Protein AF-0000000069127863 (afdb_homodimer)

InterPro domains:
  IPR000836 Phosphoribosyltransferase domain [cd06223] (228-355)
  IPR005946 Ribose-phosphate pyrophosphokinase [PF14572] (284-394)
  IPR005946 Ribose-phosphate pyrophosphokinase [PTHR10210] (82-397)
  IPR005946 Ribose-phosphate pyrophosphokinase [TIGR01251] (86-395)
  IPR029057 Phosphoribosyltransferase-like [G3DSA:3.40.50.2020] (87-386)
  IPR029057 Phosphoribosyltransferase-like [G3DSA:3.40.50.2020] (228-371)
  IPR029057 Phosphoribosyltransferase-like [SSF53271] (150-387)
  IPR029099 Ribose-phosphate pyrophosphokinase, N-terminal domain [PF13793] (85-201)
  IPR037515 Ribose-phosphate pyrophosphokinase, bacterial-type [MF_00583_B] (85-395)

pLDDT: mean 79.58, std 30.93, range [14.28, 98.94]

Secondary structure (DSSP, 8-state):
----------------------------------------------------------------------------------TTEEEEE-SS-HHHHHHHHHHHT-PBPPEEEEE-TTS-EEEEE-S--TT-EEEEE--S-SSHHHHHHHHHHHHHHHHHTT-SEEEEEESS-TTTT--S--STT---HHHHHHHHHHHHT--EEEEES-SSGGGGGG-SSEEEEE-SHHHHHHHHHHH-TTGGGEEEEESSGGGHHHHHHHHHHHT-EEEEEEEE-PPTTSPPEEEEES--TTSEEEEEEEEESS-HHHHHHHHHHHHTT-SEEEEEEEEE---TTHHHHHHHS--SEEEEETTS--HHHHHH-TTEEEE--HHHHHHHHHHHHHT--SGGGGT----/----------------------------------------------------------------------------------TTEEEEE-SS-HHHHHHHHHHHT-PBPPEEEEE-TTS-EEEEE-S--TT-EEEEE--S-SSHHHHHHHHHHHHHHHHHTT-SEEEEEESS-TTTT--S--STT---HHHHHHHHHHHHT--EEEEES-SSGGGGGG-SSEEEEE-SHHHHHHHHHHH-TTGGGEEEEESSGGGHHHHHHHHHHHT-EEEEEEEE-PPTTSPPEEEEES--TTSEEEEEEEEESS-HHHHHHHHHHHHTT-SEEEEEEEEE---TTHHHHHHHS--SEEEEETTS--HHHHHH-TTEEEE--HHHHHHHHHHHHHT--SGGGGT----

Organism: Gadus morhua (NCBI:txid8049)

Foldseek 3Di:
DDDDDDDDDDDDDPDPDDPPPDDPDDDPDPDDDDPDDDDDDDDDDDDDDDDPDDDDPDDPVPPPPPPPPPPPDPCLVPLPPLPQEAEAEFDQAVPLSVLLCVNNVHDHFDKDWDADPVRDIDIDGPDQNAQGAYEYEFECADVRVNSLVRQLQVLLVNVVSHHPAYEYEYAHQPQLVLCDPPDPPRDSVLLVSLVSSVVSPHQEYEYELRQDPCSCVSHPHHYHYFYCLQLVLVCLVVPPVQSLQAEEEELEPSCVVVSVVNCVVSVHHYKYWYWDDDDPPDDTDIDIGDQQAAHEYEYEHAEDACCPSVLVVQVVSVVSHHPAYEYEYAYYNNPDNSLVSVQPGRHCAYEYEVSGPCVVSCVSHVRYHYRYCSQLVSVQVSCVSVVHDSVVRRNHRDD/DDDDDDDDDDDDDDDDDDDDPDDDDDDPDDDDDDDDPDDDDDDDDDDDDDDDDDDDDDDPVPPPPPPPPPPPDPCLVPLPPLPQEAEEEFDQAVPLSVLLCVNNVHDHFDKDWDADPVRDIDIDGPDQNAQGAYEYEFECADVRVNSLVRQLQVLLVNVVSHHPAYEYEYAHQPQLVLCDPPDPPRDSVLLVSLVSSVVSPHQEYEYELRQDPCSCVSHPHHYHYFYCLQLVLVCLVVPPVQSLQAEEEELEPSCVVVSVVNCVVSVHHYKYWYWDDDDPPDDTDIDIGDQQAAHEYEYEHAEDACCPSVLVVQVVSVVRHHPAYEYEYAYYNNPDNSLVSVQPGRHQAYEYEVSGPCVVSCVSHVRYHYRYCSQLVSVQVSCVSVVHDSVVRRNHRDD

Solvent-accessible surface area (backbone atoms only — not comparable to full-atom values): 45951 Å² total; per-residue (Å²): 145,85,88,90,84,88,85,92,91,90,77,90,81,82,87,83,82,72,88,76,81,78,76,86,73,84,76,81,78,74,82,78,78,82,82,63,82,80,83,70,88,75,87,79,83,86,82,83,88,75,84,72,81,74,79,76,79,75,82,71,72,74,75,75,72,75,73,73,72,69,76,61,71,74,72,71,65,71,72,68,89,68,77,57,60,43,42,36,59,41,84,55,41,49,66,50,40,49,50,20,24,56,74,63,72,48,70,70,47,56,65,49,77,48,65,46,78,67,51,46,78,43,62,38,51,68,59,90,43,60,64,18,42,33,36,37,37,42,27,48,43,67,64,27,44,56,44,50,49,47,50,39,46,50,39,30,16,41,45,74,39,44,31,65,40,36,31,42,35,21,41,32,61,58,50,41,88,33,66,53,64,85,48,82,44,36,34,44,50,26,41,52,50,38,48,43,43,47,75,29,45,41,54,33,40,37,34,37,52,62,79,44,78,69,55,65,71,46,39,94,49,56,69,46,74,40,49,60,58,38,57,51,54,51,47,43,68,74,70,34,91,61,51,79,56,27,32,28,25,9,66,36,71,87,33,46,67,63,25,48,53,52,13,58,77,66,67,37,52,61,32,38,25,35,78,41,81,49,59,92,95,44,73,71,42,80,45,75,48,65,86,47,55,78,16,38,34,36,33,38,45,55,60,39,42,50,40,60,63,57,38,53,43,40,50,53,41,48,74,58,37,24,72,44,31,36,37,41,27,47,36,52,65,49,25,83,60,12,60,66,44,55,70,73,31,73,54,71,31,39,35,21,28,53,46,36,77,50,71,72,56,38,77,75,29,83,43,50,42,75,46,80,53,37,63,56,54,30,51,44,52,53,22,58,75,72,73,41,78,59,69,63,47,61,72,38,64,81,130,140,82,91,77,94,76,85,90,74,92,80,88,72,91,70,84,86,77,89,77,80,81,79,90,84,90,74,92,70,90,73,87,88,83,88,82,80,83,79,84,90,86,91,84,89,79,82,88,84,85,84,82,80,81,78,80,80,74,81,70,72,74,73,72,72,72,71,72,71,68,76,61,70,74,70,70,64,71,72,66,89,67,77,58,61,42,39,36,58,42,84,56,42,49,68,50,41,48,49,22,24,55,74,62,73,47,69,68,46,56,65,48,78,50,64,47,77,67,50,46,77,43,62,39,51,68,58,89,42,60,65,16,42,35,35,36,39,42,28,48,43,68,63,26,44,56,43,50,50,48,50,38,47,48,40,29,16,41,46,77,36,44,31,65,40,36,31,43,35,21,41,31,62,59,51,40,88,33,64,53,64,86,49,82,44,35,33,42,48,24,40,52,52,37,49,44,42,48,73,28,45,42,55,32,37,38,34,35,52,62,78,43,77,69,58,65,72,46,40,95,50,56,68,46,74,41,50,62,58,39,57,50,54,52,46,43,68,73,72,35,90,60,51,80,56,25,31,29,26,10,66,36,71,88,33,45,66,62,26,48,52,52,14,59,77,65,68,37,52,57,33,37,25,36,78,41,80,48,59,92,94,45,72,72,43,78,45,76,47,64,87,48,55,78,17,38,34,35,34,38,46,57,60,39,42,49,39,62,66,57,39,54,43,41,50,53,42,48,75,57,37,24,72,45,31,34,35,42,26,46,35,53,65,51,22,82,58,12,58,65,46,55,70,72,31,72,53,72,32,40,35,20,28,52,47,35,78,49,70,74,56,39,75,75,27,81,43,49,42,73,45,79,53,37,64,56,53,30,50,44,51,52,24,57,74,71,71,42,79,59,68,63,48,60,74,38,64,80,130

Sequence (798 aa):
MVGGVLEPQASQSREATSTSIYRANTNLSLVPPPCEVRDTSPTFHSYLTLHCGGRGRRRATPVWTLFSFNHRRSVFCPVGAMPNIVLFSGSSHHDLSQKVADRLGLELGKVITKKFSNQETCVEIGESVRGEDVYIIQSGCGEINDNLMELLIMINACKIASSSRVTAVIPCFPYARQDKKDKSRAPISAKLVANMLSVAGADHIITMDLHASQIQGFFDIAVDNLYAEPAVLQWIRENIPEWKNCIIVSPDAGGAKRVTSIADRLNVEFALIHKERKKANEVDRMVLVGDVKDRVAILVDDMADTCGTICHAADKLIDAGATKVYAILTHGIFSGPAISRINNAPFEAVVVTNTIPQEEKMKSCEKIQVIDISMILAEAIRRTHNGESVSYLFSHVPLMVGGVLEPQASQSREATSTSIYRANTNLSLVPPPCEVRDTSPTFHSYLTLHCGGRGRRRATPVWTLFSFNHRRSVFCPVGAMPNIVLFSGSSHHDLSQKVADRLGLELGKVITKKFSNQETCVEIGESVRGEDVYIIQSGCGEINDNLMELLIMINACKIASSSRVTAVIPCFPYARQDKKDKSRAPISAKLVANMLSVAGADHIITMDLHASQIQGFFDIAVDNLYAEPAVLQWIRENIPEWKNCIIVSPDAGGAKRVTSIADRLNVEFALIHKERKKANEVDRMVLVGDVKDRVAILVDDMADTCGTICHAADKLIDAGATKVYAILTHGIFSGPAISRINNAPFEAVVVTNTIPQEEKMKSCEKIQVIDISMILAEAIRRTHNGESVSYLFSHVPL

Nearest PDB structures (foldseek):
  8dbe-assembly1_A  TM=9.872E-01  e=6.091E-60  Homo sapiens
  8dbo-assembly1_A  TM=9.874E-01  e=9.800E-60  Homo sapiens
  4m0p-assembly1_B-2  TM=9.798E-01  e=2.743E-54  Homo sapiens
  4f8e-assembly1_B  TM=9.769E-01  e=2.585E-54  Homo sapiens
  6asv-assembly1_C  TM=9.673E-01  e=8.836E-40  Escherichia coli O157:H7

Structure (mmCIF, N/CA/C/O backbone):
data_AF-0000000069127863-model_v1
#
loop_
_entity.id
_entity.type
_entity.pdbx_description
1 polymer 'ribose-phosphate diphosphokinase'
#
loop_
_atom_site.group_PDB
_atom_site.id
_atom_site.type_symbol
_atom_site.label_atom_id
_atom_site.label_alt_id
_atom_site.label_comp_id
_atom_site.label_asym_id
_atom_site.label_entity_id
_atom_site.label_seq_id
_atom_site.pdbx_PDB_ins_code
_atom_site.Cartn_x
_atom_site.Cartn_y
_atom_site.Cartn_z
_atom_site.occupancy
_atom_site.B_iso_or_equiv
_atom_site.auth_seq_id
_atom_site.auth_comp_id
_atom_site.auth_asym_id
_atom_site.auth_atom_id
_atom_site.pdbx_PDB_model_num
ATOM 1 N N . MET A 1 1 ? 57.062 -0.053 -77.5 1 16.81 1 MET A N 1
ATOM 2 C CA . MET A 1 1 ? 57.031 1.379 -77.75 1 16.81 1 MET A CA 1
ATOM 3 C C . MET A 1 1 ? 56.656 2.172 -76.5 1 16.81 1 MET A C 1
ATOM 5 O O . MET A 1 1 ? 56.094 1.616 -75.562 1 16.81 1 MET A O 1
ATOM 9 N N . VAL A 1 2 ? 56.125 3.572 -76.562 1 16.09 2 VAL A N 1
ATOM 10 C CA . VAL A 1 2 ? 56.375 4.957 -76.188 1 16.09 2 VAL A CA 1
ATOM 11 C C . VAL A 1 2 ? 55.469 5.363 -75.062 1 16.09 2 VAL A C 1
ATOM 13 O O . VAL A 1 2 ? 55.906 5.895 -74 1 16.09 2 VAL A O 1
ATOM 16 N N . GLY A 1 3 ? 54.188 5.719 -75.312 1 16.36 3 GLY A N 1
ATOM 17 C CA . GLY A 1 3 ? 53.688 7.062 -75 1 16.36 3 GLY A CA 1
ATOM 18 C C . GLY A 1 3 ? 53.25 7.266 -73.562 1 16.36 3 GLY A C 1
ATOM 19 O O . GLY A 1 3 ? 53.031 6.297 -72.875 1 16.36 3 GLY A O 1
ATOM 20 N N . GLY A 1 4 ? 52.594 8.461 -73.188 1 17.42 4 GLY A N 1
ATOM 21 C CA . GLY A 1 4 ? 52.688 9.625 -72.312 1 17.42 4 GLY A CA 1
ATOM 22 C C . GLY A 1 4 ? 51.812 9.539 -71.062 1 17.42 4 GLY A C 1
ATOM 23 O O . GLY A 1 4 ? 50.875 8.742 -71.062 1 17.42 4 GLY A O 1
ATOM 24 N N . VAL A 1 5 ? 51.969 10.289 -69.875 1 19.03 5 VAL A N 1
ATOM 25 C CA . VAL A 1 5 ? 52.062 10.648 -68.438 1 19.03 5 VAL A CA 1
ATOM 26 C C . VAL A 1 5 ? 50.781 11.383 -68 1 19.03 5 VAL A C 1
ATOM 28 O O . VAL A 1 5 ? 50.531 11.547 -66.812 1 19.03 5 VAL A O 1
ATOM 31 N N . LEU A 1 6 ? 49.812 11.695 -68.875 1 16.14 6 LEU A N 1
ATOM 32 C CA . LEU A 1 6 ? 49.344 13.062 -68.625 1 16.14 6 LEU A CA 1
ATOM 33 C C . LEU A 1 6 ? 48.625 13.156 -67.312 1 16.14 6 LEU A C 1
ATOM 35 O O . LEU A 1 6 ? 48.094 12.164 -66.812 1 16.14 6 LEU A O 1
ATOM 39 N N . GLU A 1 7 ? 48.094 14.445 -66.625 1 17.06 7 GLU A N 1
ATOM 40 C CA . GLU A 1 7 ? 48.219 15.43 -65.562 1 17.06 7 GLU A CA 1
ATOM 41 C C . GLU A 1 7 ? 46.938 15.5 -64.75 1 17.06 7 GLU A C 1
ATOM 43 O O . GLU A 1 7 ? 47 15.438 -63.5 1 17.06 7 GLU A O 1
ATOM 48 N N . PRO A 1 8 ? 45.656 16.078 -65.25 1 16.62 8 PRO A N 1
ATOM 49 C CA . PRO A 1 8 ? 45.219 17.344 -64.688 1 16.62 8 PRO A CA 1
ATOM 50 C C . PRO A 1 8 ? 44.344 17.172 -63.406 1 16.62 8 PRO A C 1
ATOM 52 O O . PRO A 1 8 ? 43.938 16.062 -63.094 1 16.62 8 PRO A O 1
ATOM 55 N N . GLN A 1 9 ? 43.156 18.141 -63.125 1 16.34 9 GLN A N 1
ATOM 56 C CA . GLN A 1 9 ? 42.812 19.281 -62.312 1 16.34 9 GLN A CA 1
ATOM 57 C C . GLN A 1 9 ? 41.656 18.938 -61.344 1 16.34 9 GLN A C 1
ATOM 59 O O . GLN A 1 9 ? 40.688 18.297 -61.75 1 16.34 9 GLN A O 1
ATOM 64 N N . ALA A 1 10 ? 41.562 19.031 -59.844 1 18.66 10 ALA A N 1
ATOM 65 C CA . ALA A 1 10 ? 41.125 18.797 -58.5 1 18.66 10 ALA A CA 1
ATOM 66 C C . ALA A 1 10 ? 39.906 19.672 -58.156 1 18.66 10 ALA A C 1
ATOM 68 O O . ALA A 1 10 ? 39.344 19.594 -57.062 1 18.66 10 ALA A O 1
ATOM 69 N N . SER A 1 11 ? 39.219 20.641 -58.969 1 15.82 11 SER A N 1
ATOM 70 C CA . SER A 1 11 ? 38.844 21.922 -58.406 1 15.82 11 SER A CA 1
ATOM 71 C C . SER A 1 11 ? 37.562 21.797 -57.594 1 15.82 11 SER A C 1
ATOM 73 O O . SER A 1 11 ? 37.281 22.609 -56.688 1 15.82 11 SER A O 1
ATOM 75 N N . GLN A 1 12 ? 36.438 21 -57.781 1 17.5 12 GLN A N 1
ATOM 76 C CA . GLN A 1 12 ? 35.125 21.625 -57.812 1 17.5 12 GLN A CA 1
ATOM 77 C C . GLN A 1 12 ? 34.594 21.938 -56.438 1 17.5 12 GLN A C 1
ATOM 79 O O . GLN A 1 12 ? 34.562 21.047 -55.562 1 17.5 12 GLN A O 1
ATOM 84 N N . SER A 1 13 ? 34.344 23.234 -55.938 1 16.28 13 SER A N 1
ATOM 85 C CA . SER A 1 13 ? 34.094 24.172 -54.875 1 16.28 13 SER A CA 1
ATOM 86 C C . SER A 1 13 ? 32.75 23.953 -54.219 1 16.28 13 SER A C 1
ATOM 88 O O . SER A 1 13 ? 31.75 23.703 -54.906 1 16.28 13 SER A O 1
ATOM 90 N N . ARG A 1 14 ? 32.469 23.547 -52.844 1 17.73 14 ARG A N 1
ATOM 91 C CA . ARG A 1 14 ? 31.672 23.266 -51.656 1 17.73 14 ARG A CA 1
ATOM 92 C C . ARG A 1 14 ? 30.906 24.516 -51.219 1 17.73 14 ARG A C 1
ATOM 94 O O . ARG A 1 14 ? 30.453 24.594 -50.062 1 17.73 14 ARG A O 1
ATOM 101 N N . GLU A 1 15 ? 30.562 25.562 -52 1 15.41 15 GLU A N 1
ATOM 102 C CA . GLU A 1 15 ? 30.219 26.859 -51.438 1 15.41 15 GLU A CA 1
ATOM 103 C C . GLU A 1 15 ? 28.984 26.75 -50.531 1 15.41 15 GLU A C 1
ATOM 105 O O . GLU A 1 15 ? 28.078 25.984 -50.812 1 15.41 15 GLU A O 1
ATOM 110 N N . ALA A 1 16 ? 29.016 27.344 -49.125 1 18.92 16 ALA A N 1
ATOM 111 C CA . ALA A 1 16 ? 28.609 27.781 -47.781 1 18.92 16 ALA A CA 1
ATOM 112 C C . ALA A 1 16 ? 27.453 28.766 -47.875 1 18.92 16 ALA A C 1
ATOM 114 O O . ALA A 1 16 ? 27.641 29.984 -47.719 1 18.92 16 ALA A O 1
ATOM 115 N N . THR A 1 17 ? 26.453 28.719 -48.75 1 15.7 17 THR A N 1
ATOM 116 C CA . THR A 1 17 ? 25.594 29.844 -49.125 1 15.7 17 THR A CA 1
ATOM 117 C C . THR A 1 17 ? 24.859 30.391 -47.906 1 15.7 17 THR A C 1
ATOM 119 O O . THR A 1 17 ? 24.562 29.641 -46.969 1 15.7 17 THR A O 1
ATOM 122 N N . SER A 1 18 ? 24.453 31.75 -47.875 1 16.64 18 SER A N 1
ATOM 123 C CA . SER A 1 18 ? 24.234 33.125 -47.406 1 16.64 18 SER A CA 1
ATOM 124 C C . SER A 1 18 ? 22.812 33.281 -46.875 1 16.64 18 SER A C 1
ATOM 126 O O . SER A 1 18 ? 22.406 34.406 -46.562 1 16.64 18 SER A O 1
ATOM 128 N N . THR A 1 19 ? 21.984 32.219 -46.625 1 17.72 19 THR A N 1
ATOM 129 C CA . THR A 1 19 ? 20.609 32.75 -46.688 1 17.72 19 THR A CA 1
ATOM 130 C C . THR A 1 19 ? 20.359 33.781 -45.625 1 17.72 19 THR A C 1
ATOM 132 O O . THR A 1 19 ? 20.688 33.562 -44.438 1 17.72 19 THR A O 1
ATOM 135 N N . SER A 1 20 ? 20.031 35.062 -45.969 1 16.58 20 SER A N 1
ATOM 136 C CA . SER A 1 20 ? 19.797 36.469 -45.594 1 16.58 20 SER A CA 1
ATOM 137 C C . SER A 1 20 ? 18.625 36.594 -44.625 1 16.58 20 SER A C 1
ATOM 139 O O . SER A 1 20 ? 17.484 36.312 -45 1 16.58 20 SER A O 1
ATOM 141 N N . ILE A 1 21 ? 18.781 36.156 -43.312 1 18.52 21 ILE A N 1
ATOM 142 C CA . ILE A 1 21 ? 17.875 36.312 -42.188 1 18.52 21 ILE A CA 1
ATOM 143 C C . ILE A 1 21 ? 17.547 37.812 -42.031 1 18.52 21 ILE A C 1
ATOM 145 O O . ILE A 1 21 ? 18.422 38.625 -41.75 1 18.52 21 ILE A O 1
ATOM 149 N N . TYR A 1 22 ? 16.625 38.312 -42.844 1 15.77 22 TYR A N 1
ATOM 150 C CA . TYR A 1 22 ? 16.156 39.688 -42.969 1 15.77 22 TYR A CA 1
ATOM 151 C C . TYR A 1 22 ? 15.805 40.281 -41.594 1 15.77 22 TYR A C 1
ATOM 153 O O . TYR A 1 22 ? 15.312 39.562 -40.719 1 15.77 22 TYR A O 1
ATOM 161 N N . ARG A 1 23 ? 16.297 41.469 -41.281 1 17.09 23 ARG A N 1
ATOM 162 C CA . ARG A 1 23 ? 16.562 42.562 -40.375 1 17.09 23 ARG A CA 1
ATOM 163 C C . ARG A 1 23 ? 15.281 43.281 -40 1 17.09 23 ARG A C 1
ATOM 165 O O . ARG A 1 23 ? 14.93 44.281 -40.625 1 17.09 23 ARG A O 1
ATOM 172 N N . ALA A 1 24 ? 14.047 42.594 -40 1 16.39 24 ALA A N 1
ATOM 173 C CA . ALA A 1 24 ? 12.945 43.562 -39.906 1 16.39 24 ALA A CA 1
ATOM 174 C C . ALA A 1 24 ? 13.117 44.5 -38.688 1 16.39 24 ALA A C 1
ATOM 176 O O . ALA A 1 24 ? 13.43 44.031 -37.594 1 16.39 24 ALA A O 1
ATOM 177 N N . ASN A 1 25 ? 13.234 45.875 -38.844 1 16.28 25 ASN A N 1
ATOM 178 C CA . ASN A 1 25 ? 13.578 47.219 -38.375 1 16.28 25 ASN A CA 1
ATOM 179 C C . ASN A 1 25 ? 12.586 47.688 -37.312 1 16.28 25 ASN A C 1
ATOM 181 O O . ASN A 1 25 ? 12.859 48.656 -36.594 1 16.28 25 ASN A O 1
ATOM 185 N N . THR A 1 26 ? 11.258 47.281 -37.344 1 17.16 26 THR A N 1
ATOM 186 C CA . THR A 1 26 ? 10.352 48.406 -37.125 1 17.16 26 THR A CA 1
ATOM 187 C C . THR A 1 26 ? 10.539 48.969 -35.719 1 17.16 26 THR A C 1
ATOM 189 O O . THR A 1 26 ? 10.852 48.25 -34.781 1 17.16 26 THR A O 1
ATOM 192 N N . ASN A 1 27 ? 10.359 50.344 -35.562 1 16.48 27 ASN A N 1
ATOM 193 C CA . ASN A 1 27 ? 10.625 51.625 -34.906 1 16.48 27 ASN A CA 1
ATOM 194 C C . ASN A 1 27 ? 9.844 51.781 -33.625 1 16.48 27 ASN A C 1
ATOM 196 O O . ASN A 1 27 ? 8.648 52.062 -33.656 1 16.48 27 ASN A O 1
ATOM 200 N N . LEU A 1 28 ? 9.703 50.75 -32.781 1 18.06 28 LEU A N 1
ATOM 201 C CA . LEU A 1 28 ? 8.836 50.938 -31.625 1 18.06 28 LEU A CA 1
ATOM 202 C C . LEU A 1 28 ? 9.234 52.188 -30.828 1 18.06 28 LEU A C 1
ATOM 204 O O . LEU A 1 28 ? 10.352 52.25 -30.312 1 18.06 28 LEU A O 1
ATOM 208 N N . SER A 1 29 ? 8.57 53.375 -31.25 1 16.28 29 SER A N 1
ATOM 209 C CA . SER A 1 29 ? 8.688 54.75 -30.766 1 16.28 29 SER A CA 1
ATOM 210 C C . SER A 1 29 ? 8.562 54.812 -29.25 1 16.28 29 SER A C 1
ATOM 212 O O . SER A 1 29 ? 7.781 54.062 -28.656 1 16.28 29 SER A O 1
ATOM 214 N N . LEU A 1 30 ? 9.516 55.438 -28.547 1 18.84 30 LEU A N 1
ATOM 215 C CA . LEU A 1 30 ? 10.07 55.75 -27.234 1 18.84 30 LEU A CA 1
ATOM 216 C C . LEU A 1 30 ? 9.203 56.781 -26.516 1 18.84 30 LEU A C 1
ATOM 218 O O . LEU A 1 30 ? 9.578 57.281 -25.453 1 18.84 30 LEU A O 1
ATOM 222 N N . VAL A 1 31 ? 7.809 56.844 -26.891 1 17.39 31 VAL A N 1
ATOM 223 C CA . VAL A 1 31 ? 7.352 58.188 -26.484 1 17.39 31 VAL A CA 1
ATOM 224 C C . VAL A 1 31 ? 7.676 58.406 -25.016 1 17.39 31 VAL A C 1
ATOM 226 O O . VAL A 1 31 ? 7.57 57.5 -24.203 1 17.39 31 VAL A O 1
ATOM 229 N N . PRO A 1 32 ? 8 59.656 -24.719 1 17.59 32 PRO A N 1
ATOM 230 C CA . PRO A 1 32 ? 8.805 60.406 -23.734 1 17.59 32 PRO A CA 1
ATOM 231 C C . PRO A 1 32 ? 8.055 60.625 -22.422 1 17.59 32 PRO A C 1
ATOM 233 O O . PRO A 1 32 ? 8.672 60.719 -21.359 1 17.59 32 PRO A O 1
ATOM 236 N N . PRO A 1 33 ? 6.645 60.438 -22.422 1 17.58 33 PRO A N 1
ATOM 237 C CA . PRO A 1 33 ? 6.082 61.719 -22.031 1 17.58 33 PRO A CA 1
ATOM 238 C C . PRO A 1 33 ? 6.449 62.094 -20.594 1 17.58 33 PRO A C 1
ATOM 240 O O . PRO A 1 33 ? 6.879 61.25 -19.812 1 17.58 33 PRO A O 1
ATOM 243 N N . PRO A 1 34 ? 5.723 63.188 -20.094 1 16.92 34 PRO A N 1
ATOM 244 C CA . PRO A 1 34 ? 5.984 64.438 -19.328 1 16.92 34 PRO A CA 1
ATOM 245 C C . PRO A 1 34 ? 5.832 64.188 -17.812 1 16.92 34 PRO A C 1
ATOM 247 O O . PRO A 1 34 ? 4.852 63.594 -17.375 1 16.92 34 PRO A O 1
ATOM 250 N N . CYS A 1 35 ? 6.863 63.812 -17.047 1 18.31 35 CYS A N 1
ATOM 251 C CA . CYS A 1 35 ? 7.004 63.594 -15.609 1 18.31 35 CYS A CA 1
ATOM 252 C C . CYS A 1 35 ? 6.504 64.812 -14.812 1 18.31 35 CYS A C 1
ATOM 254 O O . CYS A 1 35 ? 6.703 64.875 -13.602 1 18.31 35 CYS A O 1
ATOM 256 N N . GLU A 1 36 ? 5.715 65.688 -15.492 1 16.02 36 GLU A N 1
ATOM 257 C CA . GLU A 1 36 ? 5.996 67 -14.938 1 16.02 36 GLU A CA 1
ATOM 258 C C . GLU A 1 36 ? 5.535 67.125 -13.484 1 16.02 36 GLU A C 1
ATOM 260 O O . GLU A 1 36 ? 6.223 67.688 -12.641 1 16.02 36 GLU A O 1
ATOM 265 N N . VAL A 1 37 ? 4.32 66.75 -13.18 1 15.18 37 VAL A N 1
ATOM 266 C CA . VAL A 1 37 ? 3.695 67.938 -12.602 1 15.18 37 VAL A CA 1
ATOM 267 C C . VAL A 1 37 ? 4.465 68.375 -11.359 1 15.18 37 VAL A C 1
ATOM 269 O O . VAL A 1 37 ? 5.27 67.562 -10.82 1 15.18 37 VAL A O 1
ATOM 272 N N . ARG A 1 38 ? 3.537 68.5 -10.312 1 15.45 38 ARG A N 1
ATOM 273 C CA . ARG A 1 38 ? 3.062 69.625 -9.562 1 15.45 38 ARG A CA 1
ATOM 274 C C . ARG A 1 38 ? 3.85 69.812 -8.266 1 15.45 38 ARG A C 1
ATOM 276 O O . ARG A 1 38 ? 4.066 68.875 -7.535 1 15.45 38 ARG A O 1
ATOM 283 N N . ASP A 1 39 ? 4.391 70.875 -8.133 1 15.36 39 ASP A N 1
ATOM 284 C CA . ASP A 1 39 ? 5.426 71.562 -7.344 1 15.36 39 ASP A CA 1
ATOM 285 C C . ASP A 1 39 ? 5.137 71.438 -5.848 1 15.36 39 ASP A C 1
ATOM 287 O O . ASP A 1 39 ? 4.059 70.938 -5.457 1 15.36 39 ASP A O 1
ATOM 291 N N . THR A 1 40 ? 5.188 72.562 -5.223 1 16.27 40 THR A N 1
ATOM 292 C CA . THR A 1 40 ? 6.102 73.25 -4.336 1 16.27 40 THR A CA 1
ATOM 293 C C . THR A 1 40 ? 5.477 73.438 -2.957 1 16.27 40 THR A C 1
ATOM 295 O O . THR A 1 40 ? 6.105 74 -2.057 1 16.27 40 THR A O 1
ATOM 298 N N . SER A 1 41 ? 4.082 73.25 -2.766 1 17.25 41 SER A N 1
ATOM 299 C CA . SER A 1 41 ? 3.684 74.438 -1.94 1 17.25 41 SER A CA 1
ATOM 300 C C . SER A 1 41 ? 4.332 74.375 -0.562 1 17.25 41 SER A C 1
ATOM 302 O O . SER A 1 41 ? 4.367 73.312 0.066 1 17.25 41 SER A O 1
ATOM 304 N N . PRO A 1 42 ? 5.023 75.438 -0.163 1 16.92 42 PRO A N 1
ATOM 305 C CA . PRO A 1 42 ? 6.023 75.688 0.875 1 16.92 42 PRO A CA 1
ATOM 306 C C . PRO A 1 42 ? 5.457 75.562 2.287 1 16.92 42 PRO A C 1
ATOM 308 O O . PRO A 1 42 ? 6.094 74.938 3.162 1 16.92 42 PRO A O 1
ATOM 311 N N . THR A 1 43 ? 4.328 76.312 2.541 1 16.97 43 THR A N 1
ATOM 312 C CA . THR A 1 43 ? 4.523 77.375 3.566 1 16.97 43 THR A CA 1
ATOM 313 C C . THR A 1 43 ? 4.484 76.75 4.961 1 16.97 43 THR A C 1
ATOM 315 O O . THR A 1 43 ? 3.82 75.688 5.172 1 16.97 43 THR A O 1
ATOM 318 N N . PHE A 1 44 ? 5.168 77.375 6.047 1 16.84 44 PHE A N 1
ATOM 319 C CA . PHE A 1 44 ? 5.926 77.312 7.285 1 16.84 44 PHE A CA 1
ATOM 320 C C . PHE A 1 44 ? 4.992 77.25 8.492 1 16.84 44 PHE A C 1
ATOM 322 O O . PHE A 1 44 ? 5.34 76.688 9.523 1 16.84 44 PHE A O 1
ATOM 329 N N . HIS A 1 45 ? 3.707 77.75 8.43 1 16.33 45 HIS A N 1
ATOM 330 C CA . HIS A 1 45 ? 3.537 78.75 9.516 1 16.33 45 HIS A CA 1
ATOM 331 C C . HIS A 1 45 ? 3.572 78 10.875 1 16.33 45 HIS A C 1
ATOM 333 O O . HIS A 1 45 ? 3.295 76.812 10.969 1 16.33 45 HIS A O 1
ATOM 339 N N . SER A 1 46 ? 3.588 78.875 12.031 1 16.33 46 SER A N 1
ATOM 340 C CA . SER A 1 46 ? 4.191 79.125 13.336 1 16.33 46 SER A CA 1
ATOM 341 C C . SER A 1 46 ? 3.537 78.312 14.43 1 16.33 46 SER A C 1
ATOM 343 O O . SER A 1 46 ? 2.449 77.75 14.227 1 16.33 46 SER A O 1
ATOM 345 N N . TYR A 1 47 ? 3.916 78.688 15.719 1 15.95 47 TYR A N 1
ATOM 346 C CA . TYR A 1 47 ? 4.41 78.188 17 1 15.95 47 TYR A CA 1
ATOM 347 C C . TYR A 1 47 ? 3.264 77.938 17.984 1 15.95 47 TYR A C 1
ATOM 349 O O . TYR A 1 47 ? 3.402 77.188 18.953 1 15.95 47 TYR A O 1
ATOM 357 N N . LEU A 1 48 ? 2.01 78.562 17.781 1 16.22 48 LEU A N 1
ATOM 358 C CA . LEU A 1 48 ? 1.714 79.312 19.016 1 16.22 48 LEU A CA 1
ATOM 359 C C . LEU A 1 48 ? 1.516 78.312 20.172 1 16.22 48 LEU A C 1
ATOM 361 O O . LEU A 1 48 ? 1.199 77.125 19.953 1 16.22 48 LEU A O 1
ATOM 365 N N . THR A 1 49 ? 0.973 78.938 21.359 1 17.23 49 THR A N 1
ATOM 366 C CA . THR A 1 49 ? 1.156 79.125 22.797 1 17.23 49 THR A CA 1
ATOM 367 C C . THR A 1 49 ? 0.459 78.062 23.594 1 17.23 49 THR A C 1
ATOM 369 O O . THR A 1 49 ? -0.471 77.438 23.094 1 17.23 49 THR A O 1
ATOM 372 N N . LEU A 1 50 ? 0.666 78.125 24.938 1 17.41 50 LEU A N 1
ATOM 373 C CA . LEU A 1 50 ? 0.999 77.438 26.188 1 17.41 50 LEU A CA 1
ATOM 374 C C . LEU A 1 50 ? -0.261 76.938 26.875 1 17.41 50 LEU A C 1
ATOM 376 O O . LEU A 1 50 ? -0.207 75.938 27.641 1 17.41 50 LEU A O 1
ATOM 380 N N . HIS A 1 51 ? -1.524 77.5 26.609 1 18.66 51 HIS A N 1
ATOM 381 C CA . HIS A 1 51 ? -2.092 77.812 27.906 1 18.66 51 HIS A CA 1
ATOM 382 C C . HIS A 1 51 ? -2.561 76.562 28.641 1 18.66 51 HIS A C 1
ATOM 384 O O . HIS A 1 51 ? -3.244 75.75 28.047 1 18.66 51 HIS A O 1
ATOM 390 N N . CYS A 1 52 ? -1.936 76.312 29.844 1 17.81 52 CYS A N 1
ATOM 391 C CA . CYS A 1 52 ? -1.826 75.188 30.812 1 17.81 52 CYS A CA 1
ATOM 392 C C . CYS A 1 52 ? -3.162 74.938 31.5 1 17.81 52 CYS A C 1
ATOM 394 O O . CYS A 1 52 ? -3.26 74.062 32.375 1 17.81 52 CYS A O 1
ATOM 396 N N . GLY A 1 53 ? -4.227 75.812 31.234 1 18.97 53 GLY A N 1
ATOM 397 C CA . GLY A 1 53 ? -4.934 76 32.5 1 18.97 53 GLY A CA 1
ATOM 398 C C . GLY A 1 53 ? -5.461 74.688 33.094 1 18.97 53 GLY A C 1
ATOM 399 O O . GLY A 1 53 ? -5.625 73.688 32.375 1 18.97 53 GLY A O 1
ATOM 400 N N . GLY A 1 54 ? -5.43 74.625 34.438 1 18.73 54 GLY A N 1
ATOM 401 C CA . GLY A 1 54 ? -5.402 73.688 35.562 1 18.73 54 GLY A CA 1
ATOM 402 C C . GLY A 1 54 ? -6.703 72.875 35.719 1 18.73 54 GLY A C 1
ATOM 403 O O . GLY A 1 54 ? -6.766 71.938 36.438 1 18.73 54 GLY A O 1
ATOM 404 N N . ARG A 1 55 ? -7.867 73.5 35.188 1 19.45 55 ARG A N 1
ATOM 405 C CA . ARG A 1 55 ? -8.93 73.375 36.188 1 19.45 55 ARG A CA 1
ATOM 406 C C . ARG A 1 55 ? -9.352 71.938 36.344 1 19.45 55 ARG A C 1
ATOM 408 O O . ARG A 1 55 ? -9.156 71.125 35.438 1 19.45 55 ARG A O 1
ATOM 415 N N . GLY A 1 56 ? -9.695 71.5 37.531 1 19.33 56 GLY A N 1
ATOM 416 C CA . GLY A 1 56 ? -9.891 70.438 38.438 1 19.33 56 GLY A CA 1
ATOM 417 C C . GLY A 1 56 ? -11.031 69.5 38.031 1 19.33 56 GLY A C 1
ATOM 418 O O . GLY A 1 56 ? -11.43 68.625 38.812 1 19.33 56 GLY A O 1
ATOM 419 N N . ARG A 1 57 ? -11.531 69.688 36.688 1 18.95 57 ARG A N 1
ATOM 420 C CA . ARG A 1 57 ? -12.914 69.188 36.625 1 18.95 57 ARG A CA 1
ATOM 421 C C . ARG A 1 57 ? -13.023 67.75 37.188 1 18.95 57 ARG A C 1
ATOM 423 O O . ARG A 1 57 ? -12.094 67 37.031 1 18.95 57 ARG A O 1
ATOM 430 N N . ARG A 1 58 ? -14.109 67.625 37.969 1 21.61 58 ARG A N 1
ATOM 431 C CA . ARG A 1 58 ? -14.781 66.625 38.812 1 21.61 58 ARG A CA 1
ATOM 432 C C . ARG A 1 58 ? -14.992 65.375 38.031 1 21.61 58 ARG A C 1
ATOM 434 O O . ARG A 1 58 ? -15.258 65.375 36.812 1 21.61 58 ARG A O 1
ATOM 441 N N . ARG A 1 59 ? -14.5 64.312 38.594 1 21.06 59 ARG A N 1
ATOM 442 C CA . ARG A 1 59 ? -14.25 62.906 38.25 1 21.06 59 ARG A CA 1
ATOM 443 C C . ARG A 1 59 ? -15.547 62.188 37.875 1 21.06 59 ARG A C 1
ATOM 445 O O . ARG A 1 59 ? -16.391 61.938 38.75 1 21.06 59 ARG A O 1
ATOM 452 N N . ALA A 1 60 ? -16.328 62.781 36.875 1 22.53 60 ALA A N 1
ATOM 453 C CA . ALA A 1 60 ? -17.625 62.125 36.656 1 22.53 60 ALA A CA 1
ATOM 454 C C . ALA A 1 60 ? -17.438 60.625 36.406 1 22.53 60 ALA A C 1
ATOM 456 O O . ALA A 1 60 ? -16.594 60.25 35.594 1 22.53 60 ALA A O 1
ATOM 457 N N . THR A 1 61 ? -17.594 59.875 37.469 1 22.52 61 THR A N 1
ATOM 458 C CA . THR A 1 61 ? -17.438 58.406 37.438 1 22.52 61 THR A CA 1
ATOM 459 C C . THR A 1 61 ? -18.266 57.781 36.312 1 22.52 61 THR A C 1
ATOM 461 O O . THR A 1 61 ? -19.484 57.969 36.281 1 22.52 61 THR A O 1
ATOM 464 N N . PRO A 1 62 ? -17.828 57.938 35.031 1 22.47 62 PRO A N 1
ATOM 465 C CA . PRO A 1 62 ? -18.797 57.438 34.062 1 22.47 62 PRO A CA 1
ATOM 466 C C . PRO A 1 62 ? -19.25 56.031 34.344 1 22.47 62 PRO A C 1
ATOM 468 O O . PRO A 1 62 ? -18.484 55.219 34.906 1 22.47 62 PRO A O 1
ATOM 471 N N . VAL A 1 63 ? -20.469 55.844 34.844 1 25.39 63 VAL A N 1
ATOM 472 C CA . VAL A 1 63 ? -21.203 54.594 35.094 1 25.39 63 VAL A CA 1
ATOM 473 C C . VAL A 1 63 ? -21.109 53.688 33.875 1 25.39 63 VAL A C 1
ATOM 475 O O . VAL A 1 63 ? -21.531 54.062 32.781 1 25.39 63 VAL A O 1
ATOM 478 N N . TRP A 1 64 ? -19.938 53 33.719 1 20.06 64 TRP A N 1
ATOM 479 C CA . TRP A 1 64 ? -19.875 52.094 32.594 1 20.06 64 TRP A CA 1
ATOM 480 C C . TRP A 1 64 ? -21.047 51.125 32.594 1 20.06 64 TRP A C 1
ATOM 482 O O . TRP A 1 64 ? -21.328 50.469 33.625 1 20.06 64 TRP A O 1
ATOM 492 N N . THR A 1 65 ? -22.125 51.594 31.969 1 22.92 65 THR A 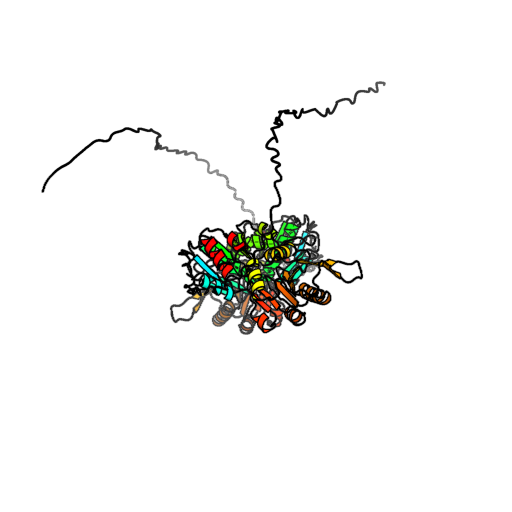N 1
ATOM 493 C CA . THR A 1 65 ? -23.234 50.719 31.688 1 22.92 65 THR A CA 1
ATOM 494 C C . THR A 1 65 ? -22.734 49.375 31.141 1 22.92 65 THR A C 1
ATOM 496 O O . THR A 1 65 ? -21.984 49.344 30.172 1 22.92 65 THR A O 1
ATOM 499 N N . LEU A 1 66 ? -22.594 48.438 32.062 1 22.47 66 LEU A N 1
ATOM 500 C CA . LEU A 1 66 ? -22.281 47.031 31.781 1 22.47 66 LEU A CA 1
ATOM 501 C C . LEU A 1 66 ? -23.125 46.531 30.609 1 22.47 66 LEU A C 1
ATOM 503 O O . LEU A 1 66 ? -24.359 46.5 30.703 1 22.47 66 LEU A O 1
ATOM 507 N N . PHE A 1 67 ? -22.75 46.906 29.391 1 24.16 67 PHE A N 1
ATOM 508 C CA . PHE A 1 67 ? -23.469 46.281 28.297 1 24.16 67 PHE A CA 1
ATOM 509 C C . PHE A 1 67 ? -23.484 44.75 28.453 1 24.16 67 PHE A C 1
ATOM 511 O O . PHE A 1 67 ? -22.438 44.125 28.625 1 24.16 67 PHE A O 1
ATOM 518 N N . SER A 1 68 ? -24.469 44.25 29.188 1 25.98 68 SER A N 1
ATOM 519 C CA . SER A 1 68 ? -24.828 42.844 29.234 1 25.98 68 SER A CA 1
ATOM 520 C C . SER A 1 68 ? -24.703 42.188 27.859 1 25.98 68 SER A C 1
ATOM 522 O O . SER A 1 68 ? -25.422 42.562 26.922 1 25.98 68 SER A O 1
ATOM 524 N N . PHE A 1 69 ? -23.469 41.938 27.531 1 25.52 69 PHE A N 1
ATOM 525 C CA . PHE A 1 69 ? -23.312 41.156 26.328 1 25.52 69 PHE A CA 1
ATOM 526 C C . PHE A 1 69 ? -24.219 39.938 26.359 1 25.52 69 PHE A C 1
ATOM 528 O O . PHE A 1 69 ? -24.078 39.062 27.234 1 25.52 69 PHE A O 1
ATOM 535 N N . ASN A 1 70 ? -25.516 40.219 26.141 1 27.25 70 ASN A N 1
ATOM 536 C CA . ASN A 1 70 ? -26.406 39.094 25.828 1 27.25 70 ASN A CA 1
ATOM 537 C C . ASN A 1 70 ? -25.688 38 25.016 1 27.25 70 ASN A C 1
ATOM 539 O O . ASN A 1 70 ? -25.125 38.312 23.953 1 27.25 70 ASN A O 1
ATOM 543 N N . HIS A 1 71 ? -25.125 37.125 25.688 1 24.53 71 HIS A N 1
ATOM 544 C CA . HIS A 1 71 ? -24.641 35.906 25.078 1 24.53 71 HIS A CA 1
ATOM 545 C C . HIS A 1 71 ? -25.594 35.406 23.984 1 24.53 71 HIS A C 1
ATOM 547 O O . HIS A 1 71 ? -26.594 34.75 24.25 1 24.53 71 HIS A O 1
ATOM 553 N N . ARG A 1 72 ? -26 36.281 23.062 1 26.44 72 ARG A N 1
ATOM 554 C CA . ARG A 1 72 ? -26.75 35.688 21.969 1 26.44 72 ARG A CA 1
ATOM 555 C C . ARG A 1 72 ? -26.172 34.312 21.578 1 26.44 72 ARG A C 1
ATOM 557 O O . ARG A 1 72 ? -24.953 34.094 21.688 1 26.44 72 ARG A O 1
ATOM 564 N N . ARG A 1 73 ? -27.062 33.438 21.516 1 30.16 73 ARG A N 1
ATOM 565 C CA . ARG A 1 73 ? -26.969 32.125 20.875 1 30.16 73 ARG A CA 1
ATOM 566 C C . ARG A 1 73 ? -26.031 32.188 19.656 1 30.16 73 ARG A C 1
ATOM 568 O O . ARG A 1 73 ? -26.234 33.031 18.766 1 30.16 73 ARG A O 1
ATOM 575 N N . SER A 1 74 ? -24.781 32.094 19.844 1 30.14 74 SER A N 1
ATOM 576 C CA . SER A 1 74 ? -23.953 31.859 18.656 1 30.14 74 SER A CA 1
ATOM 577 C C . SER A 1 74 ? -24.781 31.281 17.516 1 30.14 74 SER A C 1
ATOM 579 O O . SER A 1 74 ? -25.438 30.234 17.688 1 30.14 74 SER A O 1
ATOM 581 N N . VAL A 1 75 ? -25.484 32.062 16.797 1 32.47 75 VAL A N 1
ATOM 582 C CA . VAL A 1 75 ? -26.203 31.672 15.602 1 32.47 75 VAL A CA 1
ATOM 583 C C . VAL A 1 75 ? -25.391 30.625 14.836 1 32.47 75 VAL A C 1
ATOM 585 O O . VAL A 1 75 ? -24.297 30.906 14.359 1 32.47 75 VAL A O 1
ATOM 588 N N . PHE A 1 76 ? -25.266 29.375 15.344 1 35.78 76 PHE A N 1
ATOM 589 C CA . PHE A 1 76 ? -24.953 28.312 14.391 1 35.78 76 PHE A CA 1
ATOM 590 C C . PHE A 1 76 ? -25.531 28.625 13.016 1 35.78 76 PHE A C 1
ATOM 592 O O . PHE A 1 76 ? -26.75 28.812 12.883 1 35.78 76 PHE A O 1
ATOM 599 N N . CYS A 1 77 ? -25.031 29.594 12.312 1 36.84 77 CYS A N 1
ATOM 600 C CA . CYS A 1 77 ? -25.484 29.719 10.922 1 36.84 77 CYS A CA 1
ATOM 601 C C . CYS A 1 77 ? -25.984 28.375 10.406 1 36.84 77 CYS A C 1
ATOM 603 O O . CYS A 1 77 ? -25.281 27.359 10.492 1 36.84 77 CYS A O 1
ATOM 605 N N . PRO A 1 78 ? -27.188 28.141 10.375 1 40.47 78 PRO A N 1
ATOM 606 C CA . PRO A 1 78 ? -27.656 26.922 9.727 1 40.47 78 PRO A CA 1
ATOM 607 C C . PRO A 1 78 ? -26.797 26.5 8.539 1 40.47 78 PRO A C 1
ATOM 609 O O . PRO A 1 78 ? -26.484 27.328 7.68 1 40.47 78 PRO A O 1
ATOM 612 N N . VAL A 1 79 ? -25.641 25.75 8.719 1 50.12 79 VAL A N 1
ATOM 613 C CA . VAL A 1 79 ? -24.953 25.188 7.566 1 50.12 79 VAL A CA 1
ATOM 614 C C . VAL A 1 79 ? -25.922 25.062 6.395 1 50.12 79 VAL A C 1
ATOM 616 O O . VAL A 1 79 ? -27 24.484 6.543 1 50.12 79 VAL A O 1
ATOM 619 N N . GLY A 1 80 ? -26 26.078 5.605 1 52.34 80 GLY A N 1
ATOM 620 C CA . GLY A 1 80 ? -26.828 25.922 4.422 1 52.34 80 GLY A CA 1
ATOM 621 C C . GLY A 1 80 ? -26.969 24.484 3.984 1 52.34 80 GLY A C 1
ATOM 622 O O . GLY A 1 80 ? -26.188 23.625 4.387 1 52.34 80 GLY A O 1
ATOM 623 N N . ALA A 1 81 ? -28.125 24.062 3.312 1 65.31 81 ALA A N 1
ATOM 624 C CA . ALA A 1 81 ? -28.469 22.734 2.803 1 65.31 81 ALA A CA 1
ATOM 625 C C . ALA A 1 81 ? -27.328 22.172 1.945 1 65.31 81 ALA A C 1
ATOM 627 O O . ALA A 1 81 ? -26.781 22.875 1.092 1 65.31 81 ALA A O 1
ATOM 628 N N . MET A 1 82 ? -26.438 21.297 2.508 1 72.19 82 MET A N 1
ATOM 629 C CA . MET A 1 82 ? -25.453 20.562 1.712 1 72.19 82 MET A CA 1
ATOM 630 C C . MET A 1 82 ? -26.078 19.375 1.014 1 72.19 82 MET A C 1
ATOM 632 O O . MET A 1 82 ? -25.891 18.234 1.438 1 72.19 82 MET A O 1
ATOM 636 N N . PRO A 1 83 ? -26.828 19.719 0.026 1 84.06 83 PRO A N 1
ATOM 637 C CA . PRO A 1 83 ? -27.484 18.594 -0.655 1 84.06 83 PRO A CA 1
ATOM 638 C C . PRO A 1 83 ? -26.484 17.672 -1.339 1 84.06 83 PRO A C 1
ATOM 640 O O . PRO A 1 83 ? -25.422 18.125 -1.797 1 84.06 83 PRO A O 1
ATOM 643 N N . ASN A 1 84 ? -26.672 16.375 -1.235 1 94.31 84 ASN A N 1
ATOM 644 C CA . ASN A 1 84 ? -25.984 15.352 -2.002 1 94.31 84 ASN A CA 1
ATOM 645 C C . ASN A 1 84 ? -24.531 15.195 -1.551 1 94.31 84 ASN A C 1
ATOM 647 O O . ASN A 1 84 ? -23.625 15.055 -2.381 1 94.31 84 ASN A O 1
ATOM 651 N N . ILE A 1 85 ? -24.266 15.477 -0.251 1 97.31 85 ILE A N 1
ATOM 652 C CA . ILE A 1 85 ? -22.922 15.312 0.28 1 97.31 85 ILE A CA 1
ATOM 653 C C . ILE A 1 85 ? -22.844 14.023 1.095 1 97.31 85 ILE A C 1
ATOM 655 O O . ILE A 1 85 ? -23.766 13.68 1.83 1 97.31 85 ILE A O 1
ATOM 659 N N . VAL A 1 86 ? -21.797 13.25 0.9 1 98.38 86 VAL A N 1
ATOM 660 C CA . VAL A 1 86 ? -21.5 12.078 1.72 1 98.38 86 VAL A CA 1
ATOM 661 C C . VAL A 1 86 ? -20.062 12.164 2.254 1 98.38 86 VAL A C 1
ATOM 663 O O . VAL A 1 86 ? -19.141 12.461 1.503 1 98.38 86 VAL A O 1
ATOM 666 N N . LEU A 1 87 ? -19.969 12.016 3.535 1 98.75 87 LEU A N 1
ATOM 667 C CA . LEU A 1 87 ? -18.656 12.039 4.188 1 98.75 87 LEU A CA 1
ATOM 668 C C . LEU A 1 87 ? -18.297 10.648 4.707 1 98.75 87 LEU A C 1
ATOM 670 O O . LEU A 1 87 ? -19.016 10.07 5.516 1 98.75 87 LEU A O 1
ATOM 674 N N . PHE A 1 88 ? -17.156 10.117 4.219 1 98.75 88 PHE A N 1
ATOM 675 C CA . PHE A 1 88 ? -16.672 8.82 4.688 1 98.75 88 PHE A CA 1
ATOM 676 C C . PHE A 1 88 ? -15.414 9 5.539 1 98.75 88 PHE A C 1
ATOM 678 O O . PHE A 1 88 ? -14.672 9.969 5.367 1 98.75 88 PHE A O 1
ATOM 685 N N . SER A 1 89 ? -15.258 8.062 6.457 1 98.75 89 SER A N 1
ATOM 686 C CA . SER A 1 89 ? -14.039 7.977 7.254 1 98.75 89 SER A CA 1
ATOM 687 C C . SER A 1 89 ? -13.227 6.742 6.887 1 98.75 89 SER A C 1
ATOM 689 O O . SER A 1 89 ? -13.766 5.637 6.793 1 98.75 89 SER A O 1
ATOM 691 N N . GLY A 1 90 ? -11.945 6.984 6.539 1 98.25 90 GLY A N 1
ATOM 692 C CA . GLY A 1 90 ? -11.055 5.84 6.57 1 98.25 90 GLY A CA 1
ATOM 693 C C . GLY A 1 90 ? -10.758 5.348 7.973 1 98.25 90 GLY A C 1
ATOM 694 O O . GLY A 1 90 ? -11.383 5.789 8.938 1 98.25 90 GLY A O 1
ATOM 695 N N . SER A 1 91 ? -9.789 4.469 8.086 1 97.81 91 SER A N 1
ATOM 696 C CA . SER A 1 91 ? -9.547 3.791 9.359 1 97.81 91 SER A CA 1
ATOM 697 C C . SER A 1 91 ? -8.492 4.52 10.18 1 97.81 91 SER A C 1
ATOM 699 O O . SER A 1 91 ? -8.336 4.258 11.375 1 97.81 91 SER A O 1
ATOM 701 N N . SER A 1 92 ? -7.758 5.426 9.617 1 97.75 92 SER A N 1
ATOM 702 C CA . SER A 1 92 ? -6.566 5.969 10.258 1 97.75 92 SER A CA 1
ATOM 703 C C . SER A 1 92 ? -6.934 6.844 11.453 1 97.75 92 SER A C 1
ATOM 705 O O . SER A 1 92 ? -6.168 6.945 12.414 1 97.75 92 SER A O 1
ATOM 707 N N . HIS A 1 93 ? -8.102 7.566 11.336 1 98.12 93 HIS A N 1
ATOM 708 C CA . HIS A 1 93 ? -8.453 8.531 12.375 1 98.12 93 HIS A CA 1
ATOM 709 C C . HIS A 1 93 ? -9.961 8.781 12.398 1 98.12 93 HIS A C 1
ATOM 711 O O . HIS A 1 93 ? -10.414 9.891 12.109 1 98.12 93 HIS A O 1
ATOM 717 N N . HIS A 1 94 ? -10.695 7.859 12.945 1 97.94 94 HIS A N 1
ATOM 718 C CA . HIS A 1 94 ? -12.148 7.906 12.953 1 97.94 94 HIS A CA 1
ATOM 719 C C . HIS A 1 94 ? -12.656 9.062 13.805 1 97.94 94 HIS A C 1
ATOM 721 O O . HIS A 1 94 ? -13.656 9.695 13.469 1 97.94 94 HIS A O 1
ATOM 727 N N . ASP A 1 95 ? -12 9.344 14.906 1 98.25 95 ASP A N 1
ATOM 728 C CA . ASP A 1 95 ? -12.422 10.406 15.812 1 98.25 95 ASP A CA 1
ATOM 729 C C . ASP A 1 95 ? -12.43 11.766 15.109 1 98.25 95 ASP A C 1
ATOM 731 O O . ASP A 1 95 ? -13.359 12.547 15.273 1 98.25 95 ASP A O 1
ATOM 735 N N . LEU A 1 96 ? -11.406 12.055 14.367 1 98.69 96 LEU A N 1
ATOM 736 C CA . LEU A 1 96 ? -11.352 13.305 13.609 1 98.69 96 LEU A CA 1
ATOM 737 C C . LEU A 1 96 ? -12.5 13.375 12.609 1 98.69 96 LEU A C 1
ATOM 739 O O . LEU A 1 96 ? -13.156 14.414 12.484 1 98.69 96 LEU A O 1
ATOM 743 N N . SER A 1 97 ? -12.734 12.25 11.898 1 98.81 97 SER A N 1
ATOM 744 C CA . SER A 1 97 ? -13.82 12.203 10.922 1 98.81 97 SER A CA 1
ATOM 745 C C . SER A 1 97 ? -15.164 12.492 11.578 1 98.81 97 SER A C 1
ATOM 747 O O . SER A 1 97 ? -15.992 13.219 11.023 1 98.81 97 SER A O 1
ATOM 749 N N . GLN A 1 98 ? -15.336 11.93 12.742 1 98.75 98 GLN A N 1
ATOM 750 C CA . GLN A 1 98 ? -16.594 12.141 13.469 1 98.75 98 GLN A CA 1
ATOM 751 C C . GLN A 1 98 ? -16.75 13.602 13.883 1 98.75 98 GLN A C 1
ATOM 753 O O . GLN A 1 98 ? -17.828 14.172 13.773 1 98.75 98 GLN A O 1
ATOM 758 N N . LYS A 1 99 ? -15.719 14.227 14.375 1 98.62 99 LYS A N 1
ATOM 759 C CA . LYS A 1 99 ? -15.75 15.633 14.766 1 98.62 99 LYS A CA 1
ATOM 760 C C . LYS A 1 99 ? -16.109 16.516 13.578 1 98.62 99 LYS A C 1
ATOM 762 O O . LYS A 1 99 ? -16.906 17.453 13.711 1 98.62 99 LYS A O 1
ATOM 767 N N . VAL A 1 100 ? -15.516 16.188 12.438 1 98.69 100 VAL A N 1
ATOM 768 C CA . VAL A 1 100 ? -15.805 16.938 11.227 1 98.69 100 VAL A CA 1
ATOM 769 C C . VAL A 1 100 ? -17.266 16.766 10.836 1 98.69 100 VAL A C 1
ATOM 771 O O . VAL A 1 100 ? -17.953 17.734 10.531 1 98.69 100 VAL A O 1
ATOM 774 N N . ALA A 1 101 ? -17.734 15.516 10.859 1 98.56 101 ALA A N 1
ATOM 775 C CA . ALA A 1 101 ? -19.125 15.219 10.531 1 98.56 101 ALA A CA 1
ATOM 776 C C . ALA A 1 101 ? -20.078 15.984 11.453 1 98.56 101 ALA A C 1
ATOM 778 O O . ALA A 1 101 ? -21.047 16.594 10.992 1 98.56 101 ALA A O 1
ATOM 779 N N . ASP A 1 102 ? -19.781 16 12.734 1 98.31 102 ASP A N 1
ATOM 780 C CA . ASP A 1 102 ? -20.609 16.688 13.719 1 98.31 102 ASP A CA 1
ATOM 781 C C . ASP A 1 102 ? -20.688 18.188 13.422 1 98.31 102 ASP A C 1
ATOM 783 O O . ASP A 1 102 ? -21.766 18.781 13.508 1 98.31 102 ASP A O 1
ATOM 787 N N . ARG A 1 103 ? -19.609 18.781 13.086 1 96.94 103 ARG A N 1
ATOM 788 C CA . ARG A 1 103 ? -19.547 20.219 12.797 1 96.94 103 ARG A CA 1
ATOM 789 C C . ARG A 1 103 ? -20.344 20.562 11.547 1 96.94 103 ARG A C 1
ATOM 791 O O . ARG A 1 103 ? -20.922 21.641 11.453 1 96.94 103 ARG A O 1
ATOM 798 N N . LEU A 1 104 ? -20.406 19.547 10.648 1 97.25 104 LEU A N 1
ATOM 799 C CA . LEU A 1 104 ? -21.125 19.766 9.398 1 97.25 104 LEU A CA 1
ATOM 800 C C . LEU A 1 104 ? -22.594 19.391 9.531 1 97.25 104 LEU A C 1
ATOM 802 O O . LEU A 1 104 ? -23.375 19.594 8.609 1 97.25 104 LEU A O 1
ATOM 806 N N . GLY A 1 105 ? -22.938 18.828 10.672 1 96.62 105 GLY A N 1
ATOM 807 C CA . GLY A 1 105 ? -24.297 18.328 10.852 1 96.62 105 GLY A CA 1
ATOM 808 C C . GLY A 1 105 ? -24.609 17.109 10.008 1 96.62 105 GLY A C 1
ATOM 809 O O . GLY A 1 105 ? -25.719 16.953 9.516 1 96.62 105 GLY A O 1
ATOM 810 N N . LEU A 1 106 ? -23.578 16.297 9.773 1 97.44 106 LEU A N 1
ATOM 811 C CA . LEU A 1 106 ? -23.734 15.102 8.945 1 97.44 106 LEU A CA 1
ATOM 812 C C . LEU A 1 106 ? -23.516 13.836 9.773 1 97.44 106 LEU A C 1
ATOM 814 O O . LEU A 1 106 ? -22.953 13.898 10.867 1 97.44 106 LEU A O 1
ATOM 818 N N . GLU A 1 107 ? -24.047 12.789 9.234 1 97.5 107 GLU A N 1
ATOM 819 C CA . GLU A 1 107 ? -23.641 11.453 9.672 1 97.5 107 GLU A CA 1
ATOM 820 C C . GLU A 1 107 ? -22.578 10.867 8.742 1 97.5 107 GLU A C 1
ATOM 822 O O . GLU A 1 107 ? -22.656 11.031 7.523 1 97.5 107 GLU A O 1
ATOM 827 N N . LEU A 1 108 ? -21.656 10.219 9.352 1 98.44 108 LEU A N 1
ATOM 828 C CA . LEU A 1 108 ? -20.656 9.539 8.523 1 98.44 108 LEU A CA 1
ATOM 829 C C . LEU A 1 108 ? -21.312 8.477 7.648 1 98.44 108 LEU A C 1
ATOM 831 O O . LEU A 1 108 ? -22.203 7.75 8.109 1 98.44 108 LEU A O 1
ATOM 835 N N . GLY A 1 109 ? -20.859 8.414 6.422 1 98 109 GLY A N 1
ATOM 836 C CA . GLY A 1 109 ? -21.359 7.391 5.523 1 98 109 GLY A CA 1
ATOM 837 C C . GLY A 1 109 ? -21.031 5.98 5.984 1 98 109 GLY A C 1
ATOM 838 O O . GLY A 1 109 ? -20.094 5.777 6.75 1 98 109 GLY A O 1
ATOM 839 N N . LYS A 1 110 ? -21.828 5.09 5.469 1 96.94 110 LYS A N 1
ATOM 840 C CA . LYS A 1 110 ? -21.656 3.686 5.816 1 96.94 110 LYS A CA 1
ATOM 841 C C . LYS A 1 110 ? -20.578 3.041 4.945 1 96.94 110 LYS A C 1
ATOM 843 O O . LYS A 1 110 ? -20.703 3.006 3.721 1 96.94 110 LYS A O 1
ATOM 848 N N . VAL A 1 111 ? -19.547 2.562 5.605 1 96.12 111 VAL A N 1
ATOM 849 C CA . VAL A 1 111 ? -18.469 1.883 4.891 1 96.12 111 VAL A CA 1
ATOM 850 C C . VAL A 1 111 ? -17.875 0.78 5.77 1 96.12 111 VAL A C 1
ATOM 852 O O . VAL A 1 111 ? -17.75 0.947 6.984 1 96.12 111 VAL A O 1
ATOM 855 N N . ILE A 1 112 ? -17.672 -0.345 5.125 1 94.88 112 ILE A N 1
ATOM 856 C CA . ILE A 1 112 ? -17 -1.443 5.812 1 94.88 112 ILE A CA 1
ATOM 857 C C . ILE A 1 112 ? -15.562 -1.564 5.305 1 94.88 112 ILE A C 1
ATOM 859 O O . ILE A 1 112 ? -15.328 -1.666 4.102 1 94.88 112 ILE A O 1
ATOM 863 N N . THR A 1 113 ? -14.641 -1.406 6.23 1 95.12 113 THR A N 1
ATOM 864 C CA . THR A 1 113 ? -13.227 -1.597 5.922 1 95.12 113 THR A CA 1
ATOM 865 C C . THR A 1 113 ? -12.656 -2.771 6.711 1 95.12 113 THR A C 1
ATOM 867 O O . THR A 1 113 ? -12.812 -2.842 7.93 1 95.12 113 THR A O 1
ATOM 870 N N . LYS A 1 114 ? -12.102 -3.723 6.004 1 95.12 114 LYS A N 1
ATOM 871 C CA . LYS A 1 114 ? -11.516 -4.879 6.68 1 95.12 114 LYS A CA 1
ATOM 872 C C . LYS A 1 114 ? -10.289 -5.391 5.934 1 95.12 114 LYS A C 1
ATOM 874 O O . LYS A 1 114 ? -10.008 -4.957 4.816 1 95.12 114 LYS A O 1
ATOM 879 N N . LYS A 1 115 ? -9.547 -6.215 6.57 1 94.81 115 LYS A N 1
ATOM 880 C CA . LYS A 1 115 ? -8.438 -6.953 5.973 1 94.81 115 LYS A CA 1
ATOM 881 C C . LYS A 1 115 ? -8.766 -8.438 5.852 1 94.81 115 LYS A C 1
ATOM 883 O O . LYS A 1 115 ? -9.328 -9.031 6.773 1 94.81 115 LYS A O 1
ATOM 888 N N . PHE A 1 116 ? -8.516 -8.969 4.68 1 94.94 116 PHE A N 1
ATOM 889 C CA . PHE A 1 116 ? -8.672 -10.406 4.508 1 94.94 116 PHE A CA 1
ATOM 890 C C . PHE A 1 116 ? -7.555 -11.164 5.215 1 94.94 116 PHE A C 1
ATOM 892 O O . PHE A 1 116 ? -6.586 -10.555 5.676 1 94.94 116 PHE A O 1
ATOM 899 N N . SER A 1 117 ? -7.719 -12.469 5.309 1 93.88 117 SER A N 1
ATOM 900 C CA . SER A 1 117 ? -6.738 -13.312 5.98 1 93.88 117 SER A CA 1
ATOM 901 C C . SER A 1 117 ? -5.375 -13.227 5.297 1 93.88 117 SER A C 1
ATOM 903 O O . SER A 1 117 ? -4.34 -13.383 5.945 1 93.88 117 SER A O 1
ATOM 905 N N . ASN A 1 118 ? -5.379 -12.922 4.062 1 94.62 118 ASN A N 1
ATOM 906 C CA . ASN A 1 118 ? -4.129 -12.805 3.32 1 94.62 118 ASN A CA 1
ATOM 907 C C . ASN A 1 118 ? -3.549 -11.398 3.424 1 94.62 118 ASN A C 1
ATOM 909 O O . ASN A 1 118 ? -2.613 -11.047 2.701 1 94.62 118 ASN A O 1
ATOM 913 N N . GLN A 1 119 ? -4.176 -10.461 4.156 1 96.25 119 GLN A N 1
ATOM 914 C CA . GLN A 1 119 ? -3.707 -9.133 4.523 1 96.25 119 GLN A CA 1
ATOM 915 C C . GLN A 1 119 ? -4.102 -8.102 3.471 1 96.25 119 GLN A C 1
ATOM 917 O O . GLN A 1 119 ? -3.793 -6.914 3.609 1 96.25 119 GLN A O 1
ATOM 922 N N . GLU A 1 120 ? -4.816 -8.547 2.4 1 97.62 120 GLU A N 1
ATOM 923 C CA . GLU A 1 120 ? -5.344 -7.578 1.439 1 97.62 120 GLU A CA 1
ATOM 924 C C . GLU A 1 120 ? -6.43 -6.711 2.064 1 97.62 120 GLU A C 1
ATOM 926 O O . GLU A 1 120 ? -7.191 -7.18 2.916 1 97.62 120 GLU A O 1
ATOM 931 N N . THR A 1 121 ? -6.449 -5.512 1.647 1 97.88 121 THR A N 1
ATOM 932 C CA . THR A 1 121 ? -7.457 -4.566 2.107 1 97.88 121 THR A CA 1
ATOM 933 C C . THR A 1 121 ? -8.766 -4.758 1.346 1 97.88 121 THR A C 1
ATOM 935 O O . THR A 1 121 ? -8.758 -4.949 0.128 1 97.88 121 THR A O 1
ATOM 938 N N . CYS A 1 122 ? -9.828 -4.816 2.096 1 95.31 122 CYS A N 1
ATOM 939 C CA . CYS A 1 122 ? -11.164 -4.922 1.505 1 95.31 122 CYS A CA 1
ATOM 940 C C . CYS A 1 122 ? -12.047 -3.766 1.946 1 95.31 122 CYS A C 1
ATOM 942 O O . CYS A 1 122 ? -12.117 -3.451 3.137 1 95.31 122 CYS A O 1
ATOM 944 N N . VAL A 1 123 ? -12.703 -3.113 0.978 1 96.25 123 VAL A N 1
ATOM 945 C CA . VAL A 1 123 ? -13.594 -1.989 1.246 1 96.25 123 VAL A CA 1
ATOM 946 C C . VAL A 1 123 ? -14.953 -2.242 0.603 1 96.25 123 VAL A C 1
ATOM 948 O O . VAL A 1 123 ? -15.031 -2.713 -0.535 1 96.25 123 VAL A O 1
ATOM 951 N N . GLU A 1 124 ? -15.969 -1.98 1.336 1 93.69 124 GLU A N 1
ATOM 952 C CA . GLU A 1 124 ? -17.344 -2.043 0.825 1 93.69 124 GLU A CA 1
ATOM 953 C C . GLU A 1 124 ? -18.125 -0.782 1.181 1 93.69 124 GLU A C 1
ATOM 955 O O . GLU A 1 124 ? -18.312 -0.48 2.359 1 93.69 124 GLU A O 1
ATOM 960 N N . ILE A 1 125 ? -18.516 -0.092 0.156 1 95.31 125 ILE A N 1
ATOM 961 C CA . ILE A 1 125 ? -19.375 1.074 0.376 1 95.31 125 ILE A CA 1
ATOM 962 C C . ILE A 1 125 ? -20.797 0.624 0.677 1 95.31 125 ILE A C 1
ATOM 964 O O . ILE A 1 125 ? -21.422 -0.071 -0.13 1 95.31 125 ILE A O 1
ATOM 968 N N . GLY A 1 126 ? -21.359 1.019 1.771 1 94.31 126 GLY A N 1
ATOM 969 C CA . GLY A 1 126 ? -22.594 0.456 2.293 1 94.31 126 GLY A CA 1
ATOM 970 C C . GLY A 1 126 ? -23.812 1.255 1.908 1 94.31 126 GLY A C 1
ATOM 971 O O . GLY A 1 126 ? -24.922 0.943 2.342 1 94.31 126 GLY A O 1
ATOM 972 N N . GLU A 1 127 ? -23.625 2.35 1.131 1 94.94 127 GLU A N 1
ATOM 973 C CA . GLU A 1 127 ? -24.75 3.168 0.68 1 94.94 127 GLU A CA 1
ATOM 974 C C . GLU A 1 127 ? -24.5 3.719 -0.722 1 94.94 127 GLU A C 1
ATOM 976 O O . GLU A 1 127 ? -23.375 3.715 -1.205 1 94.94 127 GLU A O 1
ATOM 981 N N . SER A 1 128 ? -25.594 4.09 -1.349 1 94.62 128 SER A N 1
ATOM 982 C CA . SER A 1 128 ? -25.469 4.633 -2.697 1 94.62 128 SER A CA 1
ATOM 983 C C . SER A 1 128 ? -24.75 5.98 -2.686 1 94.62 128 SER A C 1
ATOM 985 O O . SER A 1 128 ? -25.016 6.82 -1.824 1 94.62 128 SER A O 1
ATOM 987 N N . VAL A 1 129 ? -23.859 6.105 -3.662 1 96.88 129 VAL A N 1
ATOM 988 C CA . VAL A 1 129 ? -23.141 7.371 -3.791 1 96.88 129 VAL A CA 1
ATOM 989 C C . VAL A 1 129 ? -23.359 7.945 -5.191 1 96.88 129 VAL A C 1
ATOM 991 O O . VAL A 1 129 ? -22.594 8.812 -5.637 1 96.88 129 VAL A O 1
ATOM 994 N N . ARG A 1 130 ? -24.281 7.41 -5.906 1 95.88 130 ARG A N 1
ATOM 995 C CA . ARG A 1 130 ? -24.562 7.875 -7.262 1 95.88 130 ARG A CA 1
ATOM 996 C C . ARG A 1 130 ? -24.922 9.359 -7.27 1 95.88 130 ARG A C 1
ATOM 998 O O . ARG A 1 130 ? -25.844 9.781 -6.586 1 95.88 130 ARG A O 1
ATOM 1005 N N . GLY A 1 131 ? -24.156 10.086 -7.988 1 97.06 131 GLY A N 1
ATOM 1006 C CA . GLY A 1 131 ? -24.422 11.508 -8.148 1 97.06 131 GLY A CA 1
ATOM 1007 C C . GLY A 1 131 ? -24.031 12.328 -6.934 1 97.06 131 GLY A C 1
ATOM 1008 O O . GLY A 1 131 ? -24.219 13.539 -6.91 1 97.06 131 GLY A O 1
ATOM 1009 N N . GLU A 1 132 ? -23.469 11.719 -5.957 1 97.88 132 GLU A N 1
ATOM 1010 C CA . GLU A 1 132 ? -23.141 12.414 -4.715 1 97.88 132 GLU A CA 1
ATOM 1011 C C . GLU A 1 132 ? -21.781 13.086 -4.793 1 97.88 132 GLU A C 1
ATOM 1013 O O . GLU A 1 132 ? -20.922 12.695 -5.594 1 97.88 132 GLU A O 1
ATOM 1018 N N . ASP A 1 133 ? -21.641 14.195 -3.984 1 98.5 133 ASP A N 1
ATOM 1019 C CA . ASP A 1 133 ? -20.359 14.805 -3.68 1 98.5 133 ASP A CA 1
ATOM 1020 C C . ASP A 1 133 ? -19.703 14.125 -2.479 1 98.5 133 ASP A C 1
ATOM 1022 O O . ASP A 1 133 ? -20.078 14.375 -1.333 1 98.5 133 ASP A O 1
ATOM 1026 N N . VAL A 1 134 ? -18.656 13.328 -2.756 1 98.75 134 VAL A N 1
ATOM 1027 C CA . VAL A 1 134 ? -18.125 12.422 -1.743 1 98.75 134 VAL A CA 1
ATOM 1028 C C . VAL A 1 134 ? -16.828 12.992 -1.177 1 98.75 134 VAL A C 1
ATOM 1030 O O . VAL A 1 134 ? -15.969 13.469 -1.927 1 98.75 134 VAL A O 1
ATOM 1033 N N . TYR A 1 135 ? -16.703 13 0.094 1 98.88 135 TYR A N 1
ATOM 1034 C CA . TYR A 1 135 ? -15.484 13.336 0.818 1 98.88 135 TYR A CA 1
ATOM 1035 C C . TYR A 1 135 ? -14.992 12.156 1.645 1 98.88 135 TYR A C 1
ATOM 1037 O O . TYR A 1 135 ? -15.781 11.516 2.348 1 98.88 135 TYR A O 1
ATOM 1045 N N . ILE A 1 136 ? -13.734 11.836 1.531 1 98.94 136 ILE A N 1
ATOM 1046 C CA . ILE A 1 136 ? -13.141 10.742 2.291 1 98.94 136 ILE A CA 1
ATOM 1047 C C . ILE A 1 136 ? -11.984 11.273 3.137 1 98.94 136 ILE A C 1
ATOM 1049 O O . ILE A 1 136 ? -11 11.789 2.602 1 98.94 136 ILE A O 1
ATOM 1053 N N . ILE A 1 137 ? -12.086 11.141 4.465 1 98.94 137 ILE A N 1
ATOM 1054 C CA . ILE A 1 137 ? -11.031 11.594 5.367 1 98.94 137 ILE A CA 1
ATOM 1055 C C . ILE A 1 137 ? -10.117 10.43 5.734 1 98.94 137 ILE A C 1
ATOM 1057 O O . ILE A 1 137 ? -10.578 9.414 6.27 1 98.94 137 ILE A O 1
ATOM 1061 N N . GLN A 1 138 ? -8.891 10.492 5.43 1 98.81 138 GLN A N 1
ATOM 1062 C CA . GLN A 1 138 ? -7.879 9.484 5.734 1 98.81 138 GLN A CA 1
ATOM 1063 C C . GLN A 1 138 ? -6.5 10.117 5.895 1 98.81 138 GLN A C 1
ATOM 1065 O O . GLN A 1 138 ? -5.938 10.641 4.934 1 98.81 138 GLN A O 1
ATOM 1070 N N . SER A 1 139 ? -5.906 10.055 7.07 1 98.5 139 SER A N 1
ATOM 1071 C CA . SER A 1 139 ? -4.586 10.625 7.328 1 98.5 139 SER A CA 1
ATOM 1072 C C . SER A 1 139 ? -3.484 9.602 7.062 1 98.5 139 SER A C 1
ATOM 1074 O O . SER A 1 139 ? -3.668 8.406 7.305 1 98.5 139 SER A O 1
ATOM 1076 N N . GLY A 1 140 ? -2.352 10.078 6.559 1 97.25 140 GLY A N 1
ATOM 1077 C CA . GLY A 1 140 ? -1.191 9.234 6.316 1 97.25 140 GLY A CA 1
ATOM 1078 C C . GLY A 1 140 ? -0.42 8.898 7.578 1 97.25 140 GLY A C 1
ATOM 1079 O O . GLY A 1 140 ? 0.716 9.344 7.754 1 97.25 140 GLY A O 1
ATOM 1080 N N . CYS A 1 141 ? -0.939 8.008 8.445 1 96.25 141 CYS A N 1
ATOM 1081 C CA . CYS A 1 141 ? -0.309 7.637 9.711 1 96.25 141 CYS A CA 1
ATOM 1082 C C . CYS A 1 141 ? -0.579 6.176 10.047 1 96.25 141 CYS A C 1
ATOM 1084 O O . CYS A 1 141 ? -1.308 5.492 9.328 1 96.25 141 CYS A O 1
ATOM 1086 N N . GLY A 1 142 ? 0.123 5.668 11.078 1 95.31 142 GLY A N 1
ATOM 1087 C CA . GLY A 1 142 ? -0.067 4.281 11.469 1 95.31 142 GLY A CA 1
ATOM 1088 C C . GLY A 1 142 ? 0.469 3.297 10.445 1 95.31 142 GLY A C 1
ATOM 1089 O O . GLY A 1 142 ? 1.609 3.42 9.992 1 95.31 142 GLY A O 1
ATOM 1090 N N . GLU A 1 143 ? -0.373 2.24 10.188 1 96 143 GLU A N 1
ATOM 1091 C CA . GLU A 1 143 ? -0.025 1.352 9.086 1 96 143 GLU A CA 1
ATOM 1092 C C . GLU A 1 143 ? -0.201 2.049 7.738 1 96 143 GLU A C 1
ATOM 1094 O O . GLU A 1 143 ? -1.178 1.803 7.031 1 96 143 GLU A O 1
ATOM 1099 N N . ILE A 1 144 ? 0.762 2.799 7.496 1 97.69 144 ILE A N 1
ATOM 1100 C CA . ILE A 1 144 ? 0.644 3.873 6.516 1 97.69 144 ILE A CA 1
ATOM 1101 C C . ILE A 1 144 ? 0.285 3.289 5.148 1 97.69 144 ILE A C 1
ATOM 1103 O O . ILE A 1 144 ? -0.555 3.838 4.434 1 97.69 144 ILE A O 1
ATOM 1107 N N . ASN A 1 145 ? 0.885 2.16 4.754 1 98.38 145 ASN A N 1
ATOM 1108 C CA . ASN A 1 145 ? 0.619 1.599 3.432 1 98.38 145 ASN A CA 1
ATOM 1109 C C . ASN A 1 145 ? -0.756 0.939 3.369 1 98.38 145 ASN A C 1
ATOM 1111 O O . ASN A 1 145 ? -1.419 0.972 2.33 1 98.38 145 ASN A O 1
ATOM 1115 N N . ASP A 1 146 ? -1.208 0.342 4.445 1 98.25 146 ASP A N 1
ATOM 1116 C CA . ASP A 1 146 ? -2.572 -0.172 4.52 1 98.25 146 ASP A CA 1
ATOM 1117 C C . ASP A 1 146 ? -3.592 0.958 4.41 1 98.25 146 ASP A C 1
ATOM 1119 O O . ASP A 1 146 ? -4.582 0.841 3.682 1 98.25 146 ASP A O 1
ATOM 1123 N N . ASN A 1 147 ? -3.307 2.025 5.148 1 98.44 147 ASN A N 1
ATOM 1124 C CA . ASN A 1 147 ? -4.227 3.158 5.129 1 98.44 147 ASN A CA 1
ATOM 1125 C C . ASN A 1 147 ? -4.258 3.834 3.764 1 98.44 147 ASN A C 1
ATOM 1127 O O . ASN A 1 147 ? -5.309 4.301 3.32 1 98.44 147 ASN A O 1
ATOM 1131 N N . LEU A 1 148 ? -3.1 3.893 3.152 1 98.81 148 LEU A N 1
ATOM 1132 C CA . LEU A 1 148 ? -3.047 4.465 1.811 1 98.81 148 LEU A CA 1
ATOM 1133 C C . LEU A 1 148 ? -3.836 3.609 0.825 1 98.81 148 LEU A C 1
ATOM 1135 O O . LEU A 1 148 ? -4.648 4.129 0.055 1 98.81 148 LEU A O 1
ATOM 1139 N N . MET A 1 149 ? -3.643 2.307 0.87 1 98.75 149 MET A N 1
ATOM 1140 C CA . MET A 1 149 ? -4.371 1.415 -0.027 1 98.75 149 MET A CA 1
ATOM 1141 C C . MET A 1 149 ? -5.871 1.487 0.237 1 98.75 149 MET A C 1
ATOM 1143 O O . MET A 1 149 ? -6.672 1.474 -0.7 1 98.75 149 MET A O 1
ATOM 1147 N N . GLU A 1 150 ? -6.234 1.568 1.481 1 98.69 150 GLU A N 1
ATOM 1148 C CA . GLU A 1 150 ? -7.637 1.706 1.849 1 98.69 150 GLU A CA 1
ATOM 1149 C C . GLU A 1 150 ? -8.25 2.957 1.228 1 98.69 150 GLU A C 1
ATOM 1151 O O . GLU A 1 150 ? -9.352 2.906 0.673 1 98.69 150 GLU A O 1
ATOM 1156 N N . LEU A 1 151 ? -7.523 4.051 1.306 1 98.88 151 LEU A N 1
ATOM 1157 C CA . LEU A 1 151 ? -7.984 5.305 0.716 1 98.88 151 LEU A CA 1
ATOM 1158 C C . LEU A 1 151 ? -8.164 5.16 -0.791 1 98.88 151 LEU A C 1
ATOM 1160 O O . LEU A 1 151 ? -9.203 5.551 -1.335 1 98.88 151 LEU A O 1
ATOM 1164 N N . LEU A 1 152 ? -7.199 4.59 -1.43 1 98.88 152 LEU A N 1
ATOM 1165 C CA . LEU A 1 152 ? -7.234 4.434 -2.881 1 98.88 152 LEU A CA 1
ATOM 1166 C C . LEU A 1 152 ? -8.406 3.561 -3.305 1 98.88 152 LEU A C 1
ATOM 1168 O O . LEU A 1 152 ? -9.109 3.879 -4.27 1 98.88 152 LEU A O 1
ATOM 1172 N N . ILE A 1 153 ? -8.609 2.484 -2.584 1 98.69 153 ILE A N 1
ATOM 1173 C CA . ILE A 1 153 ? -9.703 1.571 -2.908 1 98.69 153 ILE A CA 1
ATOM 1174 C C . ILE A 1 153 ? -11.039 2.258 -2.66 1 98.69 153 ILE A C 1
ATOM 1176 O O . ILE A 1 153 ? -11.984 2.096 -3.439 1 98.69 153 ILE A O 1
ATOM 1180 N N . MET A 1 154 ? -11.172 3.027 -1.585 1 98.62 154 MET A N 1
ATOM 1181 C CA . MET A 1 154 ? -12.398 3.77 -1.306 1 98.62 154 MET A CA 1
ATOM 1182 C C . MET A 1 154 ? -12.711 4.75 -2.432 1 98.62 154 MET A C 1
ATOM 1184 O O . MET A 1 154 ? -13.852 4.824 -2.896 1 98.62 154 MET A O 1
ATOM 1188 N N . ILE A 1 155 ? -11.703 5.484 -2.854 1 98.69 155 ILE A N 1
ATOM 1189 C CA . ILE A 1 155 ? -11.867 6.441 -3.941 1 98.69 155 ILE A CA 1
ATOM 1190 C C . ILE A 1 155 ? -12.352 5.719 -5.195 1 98.69 155 ILE A C 1
ATOM 1192 O O . ILE A 1 155 ? -13.336 6.133 -5.816 1 98.69 155 ILE A O 1
ATOM 1196 N N . ASN A 1 156 ? -11.688 4.684 -5.508 1 98.06 156 ASN A N 1
ATOM 1197 C CA . ASN A 1 156 ? -12.008 3.926 -6.715 1 98.06 156 ASN A CA 1
ATOM 1198 C C . ASN A 1 156 ? -13.422 3.361 -6.664 1 98.06 156 ASN A C 1
ATOM 1200 O O . ASN A 1 156 ? -14.148 3.393 -7.66 1 98.06 156 ASN A O 1
ATOM 1204 N N . ALA A 1 157 ? -13.781 2.818 -5.508 1 97.31 157 ALA A N 1
ATOM 1205 C CA . ALA A 1 157 ? -15.117 2.264 -5.32 1 97.31 157 ALA A CA 1
ATOM 1206 C C . ALA A 1 157 ? -16.188 3.326 -5.555 1 97.31 157 ALA A C 1
ATOM 1208 O O . ALA A 1 157 ? -17.188 3.066 -6.219 1 97.31 157 ALA A O 1
ATOM 1209 N N . CYS A 1 158 ? -15.945 4.504 -5.047 1 97.56 158 CYS A N 1
ATOM 1210 C CA . CYS A 1 158 ? -16.906 5.586 -5.207 1 97.56 158 CYS A CA 1
ATOM 1211 C C . CYS A 1 158 ? -16.984 6.031 -6.664 1 97.56 158 CYS A C 1
ATOM 1213 O O . CYS A 1 158 ? -18.078 6.328 -7.164 1 97.56 158 CYS A O 1
ATOM 1215 N N . LYS A 1 159 ? -15.883 6.07 -7.285 1 96.06 159 LYS A N 1
ATOM 1216 C CA . LYS A 1 159 ? -15.852 6.469 -8.688 1 96.06 159 LYS A CA 1
ATOM 1217 C C . LYS A 1 159 ? -16.609 5.469 -9.562 1 96.06 159 LYS A C 1
ATOM 1219 O O . LYS A 1 159 ? -17.438 5.863 -10.391 1 96.06 159 LYS A O 1
ATOM 1224 N N . ILE A 1 160 ? -16.375 4.219 -9.336 1 93.44 160 ILE A N 1
ATOM 1225 C CA . ILE A 1 160 ? -17.031 3.166 -10.109 1 93.44 160 ILE A CA 1
ATOM 1226 C C . ILE A 1 160 ? -18.516 3.154 -9.805 1 93.44 160 ILE A C 1
ATOM 1228 O O . ILE A 1 160 ? -19.328 2.816 -10.672 1 93.44 160 ILE A O 1
ATOM 1232 N N . ALA A 1 161 ? -18.891 3.627 -8.656 1 94.69 161 ALA A N 1
ATOM 1233 C CA . ALA A 1 161 ? -20.297 3.664 -8.242 1 94.69 161 ALA A CA 1
ATOM 1234 C C . ALA A 1 161 ? -20.969 4.953 -8.703 1 94.69 161 ALA A C 1
ATOM 1236 O O . ALA A 1 161 ? -22.047 5.301 -8.219 1 94.69 161 ALA A O 1
ATOM 1237 N N . SER A 1 162 ? -20.297 5.734 -9.523 1 94.75 162 SER A N 1
ATOM 1238 C CA . SER A 1 162 ? -20.844 6.863 -10.273 1 94.75 162 SER A CA 1
ATOM 1239 C C . SER A 1 162 ? -21.062 8.07 -9.367 1 94.75 162 SER A C 1
ATOM 1241 O O . SER A 1 162 ? -22.078 8.766 -9.484 1 94.75 162 SER A O 1
ATOM 1243 N N . SER A 1 163 ? -20.219 8.273 -8.398 1 97.44 163 SER A N 1
ATOM 1244 C CA . SER A 1 163 ? -20.203 9.539 -7.68 1 97.44 163 SER A CA 1
ATOM 1245 C C . SER A 1 163 ? -19.938 10.711 -8.617 1 97.44 163 SER A C 1
ATOM 1247 O O . SER A 1 163 ? -19.297 10.539 -9.664 1 97.44 163 SER A O 1
ATOM 1249 N N . SER A 1 164 ? -20.5 11.867 -8.266 1 97.75 164 SER A N 1
ATOM 1250 C CA . SER A 1 164 ? -20.266 13.055 -9.086 1 97.75 164 SER A CA 1
ATOM 1251 C C . SER A 1 164 ? -18.844 13.562 -8.922 1 97.75 164 SER A C 1
ATOM 1253 O O . SER A 1 164 ? -18.188 13.906 -9.906 1 97.75 164 SER A O 1
ATOM 1255 N N . ARG A 1 165 ? -18.438 13.641 -7.719 1 98.06 165 ARG A N 1
ATOM 1256 C CA . ARG A 1 165 ? -17.094 14.102 -7.363 1 98.06 165 ARG A CA 1
ATOM 1257 C C . ARG A 1 165 ? -16.562 13.359 -6.141 1 98.06 165 ARG A C 1
ATOM 1259 O O . ARG A 1 165 ? -17.328 13.047 -5.219 1 98.06 165 ARG A O 1
ATOM 1266 N N . VAL A 1 166 ? -15.297 13.031 -6.164 1 98.75 166 VAL A N 1
ATOM 1267 C CA . VAL A 1 166 ? -14.641 12.422 -5.008 1 98.75 166 VAL A CA 1
ATOM 1268 C C . VAL A 1 166 ? -13.484 13.305 -4.547 1 98.75 166 VAL A C 1
ATOM 1270 O O . VAL A 1 166 ? -12.555 13.57 -5.312 1 98.75 166 VAL A O 1
ATOM 1273 N N . THR A 1 167 ? -13.547 13.781 -3.311 1 98.88 167 THR A N 1
ATOM 1274 C CA . THR A 1 167 ? -12.484 14.57 -2.693 1 98.88 167 THR A CA 1
ATOM 1275 C C . THR A 1 167 ? -11.797 13.781 -1.583 1 98.88 167 THR A C 1
ATOM 1277 O O . THR A 1 167 ? -12.461 13.273 -0.672 1 98.88 167 THR A O 1
ATOM 1280 N N . ALA A 1 168 ? -10.523 13.609 -1.722 1 98.94 168 ALA A N 1
ATOM 1281 C CA . ALA A 1 168 ? -9.734 13 -0.652 1 98.94 168 ALA A CA 1
ATOM 1282 C C . ALA A 1 168 ? -9.234 14.055 0.327 1 98.94 168 ALA A C 1
ATOM 1284 O O . ALA A 1 168 ? -8.523 14.984 -0.065 1 98.94 168 ALA A O 1
ATOM 1285 N N . VAL A 1 169 ? -9.633 13.992 1.554 1 98.94 169 VAL A N 1
ATOM 1286 C CA . VAL A 1 169 ? -9.156 14.852 2.637 1 98.94 169 VAL A CA 1
ATOM 1287 C C . VAL A 1 169 ? -8.062 14.125 3.416 1 98.94 169 VAL A C 1
ATOM 1289 O O . VAL A 1 169 ? -8.344 13.203 4.184 1 98.94 169 VAL A O 1
ATOM 1292 N N . ILE A 1 170 ? -6.852 14.594 3.223 1 98.94 170 ILE A N 1
ATOM 1293 C CA . ILE A 1 170 ? -5.684 13.914 3.766 1 98.94 170 ILE A CA 1
ATOM 1294 C C . ILE A 1 170 ? -4.91 14.859 4.68 1 98.94 170 ILE A C 1
ATOM 1296 O O . ILE A 1 170 ? -3.904 15.445 4.273 1 98.94 170 ILE A O 1
ATOM 1300 N N . PRO A 1 171 ? -5.277 14.922 5.941 1 98.75 171 PRO A N 1
ATOM 1301 C CA . PRO A 1 171 ? -4.68 15.906 6.852 1 98.75 171 PRO A CA 1
ATOM 1302 C C . PRO A 1 171 ? -3.158 15.781 6.93 1 98.75 171 PRO A C 1
ATOM 1304 O O . PRO A 1 171 ? -2.451 16.797 6.863 1 98.75 171 PRO A O 1
ATOM 1307 N N . CYS A 1 172 ? -2.654 14.625 7.094 1 98.75 172 CYS A N 1
ATOM 1308 C CA . CYS A 1 172 ? -1.225 14.344 7 1 98.75 172 CYS A CA 1
ATOM 1309 C C . CYS A 1 172 ? -0.908 13.531 5.75 1 98.75 172 CYS A C 1
ATOM 1311 O O . CYS A 1 172 ? -1.234 12.344 5.684 1 98.75 172 CYS A O 1
ATOM 1313 N N . PHE A 1 173 ? -0.275 14.172 4.785 1 98.81 173 PHE A N 1
ATOM 1314 C CA . PHE A 1 173 ? -0.034 13.547 3.492 1 98.81 173 PHE A CA 1
ATOM 1315 C C . PHE A 1 173 ? 1.082 12.508 3.59 1 98.81 173 PHE A C 1
ATOM 1317 O O . PHE A 1 173 ? 2.199 12.836 3.998 1 98.81 173 PHE A O 1
ATOM 1324 N N . PRO A 1 174 ? 0.833 11.25 3.17 1 98.69 174 PRO A N 1
ATOM 1325 C CA . PRO A 1 174 ? 1.866 10.211 3.252 1 98.69 174 PRO A CA 1
ATOM 1326 C C . PRO A 1 174 ? 3.004 10.438 2.258 1 98.69 174 PRO A C 1
ATOM 1328 O O . PRO A 1 174 ? 2.768 10.883 1.134 1 98.69 174 PRO A O 1
ATOM 1331 N N . TYR A 1 175 ? 4.211 10.172 2.689 1 98.38 175 TYR A N 1
ATOM 1332 C CA . TYR A 1 175 ? 5.406 10.195 1.859 1 98.38 175 TYR A CA 1
ATOM 1333 C C . TYR A 1 175 ? 5.801 11.625 1.509 1 98.38 175 TYR A C 1
ATOM 1335 O O . TYR A 1 175 ? 6.613 11.852 0.612 1 98.38 175 TYR A O 1
ATOM 1343 N N . ALA A 1 176 ? 5.289 12.594 2.248 1 97.88 176 ALA A N 1
ATOM 1344 C CA . ALA A 1 176 ? 5.496 14.008 1.936 1 97.88 176 ALA A CA 1
ATOM 1345 C C . ALA A 1 176 ? 6.969 14.383 2.053 1 97.88 176 ALA A C 1
ATOM 1347 O O . ALA A 1 176 ? 7.441 15.289 1.363 1 97.88 176 ALA A O 1
ATOM 1348 N N . ARG A 1 177 ? 7.758 13.648 2.891 1 95.81 177 ARG A N 1
ATOM 1349 C CA . ARG A 1 177 ? 9.164 13.977 3.098 1 95.81 177 ARG A CA 1
ATOM 1350 C C . ARG A 1 177 ? 10.031 13.375 1.997 1 95.81 177 ARG A C 1
ATOM 1352 O O . ARG A 1 177 ? 11.227 13.68 1.904 1 95.81 177 ARG A O 1
ATOM 1359 N N . GLN A 1 178 ? 9.477 12.508 1.169 1 96.38 178 GLN A N 1
ATOM 1360 C CA . GLN A 1 178 ? 10.148 11.969 -0.008 1 96.38 178 GLN A CA 1
ATOM 1361 C C . GLN A 1 178 ? 9.758 12.742 -1.265 1 96.38 178 GLN A C 1
ATOM 1363 O O . GLN A 1 178 ? 9.203 12.172 -2.205 1 96.38 178 GLN A O 1
ATOM 1368 N N . ASP A 1 179 ? 10.078 14.078 -1.297 1 95 179 ASP A N 1
ATOM 1369 C CA . ASP A 1 179 ? 9.555 15 -2.303 1 95 179 ASP A CA 1
ATOM 1370 C C . ASP A 1 179 ? 10.664 15.477 -3.24 1 95 179 ASP A C 1
ATOM 1372 O O . ASP A 1 179 ? 10.406 16.25 -4.172 1 95 179 ASP A O 1
ATOM 1376 N N . LYS A 1 180 ? 11.867 15.078 -2.986 1 90.38 180 LYS A N 1
ATOM 1377 C CA . LYS A 1 180 ? 12.984 15.469 -3.844 1 90.38 180 LYS A CA 1
ATOM 1378 C C . LYS A 1 180 ? 14 14.336 -3.965 1 90.38 180 LYS A C 1
ATOM 1380 O O . LYS A 1 180 ? 13.977 13.383 -3.182 1 90.38 180 LYS A O 1
ATOM 1385 N N . LYS A 1 181 ? 14.852 14.445 -5.004 1 86.06 181 LYS A N 1
ATOM 1386 C CA . LYS A 1 181 ? 15.945 13.492 -5.191 1 86.06 181 LYS A CA 1
ATOM 1387 C C . LYS A 1 181 ? 17.156 13.867 -4.336 1 86.06 181 LYS A C 1
ATOM 1389 O O . LYS A 1 181 ? 17.969 14.688 -4.738 1 86.06 181 LYS A O 1
ATOM 1394 N N . ASP A 1 182 ? 17.219 13.391 -3.146 1 74.25 182 ASP A N 1
ATOM 1395 C CA . ASP A 1 182 ? 18.359 13.719 -2.281 1 74.25 182 ASP A CA 1
ATOM 1396 C C . ASP A 1 182 ? 19.625 13.039 -2.771 1 74.25 182 ASP A C 1
ATOM 1398 O O . ASP A 1 182 ? 20.719 13.594 -2.641 1 74.25 182 ASP A O 1
ATOM 1402 N N . LYS A 1 183 ? 19.531 11.828 -3.189 1 76.69 183 LYS A N 1
ATOM 1403 C CA . LYS A 1 183 ? 20.625 11.078 -3.779 1 76.69 183 LYS A CA 1
ATOM 1404 C C . LYS A 1 183 ? 20.312 10.68 -5.219 1 76.69 183 LYS A C 1
ATOM 1406 O O . LYS A 1 183 ? 19.156 10.703 -5.637 1 76.69 183 LYS A O 1
ATOM 1411 N N . SER A 1 184 ? 21.391 10.359 -5.863 1 77.75 184 SER A N 1
ATOM 1412 C CA . SER A 1 184 ? 21.219 9.945 -7.25 1 77.75 184 SER A CA 1
ATOM 1413 C C . SER A 1 184 ? 20.281 8.742 -7.352 1 77.75 184 SER A C 1
ATOM 1415 O O . SER A 1 184 ? 20.328 7.832 -6.523 1 77.75 184 SER A O 1
ATOM 1417 N N . ARG A 1 185 ? 19.297 8.75 -8.125 1 77.81 185 ARG A N 1
ATOM 1418 C CA . ARG A 1 185 ? 18.406 7.645 -8.469 1 77.81 185 ARG A CA 1
ATOM 1419 C C . ARG A 1 185 ? 17.344 7.445 -7.398 1 77.81 185 ARG A C 1
ATOM 1421 O O . ARG A 1 185 ? 16.734 6.375 -7.312 1 77.81 185 ARG A O 1
ATOM 1428 N N . ALA A 1 186 ? 17.219 8.461 -6.445 1 85 186 ALA A N 1
ATOM 1429 C CA . ALA A 1 186 ? 16.188 8.359 -5.422 1 85 186 ALA A CA 1
ATOM 1430 C C . ALA A 1 186 ? 14.805 8.625 -6.016 1 85 186 ALA A C 1
ATOM 1432 O O . ALA A 1 186 ? 14.641 9.5 -6.871 1 85 186 ALA A O 1
ATOM 1433 N N . PRO A 1 187 ? 13.859 7.848 -5.531 1 91.19 187 PRO A N 1
ATOM 1434 C CA . PRO A 1 187 ? 12.484 8.078 -5.977 1 91.19 187 PRO A CA 1
ATOM 1435 C C . PRO A 1 187 ? 11.875 9.336 -5.367 1 91.19 187 PRO A C 1
ATOM 1437 O O . PRO A 1 187 ? 12.391 9.867 -4.379 1 91.19 187 PRO A O 1
ATOM 1440 N N . ILE A 1 188 ? 10.93 9.883 -6.059 1 95.81 188 ILE A N 1
ATOM 1441 C CA . ILE A 1 188 ? 10.055 10.906 -5.496 1 95.81 188 ILE A CA 1
ATOM 1442 C C . ILE A 1 188 ? 8.695 10.305 -5.156 1 95.81 188 ILE A C 1
ATOM 1444 O O . ILE A 1 188 ? 7.727 10.492 -5.895 1 95.81 188 ILE A O 1
ATOM 1448 N N . SER A 1 189 ? 8.648 9.672 -4.066 1 97.81 189 SER A N 1
ATOM 1449 C CA . SER A 1 189 ? 7.488 8.875 -3.684 1 97.81 189 SER A CA 1
ATOM 1450 C C . SER A 1 189 ? 6.258 9.75 -3.48 1 97.81 189 SER A C 1
ATOM 1452 O O . SER A 1 189 ? 5.133 9.32 -3.746 1 97.81 189 SER A O 1
ATOM 1454 N N . ALA A 1 190 ? 6.453 10.984 -3.068 1 98.38 190 ALA A N 1
ATOM 1455 C CA . ALA A 1 190 ? 5.324 11.898 -2.904 1 98.38 190 ALA A CA 1
ATOM 1456 C C . ALA A 1 190 ? 4.586 12.102 -4.223 1 98.38 190 ALA A C 1
ATOM 1458 O O . ALA A 1 190 ? 3.354 12.125 -4.254 1 98.38 190 ALA A O 1
ATOM 1459 N N . LYS A 1 191 ? 5.336 12.266 -5.277 1 98.06 191 LYS A N 1
ATOM 1460 C CA . LYS A 1 191 ? 4.719 12.422 -6.59 1 98.06 191 LYS A CA 1
ATOM 1461 C C . LYS A 1 191 ? 4.016 11.141 -7.023 1 98.06 191 LYS A C 1
ATOM 1463 O O . LYS A 1 191 ? 2.922 11.18 -7.59 1 98.06 191 LYS A O 1
ATOM 1468 N N . LEU A 1 192 ? 4.66 10.031 -6.777 1 98.44 192 LEU A N 1
ATOM 1469 C CA . LEU A 1 192 ? 4.031 8.75 -7.086 1 98.44 192 LEU A CA 1
ATOM 1470 C C . LEU A 1 192 ? 2.676 8.633 -6.395 1 98.44 192 LEU A C 1
ATOM 1472 O O . LEU A 1 192 ? 1.686 8.25 -7.02 1 98.44 192 LEU A O 1
ATOM 1476 N N . VAL A 1 193 ? 2.607 8.977 -5.129 1 98.81 193 VAL A N 1
ATOM 1477 C CA . VAL A 1 193 ? 1.367 8.898 -4.363 1 98.81 193 VAL A CA 1
ATOM 1478 C C . VAL A 1 193 ? 0.332 9.852 -4.969 1 98.81 193 VAL A C 1
ATOM 1480 O O . VAL A 1 193 ? -0.836 9.484 -5.121 1 98.81 193 VAL A O 1
ATOM 1483 N N . ALA A 1 194 ? 0.782 11.055 -5.305 1 98.81 194 ALA A N 1
ATOM 1484 C CA . ALA A 1 194 ? -0.115 12 -5.957 1 98.81 194 ALA A CA 1
ATOM 1485 C C . ALA A 1 194 ? -0.716 11.406 -7.227 1 98.81 194 ALA A C 1
ATOM 1487 O O . ALA A 1 194 ? -1.924 11.508 -7.457 1 98.81 194 ALA A O 1
ATOM 1488 N N . ASN A 1 195 ? 0.103 10.758 -8.023 1 98.56 195 ASN A N 1
ATOM 1489 C CA . ASN A 1 195 ? -0.357 10.117 -9.25 1 98.56 195 ASN A CA 1
ATOM 1490 C C . ASN A 1 195 ? -1.326 8.977 -8.969 1 98.56 195 ASN A C 1
ATOM 1492 O O . ASN A 1 195 ? -2.311 8.797 -9.688 1 98.56 195 ASN A O 1
ATOM 1496 N N . MET A 1 196 ? -1.049 8.242 -7.969 1 98.75 196 MET A N 1
ATOM 1497 C CA . MET A 1 196 ? -1.908 7.121 -7.598 1 98.75 196 MET A CA 1
ATOM 1498 C C . MET A 1 196 ? -3.295 7.613 -7.191 1 98.75 196 MET A C 1
ATOM 1500 O O . MET A 1 196 ? -4.301 6.98 -7.516 1 98.75 196 MET A O 1
ATOM 1504 N N . LEU A 1 197 ? -3.33 8.719 -6.484 1 98.81 197 LEU A N 1
ATOM 1505 C CA . LEU A 1 197 ? -4.613 9.289 -6.086 1 98.81 197 LEU A CA 1
ATOM 1506 C C . LEU A 1 197 ? -5.441 9.672 -7.305 1 98.81 197 LEU A C 1
ATOM 1508 O O . LEU A 1 197 ? -6.645 9.406 -7.355 1 98.81 197 LEU A O 1
ATOM 1512 N N . SER A 1 198 ? -4.797 10.227 -8.258 1 98.44 198 SER A N 1
ATOM 1513 C CA . SER A 1 198 ? -5.473 10.625 -9.492 1 98.44 198 SER A CA 1
ATOM 1514 C C . SER A 1 198 ? -5.992 9.406 -10.25 1 98.44 198 SER A C 1
ATOM 1516 O O . SER A 1 198 ? -7.145 9.391 -10.688 1 98.44 198 SER A O 1
ATOM 1518 N N . VAL A 1 199 ? -5.242 8.383 -10.344 1 98 199 VAL A N 1
ATOM 1519 C CA . VAL A 1 199 ? -5.621 7.203 -11.125 1 98 199 VAL A CA 1
ATOM 1520 C C . VAL A 1 199 ? -6.727 6.438 -10.398 1 98 199 VAL A C 1
ATOM 1522 O O . VAL A 1 199 ? -7.582 5.82 -11.039 1 98 199 VAL A O 1
ATOM 1525 N N . ALA A 1 200 ? -6.703 6.551 -9.078 1 98.56 200 ALA A N 1
ATOM 1526 C CA . ALA A 1 200 ? -7.766 5.918 -8.305 1 98.56 200 ALA A CA 1
ATOM 1527 C C . ALA A 1 200 ? -9.109 6.586 -8.578 1 98.56 200 ALA A C 1
ATOM 1529 O O . ALA A 1 200 ? -10.164 5.988 -8.352 1 98.56 200 ALA A O 1
ATOM 1530 N N . GLY A 1 201 ? -9.062 7.906 -8.938 1 98.44 201 GLY A N 1
ATOM 1531 C CA . GLY A 1 201 ? -10.297 8.562 -9.344 1 98.44 201 GLY A CA 1
ATOM 1532 C C . GLY A 1 201 ? -10.578 9.836 -8.562 1 98.44 201 GLY A C 1
ATOM 1533 O O . GLY A 1 201 ? -11.648 10.43 -8.703 1 98.44 201 GLY A O 1
ATOM 1534 N N . ALA A 1 202 ? -9.633 10.273 -7.723 1 98.81 202 ALA A N 1
ATOM 1535 C CA . ALA A 1 202 ? -9.859 11.508 -6.977 1 98.81 202 ALA A CA 1
ATOM 1536 C C . ALA A 1 202 ? -9.977 12.703 -7.918 1 98.81 202 ALA A C 1
ATOM 1538 O O . ALA A 1 202 ? -9.227 12.812 -8.891 1 98.81 202 ALA A O 1
ATOM 1539 N N . ASP A 1 203 ? -10.891 13.586 -7.555 1 98.62 203 ASP A N 1
ATOM 1540 C CA . ASP A 1 203 ? -11.094 14.805 -8.336 1 98.62 203 ASP A CA 1
ATOM 1541 C C . ASP A 1 203 ? -10.477 16.016 -7.637 1 98.62 203 ASP A C 1
ATOM 1543 O O . ASP A 1 203 ? -10.18 17.016 -8.281 1 98.62 203 ASP A O 1
ATOM 1547 N N . HIS A 1 204 ? -10.383 15.891 -6.391 1 98.62 204 HIS A N 1
ATOM 1548 C CA . HIS A 1 204 ? -9.922 16.984 -5.547 1 98.62 204 HIS A CA 1
ATOM 1549 C C . HIS A 1 204 ? -9.18 16.469 -4.32 1 98.62 204 HIS A C 1
ATOM 1551 O O . HIS A 1 204 ? -9.5 15.391 -3.809 1 98.62 204 HIS A O 1
ATOM 1557 N N . ILE A 1 205 ? -8.133 17.234 -3.93 1 98.81 205 ILE A N 1
ATOM 1558 C CA . ILE A 1 205 ? -7.348 16.859 -2.762 1 98.81 205 ILE A CA 1
ATOM 1559 C C . ILE A 1 205 ? -7.34 18 -1.75 1 98.81 205 ILE A C 1
ATOM 1561 O O . ILE A 1 205 ? -7.168 19.172 -2.121 1 98.81 205 ILE A O 1
ATOM 1565 N N . ILE A 1 206 ? -7.555 17.688 -0.483 1 98.62 206 ILE A N 1
ATOM 1566 C CA . ILE A 1 206 ? -7.391 18.641 0.619 1 98.62 206 ILE A CA 1
ATOM 1567 C C . ILE A 1 206 ? -6.336 18.109 1.592 1 98.62 206 ILE A C 1
ATOM 1569 O O . ILE A 1 206 ? -6.422 16.969 2.055 1 98.62 206 ILE A O 1
ATOM 1573 N N . THR A 1 207 ? -5.359 18.875 1.844 1 98.56 207 THR A N 1
ATOM 1574 C CA . THR A 1 207 ? -4.293 18.531 2.777 1 98.56 207 THR A CA 1
ATOM 1575 C C . THR A 1 207 ? -4.094 19.641 3.805 1 98.56 207 THR A C 1
ATOM 1577 O O . THR A 1 207 ? -4.777 20.656 3.758 1 98.56 207 THR A O 1
ATOM 1580 N N . MET A 1 208 ? -3.203 19.375 4.785 1 98.19 208 MET A N 1
ATOM 1581 C CA . MET A 1 208 ? -2.82 20.406 5.758 1 98.19 208 MET A CA 1
ATOM 1582 C C . MET A 1 208 ? -1.305 20.438 5.93 1 98.19 208 MET A C 1
ATOM 1584 O O . MET A 1 208 ? -0.681 19.422 6.223 1 98.19 208 MET A O 1
ATOM 1588 N N . ASP A 1 209 ? -0.756 21.609 5.734 1 97.12 209 ASP A N 1
ATOM 1589 C CA . ASP A 1 209 ? 0.659 21.891 5.957 1 97.12 209 ASP A CA 1
ATOM 1590 C C . ASP A 1 209 ? 1.54 20.828 5.309 1 97.12 209 ASP A C 1
ATOM 1592 O O . ASP A 1 209 ? 2.299 20.141 5.996 1 97.12 209 ASP A O 1
ATOM 1596 N N . LEU A 1 210 ? 1.462 20.766 3.965 1 97.75 210 LEU A N 1
ATOM 1597 C CA . LEU A 1 210 ? 2.387 19.891 3.238 1 97.75 210 LEU A CA 1
ATOM 1598 C C . LEU A 1 210 ? 3.83 20.188 3.633 1 97.75 210 LEU A C 1
ATOM 1600 O O . LEU A 1 210 ? 4.199 21.344 3.834 1 97.75 210 LEU A O 1
ATOM 1604 N N . HIS A 1 211 ? 4.668 19.188 3.717 1 96.62 211 HIS A N 1
ATOM 1605 C CA . HIS A 1 211 ? 6.07 19.328 4.098 1 96.62 211 HIS A CA 1
ATOM 1606 C C . HIS A 1 211 ? 6.781 20.359 3.23 1 96.62 211 HIS A C 1
ATOM 1608 O O . HIS A 1 211 ? 7.621 21.109 3.723 1 96.62 211 HIS A O 1
ATOM 1614 N N . ALA A 1 212 ? 6.473 20.375 2.002 1 95.06 212 ALA A N 1
ATOM 1615 C CA . ALA A 1 212 ? 6.957 21.359 1.038 1 95.06 212 ALA A CA 1
ATOM 1616 C C . ALA A 1 212 ? 5.82 21.859 0.147 1 95.06 212 ALA A C 1
ATOM 1618 O O . ALA A 1 212 ? 5.023 21.062 -0.358 1 95.06 212 ALA A O 1
ATOM 1619 N N . SER A 1 213 ? 5.84 23.141 -0.054 1 92.44 213 SER A N 1
ATOM 1620 C CA . SER A 1 213 ? 4.77 23.734 -0.854 1 92.44 213 SER A CA 1
ATOM 1621 C C . SER A 1 213 ? 4.82 23.234 -2.293 1 92.44 213 SER A C 1
ATOM 1623 O O . SER A 1 213 ? 3.787 23.156 -2.967 1 92.44 213 SER A O 1
ATOM 1625 N N . GLN A 1 214 ? 5.98 22.859 -2.77 1 94.31 214 GLN A N 1
ATOM 1626 C CA . GLN A 1 214 ? 6.191 22.391 -4.133 1 94.31 214 GLN A CA 1
ATOM 1627 C C . GLN A 1 214 ? 5.395 21.125 -4.41 1 94.31 214 GLN A C 1
ATOM 1629 O O . GLN A 1 214 ? 5.078 20.812 -5.562 1 94.31 214 GLN A O 1
ATOM 1634 N N . ILE A 1 215 ? 5.027 20.391 -3.393 1 97.25 215 ILE A N 1
ATOM 1635 C CA . ILE A 1 215 ? 4.293 19.141 -3.533 1 97.25 215 ILE A CA 1
ATOM 1636 C C . ILE A 1 215 ? 2.947 19.406 -4.207 1 97.25 215 ILE A C 1
ATOM 1638 O O . ILE A 1 215 ? 2.416 18.547 -4.906 1 97.25 215 ILE A O 1
ATOM 1642 N N . GLN A 1 216 ? 2.404 20.578 -4.023 1 96.88 216 GLN A N 1
ATOM 1643 C CA . GLN A 1 216 ? 1.149 20.953 -4.664 1 96.88 216 GLN A CA 1
ATOM 1644 C C . GLN A 1 216 ? 1.241 20.797 -6.18 1 96.88 216 GLN A C 1
ATOM 1646 O O . GLN A 1 216 ? 0.248 20.484 -6.84 1 96.88 216 GLN A O 1
ATOM 1651 N N . GLY A 1 217 ? 2.387 20.953 -6.734 1 97.25 217 GLY A N 1
ATOM 1652 C CA . GLY A 1 217 ? 2.605 20.828 -8.164 1 97.25 217 GLY A CA 1
ATOM 1653 C C . GLY A 1 217 ? 2.67 19.391 -8.633 1 97.25 217 GLY A C 1
ATOM 1654 O O . GLY A 1 217 ? 2.672 19.125 -9.844 1 97.25 217 GLY A O 1
ATOM 1655 N N . PHE A 1 218 ? 2.77 18.453 -7.695 1 97.69 218 PHE A N 1
ATOM 1656 C CA . PHE A 1 218 ? 2.842 17.047 -8.047 1 97.69 218 PHE A CA 1
ATOM 1657 C C . PHE A 1 218 ? 1.489 16.531 -8.523 1 97.69 218 PHE A C 1
ATOM 1659 O O . PHE A 1 218 ? 1.41 15.5 -9.195 1 97.69 218 PHE A O 1
ATOM 1666 N N . PHE A 1 219 ? 0.395 17.234 -8.102 1 98.06 219 PHE A N 1
ATOM 1667 C CA . PHE A 1 219 ? -0.957 16.766 -8.391 1 98.06 219 PHE A CA 1
ATOM 1668 C C . PHE A 1 219 ? -1.411 17.25 -9.766 1 98.06 219 PHE A C 1
ATOM 1670 O O . PHE A 1 219 ? -1.209 18.422 -10.117 1 98.06 219 PHE A O 1
ATOM 1677 N N . ASP A 1 220 ? -2.029 16.406 -10.547 1 96.19 220 ASP A N 1
ATOM 1678 C CA . ASP A 1 220 ? -2.635 16.781 -11.82 1 96.19 220 ASP A CA 1
ATOM 1679 C C . ASP A 1 220 ? -4.102 17.172 -11.641 1 96.19 220 ASP A C 1
ATOM 1681 O O . ASP A 1 220 ? -4.812 17.391 -12.617 1 96.19 220 ASP A O 1
ATOM 1685 N N . ILE A 1 221 ? -4.527 17.188 -10.438 1 97.38 221 ILE A N 1
ATOM 1686 C CA . ILE A 1 221 ? -5.883 17.594 -10.055 1 97.38 221 ILE A CA 1
ATOM 1687 C C . ILE A 1 221 ? -5.82 18.703 -9.016 1 97.38 221 ILE A C 1
ATOM 1689 O O . ILE A 1 221 ? -4.75 19.016 -8.484 1 97.38 221 ILE A O 1
ATOM 1693 N N . ALA A 1 222 ? -6.98 19.344 -8.727 1 96.81 222 ALA A N 1
ATOM 1694 C CA . ALA A 1 222 ? -7.016 20.469 -7.801 1 96.81 222 ALA A CA 1
ATOM 1695 C C . ALA A 1 222 ? -6.609 20.031 -6.395 1 96.81 222 ALA A C 1
ATOM 1697 O O . ALA A 1 222 ? -6.992 18.953 -5.934 1 96.81 222 ALA A O 1
ATOM 1698 N N . VAL A 1 223 ? -5.828 20.875 -5.793 1 97.75 223 VAL A N 1
ATOM 1699 C CA . VAL A 1 223 ? -5.379 20.609 -4.43 1 97.75 223 VAL A CA 1
ATOM 1700 C C . VAL A 1 223 ? -5.512 21.875 -3.584 1 97.75 223 VAL A C 1
ATOM 1702 O O . VAL A 1 223 ? -5.164 22.969 -4.031 1 97.75 223 VAL A O 1
ATOM 1705 N N . ASP A 1 224 ? -6.07 21.797 -2.418 1 97.25 224 ASP A N 1
ATOM 1706 C CA . ASP A 1 224 ? -6.094 22.828 -1.393 1 97.25 224 ASP A CA 1
ATOM 1707 C C . ASP A 1 224 ? -5.242 22.438 -0.189 1 97.25 224 ASP A C 1
ATOM 1709 O O . ASP A 1 224 ? -5.613 21.547 0.576 1 97.25 224 ASP A O 1
ATOM 1713 N N . ASN A 1 225 ? -4.152 23.078 -0.068 1 97.38 225 ASN A N 1
ATOM 1714 C CA . ASN A 1 225 ? -3.32 22.875 1.113 1 97.38 225 ASN A CA 1
ATOM 1715 C C . ASN A 1 225 ? -3.682 23.844 2.229 1 97.38 225 ASN A C 1
ATOM 1717 O O . ASN A 1 225 ? -3.285 25.016 2.189 1 97.38 225 ASN A O 1
ATOM 1721 N N . LEU A 1 226 ? -4.344 23.359 3.227 1 96.94 226 LEU A N 1
ATOM 1722 C CA . LEU A 1 226 ? -4.746 24.188 4.359 1 96.94 226 LEU A CA 1
ATOM 1723 C C . LEU A 1 226 ? -3.576 24.406 5.312 1 96.94 226 LEU A C 1
ATOM 1725 O O . LEU A 1 226 ? -2.574 23.688 5.25 1 96.94 226 LEU A O 1
ATOM 1729 N N . TYR A 1 227 ? -3.752 25.453 6.137 1 95.69 227 TYR A N 1
ATOM 1730 C CA . TYR A 1 227 ? -2.717 25.781 7.113 1 95.69 227 TYR A CA 1
ATOM 1731 C C . TYR A 1 227 ? -3.273 25.75 8.531 1 95.69 227 TYR A C 1
ATOM 1733 O O . TYR A 1 227 ? -4.379 26.234 8.781 1 95.69 227 TYR A O 1
ATOM 1741 N N . ALA A 1 228 ? -2.461 25.203 9.383 1 96.44 228 ALA A N 1
ATOM 1742 C CA . ALA A 1 228 ? -2.844 25.172 10.789 1 96.44 228 ALA A CA 1
ATOM 1743 C C . ALA A 1 228 ? -2.473 26.469 11.492 1 96.44 228 ALA A C 1
ATOM 1745 O O . ALA A 1 228 ? -2.848 26.688 12.648 1 96.44 228 ALA A O 1
ATOM 1746 N N . GLU A 1 229 ? -1.811 27.344 10.852 1 95.62 229 GLU A N 1
ATOM 1747 C CA . GLU A 1 229 ? -1.202 28.547 11.406 1 95.62 229 GLU A CA 1
ATOM 1748 C C . GLU A 1 229 ? -2.223 29.375 12.188 1 95.62 229 GLU A C 1
ATOM 1750 O O . GLU A 1 229 ? -1.959 29.797 13.32 1 95.62 229 GLU A O 1
ATOM 1755 N N . PRO A 1 230 ? -3.428 29.609 11.656 1 94.69 230 PRO A N 1
ATOM 1756 C CA . PRO A 1 230 ? -4.395 30.406 12.422 1 94.69 230 PRO A CA 1
ATOM 1757 C C . PRO A 1 230 ? -4.738 29.766 13.766 1 94.69 230 PRO A C 1
ATOM 1759 O O . PRO A 1 230 ? -4.875 30.469 14.773 1 94.69 230 PRO A O 1
ATOM 1762 N N . ALA A 1 231 ? -4.855 28.469 13.734 1 95.94 231 ALA A N 1
ATOM 1763 C CA . ALA A 1 231 ? -5.148 27.75 14.977 1 95.94 231 ALA A CA 1
ATOM 1764 C C . ALA A 1 231 ? -3.953 27.812 15.93 1 95.94 231 ALA A C 1
ATOM 1766 O O . ALA A 1 231 ? -4.125 27.891 17.141 1 95.94 231 ALA A O 1
ATOM 1767 N N . VAL A 1 232 ? -2.775 27.75 15.398 1 97.25 232 VAL A N 1
ATOM 1768 C CA . VAL A 1 232 ? -1.548 27.828 16.172 1 97.25 232 VAL A CA 1
ATOM 1769 C C . VAL A 1 232 ? -1.443 29.203 16.844 1 97.25 232 VAL A C 1
ATOM 1771 O O . VAL A 1 232 ? -1.138 29.297 18.031 1 97.25 232 VAL A O 1
ATOM 1774 N N . LEU A 1 233 ? -1.703 30.281 16.109 1 96.94 233 LEU A N 1
ATOM 1775 C CA . LEU A 1 233 ? -1.675 31.641 16.625 1 96.94 233 LEU A CA 1
ATOM 1776 C C . LEU A 1 233 ? -2.66 31.797 17.766 1 96.94 233 LEU A C 1
ATOM 1778 O O . LEU A 1 233 ? -2.32 32.375 18.812 1 96.94 233 LEU A O 1
ATOM 1782 N N . GLN A 1 234 ? -3.84 31.266 17.531 1 96.19 234 GLN A N 1
ATOM 1783 C CA . GLN A 1 234 ? -4.859 31.328 18.562 1 96.19 234 GLN A CA 1
ATOM 1784 C C . GLN A 1 234 ? -4.41 30.594 19.828 1 96.19 234 GLN A C 1
ATOM 1786 O O . GLN A 1 234 ? -4.578 31.094 20.938 1 96.19 234 GLN A O 1
ATOM 1791 N N . TRP A 1 235 ? -3.836 29.422 19.672 1 97.62 235 TRP A N 1
ATOM 1792 C CA . TRP A 1 235 ? -3.371 28.641 20.812 1 97.62 235 TRP A CA 1
ATOM 1793 C C . TRP A 1 235 ? -2.297 29.391 21.594 1 97.62 235 TRP A C 1
ATOM 1795 O O . TRP A 1 235 ? -2.316 29.406 22.828 1 97.62 235 TRP A O 1
ATOM 1805 N N . ILE A 1 236 ? -1.341 29.984 20.906 1 98.25 236 ILE A N 1
ATOM 1806 C CA . ILE A 1 236 ? -0.249 30.734 21.531 1 98.25 236 ILE A CA 1
ATOM 1807 C C . ILE A 1 236 ? -0.816 31.859 22.391 1 98.25 236 ILE A C 1
ATOM 1809 O O . ILE A 1 236 ? -0.464 31.984 23.562 1 98.25 236 ILE A O 1
ATOM 1813 N N . ARG A 1 237 ? -1.741 32.656 21.891 1 97.62 237 ARG A N 1
ATOM 1814 C CA . ARG A 1 237 ? -2.33 33.781 22.578 1 97.62 237 ARG A CA 1
ATOM 1815 C C . ARG A 1 237 ? -3.109 33.344 23.812 1 97.62 237 ARG A C 1
ATOM 1817 O O . ARG A 1 237 ? -3.113 34.031 24.844 1 97.62 237 ARG A O 1
ATOM 1824 N N . GLU A 1 238 ? -3.678 32.156 23.688 1 97.62 238 GLU A N 1
ATOM 1825 C CA . GLU A 1 238 ? -4.578 31.688 24.734 1 97.62 238 GLU A CA 1
ATOM 1826 C C . GLU A 1 238 ? -3.82 30.938 25.828 1 97.62 238 GLU A C 1
ATOM 1828 O O . GLU A 1 238 ? -4.242 30.906 26.984 1 97.62 238 GLU A O 1
ATOM 1833 N N . ASN A 1 239 ? -2.693 30.328 25.453 1 98 239 ASN A N 1
ATOM 1834 C CA . ASN A 1 239 ? -2.123 29.344 26.375 1 98 239 ASN A CA 1
ATOM 1835 C C . ASN A 1 239 ? -0.753 29.797 26.891 1 98 239 ASN A C 1
ATOM 1837 O O . ASN A 1 239 ? -0.231 29.234 27.844 1 98 239 ASN A O 1
ATOM 1841 N N . ILE A 1 240 ? -0.145 30.781 26.25 1 97.88 240 ILE A N 1
ATOM 1842 C CA . ILE A 1 240 ? 1.146 31.297 26.688 1 97.88 240 ILE A CA 1
ATOM 1843 C C . ILE A 1 240 ? 0.984 32.75 27.188 1 97.88 240 ILE A C 1
ATOM 1845 O O . ILE A 1 240 ? 0.986 33.688 26.375 1 97.88 240 ILE A O 1
ATOM 1849 N N . PRO A 1 241 ? 0.916 32.938 28.469 1 96.38 241 PRO A N 1
ATOM 1850 C CA . PRO A 1 241 ? 0.675 34.281 29.031 1 96.38 241 PRO A CA 1
ATOM 1851 C C . PRO A 1 241 ? 1.726 35.281 28.594 1 96.38 241 PRO A C 1
ATOM 1853 O O . PRO A 1 241 ? 1.403 36.469 28.375 1 96.38 241 PRO A O 1
ATOM 1856 N N . GLU A 1 242 ? 2.932 34.844 28.422 1 95.19 242 GLU A N 1
ATOM 1857 C CA . GLU A 1 242 ? 4.035 35.75 28.109 1 95.19 242 GLU A CA 1
ATOM 1858 C C . GLU A 1 242 ? 4.289 35.781 26.594 1 95.19 242 GLU A C 1
ATOM 1860 O O . GLU A 1 242 ? 5.414 36.062 26.156 1 95.19 242 GLU A O 1
ATOM 1865 N N . TRP A 1 243 ? 3.25 35.562 25.781 1 96.44 243 TRP A N 1
ATOM 1866 C CA . TRP A 1 243 ? 3.484 35.375 24.359 1 96.44 243 TRP A CA 1
ATOM 1867 C C . TRP A 1 243 ? 3.992 36.656 23.719 1 96.44 243 TRP A C 1
ATOM 1869 O O . TRP A 1 243 ? 4.688 36.625 22.703 1 96.44 243 TRP A O 1
ATOM 1879 N N . LYS A 1 244 ? 3.732 37.812 24.328 1 96.19 244 LYS A N 1
ATOM 1880 C CA . LYS A 1 244 ? 4.145 39.094 23.766 1 96.19 244 LYS A CA 1
ATOM 1881 C C . LYS A 1 244 ? 5.66 39.25 23.812 1 96.19 244 LYS A C 1
ATOM 1883 O O . LYS A 1 244 ? 6.234 40.062 23.078 1 96.19 244 LYS A O 1
ATOM 1888 N N . ASN A 1 245 ? 6.281 38.562 24.734 1 95.12 245 ASN A N 1
ATOM 1889 C CA . ASN A 1 245 ? 7.734 38.594 24.859 1 95.12 245 ASN A CA 1
ATOM 1890 C C . ASN A 1 245 ? 8.383 37.312 24.375 1 95.12 245 ASN A C 1
ATOM 1892 O O . ASN A 1 245 ? 9.5 36.969 24.766 1 95.12 245 ASN A O 1
ATOM 1896 N N . CYS A 1 246 ? 7.684 36.594 23.547 1 98.06 246 CYS A N 1
ATOM 1897 C CA . CYS A 1 246 ? 8.227 35.344 23.078 1 98.06 246 CYS A CA 1
ATOM 1898 C C . CYS A 1 246 ? 9.062 35.531 21.828 1 98.06 246 CYS A C 1
ATOM 1900 O O . CYS A 1 246 ? 9.102 36.625 21.266 1 98.06 246 CYS A O 1
ATOM 1902 N N . ILE A 1 247 ? 9.836 34.531 21.469 1 98.44 247 ILE A N 1
ATOM 1903 C CA . ILE A 1 247 ? 10.578 34.438 20.219 1 98.44 247 ILE A CA 1
ATOM 1904 C C . ILE A 1 247 ? 10.25 33.156 19.5 1 98.44 247 ILE A C 1
ATOM 1906 O O . ILE A 1 247 ? 10.172 32.094 20.125 1 98.44 247 ILE A O 1
ATOM 1910 N N . ILE A 1 248 ? 9.906 33.281 18.219 1 98.62 248 ILE A N 1
ATOM 1911 C CA . ILE A 1 248 ? 9.586 32.094 17.422 1 98.62 248 ILE A CA 1
ATOM 1912 C C . ILE A 1 248 ? 10.859 31.531 16.797 1 98.62 248 ILE A C 1
ATOM 1914 O O . ILE A 1 248 ? 11.648 32.281 16.203 1 98.62 248 ILE A O 1
ATOM 1918 N N . VAL A 1 249 ? 11.086 30.219 16.969 1 98.44 249 VAL A N 1
ATOM 1919 C CA . VAL A 1 249 ? 12.367 29.625 16.594 1 98.44 249 VAL A CA 1
ATOM 1920 C C . VAL A 1 249 ? 12.141 28.5 15.586 1 98.44 249 VAL A C 1
ATOM 1922 O O . VAL A 1 249 ? 11.25 27.672 15.758 1 98.44 249 VAL A O 1
ATOM 1925 N N . SER A 1 250 ? 12.867 28.484 14.5 1 97.5 250 SER A N 1
ATOM 1926 C CA . SER A 1 250 ? 12.898 27.359 13.57 1 97.5 250 SER A CA 1
ATOM 1927 C C . SER A 1 250 ? 14.008 26.375 13.945 1 97.5 250 SER A C 1
ATOM 1929 O O . SER A 1 250 ? 15.148 26.766 14.156 1 97.5 250 SER A O 1
ATOM 1931 N N . PRO A 1 251 ? 13.641 25.094 14.039 1 94.75 251 PRO A N 1
ATOM 1932 C CA . PRO A 1 251 ? 14.672 24.125 14.406 1 94.75 251 PRO A CA 1
ATOM 1933 C C . PRO A 1 251 ? 15.664 23.859 13.281 1 94.75 251 PRO A C 1
ATOM 1935 O O . PRO A 1 251 ? 16.719 23.25 13.516 1 94.75 251 PRO A O 1
ATOM 1938 N N . ASP A 1 252 ? 15.297 24.203 12.062 1 87.62 252 ASP A N 1
ATOM 1939 C CA . ASP A 1 252 ? 16.203 24.047 10.938 1 87.62 252 ASP A CA 1
ATOM 1940 C C . ASP A 1 252 ? 16.016 25.156 9.914 1 87.62 252 ASP A C 1
ATOM 1942 O O . ASP A 1 252 ? 15.109 25.984 10.055 1 87.62 252 ASP A O 1
ATOM 1946 N N . ALA A 1 253 ? 16.922 25.219 8.984 1 84.5 253 ALA A N 1
ATOM 1947 C CA . ALA A 1 253 ? 16.906 26.312 8.008 1 84.5 253 ALA A CA 1
ATOM 1948 C C . ALA A 1 253 ? 15.695 26.219 7.09 1 84.5 253 ALA A C 1
ATOM 1950 O O . ALA A 1 253 ? 15.188 27.234 6.609 1 84.5 253 ALA A O 1
ATOM 1951 N N . GLY A 1 254 ? 15.133 25.094 6.867 1 85.19 254 GLY A N 1
ATOM 1952 C CA . GLY A 1 254 ? 14.039 24.875 5.934 1 85.19 254 GLY A CA 1
ATOM 1953 C C . GLY A 1 254 ? 12.719 25.422 6.43 1 85.19 254 GLY A C 1
ATOM 1954 O O . GLY A 1 254 ? 11.812 25.703 5.633 1 85.19 254 GLY A O 1
ATOM 1955 N N . GLY A 1 255 ? 12.578 25.672 7.707 1 90 255 GLY A N 1
ATOM 1956 C CA . GLY A 1 255 ? 11.32 26.109 8.289 1 90 255 GLY A CA 1
ATOM 1957 C C . GLY A 1 255 ? 11.25 27.609 8.492 1 90 255 GLY A C 1
ATOM 1958 O O . GLY A 1 255 ? 10.32 28.125 9.117 1 90 255 GLY A O 1
ATOM 1959 N N . ALA A 1 256 ? 12.18 28.375 7.969 1 90 256 ALA A N 1
ATOM 1960 C CA . ALA A 1 256 ? 12.297 29.812 8.203 1 90 256 ALA A CA 1
ATOM 1961 C C . ALA A 1 256 ? 11.023 30.547 7.77 1 90 256 ALA A C 1
ATOM 1963 O O . ALA A 1 256 ? 10.562 31.453 8.461 1 90 256 ALA A O 1
ATOM 1964 N N . LYS A 1 257 ? 10.453 30.156 6.645 1 91.19 257 LYS A N 1
ATOM 1965 C CA . LYS A 1 257 ? 9.266 30.828 6.133 1 91.19 257 LYS A CA 1
ATOM 1966 C C . LYS A 1 257 ? 8.086 30.688 7.094 1 91.19 257 LYS A C 1
ATOM 1968 O O . LYS A 1 257 ? 7.359 31.641 7.348 1 91.19 257 LYS A O 1
ATOM 1973 N N . ARG A 1 258 ? 7.926 29.516 7.613 1 93.19 258 ARG A N 1
ATOM 1974 C CA . ARG A 1 258 ? 6.852 29.234 8.562 1 93.19 258 ARG A CA 1
ATOM 1975 C C . ARG A 1 258 ? 7.012 30.062 9.828 1 93.19 258 ARG A C 1
ATOM 1977 O O . ARG A 1 258 ? 6.047 30.656 10.312 1 93.19 258 ARG A O 1
ATOM 1984 N N . VAL A 1 259 ? 8.195 30.141 10.328 1 95.94 259 VAL A N 1
ATOM 1985 C CA . VAL A 1 259 ? 8.508 30.828 11.578 1 95.94 259 VAL A CA 1
ATOM 1986 C C . VAL A 1 259 ? 8.328 32.344 11.391 1 95.94 259 VAL A C 1
ATOM 1988 O O . VAL A 1 259 ? 7.785 33 12.266 1 95.94 259 VAL A O 1
ATOM 1991 N N . THR A 1 260 ? 8.781 32.844 10.25 1 95.81 260 THR A N 1
ATOM 1992 C CA . THR A 1 260 ? 8.656 34.281 10 1 95.81 260 THR A CA 1
ATOM 1993 C C . THR A 1 260 ? 7.188 34.688 9.883 1 95.81 260 THR A C 1
ATOM 1995 O O . THR A 1 260 ? 6.793 35.75 10.352 1 95.81 260 THR A O 1
ATOM 1998 N N . SER A 1 261 ? 6.41 33.844 9.289 1 95.44 261 SER A N 1
ATOM 1999 C CA . SER A 1 261 ? 4.984 34.125 9.148 1 95.44 261 SER A CA 1
ATOM 2000 C C . SER A 1 261 ? 4.309 34.25 10.516 1 95.44 261 SER A C 1
ATOM 2002 O O . SER A 1 261 ? 3.572 35.219 10.766 1 95.44 261 SER A O 1
ATOM 2004 N N . ILE A 1 262 ? 4.582 33.375 11.383 1 96.69 262 ILE A N 1
ATOM 2005 C CA . ILE A 1 262 ? 3.99 33.375 12.711 1 96.69 262 ILE A CA 1
ATOM 2006 C C . ILE A 1 262 ? 4.5 34.562 13.516 1 96.69 262 ILE A C 1
ATOM 2008 O O . ILE A 1 262 ? 3.721 35.25 14.188 1 96.69 262 ILE A O 1
ATOM 2012 N N . ALA A 1 263 ? 5.805 34.781 13.445 1 97.69 263 ALA A N 1
ATOM 2013 C CA . ALA A 1 263 ? 6.414 35.906 14.164 1 97.69 263 ALA A CA 1
ATOM 2014 C C . ALA A 1 263 ? 5.789 37.219 13.734 1 97.69 263 ALA A C 1
ATOM 2016 O O . ALA A 1 263 ? 5.488 38.062 14.578 1 97.69 263 ALA A O 1
ATOM 2017 N N . ASP A 1 264 ? 5.586 37.375 12.453 1 97 264 ASP A N 1
ATOM 2018 C CA . ASP A 1 264 ? 5 38.594 11.906 1 97 264 ASP A CA 1
ATOM 2019 C C . ASP A 1 264 ? 3.582 38.812 12.438 1 97 264 ASP A C 1
ATOM 2021 O O . ASP A 1 264 ? 3.211 39.938 12.812 1 97 264 ASP A O 1
ATOM 2025 N N . ARG A 1 265 ? 2.818 37.812 12.492 1 95.62 265 ARG A N 1
ATOM 2026 C CA . ARG A 1 265 ? 1.426 37.906 12.914 1 95.62 265 ARG A CA 1
ATOM 2027 C C . ARG A 1 265 ? 1.329 38.188 14.414 1 95.62 265 ARG A C 1
ATOM 2029 O O . ARG A 1 265 ? 0.367 38.812 14.875 1 95.62 265 ARG A O 1
ATOM 2036 N N . LEU A 1 266 ? 2.311 37.75 15.141 1 97 266 LEU A N 1
ATOM 2037 C CA . LEU A 1 266 ? 2.354 38 16.578 1 97 266 LEU A CA 1
ATOM 2038 C C . LEU A 1 266 ? 3.113 39.281 16.891 1 97 266 LEU A C 1
ATOM 2040 O O . LEU A 1 266 ? 3.096 39.75 18.031 1 97 266 LEU A O 1
ATOM 2044 N N . ASN A 1 267 ? 3.766 39.812 15.914 1 97.44 267 ASN A N 1
ATOM 2045 C CA . ASN A 1 267 ? 4.621 40.969 16.078 1 97.44 267 ASN A CA 1
ATOM 2046 C C . ASN A 1 267 ? 5.734 40.719 17.094 1 97.44 267 ASN A C 1
ATOM 2048 O O . ASN A 1 267 ? 5.902 41.5 18.031 1 97.44 267 ASN A O 1
ATOM 2052 N N . VAL A 1 268 ? 6.391 39.625 16.875 1 97.88 268 VAL A N 1
ATOM 2053 C CA . VAL A 1 268 ? 7.523 39.25 17.719 1 97.88 268 VAL A CA 1
ATOM 2054 C C . VAL A 1 268 ? 8.719 38.875 16.844 1 97.88 268 VAL A C 1
ATOM 2056 O O . VAL A 1 268 ? 8.594 38.781 15.625 1 97.88 268 VAL A O 1
ATOM 2059 N N . GLU A 1 269 ? 9.922 38.75 17.453 1 97.5 269 GLU A N 1
ATOM 2060 C CA . GLU A 1 269 ? 11.133 38.375 16.719 1 97.5 269 GLU A CA 1
ATOM 2061 C C . GLU A 1 269 ? 11.203 36.875 16.469 1 97.5 269 GLU A C 1
ATOM 2063 O O . GLU A 1 269 ? 10.438 36.125 17.062 1 97.5 269 GLU A O 1
ATOM 2068 N N . PHE A 1 270 ? 12.047 36.562 15.539 1 97.12 270 PHE A N 1
ATOM 2069 C CA . PHE A 1 270 ? 12.242 35.125 15.273 1 97.12 270 PHE A CA 1
ATOM 2070 C C . PHE A 1 270 ? 13.727 34.781 15.336 1 97.12 270 PHE A C 1
ATOM 2072 O O . PHE A 1 270 ? 14.586 35.656 15.273 1 97.12 270 PHE A O 1
ATOM 2079 N N . ALA A 1 271 ? 14.031 33.531 15.602 1 97.19 271 ALA A N 1
ATOM 2080 C CA . ALA A 1 271 ? 15.375 32.969 15.633 1 97.19 271 ALA A CA 1
ATOM 2081 C C . ALA A 1 271 ? 15.438 31.656 14.836 1 97.19 271 ALA A C 1
ATOM 2083 O O . ALA A 1 271 ? 14.406 31.125 14.445 1 97.19 271 ALA A O 1
ATOM 2084 N N . LEU A 1 272 ? 16.672 31.266 14.484 1 96 272 LEU A N 1
ATOM 2085 C CA . LEU A 1 272 ? 16.875 30.062 13.68 1 96 272 LEU A CA 1
ATOM 2086 C C . LEU A 1 272 ? 18.031 29.234 14.227 1 96 272 LEU A C 1
ATOM 2088 O O . LEU A 1 272 ? 19.062 29.797 14.625 1 96 272 LEU A O 1
ATOM 2092 N N . ILE A 1 273 ? 17.766 27.953 14.25 1 94.31 273 ILE A N 1
ATOM 2093 C CA . ILE A 1 273 ? 18.859 27.031 14.547 1 94.31 273 ILE A CA 1
ATOM 2094 C C . ILE A 1 273 ? 19.312 26.328 13.273 1 94.31 273 ILE A C 1
ATOM 2096 O O . ILE A 1 273 ? 18.484 25.875 12.477 1 94.31 273 ILE A O 1
ATOM 2100 N N . HIS A 1 274 ? 20.469 26.406 12.938 1 88.06 274 HIS A N 1
ATOM 2101 C CA . HIS A 1 274 ? 20.938 25.688 11.758 1 88.06 274 HIS A CA 1
ATOM 2102 C C . HIS A 1 274 ? 22.094 24.766 12.102 1 88.06 274 HIS A C 1
ATOM 2104 O O . HIS A 1 274 ? 22.891 25.062 12.992 1 88.06 274 HIS A O 1
ATOM 2110 N N . LYS A 1 275 ? 22 23.516 11.438 1 77.31 275 LYS A N 1
ATOM 2111 C CA . LYS A 1 275 ? 23.016 22.5 11.656 1 77.31 275 LYS A CA 1
ATOM 2112 C C . LYS A 1 275 ? 24.234 22.734 10.766 1 77.31 275 LYS A C 1
ATOM 2114 O O . LYS A 1 275 ? 24.094 22.875 9.547 1 77.31 275 LYS A O 1
ATOM 2119 N N . GLU A 1 276 ? 25.297 23.016 11.445 1 74.06 276 GLU A N 1
ATOM 2120 C CA . GLU A 1 276 ? 26.547 23.156 10.688 1 74.06 276 GLU A CA 1
ATOM 2121 C C . GLU A 1 276 ? 27.281 21.812 10.609 1 74.06 276 GLU A C 1
ATOM 2123 O O . GLU A 1 276 ? 27.5 21.156 11.633 1 74.06 276 GLU A O 1
ATOM 2128 N N . ARG A 1 277 ? 27.375 21.328 9.305 1 61.53 277 ARG A N 1
ATOM 2129 C CA . ARG A 1 277 ? 28.109 20.078 9.117 1 61.53 277 ARG A CA 1
ATOM 2130 C C . ARG A 1 277 ? 29.609 20.297 9.273 1 61.53 277 ARG A C 1
ATOM 2132 O O . ARG A 1 277 ? 30.172 21.188 8.633 1 61.53 277 ARG A O 1
ATOM 2139 N N . LYS A 1 278 ? 30.125 19.938 10.32 1 57 278 LYS A N 1
ATOM 2140 C CA . LYS A 1 278 ? 31.578 20.094 10.398 1 57 278 LYS A CA 1
ATOM 2141 C C . LYS A 1 278 ? 32.281 19.016 9.562 1 57 278 LYS A C 1
ATOM 2143 O O . LYS A 1 278 ? 31.672 17.984 9.242 1 57 278 LYS A O 1
ATOM 2148 N N . LYS A 1 279 ? 33.531 19.406 9.328 1 55.84 279 LYS A N 1
ATOM 2149 C CA . LYS A 1 279 ? 34.469 18.531 8.656 1 55.84 279 LYS A CA 1
ATOM 2150 C C . LYS A 1 279 ? 34.531 17.156 9.336 1 55.84 279 LYS A C 1
ATOM 2152 O O . LYS A 1 279 ? 34.031 17 10.461 1 55.84 279 LYS A O 1
ATOM 2157 N N . ALA A 1 280 ? 35.25 16.391 8.656 1 49.62 280 ALA A N 1
ATOM 2158 C CA . ALA A 1 280 ? 35.625 15.055 9.117 1 49.62 280 ALA A CA 1
ATOM 2159 C C . ALA A 1 280 ? 36.188 15.109 10.539 1 49.62 280 ALA A C 1
ATOM 2161 O O . ALA A 1 280 ? 37.031 15.945 10.852 1 49.62 280 ALA A O 1
ATOM 2162 N N . ASN A 1 281 ? 35.594 14.391 11.5 1 52.78 281 ASN A N 1
ATOM 2163 C CA . ASN A 1 281 ? 36.031 14.141 12.875 1 52.78 281 ASN A CA 1
ATOM 2164 C C . ASN A 1 281 ? 35.344 15.109 13.852 1 52.78 281 ASN A C 1
ATOM 2166 O O . ASN A 1 281 ? 35.719 15.141 15.031 1 52.78 281 ASN A O 1
ATOM 2170 N N . GLU A 1 282 ? 34.625 15.93 13.203 1 50.81 282 GLU A N 1
ATOM 2171 C CA . GLU A 1 282 ? 33.969 16.781 14.188 1 50.81 282 GLU A CA 1
ATOM 2172 C C . GLU A 1 282 ? 32.469 16.562 14.203 1 50.81 282 GLU A C 1
ATOM 2174 O O . GLU A 1 282 ? 31.891 16.125 13.203 1 50.81 282 GLU A O 1
ATOM 2179 N N . VAL A 1 283 ? 31.922 16.75 15.484 1 55.19 283 VAL A N 1
ATOM 2180 C CA . VAL A 1 283 ? 30.5 16.562 15.742 1 55.19 283 VAL A CA 1
ATOM 2181 C C . VAL A 1 283 ? 29.703 17.719 15.141 1 55.19 283 VAL A C 1
ATOM 2183 O O . VAL A 1 283 ? 30.141 18.875 15.195 1 55.19 283 VAL A O 1
ATOM 2186 N N . ASP A 1 284 ? 28.703 17.328 14.461 1 64.62 284 ASP A N 1
ATOM 2187 C CA . ASP A 1 284 ? 27.766 18.312 13.938 1 64.62 284 ASP A CA 1
ATOM 2188 C C . ASP A 1 284 ? 27.359 19.328 15.016 1 64.62 284 ASP A C 1
ATOM 2190 O O . ASP A 1 284 ? 27.141 18.953 16.172 1 64.62 284 ASP A O 1
ATOM 2194 N N . ARG A 1 285 ? 27.703 20.672 14.68 1 72.5 285 ARG A N 1
ATOM 2195 C CA . ARG A 1 285 ? 27.375 21.719 15.641 1 72.5 285 ARG A CA 1
ATOM 2196 C C . ARG A 1 285 ? 26.094 22.438 15.25 1 72.5 285 ARG A C 1
ATOM 2198 O O . ARG A 1 285 ? 25.875 22.75 14.078 1 72.5 285 ARG A O 1
ATOM 2205 N N . MET A 1 286 ? 25.094 22.625 16.297 1 81.81 286 MET A N 1
ATOM 2206 C CA . MET A 1 286 ? 23.891 23.453 16.125 1 81.81 286 MET A CA 1
ATOM 2207 C C . MET A 1 286 ? 24.172 24.891 16.547 1 81.81 286 MET A C 1
ATOM 2209 O O . MET A 1 286 ? 24.703 25.141 17.625 1 81.81 286 MET A O 1
ATOM 2213 N N . VAL A 1 287 ? 24 25.812 15.562 1 87.56 287 VAL A N 1
ATOM 2214 C CA . VAL A 1 287 ? 24.25 27.234 15.82 1 87.56 287 VAL A CA 1
ATOM 2215 C C . VAL A 1 287 ? 22.922 27.984 15.906 1 87.56 287 VAL A C 1
ATOM 2217 O O . VAL A 1 287 ? 22.062 27.828 15.031 1 87.56 287 VAL A O 1
ATOM 2220 N N . LEU A 1 288 ? 22.75 28.719 16.953 1 94 288 LEU A N 1
ATOM 2221 C CA . LEU A 1 288 ? 21.562 29.531 17.172 1 94 288 LEU A CA 1
ATOM 2222 C C . LEU A 1 288 ? 21.781 30.953 16.641 1 94 288 LEU A C 1
ATOM 2224 O O . LEU A 1 288 ? 22.766 31.609 16.984 1 94 288 LEU A O 1
ATOM 2228 N N . VAL A 1 289 ? 20.953 31.375 15.734 1 92.75 289 VAL A N 1
ATOM 2229 C CA . VAL A 1 289 ? 20.953 32.75 15.219 1 92.75 289 VAL A CA 1
ATOM 2230 C C . VAL A 1 289 ? 19.75 33.5 15.773 1 92.75 289 VAL A C 1
ATOM 2232 O O . VAL A 1 289 ? 18.609 33.219 15.414 1 92.75 289 VAL A O 1
ATOM 2235 N N . GLY A 1 290 ? 19.953 34.531 16.594 1 94.06 290 GLY A N 1
ATOM 2236 C CA . GLY A 1 290 ? 18.938 35.25 17.297 1 94.06 290 GLY A CA 1
ATOM 2237 C C . GLY A 1 290 ? 19.125 35.25 18.797 1 94.06 290 GLY A C 1
ATOM 2238 O O . GLY A 1 290 ? 19.859 34.438 19.344 1 94.06 290 GLY A O 1
ATOM 2239 N N . ASP A 1 291 ? 18.562 36.188 19.516 1 95.69 291 ASP A N 1
ATOM 2240 C CA . ASP A 1 291 ? 18.688 36.344 20.969 1 95.69 291 ASP A CA 1
ATOM 2241 C C . ASP A 1 291 ? 17.438 35.812 21.672 1 95.69 291 ASP A C 1
ATOM 2243 O O . ASP A 1 291 ? 16.391 36.438 21.641 1 95.69 291 ASP A O 1
ATOM 2247 N N . VAL A 1 292 ? 17.609 34.75 22.375 1 97.94 292 VAL A N 1
ATOM 2248 C CA . VAL A 1 292 ? 16.469 34.094 23.031 1 97.94 292 VAL A CA 1
ATOM 2249 C C . VAL A 1 292 ? 16.547 34.312 24.547 1 97.94 292 VAL A C 1
ATOM 2251 O O . VAL A 1 292 ? 15.719 33.812 25.297 1 97.94 292 VAL A O 1
ATOM 2254 N N . LYS A 1 293 ? 17.547 35.094 25 1 97.81 293 LYS A N 1
ATOM 2255 C CA . LYS A 1 293 ? 17.797 35.25 26.422 1 97.81 293 LYS A CA 1
ATOM 2256 C C . LYS A 1 293 ? 16.609 35.906 27.109 1 97.81 293 LYS A C 1
ATOM 2258 O O . LYS A 1 293 ? 16.094 36.938 26.641 1 97.81 293 LYS A O 1
ATOM 2263 N N . ASP A 1 294 ? 16.234 35.344 28.156 1 97.62 294 ASP A N 1
ATOM 2264 C CA . ASP A 1 294 ? 15.188 35.844 29.047 1 97.62 294 ASP A CA 1
ATOM 2265 C C . ASP A 1 294 ? 13.844 35.938 28.312 1 97.62 294 ASP A C 1
ATOM 2267 O O . ASP A 1 294 ? 13.039 36.844 28.609 1 97.62 294 ASP A O 1
ATOM 2271 N N . ARG A 1 295 ? 13.602 35.125 27.344 1 98 295 ARG A N 1
ATOM 2272 C CA . ARG A 1 295 ? 12.367 35.094 26.562 1 98 295 ARG A CA 1
ATOM 2273 C C . ARG A 1 295 ? 11.781 33.688 26.531 1 98 295 ARG A C 1
ATOM 2275 O O . ARG A 1 295 ? 12.492 32.688 26.781 1 98 295 ARG A O 1
ATOM 2282 N N . VAL A 1 296 ? 10.477 33.656 26.297 1 98.44 296 VAL A N 1
ATOM 2283 C CA . VAL A 1 296 ? 9.852 32.375 25.984 1 98.44 296 VAL A CA 1
ATOM 2284 C C . VAL A 1 296 ? 10.156 31.969 24.547 1 98.44 296 VAL A C 1
ATOM 2286 O O . VAL A 1 296 ? 9.891 32.75 23.609 1 98.44 296 VAL A O 1
ATOM 2289 N N . ALA A 1 297 ? 10.805 30.797 24.344 1 98.69 297 ALA A N 1
ATOM 2290 C CA . ALA A 1 297 ? 11.133 30.312 23.016 1 98.69 297 ALA A CA 1
ATOM 2291 C C . ALA A 1 297 ? 10.094 29.312 22.516 1 98.69 297 ALA A C 1
ATOM 2293 O O . ALA A 1 297 ? 9.766 28.359 23.234 1 98.69 297 ALA A O 1
ATOM 2294 N N . ILE A 1 298 ? 9.555 29.531 21.344 1 98.75 298 ILE A N 1
ATOM 2295 C CA . ILE A 1 298 ? 8.57 28.641 20.766 1 9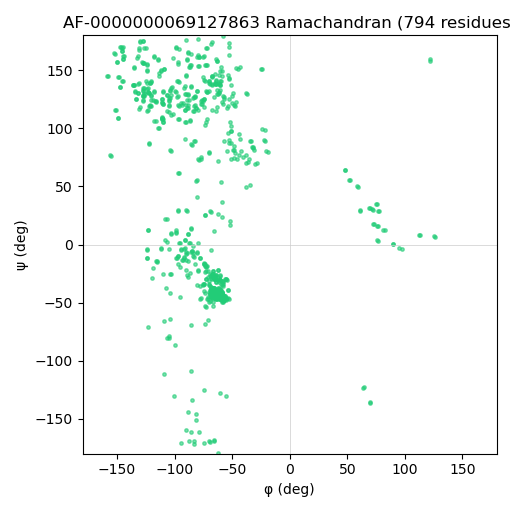8.75 298 ILE A CA 1
ATOM 2296 C C . ILE A 1 298 ? 9.117 28.047 19.469 1 98.75 298 ILE A C 1
ATOM 2298 O O . ILE A 1 298 ? 9.211 28.734 18.453 1 98.75 298 ILE A O 1
ATOM 2302 N N . LEU A 1 299 ? 9.5 26.766 19.516 1 98.44 299 LEU A N 1
ATOM 2303 C CA . LEU A 1 299 ? 9.914 26.031 18.328 1 98.44 299 LEU A CA 1
ATOM 2304 C C . LEU A 1 299 ? 8.711 25.719 17.438 1 98.44 299 LEU A C 1
ATOM 2306 O O . LEU A 1 299 ? 7.684 25.25 17.922 1 98.44 299 LEU A O 1
ATOM 2310 N N . VAL A 1 300 ? 8.828 26 16.141 1 98.12 300 VAL A N 1
ATOM 2311 C CA . VAL A 1 300 ? 7.734 25.734 15.211 1 98.12 300 VAL A CA 1
ATOM 2312 C C . VAL A 1 300 ? 8.25 24.906 14.031 1 98.12 300 VAL A C 1
ATOM 2314 O O . VAL A 1 300 ? 9.312 25.203 13.477 1 98.12 300 VAL A O 1
ATOM 2317 N N . ASP A 1 301 ? 7.559 23.859 13.672 1 96.81 301 ASP A N 1
ATOM 2318 C CA . ASP A 1 301 ? 7.875 23.016 12.523 1 96.81 301 ASP A CA 1
ATOM 2319 C C . ASP A 1 301 ? 6.617 22.359 11.969 1 96.81 301 ASP A C 1
ATOM 2321 O O . ASP A 1 301 ? 5.539 22.453 12.555 1 96.81 301 ASP A O 1
ATOM 2325 N N . ASP A 1 302 ? 6.691 21.844 10.781 1 96.81 302 ASP A N 1
ATOM 2326 C CA . ASP A 1 302 ? 5.531 21.172 10.203 1 96.81 302 ASP A CA 1
ATOM 2327 C C . ASP A 1 302 ? 5.309 19.797 10.859 1 96.81 302 ASP A C 1
ATOM 2329 O O . ASP A 1 302 ? 4.172 19.406 11.125 1 96.81 302 ASP A O 1
ATOM 2333 N N . MET A 1 303 ? 6.418 19.062 11.094 1 97.69 303 MET A N 1
ATOM 2334 C CA . MET A 1 303 ? 6.203 17.75 11.672 1 97.69 303 MET A CA 1
ATOM 2335 C C . MET A 1 303 ? 7.383 17.328 12.547 1 97.69 303 MET A C 1
ATOM 2337 O O . MET A 1 303 ? 8.469 17.906 12.438 1 97.69 303 MET A O 1
ATOM 2341 N N . ALA A 1 304 ? 7.203 16.453 13.469 1 97.88 304 ALA A N 1
ATOM 2342 C CA . ALA A 1 304 ? 8.227 15.773 14.25 1 97.88 304 ALA A CA 1
ATOM 2343 C C . ALA A 1 304 ? 7.984 14.273 14.281 1 97.88 304 ALA A C 1
ATOM 2345 O O . ALA A 1 304 ? 6.859 13.82 14.523 1 97.88 304 ALA A O 1
ATOM 2346 N N . ASP A 1 305 ? 9.008 13.578 13.992 1 97.38 305 ASP A N 1
ATOM 2347 C CA . ASP A 1 305 ? 8.922 12.125 13.914 1 97.38 305 ASP A CA 1
ATOM 2348 C C . ASP A 1 305 ? 9.555 11.469 15.141 1 97.38 305 ASP A C 1
ATOM 2350 O O . ASP A 1 305 ? 8.898 11.312 16.172 1 97.38 305 ASP A O 1
ATOM 2354 N N . THR A 1 306 ? 10.836 11.328 15.219 1 97.38 306 THR A N 1
ATOM 2355 C CA . THR A 1 306 ? 11.523 10.742 16.359 1 97.38 306 THR A CA 1
ATOM 2356 C C . THR A 1 306 ? 11.859 11.812 17.406 1 97.38 306 THR A C 1
ATOM 2358 O O . THR A 1 306 ? 12.266 11.484 18.516 1 97.38 306 THR A O 1
ATOM 2361 N N . CYS A 1 307 ? 11.773 13.031 17.062 1 97.56 307 CYS A N 1
ATOM 2362 C CA . CYS A 1 307 ? 11.852 14.219 17.906 1 97.56 307 CYS A CA 1
ATOM 2363 C C . CYS A 1 307 ? 13.297 14.516 18.297 1 97.56 307 CYS A C 1
ATOM 2365 O O . CYS A 1 307 ? 13.547 15.336 19.172 1 97.56 307 CYS A O 1
ATOM 2367 N N . GLY A 1 308 ? 14.25 13.922 17.609 1 95.31 308 GLY A N 1
ATOM 2368 C CA . GLY A 1 308 ? 15.648 14.211 17.891 1 95.31 308 GLY A CA 1
ATOM 2369 C C . GLY A 1 308 ? 16.016 15.664 17.656 1 95.31 308 GLY A C 1
ATOM 2370 O O . GLY A 1 308 ? 16.641 16.297 18.516 1 95.31 308 GLY A O 1
ATOM 2371 N N . THR A 1 309 ? 15.578 16.219 16.594 1 93.81 309 THR A N 1
ATOM 2372 C CA . THR A 1 309 ? 15.922 17.578 16.188 1 93.81 309 THR A CA 1
ATOM 2373 C C . THR A 1 309 ? 15.32 18.594 17.156 1 93.81 309 THR A C 1
ATOM 2375 O O . THR A 1 309 ? 16.031 19.484 17.641 1 93.81 309 THR A O 1
ATOM 2378 N N . ILE A 1 310 ? 14.094 18.453 17.516 1 96.75 310 ILE A N 1
ATOM 2379 C CA . ILE A 1 310 ? 13.453 19.469 18.328 1 96.75 310 ILE A CA 1
ATOM 2380 C C . ILE A 1 310 ? 13.945 19.375 19.766 1 96.75 310 ILE A C 1
ATOM 2382 O O . ILE A 1 310 ? 14.055 20.375 20.469 1 96.75 310 ILE A O 1
ATOM 2386 N N . CYS A 1 311 ? 14.219 18.188 20.234 1 97.56 311 CYS A N 1
ATOM 2387 C CA . CYS A 1 311 ? 14.727 18.031 21.594 1 97.56 311 CYS A CA 1
ATOM 2388 C C . CYS A 1 311 ? 16.125 18.641 21.734 1 97.56 311 CYS A C 1
ATOM 2390 O O . CYS A 1 311 ? 16.422 19.328 22.719 1 97.56 311 CYS A O 1
ATOM 2392 N N . HIS A 1 312 ? 16.953 18.406 20.734 1 95.12 312 HIS A N 1
ATOM 2393 C CA . HIS A 1 312 ? 18.266 19.031 20.719 1 95.12 312 HIS A CA 1
ATOM 2394 C C . HIS A 1 312 ? 18.156 20.547 20.672 1 95.12 312 HIS A C 1
ATOM 2396 O O . HIS A 1 312 ? 18.922 21.266 21.328 1 95.12 312 HIS A O 1
ATOM 2402 N N . ALA A 1 313 ? 17.266 20.953 19.891 1 96.56 313 ALA A N 1
ATOM 2403 C CA . ALA A 1 313 ? 17.016 22.391 19.781 1 96.56 313 ALA A CA 1
ATOM 2404 C C . ALA A 1 313 ? 16.562 22.969 21.125 1 96.56 313 ALA A C 1
ATOM 2406 O O . ALA A 1 313 ? 17 24.062 21.516 1 96.56 313 ALA A O 1
ATOM 2407 N N . ALA A 1 314 ? 15.703 22.266 21.828 1 97.88 314 ALA A N 1
ATOM 2408 C CA . ALA A 1 314 ? 15.219 22.703 23.141 1 97.88 314 ALA A CA 1
ATOM 2409 C C . ALA A 1 314 ? 16.359 22.875 24.125 1 97.88 314 ALA A C 1
ATOM 2411 O O . ALA A 1 314 ? 16.422 23.875 24.844 1 97.88 314 ALA A O 1
ATOM 2412 N N . ASP A 1 315 ? 17.266 21.953 24.125 1 97.06 315 ASP A N 1
ATOM 2413 C CA . ASP A 1 315 ? 18.438 22.031 24.984 1 97.06 315 ASP A CA 1
ATOM 2414 C C . ASP A 1 315 ? 19.266 23.266 24.672 1 97.06 315 ASP A C 1
ATOM 2416 O O . ASP A 1 315 ? 19.703 23.984 25.594 1 97.06 315 ASP A O 1
ATOM 2420 N N . LYS A 1 316 ? 19.453 23.5 23.406 1 96.06 316 LYS A N 1
ATOM 2421 C CA . LYS A 1 316 ? 20.25 24.641 22.969 1 96.06 316 LYS A CA 1
ATOM 2422 C C . LYS A 1 316 ? 19.609 25.953 23.406 1 96.06 316 LYS A C 1
ATOM 2424 O O . LYS A 1 316 ? 20.297 26.906 23.766 1 96.06 316 LYS A O 1
ATOM 2429 N N . LEU A 1 317 ? 18.312 26 23.344 1 98.06 317 LEU A N 1
ATOM 2430 C CA . LEU A 1 317 ? 17.578 27.203 23.703 1 98.06 317 LEU A CA 1
ATOM 2431 C C . LEU A 1 317 ? 17.688 27.484 25.203 1 98.06 317 LEU A C 1
ATOM 2433 O O . LEU A 1 317 ? 17.891 28.625 25.625 1 98.06 317 LEU A O 1
ATOM 2437 N N . ILE A 1 318 ? 17.578 26.453 26.016 1 98.19 318 ILE A N 1
ATOM 2438 C CA . ILE A 1 318 ? 17.734 26.594 27.453 1 98.19 318 ILE A CA 1
ATOM 2439 C C . ILE A 1 318 ? 19.156 27.047 27.781 1 98.19 318 ILE A C 1
ATOM 2441 O O . ILE A 1 318 ? 19.344 27.969 28.594 1 98.19 318 ILE A O 1
ATOM 2445 N N . ASP A 1 319 ? 20.109 26.484 27.141 1 97.19 319 ASP A N 1
ATOM 2446 C CA . ASP A 1 319 ? 21.516 26.844 27.328 1 97.19 319 ASP A CA 1
ATOM 2447 C C . ASP A 1 319 ? 21.75 28.312 26.953 1 97.19 319 ASP A C 1
ATOM 2449 O O . ASP A 1 319 ? 22.609 28.969 27.547 1 97.19 319 ASP A O 1
ATOM 2453 N N . ALA A 1 320 ? 21.016 28.766 26.016 1 97.44 320 ALA A N 1
ATOM 2454 C CA . ALA A 1 320 ? 21.172 30.141 25.516 1 97.44 320 ALA A CA 1
ATOM 2455 C C . ALA A 1 320 ? 20.406 31.125 26.375 1 97.44 320 ALA A C 1
ATOM 2457 O O . ALA A 1 320 ? 20.469 32.344 26.141 1 97.44 320 ALA A O 1
ATOM 2458 N N . GLY A 1 321 ? 19.594 30.641 27.328 1 98.06 321 GLY A N 1
ATOM 2459 C CA . GLY A 1 321 ? 19 31.547 28.312 1 98.06 321 GLY A CA 1
ATOM 2460 C C . GLY A 1 321 ? 17.5 31.703 28.172 1 98.06 321 GLY A C 1
ATOM 2461 O O . GLY A 1 321 ? 16.891 32.531 28.828 1 98.06 321 GLY A O 1
ATOM 2462 N N . ALA A 1 322 ? 16.859 30.922 27.328 1 98.31 322 ALA A N 1
ATOM 2463 C CA . ALA A 1 322 ? 15.406 30.969 27.25 1 98.31 322 ALA A CA 1
ATOM 2464 C C . ALA A 1 322 ? 14.766 30.609 28.578 1 98.31 322 ALA A C 1
ATOM 2466 O O . ALA A 1 322 ? 15.242 29.719 29.297 1 98.31 322 ALA A O 1
ATOM 2467 N N . THR A 1 323 ? 13.727 31.266 28.953 1 98.12 323 THR A N 1
ATOM 2468 C CA . THR A 1 323 ? 13.07 31.031 30.234 1 98.12 323 THR A CA 1
ATOM 2469 C C . THR A 1 323 ? 12.219 29.766 30.172 1 98.12 323 THR A C 1
ATOM 2471 O O . THR A 1 323 ? 12.172 29 31.125 1 98.12 323 THR A O 1
ATOM 2474 N N . LYS A 1 324 ? 11.445 29.625 29.109 1 98.31 324 LYS A N 1
ATOM 2475 C CA . LYS A 1 324 ? 10.617 28.469 28.797 1 98.31 324 LYS A CA 1
ATOM 2476 C C . LYS A 1 324 ? 10.75 28.062 27.328 1 98.31 324 LYS A C 1
ATOM 2478 O O . LYS A 1 324 ? 11.055 28.906 26.484 1 98.31 324 LYS A O 1
ATOM 2483 N N . VAL A 1 325 ? 10.531 26.781 27.062 1 98.69 325 VAL A N 1
ATOM 2484 C CA . VAL A 1 325 ? 10.594 26.297 25.688 1 98.69 325 VAL A CA 1
ATOM 2485 C C . VAL A 1 325 ? 9.32 25.531 25.344 1 98.69 325 VAL A C 1
ATOM 2487 O O . VAL A 1 325 ? 8.914 24.641 26.094 1 98.69 325 VAL A O 1
ATOM 2490 N N . TYR A 1 326 ? 8.617 25.953 24.297 1 98.81 326 TYR A N 1
ATOM 2491 C CA . TYR A 1 326 ? 7.5 25.234 23.703 1 98.81 326 TYR A CA 1
ATOM 2492 C C . TYR A 1 326 ? 7.855 24.719 22.312 1 98.81 326 TYR A C 1
ATOM 2494 O O . TYR A 1 326 ? 8.719 25.281 21.641 1 98.81 326 TYR A O 1
ATOM 2502 N N . ALA A 1 327 ? 7.281 23.641 21.938 1 98.81 327 ALA A N 1
ATOM 2503 C CA . ALA A 1 327 ? 7.309 23.188 20.547 1 98.81 327 ALA A CA 1
ATOM 2504 C C . ALA A 1 327 ? 5.895 23.062 19.984 1 98.81 327 ALA A C 1
ATOM 2506 O O . ALA A 1 327 ? 5.008 22.5 20.641 1 98.81 327 ALA A O 1
ATOM 2507 N N . ILE A 1 328 ? 5.66 23.656 18.844 1 98.69 328 ILE A N 1
ATOM 2508 C CA . ILE A 1 328 ? 4.363 23.578 18.172 1 98.69 328 ILE A CA 1
ATOM 2509 C C . ILE A 1 328 ? 4.551 23.031 16.766 1 98.69 328 ILE A C 1
ATOM 2511 O O . ILE A 1 328 ? 5.211 23.656 15.938 1 98.69 328 ILE A O 1
ATOM 2515 N N . LEU A 1 329 ? 4.02 21.906 16.531 1 98.19 329 LEU A N 1
ATOM 2516 C CA . LEU A 1 329 ? 4.105 21.203 15.25 1 98.19 329 LEU A CA 1
ATOM 2517 C C . LEU A 1 329 ? 2.717 20.891 14.703 1 98.19 329 LEU A C 1
ATOM 2519 O O . LEU A 1 329 ? 1.78 20.672 15.469 1 98.19 329 LEU A O 1
ATOM 2523 N N . THR A 1 330 ? 2.582 20.859 13.367 1 98.38 330 THR A N 1
ATOM 2524 C CA . THR A 1 330 ? 1.303 20.453 12.789 1 98.38 330 THR A CA 1
ATOM 2525 C C . THR A 1 330 ? 1.085 18.953 12.953 1 98.38 330 THR A C 1
ATOM 2527 O O . THR A 1 330 ? 0.064 18.531 13.492 1 98.38 330 THR A O 1
ATOM 2530 N N . HIS A 1 331 ? 2.045 18.172 12.5 1 98.75 331 HIS A N 1
ATOM 2531 C CA . HIS A 1 331 ? 1.897 16.719 12.492 1 98.75 331 HIS A CA 1
ATOM 2532 C C . HIS A 1 331 ? 2.811 16.062 13.523 1 98.75 331 HIS A C 1
ATOM 2534 O O . HIS A 1 331 ? 4.027 16.016 13.336 1 98.75 331 HIS A O 1
ATOM 2540 N N . GLY A 1 332 ? 2.252 15.609 14.609 1 98.69 332 GLY A N 1
ATOM 2541 C CA . GLY A 1 332 ? 3.006 14.844 15.594 1 98.69 332 GLY A CA 1
ATOM 2542 C C . GLY A 1 332 ? 3.076 13.359 15.266 1 98.69 332 GLY A C 1
ATOM 2543 O O . GLY A 1 332 ? 2.254 12.578 15.734 1 98.69 332 GLY A O 1
ATOM 2544 N N . ILE A 1 333 ? 4 12.945 14.484 1 98.38 333 ILE A N 1
ATOM 2545 C CA . ILE A 1 333 ? 4.164 11.539 14.117 1 98.38 333 ILE A CA 1
ATOM 2546 C C . ILE A 1 333 ? 4.641 10.742 15.328 1 98.38 333 ILE A C 1
ATOM 2548 O O . ILE A 1 333 ? 4.059 9.703 15.664 1 98.38 333 ILE A O 1
ATOM 2552 N N . PHE A 1 334 ? 5.695 11.242 16.031 1 98.19 334 PHE A N 1
ATOM 2553 C CA . PHE A 1 334 ? 6.219 10.75 17.297 1 98.19 334 PHE A CA 1
ATOM 2554 C C . PHE A 1 334 ? 6.488 9.25 17.234 1 98.19 334 PHE A C 1
ATOM 2556 O O . PHE A 1 334 ? 6.027 8.492 18.078 1 98.19 334 PHE A O 1
ATOM 2563 N N . SER A 1 335 ? 7.27 8.773 16.312 1 97 335 SER A N 1
ATOM 2564 C CA . SER A 1 335 ? 7.617 7.367 16.172 1 97 335 SER A CA 1
ATOM 2565 C C . SER A 1 335 ? 8.859 7.02 16.984 1 97 335 SER A C 1
ATOM 2567 O O . SER A 1 335 ? 9.57 7.91 17.438 1 97 335 SER A O 1
ATOM 2569 N N . GLY A 1 336 ? 9.047 5.746 17.297 1 95.56 336 GLY A N 1
ATOM 2570 C CA . GLY A 1 336 ? 10.266 5.285 17.938 1 95.56 336 GLY A CA 1
ATOM 2571 C C . GLY A 1 336 ? 10.461 5.871 19.328 1 95.56 336 GLY A C 1
ATOM 2572 O O . GLY A 1 336 ? 9.57 5.781 20.172 1 95.56 336 GLY A O 1
ATOM 2573 N N . PRO A 1 337 ? 11.656 6.574 19.531 1 97.12 337 PRO A N 1
ATOM 2574 C CA . PRO A 1 337 ? 11.992 7.074 20.859 1 97.12 337 PRO A CA 1
ATOM 2575 C C . PRO A 1 337 ? 11.391 8.445 21.156 1 97.12 337 PRO A C 1
ATOM 2577 O O . PRO A 1 337 ? 11.781 9.109 22.125 1 97.12 337 PRO A O 1
ATOM 2580 N N . ALA A 1 338 ? 10.477 8.844 20.344 1 98.19 338 ALA A N 1
ATOM 2581 C CA . ALA A 1 338 ? 9.977 10.211 20.406 1 98.19 338 ALA A CA 1
ATOM 2582 C C . ALA A 1 338 ? 9.422 10.531 21.781 1 98.19 338 ALA A C 1
ATOM 2584 O O . ALA A 1 338 ? 9.766 11.562 22.375 1 98.19 338 ALA A O 1
ATOM 2585 N N . ILE A 1 339 ? 8.609 9.695 22.359 1 98.38 339 ILE A N 1
ATOM 2586 C CA . ILE A 1 339 ? 7.93 9.953 23.625 1 98.38 339 ILE A CA 1
ATOM 2587 C C . ILE A 1 339 ? 8.953 10.055 24.75 1 98.38 339 ILE A C 1
ATOM 2589 O O . ILE A 1 339 ? 8.883 10.969 25.578 1 98.38 339 ILE A O 1
ATOM 2593 N N . SER A 1 340 ? 9.883 9.102 24.766 1 98.38 340 SER A N 1
ATOM 2594 C CA . SER A 1 340 ? 10.953 9.141 25.766 1 98.38 340 SER A CA 1
ATOM 2595 C C . SER A 1 340 ? 11.781 10.422 25.625 1 98.38 340 SER A C 1
ATOM 2597 O O . SER A 1 340 ? 12.141 11.031 26.641 1 98.38 340 SER A O 1
ATOM 2599 N N . ARG A 1 341 ? 12.047 10.852 24.406 1 98.5 341 ARG A N 1
ATOM 2600 C CA . ARG A 1 341 ? 12.82 12.062 24.172 1 98.5 341 ARG A CA 1
ATOM 2601 C C . ARG A 1 341 ? 12.078 13.297 24.656 1 98.5 341 ARG A C 1
ATOM 2603 O O . ARG A 1 341 ? 12.656 14.156 25.328 1 98.5 341 ARG A O 1
ATOM 2610 N N . ILE A 1 342 ? 10.812 13.336 24.359 1 98.69 342 ILE A N 1
ATOM 2611 C CA . ILE A 1 342 ? 10.008 14.484 24.766 1 98.69 342 ILE A CA 1
ATOM 2612 C C . ILE A 1 342 ? 9.93 14.562 26.297 1 98.69 342 ILE A C 1
ATOM 2614 O O . ILE A 1 342 ? 10.086 15.633 26.875 1 98.69 342 ILE A O 1
ATOM 2618 N N . ASN A 1 343 ? 9.75 13.422 26.906 1 98.44 343 ASN A N 1
ATOM 2619 C CA . ASN A 1 343 ? 9.656 13.367 28.359 1 98.44 343 ASN A CA 1
ATOM 2620 C C . ASN A 1 343 ? 10.938 13.883 29.016 1 98.44 343 ASN A C 1
ATOM 2622 O O . ASN A 1 343 ? 10.883 14.508 30.078 1 98.44 343 ASN A O 1
ATOM 2626 N N . ASN A 1 344 ? 12.031 13.727 28.422 1 98.25 344 ASN A N 1
ATOM 2627 C CA . ASN A 1 344 ? 13.32 14.047 29.031 1 98.25 344 ASN A CA 1
ATOM 2628 C C . ASN A 1 344 ? 13.828 15.414 28.594 1 98.25 344 ASN A C 1
ATOM 2630 O O . ASN A 1 344 ? 14.82 15.914 29.125 1 98.25 344 ASN A O 1
ATOM 2634 N N . ALA A 1 345 ? 13.219 16 27.594 1 98.38 345 ALA A N 1
ATOM 2635 C CA . ALA A 1 345 ? 13.625 17.312 27.094 1 98.38 345 ALA A CA 1
ATOM 2636 C C . ALA A 1 345 ? 12.961 18.438 27.891 1 98.38 345 ALA A C 1
ATOM 2638 O O . ALA A 1 345 ? 11.922 18.219 28.516 1 98.38 345 ALA A O 1
ATOM 2639 N N . PRO A 1 346 ? 13.562 19.562 27.922 1 98.44 346 PRO A N 1
ATOM 2640 C CA . PRO A 1 346 ? 13.047 20.672 28.734 1 98.44 346 PRO A CA 1
ATOM 2641 C C . PRO A 1 346 ? 11.906 21.422 28.047 1 98.44 346 PRO A C 1
ATOM 2643 O O . PRO A 1 346 ? 11.938 22.656 27.969 1 98.44 346 PRO A O 1
ATOM 2646 N N . PHE A 1 347 ? 10.891 20.75 27.672 1 98.69 347 PHE A N 1
ATOM 2647 C CA . PHE A 1 347 ? 9.703 21.375 27.094 1 98.69 347 PHE A CA 1
ATOM 2648 C C . PHE A 1 347 ? 8.68 21.688 28.172 1 98.69 347 PHE A C 1
ATOM 2650 O O . PHE A 1 347 ? 8.461 20.891 29.078 1 98.69 347 PHE A O 1
ATOM 2657 N N . GLU A 1 348 ? 8.148 22.875 28.094 1 98.38 348 GLU A N 1
ATOM 2658 C CA . GLU A 1 348 ? 6.922 23.141 28.844 1 98.38 348 GLU A CA 1
ATOM 2659 C C . GLU A 1 348 ? 5.742 22.375 28.266 1 98.38 348 GLU A C 1
ATOM 2661 O O . GLU A 1 348 ? 4.922 21.828 29 1 98.38 348 GLU A O 1
ATOM 2666 N N . ALA A 1 349 ? 5.641 22.359 26.953 1 98.62 349 ALA A N 1
ATOM 2667 C CA . ALA A 1 349 ? 4.613 21.641 26.219 1 98.62 349 ALA A CA 1
ATOM 2668 C C . ALA A 1 349 ? 5.047 21.375 24.781 1 98.62 349 ALA A C 1
ATOM 2670 O O . ALA A 1 349 ? 5.789 22.172 24.188 1 98.62 349 ALA A O 1
ATOM 2671 N N . VAL A 1 350 ? 4.652 20.266 24.297 1 98.88 350 VAL A N 1
ATOM 2672 C CA . VAL A 1 350 ? 4.746 19.938 22.875 1 98.88 350 VAL A CA 1
ATOM 2673 C C . VAL A 1 350 ? 3.35 19.891 22.266 1 98.88 350 VAL A C 1
ATOM 2675 O O . VAL A 1 350 ? 2.578 18.953 22.531 1 98.88 350 VAL A O 1
ATOM 2678 N N . VAL A 1 351 ? 3.098 20.891 21.453 1 98.88 351 VAL A N 1
ATOM 2679 C CA . VAL A 1 351 ? 1.747 21.094 20.938 1 98.88 351 VAL A CA 1
ATOM 2680 C C . VAL A 1 351 ? 1.672 20.625 19.484 1 98.88 351 VAL A C 1
ATOM 2682 O O . VAL A 1 351 ? 2.504 21.016 18.656 1 98.88 351 VAL A O 1
ATOM 2685 N N . VAL A 1 352 ? 0.717 19.719 19.156 1 98.88 352 VAL A N 1
ATOM 2686 C CA . VAL A 1 352 ? 0.49 19.25 17.797 1 98.88 352 VAL A CA 1
ATOM 2687 C C . VAL A 1 352 ? -0.994 19.359 17.453 1 98.88 352 VAL A C 1
ATOM 2689 O O . VAL A 1 352 ? -1.803 19.766 18.297 1 98.88 352 VAL A O 1
ATOM 2692 N N . THR A 1 353 ? -1.358 19.062 16.203 1 98.75 353 THR A N 1
ATOM 2693 C CA . THR A 1 353 ? -2.766 19 15.82 1 98.75 353 THR A CA 1
ATOM 2694 C C . THR A 1 353 ? -3.268 17.562 15.805 1 98.75 353 THR A C 1
ATOM 2696 O O . THR A 1 353 ? -2.486 16.625 15.977 1 98.75 353 THR A O 1
ATOM 2699 N N . ASN A 1 354 ? -4.551 17.438 15.672 1 98.69 354 ASN A N 1
ATOM 2700 C CA . ASN A 1 354 ? -5.105 16.094 15.562 1 98.69 354 ASN A CA 1
ATOM 2701 C C . ASN A 1 354 ? -5.18 15.633 14.117 1 98.69 354 ASN A C 1
ATOM 2703 O O . ASN A 1 354 ? -6.078 14.875 13.742 1 98.69 354 ASN A O 1
ATOM 2707 N N . THR A 1 355 ? -4.27 16.125 13.266 1 98.75 355 THR A N 1
ATOM 2708 C CA . THR A 1 355 ? -4.117 15.531 11.938 1 98.75 355 THR A CA 1
ATOM 2709 C C . THR A 1 355 ? -3.771 14.047 12.055 1 98.75 355 THR A C 1
ATOM 2711 O O . THR A 1 355 ? -4.043 13.273 11.133 1 98.75 355 THR A O 1
ATOM 2714 N N . ILE A 1 356 ? -3.1 13.734 13.078 1 98.5 356 ILE A N 1
ATOM 2715 C CA . ILE A 1 356 ? -2.754 12.375 13.477 1 98.5 356 ILE A CA 1
ATOM 2716 C C . ILE A 1 356 ? -3.312 12.086 14.867 1 98.5 356 ILE A C 1
ATOM 2718 O O . ILE A 1 356 ? -3.266 12.945 15.758 1 98.5 356 ILE A O 1
ATOM 2722 N N . PRO A 1 357 ? -3.832 10.844 15.078 1 98.25 357 PRO A N 1
ATOM 2723 C CA . PRO A 1 357 ? -4.316 10.531 16.422 1 98.25 357 PRO A CA 1
ATOM 2724 C C . PRO A 1 357 ? -3.215 10.625 17.484 1 98.25 357 PRO A C 1
ATOM 2726 O O . PRO A 1 357 ? -2.104 10.141 17.266 1 98.25 357 PRO A O 1
ATOM 2729 N N . GLN A 1 358 ? -3.562 11.227 18.656 1 98.19 358 GLN A N 1
ATOM 2730 C CA . GLN A 1 358 ? -2.543 11.477 19.672 1 98.19 358 GLN A CA 1
ATOM 2731 C C . GLN A 1 358 ? -2.928 10.836 21 1 98.19 358 GLN A C 1
ATOM 2733 O O . GLN A 1 358 ? -2.139 10.836 21.953 1 98.19 358 GLN A O 1
ATOM 2738 N N . GLU A 1 359 ? -4.09 10.25 21.141 1 96.38 359 GLU A N 1
ATOM 2739 C CA . GLU A 1 359 ? -4.672 9.828 22.406 1 96.38 359 GLU A CA 1
ATOM 2740 C C . GLU A 1 359 ? -3.725 8.906 23.172 1 96.38 359 GLU A C 1
ATOM 2742 O O . GLU A 1 359 ? -3.473 9.109 24.359 1 96.38 359 GLU A O 1
ATOM 2747 N N . GLU A 1 360 ? -3.176 7.922 22.516 1 96.06 360 GLU A N 1
ATOM 2748 C CA . GLU A 1 360 ? -2.277 6.977 23.172 1 96.06 360 GLU A CA 1
ATOM 2749 C C . GLU A 1 360 ? -0.973 7.648 23.594 1 96.06 360 GLU A C 1
ATOM 2751 O O . GLU A 1 360 ? -0.423 7.352 24.641 1 96.06 360 GLU A O 1
ATOM 2756 N N . LYS A 1 361 ? -0.506 8.531 22.766 1 97.06 361 LYS A N 1
ATOM 2757 C CA . LYS A 1 361 ? 0.734 9.242 23.047 1 97.06 361 LYS A CA 1
ATOM 2758 C C . LYS A 1 361 ? 0.566 10.188 24.234 1 97.06 361 LYS A C 1
ATOM 2760 O O . LYS A 1 361 ? 1.471 10.32 25.062 1 97.06 361 LYS A O 1
ATOM 2765 N N . MET A 1 362 ? -0.554 10.805 24.312 1 97.69 362 MET A N 1
ATOM 2766 C CA . MET A 1 362 ? -0.847 11.742 25.391 1 97.69 362 MET A CA 1
ATOM 2767 C C . MET A 1 362 ? -0.904 11.031 26.734 1 97.69 362 MET A C 1
ATOM 2769 O O . MET A 1 362 ? -0.62 11.633 27.766 1 97.69 362 MET A O 1
ATOM 2773 N N . LYS A 1 363 ? -1.281 9.734 26.781 1 97.44 363 LYS A N 1
ATOM 2774 C CA . LYS A 1 363 ? -1.304 8.953 28.016 1 97.44 363 LYS A CA 1
ATOM 2775 C C . LYS A 1 363 ? 0.108 8.711 28.531 1 97.44 363 LYS A C 1
ATOM 2777 O O . LYS A 1 363 ? 0.317 8.625 29.75 1 97.44 363 LYS A O 1
ATOM 2782 N N . SER A 1 364 ? 1.012 8.68 27.578 1 97.5 364 SER A N 1
ATOM 2783 C CA . SER A 1 364 ? 2.385 8.344 27.938 1 97.5 364 SER A CA 1
ATOM 2784 C C . SER A 1 364 ? 3.232 9.602 28.125 1 97.5 364 SER A C 1
ATOM 2786 O O . SER A 1 364 ? 4.383 9.523 28.547 1 97.5 364 SER A O 1
ATOM 2788 N N . CYS A 1 365 ? 2.725 10.758 27.766 1 98.12 365 CYS A N 1
ATOM 2789 C CA . CYS A 1 365 ? 3.477 12 27.828 1 98.12 365 CYS A CA 1
ATOM 2790 C C . CYS A 1 365 ? 2.553 13.188 28.094 1 98.12 365 CYS A C 1
ATOM 2792 O O . CYS A 1 365 ? 1.896 13.688 27.188 1 98.12 365 CYS A O 1
ATOM 2794 N N . GLU A 1 366 ? 2.631 13.742 29.281 1 97.38 366 GLU A N 1
ATOM 2795 C CA . GLU A 1 366 ? 1.735 14.812 29.703 1 97.38 366 GLU A CA 1
ATOM 2796 C C . GLU A 1 366 ? 2.092 16.125 29.031 1 97.38 366 GLU A C 1
ATOM 2798 O O . GLU A 1 366 ? 1.279 17.062 29 1 97.38 366 GLU A O 1
ATOM 2803 N N . LYS A 1 367 ? 3.238 16.219 28.469 1 98.5 367 LYS A N 1
ATOM 2804 C CA . LYS A 1 367 ? 3.695 17.438 27.828 1 98.5 367 LYS A CA 1
ATOM 2805 C C . LYS A 1 367 ? 2.996 17.656 26.484 1 98.5 367 LYS A C 1
ATOM 2807 O O . LYS A 1 367 ? 3.027 18.75 25.938 1 98.5 367 LYS A O 1
ATOM 2812 N N . ILE A 1 368 ? 2.377 16.578 25.938 1 98.81 368 ILE A N 1
ATOM 2813 C CA . ILE A 1 368 ? 1.764 16.672 24.609 1 98.81 368 ILE A CA 1
ATOM 2814 C C . ILE A 1 368 ? 0.375 17.297 24.734 1 98.81 368 ILE A C 1
ATOM 2816 O O . ILE A 1 368 ? -0.437 16.859 25.547 1 98.81 368 ILE A O 1
ATOM 2820 N N . GLN A 1 369 ? 0.152 18.297 23.969 1 98.62 369 GLN A N 1
ATOM 2821 C CA . GLN A 1 369 ? -1.15 18.938 23.828 1 98.62 369 GLN A CA 1
ATOM 2822 C C . GLN A 1 369 ? -1.601 18.969 22.375 1 98.62 369 GLN A C 1
ATOM 2824 O O . GLN A 1 369 ? -0.773 18.922 21.469 1 98.62 369 GLN A O 1
ATOM 2829 N N . VAL A 1 370 ? -2.98 19.047 22.203 1 98.69 370 VAL A N 1
ATOM 2830 C CA . VAL A 1 370 ? -3.48 18.859 20.844 1 98.69 370 VAL A CA 1
ATOM 2831 C C . VAL A 1 370 ? -4.391 20.031 20.469 1 98.69 370 VAL A C 1
ATOM 2833 O O . VAL A 1 370 ? -5.27 20.422 21.25 1 98.69 370 VAL A O 1
ATOM 2836 N N . ILE A 1 371 ? -4.113 20.641 19.344 1 98.31 371 ILE A N 1
ATOM 2837 C CA . ILE A 1 371 ? -5.004 21.609 18.703 1 98.31 371 ILE A CA 1
ATOM 2838 C C . ILE A 1 371 ? -5.988 20.875 17.797 1 98.31 371 ILE A C 1
ATOM 2840 O O . ILE A 1 371 ? -5.578 20.078 16.938 1 98.31 371 ILE A O 1
ATOM 2844 N N . ASP A 1 372 ? -7.262 21.047 17.969 1 97.94 372 ASP A N 1
ATOM 2845 C CA . ASP A 1 372 ? -8.297 20.422 17.156 1 97.94 372 ASP A CA 1
ATOM 2846 C C . ASP A 1 372 ? -8.508 21.188 15.852 1 97.94 372 ASP A C 1
ATOM 2848 O O . ASP A 1 372 ? -8.93 22.344 15.859 1 97.94 372 ASP A O 1
ATOM 2852 N N . ILE A 1 373 ? -8.258 20.547 14.75 1 97.56 373 ILE A N 1
ATOM 2853 C CA . ILE A 1 373 ? -8.344 21.219 13.461 1 97.56 373 ILE A CA 1
ATOM 2854 C C . ILE A 1 373 ? -9.648 20.828 12.758 1 97.56 373 ILE A C 1
ATOM 2856 O O . ILE A 1 373 ? -9.844 21.125 11.586 1 97.56 373 ILE A O 1
ATOM 2860 N N . SER A 1 374 ? -10.594 20.125 13.422 1 97.94 374 SER A N 1
ATOM 2861 C CA . SER A 1 374 ? -11.82 19.641 12.805 1 97.94 374 SER A CA 1
ATOM 2862 C C . SER A 1 374 ? -12.656 20.797 12.242 1 97.94 374 SER A C 1
ATOM 2864 O O . SER A 1 374 ? -13.312 20.641 11.211 1 97.94 374 SER A O 1
ATOM 2866 N N . MET A 1 375 ? -12.602 21.922 12.93 1 95.88 375 MET A N 1
ATOM 2867 C CA . MET A 1 375 ? -13.367 23.078 12.477 1 95.88 375 MET A CA 1
ATOM 2868 C C . MET A 1 375 ? -12.844 23.594 11.141 1 95.88 375 MET A C 1
ATOM 2870 O O . MET A 1 375 ? -13.625 23.953 10.258 1 95.88 375 MET A O 1
ATOM 2874 N N . ILE A 1 376 ? -11.539 23.625 10.984 1 96.69 376 ILE A N 1
ATOM 2875 C CA . ILE A 1 376 ? -10.922 24.078 9.742 1 96.69 376 ILE A CA 1
ATOM 2876 C C . ILE A 1 376 ? -11.289 23.141 8.609 1 96.69 376 ILE A C 1
ATOM 2878 O O . ILE A 1 376 ? -11.688 23.578 7.523 1 96.69 376 ILE A O 1
ATOM 2882 N N . LEU A 1 377 ? -11.219 21.812 8.82 1 98 377 LEU A N 1
ATOM 2883 C CA . LEU A 1 377 ? -11.547 20.828 7.805 1 98 377 LEU A CA 1
ATOM 2884 C C . LEU A 1 377 ? -13.023 20.906 7.434 1 98 377 LEU A C 1
ATOM 2886 O O . LEU A 1 377 ? -13.375 20.828 6.25 1 98 377 LEU A O 1
ATOM 2890 N N . ALA A 1 378 ? -13.891 21.016 8.43 1 97.88 378 ALA A N 1
ATOM 2891 C CA . ALA A 1 378 ? -15.328 21.094 8.188 1 97.88 378 ALA A CA 1
ATOM 2892 C C . ALA A 1 378 ? -15.664 22.297 7.301 1 97.88 378 ALA A C 1
ATOM 2894 O O . ALA A 1 378 ? -16.422 22.172 6.336 1 97.88 378 ALA A O 1
ATOM 2895 N N . GLU A 1 379 ? -15.086 23.422 7.645 1 96.56 379 GLU A N 1
ATOM 2896 C CA . GLU A 1 379 ? -15.336 24.625 6.863 1 96.56 379 GLU A CA 1
ATOM 2897 C C . GLU A 1 379 ? -14.805 24.484 5.441 1 96.56 379 GLU A C 1
ATOM 2899 O O . GLU A 1 379 ? -15.43 24.953 4.488 1 96.56 379 GLU A O 1
ATOM 2904 N N . ALA A 1 380 ? -13.633 23.891 5.312 1 97.5 380 ALA A N 1
ATOM 2905 C CA . ALA A 1 380 ? -13.07 23.656 3.982 1 97.5 380 ALA A CA 1
ATOM 2906 C C . ALA A 1 380 ? -14 22.781 3.137 1 97.5 380 ALA A C 1
ATOM 2908 O O . ALA A 1 380 ? -14.227 23.062 1.959 1 97.5 380 ALA A O 1
ATOM 2909 N N . ILE A 1 381 ? -14.516 21.719 3.695 1 98.12 381 ILE A N 1
ATOM 2910 C CA . ILE A 1 381 ? -15.422 20.812 3.004 1 98.12 381 ILE A CA 1
ATOM 2911 C C . ILE A 1 381 ? -16.703 21.547 2.613 1 98.12 381 ILE A C 1
ATOM 2913 O O . ILE A 1 381 ? -17.156 21.453 1.472 1 98.12 381 ILE A O 1
ATOM 2917 N N . ARG A 1 382 ? -17.281 22.297 3.52 1 96.88 382 ARG A N 1
ATOM 2918 C CA . ARG A 1 382 ? -18.5 23.062 3.258 1 96.88 382 ARG A CA 1
ATOM 2919 C C . ARG A 1 382 ? -18.297 24.031 2.1 1 96.88 382 ARG A C 1
ATOM 2921 O O . ARG A 1 382 ? -19.125 24.109 1.191 1 96.88 382 ARG A O 1
ATOM 2928 N N . ARG A 1 383 ? -17.203 24.766 2.148 1 96 383 ARG A N 1
ATOM 2929 C CA . ARG A 1 383 ? -16.922 25.766 1.123 1 96 383 ARG A CA 1
ATOM 2930 C C . ARG A 1 383 ? -16.688 25.109 -0.231 1 96 383 ARG A C 1
ATOM 2932 O O . ARG A 1 383 ? -17.172 25.594 -1.257 1 96 383 ARG A O 1
ATOM 2939 N N . THR A 1 384 ? -15.922 24.016 -0.223 1 96.31 384 THR A N 1
ATOM 2940 C CA . THR A 1 384 ? -15.656 23.281 -1.46 1 96.31 384 THR A CA 1
ATOM 2941 C C . THR A 1 384 ? -16.953 22.75 -2.061 1 96.31 384 THR A C 1
ATOM 2943 O O . THR A 1 384 ? -17.188 22.875 -3.266 1 96.31 384 THR A O 1
ATOM 2946 N N . HIS A 1 385 ? -17.766 22.188 -1.254 1 96.88 385 HIS A N 1
ATOM 2947 C CA . HIS A 1 385 ? -19.031 21.625 -1.703 1 96.88 385 HIS A CA 1
ATOM 2948 C C . HIS A 1 385 ? -19.922 22.703 -2.314 1 96.88 385 HIS A C 1
ATOM 2950 O O . HIS A 1 385 ? -20.594 22.469 -3.318 1 96.88 385 HIS A O 1
ATOM 2956 N N . ASN A 1 386 ? -19.906 23.922 -1.732 1 94.62 386 ASN A N 1
ATOM 2957 C CA . ASN A 1 386 ? -20.797 25 -2.145 1 94.62 386 ASN A CA 1
ATOM 2958 C C . ASN A 1 386 ? -20.156 25.875 -3.227 1 94.62 386 ASN A C 1
ATOM 2960 O O . ASN A 1 386 ? -20.75 26.859 -3.66 1 94.62 386 ASN A O 1
ATOM 2964 N N . GLY A 1 387 ? -18.953 25.594 -3.555 1 92.62 387 GLY A N 1
ATOM 2965 C CA . GLY A 1 387 ? -18.266 26.375 -4.562 1 92.62 387 GLY A CA 1
ATOM 2966 C C . GLY A 1 387 ? -17.781 27.719 -4.043 1 92.62 387 GLY A C 1
ATOM 2967 O O . GLY A 1 387 ? -17.719 28.703 -4.789 1 92.62 387 GLY A O 1
ATOM 2968 N N . GLU A 1 388 ? -17.5 27.75 -2.75 1 91.62 388 GLU A N 1
ATOM 2969 C CA . GLU A 1 388 ? -16.984 28.953 -2.107 1 91.62 388 GLU A CA 1
ATOM 2970 C C . GLU A 1 388 ? -15.461 28.906 -1.982 1 91.62 388 GLU A C 1
ATOM 2972 O O . GLU A 1 388 ? -14.867 27.812 -1.976 1 91.62 388 GLU A O 1
ATOM 2977 N N . SER A 1 389 ? -14.867 30.016 -1.874 1 90 389 SER A N 1
ATOM 2978 C CA . SER A 1 389 ? -13.414 30.078 -1.775 1 90 389 SER A CA 1
ATOM 2979 C C . SER A 1 389 ? -12.922 29.547 -0.436 1 90 389 SER A C 1
ATOM 2981 O O . SER A 1 389 ? -13.5 29.859 0.611 1 90 389 SER A O 1
ATOM 2983 N N . VAL A 1 390 ? -11.812 28.797 -0.561 1 89.06 390 VAL A N 1
ATOM 2984 C CA . VAL A 1 390 ? -11.203 28.234 0.634 1 89.06 390 VAL A CA 1
ATOM 2985 C C . VAL A 1 390 ? -10.094 29.156 1.136 1 89.06 390 VAL A C 1
ATOM 2987 O O . VAL A 1 390 ? -9.625 29.016 2.268 1 89.06 390 VAL A O 1
ATOM 2990 N N . SER A 1 391 ? -9.766 30.188 0.463 1 83.94 391 SER A N 1
ATOM 2991 C CA . SER A 1 391 ? -8.633 31.062 0.772 1 83.94 391 SER A CA 1
ATOM 2992 C C . SER A 1 391 ? -8.828 31.766 2.107 1 83.94 391 SER A C 1
ATOM 2994 O O . SER A 1 391 ? -7.855 32.125 2.783 1 83.94 391 SER A O 1
ATOM 2996 N N . TYR A 1 392 ? -10.078 32 2.445 1 79.31 392 TYR A N 1
ATOM 2997 C CA . TYR A 1 392 ? -10.414 32.625 3.719 1 79.31 392 TYR A CA 1
ATOM 2998 C C . TYR A 1 392 ? -9.797 31.844 4.883 1 79.31 392 TYR A C 1
ATOM 3000 O O . TYR A 1 392 ? -9.344 32.438 5.859 1 79.31 392 TYR A O 1
ATOM 3008 N N . LEU A 1 393 ? -9.633 30.594 4.75 1 80.94 393 LEU A N 1
ATOM 3009 C CA . LEU A 1 393 ? -9.195 29.703 5.824 1 80.94 393 LEU A CA 1
ATOM 3010 C C . LEU A 1 393 ? -7.68 29.766 5.988 1 80.94 393 LEU A C 1
ATOM 3012 O O . LEU A 1 393 ? -7.141 29.281 6.984 1 80.94 393 LEU A O 1
ATOM 3016 N N . PHE A 1 394 ? -7.051 30.422 5.156 1 80.31 394 PHE A N 1
ATOM 3017 C CA . PHE A 1 394 ? -5.594 30.484 5.227 1 80.31 394 PHE A CA 1
ATOM 3018 C C . PHE A 1 394 ? -5.148 31.484 6.281 1 80.31 394 PHE A C 1
ATOM 3020 O O . PHE A 1 394 ? -4.023 31.406 6.785 1 80.31 394 PHE A O 1
ATOM 3027 N N . SER A 1 395 ? -6.09 32.375 6.535 1 75.94 395 SER A N 1
ATOM 3028 C CA . SER A 1 395 ? -5.676 33.469 7.434 1 75.94 395 SER A CA 1
ATOM 3029 C C . SER A 1 395 ? -6.605 33.562 8.641 1 75.94 395 SER A C 1
ATOM 3031 O O . SER A 1 395 ? -6.293 34.25 9.609 1 75.94 395 SER A O 1
ATOM 3033 N N . HIS A 1 396 ? -7.715 32.844 8.539 1 76.25 396 HIS A N 1
ATOM 3034 C CA . HIS A 1 396 ? -8.695 32.969 9.602 1 76.25 396 HIS A CA 1
ATOM 3035 C C . HIS A 1 396 ? -9.172 31.609 10.102 1 76.25 396 HIS A C 1
ATOM 3037 O O . HIS A 1 396 ? -9.281 30.672 9.32 1 76.25 396 HIS A O 1
ATOM 3043 N N . VAL A 1 397 ? -9.297 31.531 11.398 1 72.31 397 VAL A N 1
ATOM 3044 C CA . VAL A 1 397 ? -9.984 30.375 11.961 1 72.31 397 VAL A CA 1
ATOM 3045 C C . VAL A 1 397 ? -11.492 30.594 11.945 1 72.31 397 VAL A C 1
ATOM 3047 O O . VAL A 1 397 ? -11.969 31.641 12.375 1 72.31 397 VAL A O 1
ATOM 3050 N N . PRO A 1 398 ? -12.133 29.609 11.344 1 62.66 398 PRO A N 1
ATOM 3051 C CA . PRO A 1 398 ? -13.578 29.797 11.398 1 62.66 398 PRO A CA 1
ATOM 3052 C C . PRO A 1 398 ? -14.117 29.797 12.828 1 62.66 398 PRO A C 1
ATOM 3054 O O . PRO A 1 398 ? -13.555 29.141 13.703 1 62.66 398 PRO A O 1
ATOM 3057 N N . LEU A 1 399 ? -14.984 30.922 13.195 1 53.56 399 LEU A N 1
ATOM 3058 C CA . LEU A 1 399 ? -15.609 31.016 14.516 1 53.56 399 LEU A CA 1
ATOM 3059 C C . LEU A 1 399 ? -16.719 29.984 14.672 1 53.56 399 LEU A C 1
ATOM 3061 O O . LEU A 1 399 ? -17.391 29.625 13.695 1 53.56 399 LEU A O 1
ATOM 3065 N N . MET B 1 1 ? -75.188 30.938 -20.625 1 17.14 1 MET B N 1
ATOM 3066 C CA . MET B 1 1 ? -75.312 30.547 -22.031 1 17.14 1 MET B CA 1
ATOM 3067 C C . MET B 1 1 ? -74.062 30.984 -22.797 1 17.14 1 MET B C 1
ATOM 3069 O O . MET B 1 1 ? -73.438 30.188 -23.516 1 17.14 1 MET B O 1
ATOM 3073 N N . VAL B 1 2 ? -73.688 32.125 -23.359 1 15.9 2 VAL B N 1
ATOM 3074 C CA . VAL B 1 2 ? -73.688 32.562 -24.75 1 15.9 2 VAL B CA 1
ATOM 3075 C C . VAL B 1 2 ? -72.25 32.656 -25.266 1 15.9 2 VAL B C 1
ATOM 3077 O O . VAL B 1 2 ? -71.938 32.062 -26.312 1 15.9 2 VAL B O 1
ATOM 3080 N N . GLY B 1 3 ? -71.562 33.719 -25.594 1 16.7 3 GLY B N 1
ATOM 3081 C CA . GLY B 1 3 ? -71.125 34.125 -26.922 1 16.7 3 GLY B CA 1
ATOM 3082 C C . GLY B 1 3 ? -69.75 33.719 -27.25 1 16.7 3 GLY B C 1
ATOM 3083 O O . GLY B 1 3 ? -68.938 33.375 -26.344 1 16.7 3 GLY B O 1
ATOM 3084 N N . GLY B 1 4 ? -69.062 33.75 -28.625 1 17.23 4 GLY B N 1
ATOM 3085 C CA . GLY B 1 4 ? -68.5 33.281 -29.859 1 17.23 4 GLY B CA 1
ATOM 3086 C C . GLY B 1 4 ? -67 33.594 -30 1 17.23 4 GLY B C 1
ATOM 3087 O O . GLY B 1 4 ? -66.375 33.188 -30.969 1 17.23 4 GLY B O 1
ATOM 3088 N N . VAL B 1 5 ? -66.312 34.469 -29.375 1 17.05 5 VAL B N 1
ATOM 3089 C CA . VAL B 1 5 ? -65.5 35.312 -30.172 1 17.05 5 VAL B CA 1
ATOM 3090 C C . VAL B 1 5 ? -64.25 34.531 -30.656 1 17.05 5 VAL B C 1
ATOM 3092 O O . VAL B 1 5 ? -63.562 33.906 -29.859 1 17.05 5 VAL B O 1
ATOM 3095 N N . LEU B 1 6 ? -63.781 34.312 -32.031 1 15.98 6 LEU B N 1
ATOM 3096 C CA . LEU B 1 6 ? -63.312 33.781 -33.312 1 15.98 6 LEU B CA 1
ATOM 3097 C C . LEU B 1 6 ? -61.812 34.125 -33.5 1 15.98 6 LEU B C 1
ATOM 3099 O O . LEU B 1 6 ? -61.094 33.312 -34.062 1 15.98 6 LEU B O 1
ATOM 3103 N N . GLU B 1 7 ? -61.156 35.156 -33.188 1 16.33 7 GLU B N 1
ATOM 3104 C CA . GLU B 1 7 ? -60.531 35.781 -34.375 1 16.33 7 GLU B CA 1
ATOM 3105 C C . GLU B 1 7 ? -59.281 35.031 -34.781 1 16.33 7 GLU B C 1
ATOM 3107 O O . GLU B 1 7 ? -58.688 34.312 -33.969 1 16.33 7 GLU B O 1
ATOM 3112 N N . PRO B 1 8 ? -58.344 35.656 -35.594 1 16.28 8 PRO B N 1
ATOM 3113 C CA . PRO B 1 8 ? -57.781 35.531 -36.938 1 16.28 8 PRO B CA 1
ATOM 3114 C C . PRO B 1 8 ? -56.438 34.844 -36.938 1 16.28 8 PRO B C 1
ATOM 3116 O O . PRO B 1 8 ? -55.844 34.594 -35.875 1 16.28 8 PRO B O 1
ATOM 3119 N N . GLN B 1 9 ? -55.312 35.469 -37.656 1 14.54 9 GLN B N 1
ATOM 3120 C CA . GLN B 1 9 ? -54.75 35.312 -39 1 14.54 9 GLN B CA 1
ATOM 3121 C C . GLN B 1 9 ? -53.281 34.844 -38.906 1 14.54 9 GLN B C 1
ATOM 3123 O O . GLN B 1 9 ? -52.719 34.469 -39.938 1 14.54 9 GLN B O 1
ATOM 3128 N N . ALA B 1 10 ? -52.469 35.094 -37.938 1 16.86 10 ALA B N 1
ATOM 3129 C CA . ALA B 1 10 ? -51.188 35.594 -38.406 1 16.86 10 ALA B CA 1
ATOM 3130 C C . ALA B 1 10 ? -50.469 34.594 -39.281 1 16.86 10 ALA B C 1
ATOM 3132 O O . ALA B 1 10 ? -50.531 33.375 -39.031 1 16.86 10 ALA B O 1
ATOM 3133 N N . SER B 1 11 ? -49.656 34.906 -40.375 1 15.05 11 SER B N 1
ATOM 3134 C CA . SER B 1 11 ? -49.188 34.719 -41.719 1 15.05 11 SER B CA 1
ATOM 3135 C C . SER B 1 11 ? -48.094 33.656 -41.781 1 15.05 11 SER B C 1
ATOM 3137 O O . SER B 1 11 ? -48.219 32.688 -42.562 1 15.05 11 SER B O 1
ATOM 3139 N N . GLN B 1 12 ? -46.844 34.125 -42.031 1 15.17 12 GLN B N 1
ATOM 3140 C CA . GLN B 1 12 ? -46.062 33.969 -43.25 1 15.17 12 GLN B CA 1
ATOM 3141 C C . GLN B 1 12 ? -45.281 32.656 -43.281 1 15.17 12 GLN B C 1
ATOM 3143 O O . GLN B 1 12 ? -45.094 32.031 -42.219 1 15.17 12 GLN B O 1
ATOM 3148 N N . SER B 1 13 ? -44.156 32.562 -44.219 1 14.64 13 SER B N 1
ATOM 3149 C CA . SER B 1 13 ? -43.719 31.891 -45.406 1 14.64 13 SER B CA 1
ATOM 3150 C C . SER B 1 13 ? -42.594 30.906 -45.125 1 14.64 13 SER B C 1
ATOM 3152 O O . SER B 1 13 ? -42.312 30 -45.906 1 14.64 13 SER B O 1
ATOM 3154 N N . ARG B 1 14 ? -41.812 31.078 -44.094 1 16.73 14 ARG B N 1
ATOM 3155 C CA . ARG B 1 14 ? -40.438 30.766 -44.438 1 16.73 14 ARG B CA 1
ATOM 3156 C C . ARG B 1 14 ? -40.312 29.359 -45.031 1 16.73 14 ARG B C 1
ATOM 3158 O O . ARG B 1 14 ? -40.75 28.391 -44.406 1 16.73 14 ARG B O 1
ATOM 3165 N N . GLU B 1 15 ? -39.875 29.156 -46.281 1 14.51 15 GLU B N 1
ATOM 3166 C CA . GLU B 1 15 ? -39.75 28.219 -47.406 1 14.51 15 GLU B CA 1
ATOM 3167 C C . GLU B 1 15 ? -38.781 27.109 -47.094 1 14.51 15 GLU B C 1
ATOM 3169 O O . GLU B 1 15 ? -38.875 26 -47.625 1 14.51 15 GLU B O 1
ATOM 3174 N N . ALA B 1 16 ? -37.656 27.422 -46.406 1 16.62 16 ALA B N 1
ATOM 3175 C CA . ALA B 1 16 ? -36.469 26.922 -47.094 1 16.62 16 ALA B CA 1
ATOM 3176 C C . ALA B 1 16 ? -36.594 25.422 -47.406 1 16.62 16 ALA B C 1
ATOM 3178 O O . ALA B 1 16 ? -37.25 24.703 -46.656 1 16.62 16 ALA B O 1
ATOM 3179 N N . THR B 1 17 ? -35.781 24.906 -48.312 1 14.88 17 THR B N 1
ATOM 3180 C CA . THR B 1 17 ? -35.625 24 -49.469 1 14.88 17 THR B CA 1
ATOM 3181 C C . THR B 1 17 ? -35.469 22.547 -48.969 1 14.88 17 THR B C 1
ATOM 3183 O O . THR B 1 17 ? -35.188 22.312 -47.781 1 14.88 17 THR B O 1
ATOM 3186 N N . SER B 1 18 ? -34.625 21.766 -49.75 1 14.88 18 SER B N 1
ATOM 3187 C CA . SER B 1 18 ? -34.781 20.688 -50.719 1 14.88 18 SER B CA 1
ATOM 3188 C C . SER B 1 18 ? -34.406 19.328 -50.094 1 14.88 18 SER B C 1
ATOM 3190 O O . SER B 1 18 ? -35.156 18.359 -50.25 1 14.88 18 SER B O 1
ATOM 3192 N N . THR B 1 19 ? -33.062 19.172 -49.688 1 16.91 19 THR B N 1
ATOM 3193 C CA . THR B 1 19 ? -32.438 18.125 -50.469 1 16.91 19 THR B CA 1
ATOM 3194 C C . THR B 1 19 ? -32.906 16.734 -50 1 16.91 19 THR B C 1
ATOM 3196 O O . THR B 1 19 ? -33.125 16.516 -48.812 1 16.91 19 THR B O 1
ATOM 3199 N N . SER B 1 20 ? -33.062 15.758 -51 1 14.7 20 SER B N 1
ATOM 3200 C CA . SER B 1 20 ? -33.656 14.508 -51.469 1 14.7 20 SER B CA 1
ATOM 3201 C C . SER B 1 20 ? -33.031 13.312 -50.75 1 14.7 20 SER B C 1
ATOM 3203 O O . SER B 1 20 ? -31.828 13.266 -50.531 1 14.7 20 SER B O 1
ATOM 3205 N N . ILE B 1 21 ? -33.719 12.664 -49.875 1 17.69 21 ILE B N 1
ATOM 3206 C CA . ILE B 1 21 ? -33.719 11.383 -49.156 1 17.69 21 ILE B CA 1
ATOM 3207 C C . ILE B 1 21 ? -33.594 10.242 -50.156 1 17.69 21 ILE B C 1
ATOM 3209 O O . ILE B 1 21 ? -33.875 9.086 -49.812 1 17.69 21 ILE B O 1
ATOM 3213 N N . TYR B 1 22 ? -33.062 10.57 -51.469 1 14.28 22 TYR B N 1
ATOM 3214 C CA . TYR B 1 22 ? -33.406 9.492 -52.406 1 14.28 22 TYR B CA 1
ATOM 3215 C C . TYR B 1 22 ? -33.156 8.133 -51.781 1 14.28 22 TYR B C 1
ATOM 3217 O O . TYR B 1 22 ? -32.344 7.996 -50.844 1 14.28 22 TYR B O 1
ATOM 3225 N N . ARG B 1 23 ? -34 7.004 -52.25 1 15.79 23 ARG B N 1
ATOM 3226 C CA . ARG B 1 23 ? -34.656 5.703 -52.344 1 15.79 23 ARG B CA 1
ATOM 3227 C C . ARG B 1 23 ? -33.656 4.613 -52.719 1 15.79 23 ARG B C 1
ATOM 3229 O O . ARG B 1 23 ? -33.812 3.453 -52.344 1 15.79 23 ARG B O 1
ATOM 3236 N N . ALA B 1 24 ? -32.688 4.875 -53.812 1 14.94 24 ALA B N 1
ATOM 3237 C CA . ALA B 1 24 ? -32.719 3.846 -54.844 1 14.94 24 ALA B CA 1
ATOM 3238 C C . ALA B 1 24 ? -32.438 2.469 -54.281 1 14.94 24 ALA B C 1
ATOM 3240 O O . ALA B 1 24 ? -31.844 2.363 -53.188 1 14.94 24 ALA B O 1
ATOM 3241 N N . ASN B 1 25 ? -32.469 1.385 -55.281 1 15.02 25 ASN B N 1
ATOM 3242 C CA . ASN B 1 25 ? -32.844 0.131 -55.938 1 15.02 25 ASN B CA 1
ATOM 3243 C C . ASN B 1 25 ? -31.828 -0.962 -55.688 1 15.02 25 ASN B C 1
ATOM 3245 O O . ASN B 1 25 ? -32.156 -2.061 -55.25 1 15.02 25 ASN B O 1
ATOM 3249 N N . THR B 1 26 ? -30.688 -1.003 -56.625 1 15.13 26 THR B N 1
ATOM 3250 C CA . THR B 1 26 ? -30.484 -2.043 -57.625 1 15.13 26 THR B CA 1
ATOM 3251 C C . THR B 1 26 ? -29.891 -3.295 -57 1 15.13 26 THR B C 1
ATOM 3253 O O . THR B 1 26 ? -29.281 -3.225 -55.938 1 15.13 26 THR B O 1
ATOM 3256 N N . ASN B 1 27 ? -29.719 -4.477 -57.969 1 15.24 27 ASN B N 1
ATOM 3257 C CA . ASN B 1 27 ? -29.797 -5.836 -58.469 1 15.24 27 ASN B CA 1
ATOM 3258 C C . ASN B 1 27 ? -28.5 -6.605 -58.25 1 15.24 27 ASN B C 1
ATOM 3260 O O . ASN B 1 27 ? -28.422 -7.797 -58.531 1 15.24 27 ASN B O 1
ATOM 3264 N N . LEU B 1 28 ? -27.312 -5.988 -57.969 1 15.96 28 LEU B N 1
ATOM 3265 C CA . LEU B 1 28 ? -26.25 -6.598 -58.781 1 15.96 28 LEU B CA 1
ATOM 3266 C C . LEU B 1 28 ? -26.062 -8.062 -58.406 1 15.96 28 LEU B C 1
ATOM 3268 O O . LEU B 1 28 ? -25.797 -8.383 -57.25 1 15.96 28 LEU B O 1
ATOM 3272 N N . SER B 1 29 ? -26.406 -9.008 -59.5 1 15.36 29 SER B N 1
ATOM 3273 C CA . SER B 1 29 ? -26.516 -10.398 -59.938 1 15.36 29 SER B CA 1
ATOM 3274 C C . SER B 1 29 ? -25.188 -11.133 -59.812 1 15.36 29 SER B C 1
ATOM 3276 O O . SER B 1 29 ? -25.156 -12.367 -59.781 1 15.36 29 SER B O 1
ATOM 3278 N N . LEU B 1 30 ? -23.938 -10.477 -60.062 1 16.11 30 LEU B N 1
ATOM 3279 C CA . LEU B 1 30 ? -23.141 -11.172 -61.031 1 16.11 30 LEU B CA 1
ATOM 3280 C C . LEU B 1 30 ? -22.797 -12.586 -60.594 1 16.11 30 LEU B C 1
ATOM 3282 O O . LEU B 1 30 ? -22.375 -12.797 -59.438 1 16.11 30 LEU B O 1
ATOM 3286 N N . VAL B 1 31 ? -23 -13.602 -61.594 1 15.81 31 VAL B N 1
ATOM 3287 C CA . VAL B 1 31 ? -23.188 -15.008 -61.938 1 15.81 31 VAL B CA 1
ATOM 3288 C C . VAL B 1 31 ? -21.875 -15.766 -61.719 1 15.81 31 VAL B C 1
ATOM 3290 O O . VAL B 1 31 ? -21.859 -16.828 -61.094 1 15.81 31 VAL B O 1
ATOM 3293 N N . PRO B 1 32 ? -20.641 -15.484 -62.531 1 15.72 32 PRO B N 1
ATOM 3294 C CA . PRO B 1 32 ? -20.609 -16.547 -63.531 1 15.72 32 PRO B CA 1
ATOM 3295 C C . PRO B 1 32 ? -20.172 -17.891 -62.938 1 15.72 32 PRO B C 1
ATOM 3297 O O . PRO B 1 32 ? -19.75 -17.953 -61.781 1 15.72 32 PRO B O 1
ATOM 3300 N N . PRO B 1 33 ? -19 -18.484 -63.656 1 16.92 33 PRO B N 1
ATOM 3301 C CA . PRO B 1 33 ? -18.953 -19.672 -64.5 1 16.92 33 PRO B CA 1
ATOM 3302 C C . PRO B 1 33 ? -18.531 -20.922 -63.75 1 16.92 33 PRO B C 1
ATOM 3304 O O . PRO B 1 33 ? -18 -20.828 -62.656 1 16.92 33 PRO B O 1
ATOM 3307 N N . PRO B 1 34 ? -18.281 -22.062 -64.625 1 16.03 34 PRO B N 1
ATOM 3308 C CA . PRO B 1 34 ? -18.547 -23.5 -64.625 1 16.03 34 PRO B CA 1
ATOM 3309 C C . PRO B 1 34 ? -17.5 -24.328 -63.906 1 16.03 34 PRO B C 1
ATOM 3311 O O . PRO B 1 34 ? -17.859 -25.188 -63.094 1 16.03 34 PRO B O 1
ATOM 3314 N N . CYS B 1 35 ? -16.188 -24.438 -64.5 1 15.56 35 CYS B N 1
ATOM 3315 C CA . CYS B 1 35 ? -15.953 -25.656 -65.25 1 15.56 35 CYS B CA 1
ATOM 3316 C C . CYS B 1 35 ? -15.5 -26.797 -64.312 1 15.56 35 CYS B C 1
ATOM 3318 O O . CYS B 1 35 ? -15.18 -26.578 -63.156 1 15.56 35 CYS B O 1
ATOM 3320 N N . GLU B 1 36 ? -14.344 -27.547 -64.812 1 15.8 36 GLU B N 1
ATOM 3321 C CA . GLU B 1 36 ? -14.062 -28.875 -65.375 1 15.8 36 GLU B CA 1
ATOM 3322 C C . GLU B 1 36 ? -13.398 -29.766 -64.312 1 15.8 36 GLU B C 1
ATOM 3324 O O . GLU B 1 36 ? -12.578 -29.297 -63.5 1 15.8 36 GLU B O 1
ATOM 3329 N N . VAL B 1 37 ? -13.906 -31.016 -64.062 1 16.66 37 VAL B N 1
ATOM 3330 C CA . VAL B 1 37 ? -13.898 -32.281 -63.312 1 16.66 37 VAL B CA 1
ATOM 3331 C C . VAL B 1 37 ? -12.57 -33 -63.531 1 16.66 37 VAL B C 1
ATOM 3333 O O . VAL B 1 37 ? -12.383 -34.125 -63.031 1 16.66 37 VAL B O 1
ATOM 3336 N N . ARG B 1 38 ? -11.414 -32.281 -63.844 1 15.47 38 ARG B N 1
ATOM 3337 C CA . ARG B 1 38 ? -10.555 -33.156 -64.625 1 15.47 38 ARG B CA 1
ATOM 3338 C C . ARG B 1 38 ? -10.43 -34.531 -64 1 15.47 38 ARG B C 1
ATOM 3340 O O . ARG B 1 38 ? -10.414 -34.656 -62.781 1 15.47 38 ARG B O 1
ATOM 3347 N N . ASP B 1 39 ? -10.188 -35.594 -64.875 1 14.72 39 ASP B N 1
ATOM 3348 C CA . ASP B 1 39 ? -10.367 -37 -65.125 1 14.72 39 ASP B CA 1
ATOM 3349 C C . ASP B 1 39 ? -9.469 -37.875 -64.25 1 14.72 39 ASP B C 1
ATOM 3351 O O . ASP B 1 39 ? -9.938 -38.812 -63.625 1 14.72 39 ASP B O 1
ATOM 3355 N N . THR B 1 40 ? -8.031 -37.875 -64.438 1 15.71 40 THR B N 1
ATOM 3356 C CA . THR B 1 40 ? -7.539 -39 -65.188 1 15.71 40 THR B CA 1
ATOM 3357 C C . THR B 1 40 ? -7.375 -40.25 -64.375 1 15.71 40 THR B C 1
ATOM 3359 O O . THR B 1 40 ? -7.324 -40.156 -63.125 1 15.71 40 THR B O 1
ATOM 3362 N N . SER B 1 41 ? -6.344 -41.156 -64.812 1 15.83 41 SER B N 1
ATOM 3363 C CA . SER B 1 41 ? -6.328 -42.562 -65.188 1 15.83 41 SER B CA 1
ATOM 3364 C C . SER B 1 41 ? -6.07 -43.469 -64 1 15.83 41 SER B C 1
ATOM 3366 O O . SER B 1 41 ? -5.605 -43.031 -62.969 1 15.83 41 SER B O 1
ATOM 3368 N N . PRO B 1 42 ? -5.574 -44.812 -64.312 1 16.59 42 PRO B N 1
ATOM 3369 C CA . PRO B 1 42 ? -6.016 -46.219 -64.312 1 16.59 42 PRO B CA 1
ATOM 3370 C C . PRO B 1 42 ? -5.312 -47 -63.188 1 16.59 42 PRO B C 1
ATOM 3372 O O . PRO B 1 42 ? -5.961 -47.75 -62.438 1 16.59 42 PRO B O 1
ATOM 3375 N N . THR B 1 43 ? -3.82 -47.188 -63.281 1 16.22 43 THR B N 1
ATOM 3376 C CA . THR B 1 43 ? -3.289 -48.5 -63.594 1 16.22 43 THR B CA 1
ATOM 3377 C C . THR B 1 43 ? -3.152 -49.344 -62.312 1 16.22 43 THR B C 1
ATOM 3379 O O . THR B 1 43 ? -2.998 -48.812 -61.219 1 16.22 43 THR B O 1
ATOM 3382 N N . PHE B 1 44 ? -2.986 -50.812 -62.5 1 16.31 44 PHE B N 1
ATOM 3383 C CA . PHE B 1 44 ? -3.381 -52.156 -62.094 1 16.31 44 PHE B CA 1
ATOM 3384 C C . PHE B 1 44 ? -2.41 -52.719 -61.062 1 16.31 44 PHE B C 1
ATOM 3386 O O . PHE B 1 44 ? -2.828 -53.375 -60.094 1 16.31 44 PHE B O 1
ATOM 3393 N N . HIS B 1 45 ? -0.942 -52.625 -61.188 1 16.28 45 HIS B N 1
ATOM 3394 C CA . HIS B 1 45 ? -0.289 -53.906 -61.375 1 16.28 45 HIS B CA 1
ATOM 3395 C C . HIS B 1 45 ? -0.152 -54.625 -60.031 1 16.28 45 HIS B C 1
ATOM 3397 O O . HIS B 1 45 ? -0.044 -54 -58.969 1 16.28 45 HIS B O 1
ATOM 3403 N N . SER B 1 46 ? -0.083 -56.094 -60 1 16.45 46 SER B N 1
ATOM 3404 C CA . SER B 1 46 ? -0.424 -57.344 -59.344 1 16.45 46 SER B CA 1
ATOM 3405 C C . SER B 1 46 ? 0.647 -57.75 -58.344 1 16.45 46 SER B C 1
ATOM 3407 O O . SER B 1 46 ? 0.428 -58.625 -57.531 1 16.45 46 SER B O 1
ATOM 3409 N N . TYR B 1 47 ? 1.896 -57.062 -58.25 1 15.71 47 TYR B N 1
ATOM 3410 C CA . TYR B 1 47 ? 2.949 -58.062 -58.25 1 15.71 47 TYR B CA 1
ATOM 3411 C C . TYR B 1 47 ? 2.846 -59 -57.031 1 15.71 47 TYR B C 1
ATOM 3413 O O . TYR B 1 47 ? 2.268 -58.594 -56.031 1 15.71 47 TYR B O 1
ATOM 3421 N N . LEU B 1 48 ? 3.877 -59.969 -57 1 16.55 48 LEU B N 1
ATOM 3422 C CA . LEU B 1 48 ? 4.082 -61.406 -56.812 1 16.55 48 LEU B CA 1
ATOM 3423 C C . LEU B 1 48 ? 4.25 -61.75 -55.344 1 16.55 48 LEU B C 1
ATOM 3425 O O . LEU B 1 48 ? 4.598 -60.906 -54.531 1 16.55 48 LEU B O 1
ATOM 3429 N N . THR B 1 49 ? 4.691 -63.062 -55.062 1 17 49 THR B N 1
ATOM 3430 C CA . THR B 1 49 ? 4.344 -64.312 -54.406 1 17 49 THR B CA 1
ATOM 3431 C C . THR B 1 49 ? 5.129 -64.438 -53.094 1 17 49 THR B C 1
ATOM 3433 O O . THR B 1 49 ? 4.586 -64.875 -52.094 1 17 49 THR B O 1
ATOM 3436 N N . LEU B 1 50 ? 6.5 -64.062 -53.031 1 17.28 50 LEU B N 1
ATOM 3437 C CA . LEU B 1 50 ? 7.332 -65.188 -52.75 1 17.28 50 LEU B CA 1
ATOM 3438 C C . LEU B 1 50 ? 7.234 -65.625 -51.312 1 17.28 50 LEU B C 1
ATOM 3440 O O . LEU B 1 50 ? 6.863 -64.812 -50.438 1 17.28 50 LEU B O 1
ATOM 3444 N N . HIS B 1 51 ? 8.195 -66.625 -50.906 1 18.84 51 HIS B N 1
ATOM 3445 C CA . HIS B 1 51 ? 8.375 -67.938 -50.25 1 18.84 51 HIS B CA 1
ATOM 3446 C C . HIS B 1 51 ? 8.742 -67.75 -48.781 1 18.84 51 HIS B C 1
ATOM 3448 O O . HIS B 1 51 ? 9.422 -66.812 -48.406 1 18.84 51 HIS B O 1
ATOM 3454 N N . CYS B 1 52 ? 8.156 -68.625 -47.844 1 19.06 52 CYS B N 1
ATOM 3455 C CA . CYS B 1 52 ? 7.797 -68.75 -46.438 1 19.06 52 CYS B CA 1
ATOM 3456 C C . CYS B 1 52 ? 9.016 -69.125 -45.594 1 19.06 52 CYS B C 1
ATOM 3458 O O . CYS B 1 52 ? 8.898 -69.312 -44.375 1 19.06 52 CYS B O 1
ATOM 3460 N N . GLY B 1 53 ? 10.211 -69.25 -46.281 1 18.95 53 GLY B N 1
ATOM 3461 C CA . GLY B 1 53 ? 10.938 -70.375 -45.688 1 18.95 53 GLY B CA 1
ATOM 3462 C C . GLY B 1 53 ? 11.328 -70.125 -44.25 1 18.95 53 GLY B C 1
ATOM 3463 O O . GLY B 1 53 ? 11.336 -69 -43.781 1 18.95 53 GLY B O 1
ATOM 3464 N N . GLY B 1 54 ? 11.617 -71.312 -43.469 1 19.59 54 GLY B N 1
ATOM 3465 C CA . GLY B 1 54 ? 11.516 -71.812 -42.125 1 19.59 54 GLY B CA 1
ATOM 3466 C C . GLY B 1 54 ? 12.586 -71.312 -41.188 1 19.59 54 GLY B C 1
ATOM 3467 O O . GLY B 1 54 ? 12.383 -71.25 -39.969 1 19.59 54 GLY B O 1
ATOM 3468 N N . ARG B 1 55 ? 13.836 -71.125 -41.719 1 19.56 55 ARG B N 1
ATOM 3469 C CA . ARG B 1 55 ? 14.945 -71.688 -41 1 19.56 55 ARG B CA 1
ATOM 3470 C C . ARG B 1 55 ? 15.234 -70.938 -39.719 1 19.56 55 ARG B C 1
ATOM 3472 O O . ARG B 1 55 ? 14.898 -69.75 -39.594 1 19.56 55 ARG B O 1
ATOM 3479 N N . GLY B 1 56 ? 15.836 -71.625 -38.75 1 20.03 56 GLY B N 1
ATOM 3480 C CA . GLY B 1 56 ? 16.047 -71.75 -37.312 1 20.03 56 GLY B CA 1
ATOM 3481 C C . GLY B 1 56 ? 16.969 -70.688 -36.75 1 20.03 56 GLY B C 1
ATOM 3482 O O . GLY B 1 56 ? 17.406 -70.812 -35.594 1 20.03 56 GLY B O 1
ATOM 3483 N N . ARG B 1 57 ? 17.094 -69.438 -37.438 1 18.38 57 ARG B N 1
ATOM 3484 C CA . ARG B 1 57 ? 18.359 -68.75 -37.156 1 18.38 57 ARG B CA 1
ATOM 3485 C C . ARG B 1 57 ? 18.531 -68.5 -35.656 1 18.38 57 ARG B C 1
ATOM 3487 O O . ARG B 1 57 ? 17.578 -68.188 -34.969 1 18.38 57 ARG B O 1
ATOM 3494 N N . ARG B 1 58 ? 19.688 -69 -35.219 1 18.53 58 ARG B N 1
ATOM 3495 C CA . ARG B 1 58 ? 20.453 -69 -33.969 1 18.53 58 ARG B CA 1
ATOM 3496 C C . ARG B 1 58 ? 20.453 -67.625 -33.344 1 18.53 58 ARG B C 1
ATOM 3498 O O . ARG B 1 58 ? 20.281 -66.625 -34.031 1 18.53 58 ARG B O 1
ATOM 3505 N N . ARG B 1 59 ? 20.594 -67.625 -31.969 1 20.92 59 ARG B N 1
ATOM 3506 C CA . ARG B 1 59 ? 20.266 -66.75 -30.828 1 20.92 59 ARG B CA 1
ATOM 3507 C C . ARG B 1 59 ? 21.109 -65.5 -30.828 1 20.92 59 ARG B C 1
ATOM 3509 O O . ARG B 1 59 ? 22.266 -65.5 -30.391 1 20.92 59 ARG B O 1
ATOM 3516 N N . ALA B 1 60 ? 21.578 -65 -32.031 1 20.55 60 ALA B N 1
ATOM 3517 C CA . ALA B 1 60 ? 22.719 -64.125 -31.859 1 20.55 60 ALA B CA 1
ATOM 3518 C C . ALA B 1 60 ? 22.359 -62.969 -30.922 1 20.55 60 ALA B C 1
ATOM 3520 O O . ALA B 1 60 ? 21.359 -62.25 -31.141 1 20.55 60 ALA B O 1
ATOM 3521 N N . THR B 1 61 ? 22.578 -63.219 -29.609 1 22.22 61 THR B N 1
ATOM 3522 C CA . THR B 1 61 ? 22.219 -62.281 -28.562 1 22.22 61 THR B CA 1
ATOM 3523 C C . THR B 1 61 ? 22.75 -60.875 -28.906 1 22.22 61 THR B C 1
ATOM 3525 O O . THR B 1 61 ? 23.953 -60.719 -29.156 1 22.22 61 THR B O 1
ATOM 3528 N N . PRO B 1 62 ? 22.031 -60.125 -29.75 1 22.12 62 PRO B N 1
ATOM 3529 C CA . PRO B 1 62 ? 22.703 -58.875 -30.125 1 22.12 62 PRO B CA 1
ATOM 3530 C C . PRO B 1 62 ? 23.188 -58.094 -28.906 1 22.12 62 PRO B C 1
ATOM 3532 O O . PRO B 1 62 ? 22.562 -58.125 -27.844 1 22.12 62 PRO B O 1
ATOM 3535 N N . VAL B 1 63 ? 24.5 -58.156 -28.609 1 25.14 63 VAL B N 1
ATOM 3536 C CA . VAL B 1 63 ? 25.25 -57.406 -27.625 1 25.14 63 VAL B CA 1
ATOM 3537 C C . VAL B 1 63 ? 24.797 -55.938 -27.672 1 25.14 63 VAL B C 1
ATOM 3539 O O . VAL B 1 63 ? 24.891 -55.281 -28.719 1 25.14 63 VAL B O 1
ATOM 3542 N N . TRP B 1 64 ? 23.656 -55.719 -27 1 19.92 64 TRP B N 1
ATOM 3543 C CA . TRP B 1 64 ? 23.219 -54.312 -26.922 1 19.92 64 TRP B CA 1
ATOM 3544 C C . TRP B 1 64 ? 24.359 -53.406 -26.484 1 19.92 64 TRP B C 1
ATOM 3546 O O . TRP B 1 64 ? 25 -53.656 -25.469 1 19.92 64 TRP B O 1
ATOM 3556 N N . THR B 1 65 ? 25.172 -53.094 -27.547 1 22.19 65 THR B N 1
ATOM 3557 C CA . THR B 1 65 ? 26.172 -52.094 -27.281 1 22.19 65 THR B CA 1
ATOM 3558 C C . THR B 1 65 ? 25.562 -50.938 -26.469 1 22.19 65 THR B C 1
ATOM 3560 O O . THR B 1 65 ? 24.562 -50.344 -26.859 1 22.19 65 THR B O 1
ATOM 3563 N N . LEU B 1 66 ? 25.672 -51.125 -25.156 1 22.81 66 LEU B N 1
ATOM 3564 C CA . LEU B 1 66 ? 25.344 -50.062 -24.203 1 22.81 66 LEU B CA 1
ATOM 3565 C C . LEU B 1 66 ? 25.844 -48.719 -24.688 1 22.81 66 LEU B C 1
ATOM 3567 O O . LEU B 1 66 ? 27.047 -48.531 -24.875 1 22.81 66 LEU B O 1
ATOM 3571 N N . PHE B 1 67 ? 25.109 -48.188 -25.672 1 24.61 67 PHE B N 1
ATOM 3572 C CA . PHE B 1 67 ? 25.516 -46.812 -26.031 1 24.61 67 PHE B CA 1
ATOM 3573 C C . PHE B 1 67 ? 25.672 -45.938 -24.781 1 24.61 67 PHE B C 1
ATOM 3575 O O . PHE B 1 67 ? 24.75 -45.875 -23.953 1 24.61 67 PHE B O 1
ATOM 3582 N N . SER B 1 68 ? 26.875 -46.031 -24.188 1 26.53 68 SER B N 1
ATOM 3583 C CA . SER B 1 68 ? 27.312 -45.094 -23.188 1 26.53 68 SER B CA 1
ATOM 3584 C C . SER B 1 68 ? 26.797 -43.688 -23.484 1 26.53 68 SER B C 1
ATOM 3586 O O . SER B 1 68 ? 27.156 -43.094 -24.5 1 26.53 68 SER B O 1
ATOM 3588 N N . PHE B 1 69 ? 25.5 -43.594 -23.234 1 25.72 69 PHE B N 1
ATOM 3589 C CA . PHE B 1 69 ? 25.016 -42.219 -23.312 1 25.72 69 PHE B CA 1
ATOM 3590 C C . PHE B 1 69 ? 25.953 -41.281 -22.562 1 25.72 69 PHE B C 1
ATOM 3592 O O . PHE B 1 69 ? 26.125 -41.375 -21.359 1 25.72 69 PHE B O 1
ATOM 3599 N N . ASN B 1 70 ? 27.109 -41.062 -23.219 1 27.09 70 ASN B N 1
ATOM 3600 C CA . ASN B 1 70 ? 27.922 -39.969 -22.75 1 27.09 70 ASN B CA 1
ATOM 3601 C C . ASN B 1 70 ? 27.062 -38.812 -22.25 1 27.09 70 ASN B C 1
ATOM 3603 O O . ASN B 1 70 ? 26.188 -38.312 -22.953 1 27.09 70 ASN B O 1
ATOM 3607 N N . HIS B 1 71 ? 26.766 -38.906 -21.047 1 24.45 71 HIS B N 1
ATOM 3608 C CA . HIS B 1 71 ? 26.219 -37.75 -20.344 1 24.45 71 HIS B CA 1
ATOM 3609 C C . HIS B 1 71 ? 26.828 -36.438 -20.859 1 24.45 71 HIS B C 1
ATOM 3611 O O . HIS B 1 71 ? 27.922 -36.062 -20.469 1 24.45 71 HIS B O 1
ATOM 3617 N N . ARG B 1 72 ? 26.812 -36.25 -22.156 1 26.08 72 ARG B N 1
ATOM 3618 C CA . ARG B 1 72 ? 27.25 -34.906 -22.547 1 26.08 72 ARG B CA 1
ATOM 3619 C C . ARG B 1 72 ? 26.75 -33.875 -21.547 1 26.08 72 ARG B C 1
ATOM 3621 O O . ARG B 1 72 ? 25.672 -34.031 -20.969 1 26.08 72 ARG B O 1
ATOM 3628 N N . ARG B 1 73 ? 27.672 -33.125 -21.156 1 29.58 73 ARG B N 1
ATOM 3629 C CA . ARG B 1 73 ? 27.516 -31.828 -20.484 1 29.58 73 ARG B CA 1
ATOM 3630 C C . ARG B 1 73 ? 26.25 -31.109 -20.953 1 29.58 73 ARG B C 1
ATOM 3632 O O . ARG B 1 73 ? 26.047 -30.922 -22.156 1 29.58 73 ARG B O 1
ATOM 3639 N N . SER B 1 74 ? 25.125 -31.453 -20.422 1 30.08 74 SER B N 1
ATOM 3640 C CA . SER B 1 74 ? 24.031 -30.531 -20.656 1 30.08 74 SER B CA 1
ATOM 3641 C C . SER B 1 74 ? 24.531 -29.156 -21.078 1 30.08 74 SER B C 1
ATOM 3643 O O . SER B 1 74 ? 25.312 -28.531 -20.375 1 30.08 74 SER B O 1
ATOM 3645 N N . VAL B 1 75 ? 24.875 -29.016 -22.297 1 32.44 75 VAL B N 1
ATOM 3646 C CA . VAL B 1 75 ? 25.266 -27.734 -22.875 1 32.44 75 VAL B CA 1
ATOM 3647 C C . VAL B 1 75 ? 24.391 -26.625 -22.297 1 32.44 75 VAL B C 1
ATOM 3649 O O . VAL B 1 75 ? 23.172 -26.609 -22.5 1 32.44 75 VAL B O 1
ATOM 3652 N N . PHE B 1 76 ? 24.547 -26.25 -20.984 1 35.75 76 PHE B N 1
ATOM 3653 C CA . PHE B 1 76 ? 24.094 -24.906 -20.656 1 35.75 76 PHE B CA 1
ATOM 3654 C C . PHE B 1 76 ? 24.203 -23.984 -21.859 1 35.75 76 PHE B C 1
ATOM 3656 O O . PHE B 1 76 ? 25.281 -23.828 -22.422 1 35.75 76 PHE B O 1
ATOM 3663 N N . CYS B 1 77 ? 23.391 -24.156 -22.859 1 36.94 77 CYS B N 1
ATOM 3664 C CA . CYS B 1 77 ? 23.406 -23.109 -23.875 1 36.94 77 CYS B CA 1
ATOM 3665 C C . CYS B 1 77 ? 23.953 -21.812 -23.312 1 36.94 77 CYS B C 1
ATOM 3667 O O . CYS B 1 77 ? 23.469 -21.328 -22.281 1 36.94 77 CYS B O 1
ATOM 3669 N N . PRO B 1 78 ? 25.094 -21.469 -23.469 1 40.09 78 PRO B N 1
ATOM 3670 C CA . PRO B 1 78 ? 25.547 -20.141 -23.047 1 40.09 78 PRO B CA 1
ATOM 3671 C C . PRO B 1 78 ? 24.453 -19.094 -23.156 1 40.09 78 PRO B C 1
ATOM 3673 O O . PRO B 1 78 ? 23.781 -18.984 -24.188 1 40.09 78 PRO B O 1
ATOM 3676 N N . VAL B 1 79 ? 23.516 -18.922 -22.141 1 50.47 79 VAL B N 1
ATOM 3677 C CA . VAL B 1 79 ? 22.609 -17.781 -22.156 1 50.47 79 VAL B CA 1
ATOM 3678 C C . VAL B 1 79 ? 23.203 -16.672 -23.031 1 50.47 79 VAL B C 1
ATOM 3680 O O . VAL B 1 79 ? 24.359 -16.281 -22.828 1 50.47 79 VAL B O 1
ATOM 3683 N N . GLY B 1 80 ? 22.891 -16.719 -24.297 1 52.69 80 GLY B N 1
ATOM 3684 C CA . GLY B 1 80 ? 23.344 -15.594 -25.094 1 52.69 80 GLY B CA 1
ATOM 3685 C C . GLY B 1 80 ? 23.578 -14.336 -24.281 1 52.69 80 GLY B C 1
ATOM 3686 O O . GLY B 1 80 ? 23.078 -14.211 -23.172 1 52.69 80 GLY B O 1
ATOM 3687 N N . ALA B 1 81 ? 24.516 -13.398 -24.688 1 65.69 81 ALA B N 1
ATOM 3688 C CA . ALA B 1 81 ? 24.875 -12.133 -24.062 1 65.69 81 ALA B CA 1
ATOM 3689 C C . ALA B 1 81 ? 23.641 -11.281 -23.781 1 65.69 81 ALA B C 1
ATOM 3691 O O . ALA B 1 81 ? 22.766 -11.141 -24.656 1 65.69 81 ALA B O 1
ATOM 3692 N N . MET B 1 82 ? 23.094 -11.305 -22.516 1 72.5 82 MET B N 1
ATOM 3693 C CA . MET B 1 82 ? 22.031 -10.391 -22.125 1 72.5 82 MET B CA 1
ATOM 3694 C C . MET B 1 82 ? 22.594 -9.016 -21.781 1 72.5 82 MET B C 1
ATOM 3696 O O . MET B 1 82 ? 22.703 -8.664 -20.609 1 72.5 82 MET B O 1
ATOM 3700 N N . PRO B 1 83 ? 22.969 -8.359 -22.828 1 84.19 83 PRO B N 1
ATOM 3701 C CA . PRO B 1 83 ? 23.531 -7.043 -22.531 1 84.19 83 PRO B CA 1
ATOM 3702 C C . PRO B 1 83 ? 22.531 -6.078 -21.922 1 84.19 83 PRO B C 1
ATOM 3704 O O . PRO B 1 83 ? 21.328 -6.148 -22.234 1 84.19 83 PRO B O 1
ATOM 3707 N N . ASN B 1 84 ? 22.938 -5.32 -20.938 1 94.31 84 ASN B N 1
ATOM 3708 C CA . ASN B 1 84 ? 22.203 -4.188 -20.375 1 94.31 84 ASN B CA 1
ATOM 3709 C C . ASN B 1 84 ? 20.984 -4.645 -19.578 1 94.31 84 ASN B C 1
ATOM 3711 O O . ASN B 1 84 ? 19.922 -4.047 -19.688 1 94.31 84 ASN B O 1
ATOM 3715 N N . ILE B 1 85 ? 21.078 -5.852 -18.969 1 97.31 85 ILE B N 1
ATOM 3716 C CA . ILE B 1 85 ? 19.984 -6.348 -18.156 1 97.31 85 ILE B CA 1
ATOM 3717 C C . ILE B 1 85 ? 20.312 -6.18 -16.672 1 97.31 85 ILE B C 1
ATOM 3719 O O . ILE B 1 85 ? 21.453 -6.406 -16.266 1 97.31 85 ILE B O 1
ATOM 3723 N N . VAL B 1 86 ? 19.375 -5.695 -15.891 1 98.38 86 VAL B N 1
ATOM 3724 C CA . VAL B 1 86 ? 19.5 -5.633 -14.438 1 98.38 86 VAL B CA 1
ATOM 3725 C C . VAL B 1 86 ? 18.281 -6.297 -13.789 1 98.38 86 VAL B C 1
ATOM 3727 O O . VAL B 1 86 ? 17.141 -6.039 -14.18 1 98.38 86 VAL B O 1
ATOM 3730 N N . LEU B 1 87 ? 18.578 -7.203 -12.906 1 98.75 87 LEU B N 1
ATOM 3731 C CA . LEU B 1 87 ? 17.531 -7.898 -12.172 1 98.75 87 LEU B CA 1
ATOM 3732 C C . LEU B 1 87 ? 17.516 -7.477 -10.703 1 98.75 87 LEU B C 1
ATOM 3734 O O . LEU B 1 87 ? 18.531 -7.633 -10.008 1 98.75 87 LEU B O 1
ATOM 3738 N N . PHE B 1 88 ? 16.375 -6.93 -10.25 1 98.75 88 PHE B N 1
ATOM 3739 C CA . PHE B 1 88 ? 16.219 -6.547 -8.852 1 98.75 88 PHE B CA 1
ATOM 3740 C C . PHE B 1 88 ? 15.258 -7.488 -8.141 1 98.75 88 PHE B C 1
ATOM 3742 O O . PHE B 1 88 ? 14.375 -8.07 -8.773 1 98.75 88 PHE B O 1
ATOM 3749 N N . SER B 1 89 ? 15.508 -7.625 -6.848 1 98.75 89 SER B N 1
ATOM 3750 C CA . SER B 1 89 ? 14.602 -8.359 -5.973 1 98.75 89 SER B CA 1
ATOM 3751 C C . SER B 1 89 ? 13.898 -7.418 -4.996 1 98.75 89 SER B C 1
ATOM 3753 O O . SER B 1 89 ? 14.539 -6.582 -4.359 1 98.75 89 SER B O 1
ATOM 3755 N N . GLY B 1 90 ? 12.555 -7.492 -5.012 1 98.25 90 GLY B N 1
ATOM 3756 C CA . GLY B 1 90 ? 11.867 -6.926 -3.857 1 98.25 90 GLY B CA 1
ATOM 3757 C C . GLY B 1 90 ? 12.07 -7.734 -2.59 1 98.25 90 GLY B C 1
ATOM 3758 O O . GLY B 1 90 ? 12.883 -8.664 -2.561 1 98.25 90 GLY B O 1
ATOM 3759 N N . SER B 1 91 ? 11.32 -7.398 -1.572 1 97.81 91 SER B N 1
ATOM 3760 C CA . SER B 1 91 ? 11.547 -7.984 -0.255 1 97.81 91 SER B CA 1
ATOM 3761 C C . SER B 1 91 ? 10.68 -9.219 -0.038 1 97.81 91 SER B C 1
ATOM 3763 O O . SER B 1 91 ? 10.914 -9.992 0.892 1 97.81 91 SER B O 1
ATOM 3765 N N . SER B 1 92 ? 9.695 -9.461 -0.847 1 97.75 92 SER B N 1
ATOM 3766 C CA . SER B 1 92 ? 8.68 -10.461 -0.553 1 97.75 92 SER B CA 1
ATOM 3767 C C . SER B 1 92 ? 9.25 -11.875 -0.648 1 97.75 92 SER B C 1
ATOM 3769 O O . SER B 1 92 ? 8.781 -12.781 0.044 1 97.75 92 SER B O 1
ATOM 3771 N N . HIS B 1 93 ? 10.211 -12.07 -1.61 1 98.12 93 HIS B N 1
ATOM 3772 C CA . HIS B 1 93 ? 10.711 -13.414 -1.861 1 98.12 93 HIS B CA 1
ATOM 3773 C C . HIS B 1 93 ? 12.109 -13.383 -2.471 1 98.12 93 HIS B C 1
ATOM 3775 O O . HIS B 1 93 ? 12.297 -13.781 -3.623 1 98.12 93 HIS B O 1
ATOM 3781 N N . HIS B 1 94 ? 13.086 -13.125 -1.664 1 97.94 94 HIS B N 1
ATOM 3782 C CA . HIS B 1 94 ? 14.469 -12.961 -2.113 1 97.94 94 HIS B CA 1
ATOM 3783 C C . HIS B 1 94 ? 15.031 -14.266 -2.662 1 97.94 94 HIS B C 1
ATOM 3785 O O . HIS B 1 94 ? 15.789 -14.258 -3.633 1 97.94 94 HIS B O 1
ATOM 3791 N N . ASP B 1 95 ? 14.68 -15.383 -2.062 1 98.25 95 ASP B N 1
ATOM 3792 C CA . ASP B 1 95 ? 15.188 -16.688 -2.482 1 98.25 95 ASP B CA 1
ATOM 3793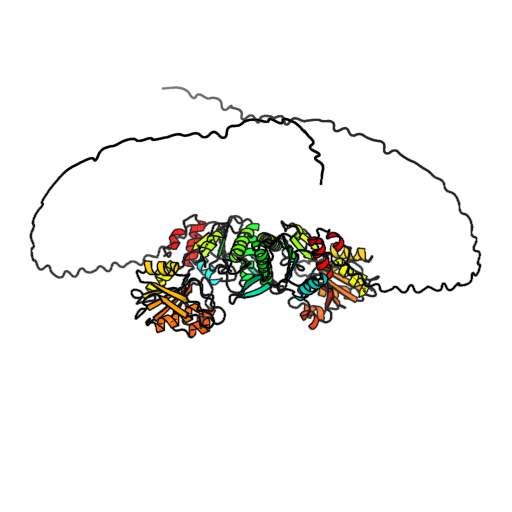 C C . ASP B 1 95 ? 14.797 -16.984 -3.928 1 98.25 95 ASP B C 1
ATOM 3795 O O . ASP B 1 95 ? 15.617 -17.469 -4.707 1 98.25 95 ASP B O 1
ATOM 3799 N N . LEU B 1 96 ? 13.578 -16.75 -4.281 1 98.75 96 LEU B N 1
ATOM 3800 C CA . LEU B 1 96 ? 13.133 -16.938 -5.656 1 98.75 96 LEU B CA 1
ATOM 3801 C C . LEU B 1 96 ? 13.922 -16.062 -6.617 1 98.75 96 LEU B C 1
ATOM 3803 O O . LEU B 1 96 ? 14.367 -16.531 -7.672 1 98.75 96 LEU B O 1
ATOM 3807 N N . SER B 1 97 ? 14.102 -14.781 -6.227 1 98.81 97 SER B N 1
ATOM 3808 C CA . SER B 1 97 ? 14.852 -13.852 -7.062 1 98.81 97 SER B CA 1
ATOM 3809 C C . SER B 1 97 ? 16.281 -14.352 -7.297 1 98.81 97 SER B C 1
ATOM 3811 O O . SER B 1 97 ? 16.797 -14.258 -8.414 1 98.81 97 SER B O 1
ATOM 3813 N N . GLN B 1 98 ? 16.859 -14.867 -6.246 1 98.75 98 GLN B N 1
ATOM 3814 C CA . GLN B 1 98 ? 18.219 -15.383 -6.359 1 98.75 98 GLN B CA 1
ATOM 3815 C C . GLN B 1 98 ? 18.281 -16.594 -7.285 1 98.75 98 GLN B C 1
ATOM 3817 O O . GLN B 1 98 ? 19.188 -16.719 -8.102 1 98.75 98 GLN B O 1
ATOM 3822 N N . LYS B 1 99 ? 17.359 -17.5 -7.188 1 98.62 99 LYS B N 1
ATOM 3823 C CA . LYS B 1 99 ? 17.297 -18.672 -8.055 1 98.62 99 LYS B CA 1
ATOM 3824 C C . LYS B 1 99 ? 17.172 -18.266 -9.523 1 98.62 99 LYS B C 1
ATOM 3826 O O . LYS B 1 99 ? 17.828 -18.844 -10.391 1 98.62 99 LYS B O 1
ATOM 3831 N N . VAL B 1 100 ? 16.328 -17.266 -9.742 1 98.69 100 VAL B N 1
ATOM 3832 C CA . VAL B 1 100 ? 16.141 -16.766 -11.102 1 98.69 100 VAL B CA 1
ATOM 3833 C C . VAL B 1 100 ? 17.453 -16.156 -11.609 1 98.69 100 VAL B C 1
ATOM 3835 O O . VAL B 1 100 ? 17.875 -16.438 -12.727 1 98.69 100 VAL B O 1
ATOM 3838 N N . ALA B 1 101 ? 18.078 -15.328 -10.766 1 98.56 101 ALA B N 1
ATOM 3839 C CA . ALA B 1 101 ? 19.344 -14.703 -11.125 1 98.56 101 ALA B CA 1
ATOM 3840 C C . ALA B 1 101 ? 20.391 -15.75 -11.461 1 98.56 101 ALA B C 1
ATOM 3842 O O . ALA B 1 101 ? 21.094 -15.633 -12.469 1 98.56 101 ALA B O 1
ATOM 3843 N N . ASP B 1 102 ?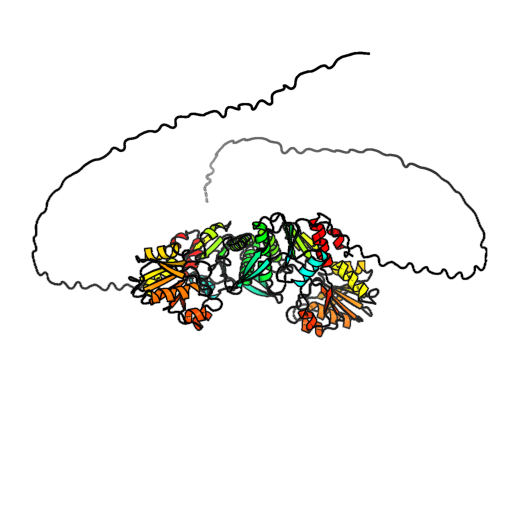 20.484 -16.781 -10.664 1 98.31 102 ASP B N 1
ATOM 3844 C CA . ASP B 1 102 ? 21.453 -17.859 -10.859 1 98.31 102 ASP B CA 1
ATOM 3845 C C . ASP B 1 102 ? 21.234 -18.547 -12.203 1 98.31 102 ASP B C 1
ATOM 3847 O O . ASP B 1 102 ? 22.188 -18.844 -12.93 1 98.31 102 ASP B O 1
ATOM 3851 N N . ARG B 1 103 ? 20.031 -18.828 -12.547 1 97 103 ARG B N 1
ATOM 3852 C CA . ARG B 1 103 ? 19.688 -19.5 -13.789 1 97 103 ARG B CA 1
ATOM 3853 C C . ARG B 1 103 ? 20.031 -18.641 -15 1 97 103 ARG B C 1
ATOM 3855 O O . ARG B 1 103 ? 20.406 -19.172 -16.047 1 97 103 ARG B O 1
ATOM 3862 N N . LEU B 1 104 ? 19.969 -17.328 -14.758 1 97.25 104 LEU B N 1
ATOM 3863 C CA . LEU B 1 104 ? 20.25 -16.391 -15.844 1 97.25 104 LEU B CA 1
ATOM 3864 C C . LEU B 1 104 ? 21.75 -16.062 -15.898 1 97.25 104 LEU B C 1
ATOM 3866 O O . LEU B 1 104 ? 22.203 -15.367 -16.812 1 97.25 104 LEU B O 1
ATOM 3870 N N . GLY B 1 105 ? 22.484 -16.531 -14.922 1 96.62 105 GLY B N 1
ATOM 3871 C CA . GLY B 1 105 ? 23.891 -16.172 -14.828 1 96.62 105 GLY B CA 1
ATOM 3872 C C . GLY B 1 105 ? 24.109 -14.719 -14.461 1 96.62 105 GLY B C 1
ATOM 3873 O O . GLY B 1 105 ? 25.062 -14.094 -14.953 1 96.62 105 GLY B O 1
ATOM 3874 N N . LEU B 1 106 ? 23.188 -14.18 -13.68 1 97.38 106 LEU B N 1
ATOM 3875 C CA . LEU B 1 106 ? 23.266 -12.773 -13.281 1 97.38 106 LEU B CA 1
ATOM 3876 C C . LEU B 1 106 ? 23.484 -12.648 -11.773 1 97.38 106 LEU B C 1
ATOM 3878 O O . LEU B 1 106 ? 23.25 -13.609 -11.031 1 97.38 106 LEU B O 1
ATOM 3882 N N . GLU B 1 107 ? 23.969 -11.492 -11.43 1 97.5 107 GLU B N 1
ATOM 3883 C CA . GLU B 1 107 ? 23.906 -11.055 -10.039 1 97.5 107 GLU B CA 1
ATOM 3884 C C . GLU B 1 107 ? 22.719 -10.125 -9.812 1 97.5 107 GLU B C 1
ATOM 3886 O O . GLU B 1 107 ? 22.422 -9.273 -10.656 1 97.5 107 GLU B O 1
ATOM 3891 N N . LEU B 1 108 ? 22.109 -10.312 -8.695 1 98.44 108 LEU B N 1
ATOM 3892 C CA . LEU B 1 108 ? 21.031 -9.391 -8.359 1 98.44 108 LEU B CA 1
ATOM 3893 C C . LEU B 1 108 ? 21.547 -7.965 -8.234 1 98.44 108 LEU B C 1
ATOM 3895 O O . LEU B 1 108 ? 22.625 -7.738 -7.668 1 98.44 108 LEU B O 1
ATOM 3899 N N . GLY B 1 109 ? 20.766 -7.047 -8.766 1 98 109 GLY B N 1
ATOM 3900 C CA . GLY B 1 109 ? 21.125 -5.645 -8.633 1 98 109 GLY B CA 1
ATOM 3901 C C . GLY B 1 109 ? 21.141 -5.16 -7.199 1 98 109 GLY B C 1
ATOM 3902 O O . GLY B 1 109 ? 20.5 -5.754 -6.328 1 98 109 GLY B O 1
ATOM 3903 N N . LYS B 1 110 ? 21.891 -4.094 -7.039 1 96.94 110 LYS B N 1
ATOM 3904 C CA . LYS B 1 110 ? 22.016 -3.506 -5.707 1 96.94 110 LYS B CA 1
ATOM 3905 C C . LYS B 1 110 ? 20.828 -2.588 -5.402 1 96.94 110 LYS B C 1
ATOM 3907 O O . LYS B 1 110 ? 20.594 -1.607 -6.109 1 96.94 110 LYS B O 1
ATOM 3912 N N . VAL B 1 111 ? 20.109 -2.941 -4.355 1 96.19 111 VAL B N 1
ATOM 3913 C CA . VAL B 1 111 ? 18.969 -2.121 -3.93 1 96.19 111 VAL B CA 1
ATOM 3914 C C . VAL B 1 111 ? 18.828 -2.189 -2.41 1 96.19 111 VAL B C 1
ATOM 3916 O O . VAL B 1 111 ? 19.031 -3.244 -1.808 1 96.19 111 VAL B O 1
ATOM 3919 N N . ILE B 1 112 ? 18.609 -1.012 -1.861 1 94.94 112 ILE B N 1
ATOM 3920 C CA . ILE B 1 112 ? 18.328 -0.946 -0.431 1 94.94 112 ILE B CA 1
ATOM 3921 C C . ILE B 1 112 ? 16.828 -0.685 -0.212 1 94.94 112 ILE B C 1
ATOM 3923 O O . ILE B 1 112 ? 16.281 0.272 -0.756 1 94.94 112 ILE B O 1
ATOM 3927 N N . THR B 1 113 ? 16.203 -1.629 0.465 1 95.19 113 THR B N 1
ATOM 3928 C CA . THR B 1 113 ? 14.805 -1.474 0.844 1 95.19 113 THR B CA 1
ATOM 3929 C C . THR B 1 113 ? 14.656 -1.421 2.361 1 95.19 113 THR B C 1
ATOM 3931 O O . THR B 1 113 ? 15.164 -2.289 3.07 1 95.19 113 THR B O 1
ATOM 3934 N N . LYS B 1 114 ? 14.07 -0.354 2.852 1 95.19 114 LYS B N 1
ATOM 3935 C CA . LYS B 1 114 ? 13.875 -0.228 4.293 1 95.19 114 LYS B CA 1
ATOM 3936 C C . LYS B 1 114 ? 12.57 0.494 4.613 1 95.19 114 LYS B C 1
ATOM 3938 O O . LYS B 1 114 ? 11.914 1.031 3.717 1 95.19 114 LYS B O 1
ATOM 3943 N N . LYS B 1 115 ? 12.172 0.417 5.828 1 94.81 115 LYS B N 1
ATOM 3944 C CA . LYS B 1 115 ? 11.047 1.181 6.371 1 94.81 115 LYS B CA 1
ATOM 3945 C C . LYS B 1 115 ? 11.531 2.246 7.352 1 94.81 115 LYS B C 1
ATOM 3947 O O . LYS B 1 115 ? 12.422 1.987 8.164 1 94.81 115 LYS B O 1
ATOM 3952 N N . PHE B 1 116 ? 11.039 3.445 7.164 1 95 116 PHE B N 1
ATOM 3953 C CA . PHE B 1 116 ? 11.336 4.496 8.125 1 95 116 PHE B CA 1
ATOM 3954 C C . PHE B 1 116 ? 10.578 4.266 9.43 1 95 116 PHE B C 1
ATOM 3956 O O . PHE B 1 116 ? 9.711 3.395 9.508 1 95 116 PHE B O 1
ATOM 3963 N N . SER B 1 117 ? 10.945 5.023 10.445 1 94 117 SER B N 1
ATOM 3964 C CA . SER B 1 117 ? 10.328 4.891 11.758 1 94 117 SER B CA 1
ATOM 3965 C C . SER B 1 117 ? 8.828 5.168 11.695 1 94 117 SER B C 1
ATOM 3967 O O . SER B 1 117 ? 8.055 4.617 12.477 1 94 117 SER B O 1
ATOM 3969 N N . ASN B 1 118 ? 8.438 5.941 10.766 1 94.75 118 ASN B N 1
ATOM 3970 C CA . ASN B 1 118 ? 7.02 6.254 10.609 1 94.75 118 ASN B CA 1
ATOM 3971 C C . ASN B 1 118 ? 6.309 5.215 9.75 1 94.75 118 ASN B C 1
ATOM 3973 O O . ASN B 1 118 ? 5.16 5.418 9.344 1 94.75 118 ASN B O 1
ATOM 3977 N N . GLN B 1 119 ? 6.977 4.164 9.273 1 96.44 119 GLN B N 1
ATOM 3978 C CA . GLN B 1 119 ? 6.453 2.982 8.594 1 96.44 119 GLN B CA 1
ATOM 3979 C C . GLN B 1 119 ? 6.383 3.199 7.082 1 96.44 119 GLN B C 1
ATOM 3981 O O . GLN B 1 119 ? 5.977 2.305 6.34 1 96.44 119 GLN B O 1
ATOM 3986 N N . GLU B 1 120 ? 6.809 4.398 6.605 1 97.62 120 GLU B N 1
ATOM 3987 C CA . GLU B 1 120 ? 6.891 4.609 5.164 1 97.62 120 GLU B CA 1
ATOM 3988 C C . GLU B 1 120 ? 7.98 3.742 4.539 1 97.62 120 GLU B C 1
ATOM 3990 O O . GLU B 1 120 ? 9.016 3.494 5.16 1 97.62 120 GLU B O 1
ATOM 3995 N N . THR B 1 121 ? 7.703 3.311 3.371 1 97.94 121 THR B N 1
ATOM 3996 C CA . THR B 1 121 ? 8.656 2.51 2.613 1 97.94 121 THR B CA 1
ATOM 3997 C C . THR B 1 121 ? 9.703 3.4 1.951 1 97.94 121 THR B C 1
ATOM 3999 O O . THR B 1 121 ? 9.375 4.457 1.409 1 97.94 121 THR B O 1
ATOM 4002 N N . CYS B 1 122 ? 10.938 3.012 2.111 1 95.44 122 CYS B N 1
ATOM 4003 C CA . CYS B 1 122 ? 12.039 3.721 1.475 1 95.44 122 CYS B CA 1
ATOM 4004 C C . CYS B 1 122 ? 12.852 2.785 0.582 1 95.44 122 CYS B C 1
ATOM 4006 O O . CYS B 1 122 ? 13.219 1.688 1.001 1 95.44 122 CYS B O 1
ATOM 4008 N N . VAL B 1 123 ? 13.094 3.211 -0.673 1 96.31 123 VAL B N 1
ATOM 4009 C CA . VAL B 1 123 ? 13.852 2.428 -1.641 1 96.31 123 VAL B CA 1
ATOM 4010 C C . VAL B 1 123 ? 14.992 3.271 -2.207 1 96.31 123 VAL B C 1
ATOM 4012 O O . VAL B 1 123 ? 14.805 4.449 -2.523 1 96.31 123 VAL B O 1
ATOM 4015 N N . GLU B 1 124 ? 16.141 2.691 -2.279 1 93.75 124 GLU B N 1
ATOM 4016 C CA . GLU B 1 124 ? 17.297 3.314 -2.918 1 93.75 124 GLU B CA 1
ATOM 4017 C C . GLU B 1 124 ? 17.953 2.363 -3.908 1 93.75 124 GLU B C 1
ATOM 4019 O O . GLU B 1 124 ? 18.438 1.297 -3.525 1 93.75 124 GLU B O 1
ATOM 4024 N N . ILE B 1 125 ? 17.953 2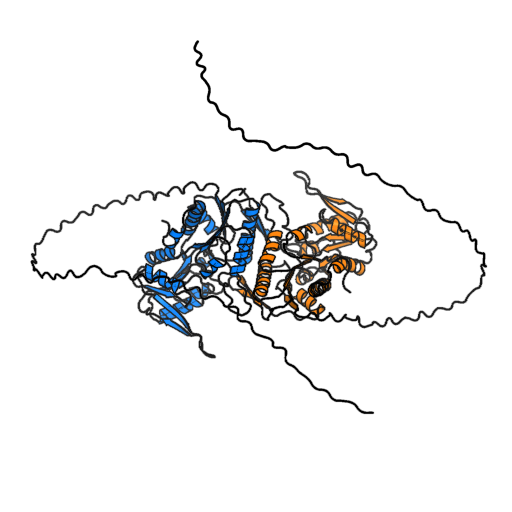.766 -5.137 1 95.38 125 ILE B N 1
ATOM 4025 C CA . ILE B 1 125 ? 18.641 1.985 -6.152 1 95.38 125 ILE B CA 1
ATOM 4026 C C . ILE B 1 125 ? 20.156 2.232 -6.043 1 95.38 125 ILE B C 1
ATOM 4028 O O . ILE B 1 125 ? 20.609 3.371 -6.152 1 95.38 125 ILE B O 1
ATOM 4032 N N . GLY B 1 126 ? 20.938 1.217 -5.879 1 94.38 126 GLY B N 1
ATOM 4033 C CA . GLY B 1 126 ? 22.328 1.339 -5.504 1 94.38 126 GLY B CA 1
ATOM 4034 C C . GLY B 1 126 ? 23.266 1.309 -6.691 1 94.38 126 GLY B C 1
ATOM 4035 O O . GLY B 1 126 ? 24.5 1.331 -6.523 1 94.38 126 GLY B O 1
ATOM 4036 N N . GLU B 1 127 ? 22.719 1.196 -7.922 1 94.94 127 GLU B N 1
ATOM 4037 C CA . GLU B 1 127 ? 23.531 1.188 -9.133 1 94.94 127 GLU B CA 1
ATOM 4038 C C . GLU B 1 127 ? 22.812 1.888 -10.281 1 94.94 127 GLU B C 1
ATOM 4040 O O . GLU B 1 127 ? 21.609 2.1 -10.234 1 94.94 127 GLU B O 1
ATOM 4045 N N . SER B 1 128 ? 23.625 2.295 -11.242 1 94.62 128 SER B N 1
ATOM 4046 C CA . SER B 1 128 ? 23.031 2.975 -12.398 1 94.62 128 SER B CA 1
ATOM 4047 C C . SER B 1 128 ? 22.172 2.023 -13.219 1 94.62 128 SER B C 1
ATOM 4049 O O . SER B 1 128 ? 22.562 0.877 -13.453 1 94.62 128 SER B O 1
ATOM 4051 N N . VAL B 1 129 ? 21.031 2.562 -13.625 1 96.94 129 VAL B N 1
ATOM 4052 C CA . VAL B 1 129 ? 20.141 1.77 -14.461 1 96.94 129 VAL B CA 1
ATOM 4053 C C . VAL B 1 129 ? 19.859 2.514 -15.766 1 96.94 129 VAL B C 1
ATOM 4055 O O . VAL B 1 129 ? 18.891 2.205 -16.469 1 96.94 129 VAL B O 1
ATOM 4058 N N . ARG B 1 130 ? 20.609 3.533 -16.031 1 95.94 130 ARG B N 1
ATOM 4059 C CA . ARG B 1 130 ? 20.406 4.324 -17.234 1 95.94 130 ARG B CA 1
ATOM 4060 C C . ARG B 1 130 ? 20.531 3.453 -18.484 1 95.94 130 ARG B C 1
ATOM 4062 O O . ARG B 1 130 ? 21.562 2.791 -18.688 1 95.94 130 ARG B O 1
ATOM 4069 N N . GLY B 1 131 ? 19.516 3.443 -19.25 1 97.12 131 GLY B N 1
ATOM 4070 C CA . GLY B 1 131 ? 19.516 2.711 -20.5 1 97.12 131 GLY B CA 1
ATOM 4071 C C . GLY B 1 131 ? 19.375 1.213 -20.328 1 97.12 131 GLY B C 1
ATOM 4072 O O . GLY B 1 131 ? 19.391 0.459 -21.297 1 97.12 131 GLY B O 1
ATOM 4073 N N . GLU B 1 132 ? 19.203 0.758 -19.141 1 97.88 132 GLU B N 1
ATOM 4074 C CA . GLU B 1 132 ? 19.172 -0.676 -18.859 1 97.88 132 GLU B CA 1
ATOM 4075 C C . GLU B 1 132 ? 17.75 -1.228 -19.031 1 97.88 132 GLU B C 1
ATOM 4077 O O . GLU B 1 132 ? 16.781 -0.482 -18.938 1 97.88 132 GLU B O 1
ATOM 4082 N N . ASP B 1 133 ? 17.703 -2.559 -19.375 1 98.5 133 ASP B N 1
ATOM 4083 C CA . ASP B 1 133 ? 16.484 -3.355 -19.297 1 98.5 133 ASP B CA 1
ATOM 4084 C C . ASP B 1 133 ? 16.312 -3.945 -17.891 1 98.5 133 ASP B C 1
ATOM 4086 O O . ASP B 1 133 ? 16.969 -4.926 -17.547 1 98.5 133 ASP B O 1
ATOM 4090 N N . VAL B 1 134 ? 15.352 -3.383 -17.141 1 98.75 134 VAL B N 1
ATOM 4091 C CA . VAL B 1 134 ? 15.266 -3.666 -15.719 1 98.75 134 VAL B CA 1
ATOM 4092 C C . VAL B 1 134 ? 14.117 -4.637 -15.445 1 98.75 134 VAL B C 1
ATOM 4094 O O . VAL B 1 134 ? 13.023 -4.48 -16 1 98.75 134 VAL B O 1
ATOM 4097 N N . TYR B 1 135 ? 14.367 -5.637 -14.695 1 98.88 135 TYR B N 1
ATOM 4098 C CA . TYR B 1 135 ? 13.367 -6.57 -14.188 1 98.88 135 TYR B CA 1
ATOM 4099 C C . TYR B 1 135 ? 13.312 -6.531 -12.664 1 98.88 135 TYR B C 1
ATOM 4101 O O . TYR B 1 135 ? 14.352 -6.566 -12 1 98.88 135 TYR B O 1
ATOM 4109 N N . ILE B 1 136 ? 12.125 -6.434 -12.125 1 98.94 136 ILE B N 1
ATOM 4110 C CA . ILE B 1 136 ? 11.938 -6.418 -10.68 1 98.94 136 ILE B CA 1
ATOM 4111 C C . ILE B 1 136 ? 11.008 -7.559 -10.273 1 98.94 136 ILE B C 1
ATOM 4113 O O . ILE B 1 136 ? 9.852 -7.605 -10.688 1 98.94 136 ILE B O 1
ATOM 4117 N N . ILE B 1 137 ? 11.508 -8.469 -9.438 1 98.94 137 ILE B N 1
ATOM 4118 C CA . ILE B 1 137 ? 10.703 -9.594 -8.969 1 98.94 137 ILE B CA 1
ATOM 4119 C C . ILE B 1 137 ? 10.109 -9.273 -7.605 1 98.94 137 ILE B C 1
ATOM 4121 O O . ILE B 1 137 ? 10.836 -8.992 -6.648 1 98.94 137 ILE B O 1
ATOM 4125 N N . GLN B 1 138 ? 8.844 -9.258 -7.477 1 98.81 138 GLN B N 1
ATOM 4126 C CA . GLN B 1 138 ? 8.117 -9.008 -6.234 1 98.81 138 GLN B CA 1
ATOM 4127 C C . GLN B 1 138 ? 6.766 -9.711 -6.234 1 98.81 138 GLN B C 1
ATOM 4129 O O . GLN B 1 138 ? 5.883 -9.375 -7.023 1 98.81 138 GLN B O 1
ATOM 4134 N N . SER B 1 139 ? 6.555 -10.664 -5.344 1 98.5 139 SER B N 1
ATOM 4135 C CA . SER B 1 139 ? 5.297 -11.391 -5.25 1 98.5 139 SER B CA 1
ATOM 4136 C C . SER B 1 139 ? 4.328 -10.703 -4.301 1 98.5 139 SER B C 1
ATOM 4138 O O . SER B 1 139 ? 4.742 -10.117 -3.301 1 98.5 139 SER B O 1
ATOM 4140 N N . GLY B 1 140 ? 3.035 -10.781 -4.625 1 97.25 140 GLY B N 1
ATOM 4141 C CA . GLY B 1 140 ? 1.988 -10.234 -3.779 1 97.25 140 GLY B CA 1
ATOM 4142 C C . GLY B 1 140 ? 1.672 -11.102 -2.578 1 97.25 140 GLY B C 1
ATOM 4143 O O . GLY B 1 140 ? 0.59 -11.688 -2.498 1 97.25 140 GLY B O 1
ATOM 4144 N N . CYS B 1 141 ? 2.537 -11.117 -1.534 1 96.25 141 CYS B N 1
ATOM 4145 C CA . CYS B 1 141 ? 2.357 -11.945 -0.346 1 96.25 141 CYS B CA 1
ATOM 4146 C C . CYS B 1 141 ? 2.92 -11.258 0.89 1 96.25 141 CYS B C 1
ATOM 4148 O O . CYS B 1 141 ? 3.51 -10.18 0.79 1 96.25 141 CYS B O 1
ATOM 4150 N N . GLY B 1 142 ? 2.629 -11.828 2.068 1 95.38 142 GLY B N 1
ATOM 4151 C CA . GLY B 1 142 ? 3.119 -11.234 3.301 1 95.38 142 GLY B CA 1
ATOM 4152 C C . GLY B 1 142 ? 2.457 -9.914 3.629 1 95.38 142 GLY B C 1
ATOM 4153 O O . GLY B 1 142 ? 1.229 -9.805 3.605 1 95.38 142 GLY B O 1
ATOM 4154 N N . GLU B 1 143 ? 3.322 -8.938 4.051 1 96 143 GLU B N 1
ATOM 4155 C CA . GLU B 1 143 ? 2.795 -7.582 4.203 1 96 143 GLU B CA 1
ATOM 4156 C C . GLU B 1 143 ? 2.473 -6.961 2.846 1 96 143 GLU B C 1
ATOM 4158 O O . GLU B 1 143 ? 3.227 -6.125 2.344 1 96 143 GLU B O 1
ATOM 4163 N N . ILE B 1 144 ? 1.388 -7.379 2.416 1 97.62 144 ILE B N 1
ATOM 4164 C CA . ILE B 1 144 ? 1.062 -7.281 0.997 1 97.62 144 ILE B CA 1
ATOM 4165 C C . ILE B 1 144 ? 1.094 -5.82 0.56 1 97.62 144 ILE B C 1
ATOM 4167 O O . ILE B 1 144 ? 1.609 -5.496 -0.513 1 97.62 144 ILE B O 1
ATOM 4171 N N . ASN B 1 145 ? 0.568 -4.895 1.372 1 98.38 145 ASN B N 1
ATOM 4172 C CA . ASN B 1 145 ? 0.521 -3.494 0.968 1 98.38 145 ASN B CA 1
ATOM 4173 C C . ASN B 1 145 ? 1.898 -2.842 1.043 1 98.38 145 ASN B C 1
ATOM 4175 O O . ASN B 1 145 ? 2.223 -1.971 0.234 1 98.38 145 ASN B O 1
ATOM 4179 N N . ASP B 1 146 ? 2.719 -3.229 1.981 1 98.25 146 ASP B N 1
ATOM 4180 C CA . ASP B 1 146 ? 4.105 -2.771 2.027 1 98.25 146 ASP B CA 1
ATOM 4181 C C . ASP B 1 146 ? 4.883 -3.252 0.803 1 98.25 146 ASP B C 1
ATOM 4183 O O . ASP B 1 146 ? 5.625 -2.482 0.193 1 98.25 146 ASP B O 1
ATOM 4187 N N . ASN B 1 147 ? 4.664 -4.523 0.484 1 98.5 147 ASN B N 1
ATOM 4188 C CA . ASN B 1 147 ? 5.371 -5.09 -0.659 1 98.5 147 ASN B CA 1
ATOM 4189 C C . ASN B 1 147 ? 4.914 -4.461 -1.972 1 98.5 147 ASN B C 1
ATOM 4191 O O . ASN B 1 147 ? 5.715 -4.262 -2.885 1 98.5 147 ASN B O 1
ATOM 4195 N N . LEU B 1 148 ? 3.639 -4.188 -2.025 1 98.81 148 LEU B N 1
ATOM 4196 C CA . LEU B 1 148 ? 3.123 -3.521 -3.219 1 98.81 148 LEU B CA 1
ATOM 4197 C C . LEU B 1 148 ? 3.705 -2.119 -3.354 1 98.81 148 LEU B C 1
ATOM 4199 O O . LEU B 1 148 ? 4.18 -1.739 -4.426 1 98.81 148 LEU B O 1
ATOM 4203 N N . MET B 1 149 ? 3.725 -1.374 -2.273 1 98.75 149 MET B N 1
ATOM 4204 C CA . MET B 1 149 ? 4.281 -0.025 -2.311 1 98.75 149 MET B CA 1
ATOM 4205 C C . MET B 1 149 ? 5.77 -0.061 -2.65 1 98.75 149 MET B C 1
ATOM 4207 O O . MET B 1 149 ? 6.258 0.782 -3.404 1 98.75 149 MET B O 1
ATOM 4211 N N . GLU B 1 150 ? 6.457 -1.016 -2.105 1 98.69 150 GLU B N 1
ATOM 4212 C CA . GLU B 1 150 ? 7.879 -1.185 -2.406 1 98.69 150 GLU B CA 1
ATOM 4213 C C . GLU B 1 150 ? 8.102 -1.403 -3.9 1 98.69 150 GLU B C 1
ATOM 4215 O O . GLU B 1 150 ? 8.992 -0.792 -4.496 1 98.69 150 GLU B O 1
ATOM 4220 N N . LEU B 1 151 ? 7.277 -2.25 -4.484 1 98.88 151 LEU B N 1
ATOM 4221 C CA . LEU B 1 151 ? 7.363 -2.516 -5.918 1 98.88 151 LEU B CA 1
ATOM 4222 C C . LEU B 1 151 ? 7.125 -1.242 -6.723 1 98.88 151 LEU B C 1
ATOM 4224 O O . LEU B 1 151 ? 7.891 -0.924 -7.633 1 98.88 151 LEU B O 1
ATOM 4228 N N . LEU B 1 152 ? 6.109 -0.53 -6.363 1 98.88 152 LEU B N 1
ATOM 4229 C CA . LEU B 1 152 ? 5.75 0.686 -7.082 1 98.88 152 LEU B CA 1
ATOM 4230 C C . LEU B 1 152 ? 6.863 1.723 -6.992 1 98.88 152 LEU B C 1
ATOM 4232 O O . LEU B 1 152 ? 7.203 2.361 -7.988 1 98.88 152 LEU B O 1
ATOM 4236 N N . ILE B 1 153 ? 7.41 1.872 -5.82 1 98.69 153 ILE B N 1
ATOM 4237 C CA . ILE B 1 153 ? 8.477 2.844 -5.617 1 98.69 153 ILE B CA 1
ATOM 4238 C C . ILE B 1 153 ? 9.727 2.412 -6.391 1 98.69 153 ILE B C 1
ATOM 4240 O O . ILE B 1 153 ? 10.414 3.244 -6.98 1 98.69 153 ILE B O 1
ATOM 4244 N N . MET B 1 154 ? 10.047 1.125 -6.402 1 98.62 154 MET B N 1
ATOM 4245 C CA . MET B 1 154 ? 11.18 0.617 -7.164 1 98.62 154 MET B CA 1
ATOM 4246 C C . MET B 1 154 ? 11.016 0.915 -8.648 1 98.62 154 MET B C 1
ATOM 4248 O O . MET B 1 154 ? 11.953 1.382 -9.305 1 98.62 154 MET B O 1
ATOM 4252 N N . ILE B 1 155 ? 9.836 0.637 -9.172 1 98.69 155 ILE B N 1
ATOM 4253 C CA . ILE B 1 155 ? 9.547 0.898 -10.578 1 98.69 155 ILE B CA 1
ATOM 4254 C C . ILE B 1 155 ? 9.75 2.381 -10.875 1 98.69 155 ILE B C 1
ATOM 4256 O O . ILE B 1 155 ? 10.445 2.738 -11.836 1 98.69 155 ILE B O 1
ATOM 4260 N N . ASN B 1 156 ? 9.18 3.172 -10.07 1 98.06 156 ASN B N 1
ATOM 4261 C CA . ASN B 1 156 ? 9.242 4.617 -10.266 1 98.06 156 ASN B CA 1
ATOM 4262 C C . ASN B 1 156 ? 10.68 5.129 -10.211 1 98.06 156 ASN B C 1
ATOM 4264 O O . ASN B 1 156 ? 11.07 5.977 -11.016 1 98.06 156 ASN B O 1
ATOM 4268 N N . ALA B 1 157 ? 11.422 4.629 -9.234 1 97.31 157 ALA B N 1
ATOM 4269 C CA . ALA B 1 157 ? 12.82 5.016 -9.086 1 97.31 157 ALA B CA 1
ATOM 4270 C C . ALA B 1 157 ? 13.617 4.684 -10.344 1 97.31 157 ALA B C 1
ATOM 4272 O O . ALA B 1 157 ? 14.414 5.496 -10.812 1 97.31 157 ALA B O 1
ATOM 4273 N N . CYS B 1 158 ? 13.359 3.525 -10.891 1 97.56 158 CYS B N 1
ATOM 4274 C CA . CYS B 1 158 ? 14.078 3.105 -12.094 1 97.56 158 CYS B CA 1
ATOM 4275 C C . CYS B 1 158 ? 13.68 3.959 -13.289 1 97.56 158 CYS B C 1
ATOM 4277 O O . CYS B 1 158 ? 14.523 4.309 -14.117 1 97.56 158 CYS B O 1
ATOM 4279 N N . LYS B 1 159 ? 12.445 4.258 -13.359 1 96.06 159 LYS B N 1
ATOM 4280 C CA . LYS B 1 159 ? 11.969 5.086 -14.461 1 96.06 159 LYS B CA 1
ATOM 4281 C C . LYS B 1 159 ? 12.57 6.484 -14.406 1 96.06 159 LYS B C 1
ATOM 4283 O O . LYS B 1 159 ? 13.055 6.996 -15.414 1 96.06 159 LYS B O 1
ATOM 4288 N N . ILE B 1 160 ? 12.586 7.055 -13.242 1 93.44 160 ILE B N 1
ATOM 4289 C CA . ILE B 1 160 ? 13.133 8.398 -13.062 1 93.44 160 ILE B CA 1
ATOM 4290 C C . ILE B 1 160 ? 14.641 8.375 -13.312 1 93.44 160 ILE B C 1
ATOM 4292 O O . ILE B 1 160 ? 15.211 9.367 -13.781 1 93.44 160 ILE B O 1
ATOM 4296 N N . ALA B 1 161 ? 15.25 7.25 -13.125 1 94.75 161 ALA B N 1
ATOM 4297 C CA . ALA B 1 161 ? 16.688 7.102 -13.32 1 94.75 161 ALA B CA 1
ATOM 4298 C C . ALA B 1 161 ? 17.016 6.746 -14.766 1 94.75 161 ALA B C 1
ATOM 4300 O O . ALA B 1 161 ? 18.125 6.309 -15.07 1 94.75 161 ALA B O 1
ATOM 4301 N N . SER B 1 162 ? 16.031 6.805 -15.664 1 94.75 162 SER B N 1
ATOM 4302 C CA . SER B 1 162 ? 16.172 6.746 -17.109 1 94.75 162 SER B CA 1
ATOM 4303 C C . SER B 1 162 ? 16.469 5.324 -17.578 1 94.75 162 SER B C 1
ATOM 4305 O O . SER B 1 162 ? 17.297 5.121 -18.484 1 94.75 162 SER B O 1
ATOM 4307 N N . SER B 1 163 ? 15.906 4.344 -16.922 1 97.5 163 SER B N 1
ATOM 4308 C CA . SER B 1 163 ? 15.938 2.996 -17.484 1 97.5 163 SER B CA 1
ATOM 4309 C C . SER B 1 163 ? 15.234 2.947 -18.844 1 97.5 163 SER B C 1
ATOM 4311 O O . SER B 1 163 ? 14.359 3.768 -19.125 1 97.5 163 SER B O 1
ATOM 4313 N N . SER B 1 164 ? 15.711 2.037 -19.703 1 97.81 164 SER B N 1
ATOM 4314 C CA . SER B 1 164 ? 15.094 1.89 -21.016 1 97.81 164 SER B CA 1
ATOM 4315 C C . SER B 1 164 ? 13.711 1.246 -20.906 1 97.81 164 SER B C 1
ATOM 4317 O O . SER B 1 164 ? 12.758 1.696 -21.547 1 97.81 164 SER B O 1
ATOM 4319 N N . ARG B 1 165 ? 13.664 0.215 -20.156 1 98.06 165 ARG B N 1
ATOM 4320 C CA . ARG B 1 165 ? 12.438 -0.536 -19.922 1 98.06 165 ARG B CA 1
ATOM 4321 C C . ARG B 1 165 ? 12.398 -1.087 -18.5 1 98.06 165 ARG B C 1
ATOM 4323 O O . ARG B 1 165 ? 13.422 -1.5 -17.953 1 98.06 165 ARG B O 1
ATOM 4330 N N . VAL B 1 166 ? 11.219 -1.043 -17.891 1 98.75 166 VAL B N 1
ATOM 4331 C CA . VAL B 1 166 ? 11.023 -1.64 -16.578 1 98.75 166 VAL B CA 1
ATOM 4332 C C . VAL B 1 166 ? 9.93 -2.705 -16.656 1 98.75 166 VAL B C 1
ATOM 4334 O O . VAL B 1 166 ? 8.797 -2.414 -17.031 1 98.75 166 VAL B O 1
ATOM 4337 N N . THR B 1 167 ? 10.281 -3.947 -16.328 1 98.88 167 THR B N 1
ATOM 4338 C CA . THR B 1 167 ? 9.344 -5.062 -16.281 1 98.88 167 THR B CA 1
ATOM 4339 C C . THR B 1 167 ? 9.125 -5.52 -14.836 1 98.88 167 THR B C 1
ATOM 4341 O O . THR B 1 167 ? 10.086 -5.809 -14.117 1 98.88 167 THR B O 1
ATOM 4344 N N . ALA B 1 168 ? 7.898 -5.492 -14.422 1 98.94 168 ALA B N 1
ATOM 4345 C CA . ALA B 1 168 ? 7.551 -6.039 -13.117 1 98.94 168 ALA B CA 1
ATOM 4346 C C . ALA B 1 168 ? 7.199 -7.523 -13.219 1 98.94 168 ALA B C 1
ATOM 4348 O O . ALA B 1 168 ? 6.277 -7.898 -13.945 1 98.94 168 ALA B O 1
ATOM 4349 N N . VAL B 1 169 ? 7.953 -8.359 -12.586 1 98.94 169 VAL B N 1
ATOM 4350 C CA . VAL B 1 169 ? 7.691 -9.797 -12.484 1 98.94 169 VAL B CA 1
ATOM 4351 C C . VAL B 1 169 ? 6.98 -10.094 -11.164 1 98.94 169 VAL B C 1
ATOM 4353 O O . VAL B 1 169 ? 7.598 -10.07 -10.102 1 98.94 169 VAL B O 1
ATOM 4356 N N . ILE B 1 170 ? 5.707 -10.414 -11.297 1 98.94 170 ILE B N 1
ATOM 4357 C CA . ILE B 1 170 ? 4.852 -10.57 -10.125 1 98.94 170 ILE B CA 1
ATOM 4358 C C . ILE B 1 170 ? 4.246 -11.969 -10.102 1 98.94 170 ILE B C 1
ATOM 4360 O O . ILE B 1 170 ? 3.094 -12.164 -10.492 1 98.94 170 ILE B O 1
ATOM 4364 N N . PRO B 1 171 ? 4.945 -12.922 -9.531 1 98.75 171 PRO B N 1
ATOM 4365 C CA . PRO B 1 171 ? 4.5 -14.32 -9.586 1 98.75 171 PRO B CA 1
ATOM 4366 C C . PRO B 1 171 ? 3.102 -14.516 -9.008 1 98.75 171 PRO B C 1
ATOM 4368 O O . PRO B 1 171 ? 2.273 -15.203 -9.617 1 98.75 171 PRO B O 1
ATOM 4371 N N . CYS B 1 172 ? 2.832 -13.977 -7.891 1 98.75 172 CYS B N 1
ATOM 4372 C CA . CYS B 1 172 ? 1.491 -13.93 -7.32 1 98.75 172 CYS B CA 1
ATOM 4373 C C . CYS B 1 172 ? 0.947 -12.508 -7.316 1 98.75 172 CYS B C 1
ATOM 4375 O O . CYS B 1 172 ? 1.404 -11.672 -6.539 1 98.75 172 CYS B O 1
ATOM 4377 N N . PHE B 1 173 ? -0.017 -12.266 -8.18 1 98.81 173 PHE B N 1
ATOM 4378 C CA . PHE B 1 173 ? -0.528 -10.914 -8.375 1 98.81 173 PHE B CA 1
ATOM 4379 C C . PHE B 1 173 ? -1.411 -10.5 -7.207 1 98.81 173 PHE B C 1
ATOM 4381 O O . PHE B 1 173 ? -2.4 -11.164 -6.898 1 98.81 173 PHE B O 1
ATOM 4388 N N . PRO B 1 174 ? -1.112 -9.352 -6.535 1 98.69 174 PRO B N 1
ATOM 4389 C CA . PRO B 1 174 ? -1.92 -8.914 -5.395 1 98.69 174 PRO B CA 1
ATOM 4390 C C . PRO B 1 174 ? -3.314 -8.445 -5.805 1 98.69 174 PRO B C 1
ATOM 4392 O O . PRO B 1 174 ? -3.477 -7.824 -6.859 1 98.69 174 PRO B O 1
ATOM 4395 N N . TYR B 1 175 ? -4.301 -8.781 -5.008 1 98.38 175 TYR B N 1
ATOM 4396 C CA . TYR B 1 175 ? -5.676 -8.32 -5.156 1 98.38 175 TYR B CA 1
ATOM 4397 C C . TYR B 1 175 ? -6.352 -9 -6.344 1 98.38 175 TYR B C 1
ATOM 4399 O O . TYR B 1 175 ? -7.414 -8.562 -6.793 1 98.38 175 TYR B O 1
ATOM 4407 N N . ALA B 1 176 ? -5.789 -10.094 -6.816 1 97.88 176 ALA B N 1
ATOM 4408 C CA . ALA B 1 176 ? -6.277 -10.766 -8.016 1 97.88 176 ALA B CA 1
ATOM 4409 C C . ALA B 1 176 ? -7.695 -11.297 -7.812 1 97.88 176 ALA B C 1
ATOM 4411 O O . ALA B 1 176 ? -8.469 -11.406 -8.766 1 97.88 176 ALA B O 1
ATOM 4412 N N . ARG B 1 177 ? -8.094 -11.594 -6.539 1 95.88 177 ARG B N 1
ATOM 4413 C CA . ARG B 1 177 ? -9.414 -12.156 -6.266 1 95.88 177 ARG B CA 1
ATOM 4414 C C . ARG B 1 177 ? -10.469 -11.062 -6.188 1 95.88 177 ARG B C 1
ATOM 4416 O O . ARG B 1 177 ? -11.664 -11.352 -6.137 1 95.88 177 ARG B O 1
ATOM 4423 N N . GLN B 1 178 ? -10.055 -9.805 -6.148 1 96.38 178 GLN B N 1
ATOM 4424 C CA . GLN B 1 178 ? -10.961 -8.664 -6.219 1 96.38 178 GLN B CA 1
ATOM 4425 C C . GLN B 1 178 ? -11.062 -8.133 -7.648 1 96.38 178 GLN B C 1
ATOM 4427 O O . GLN B 1 178 ? -10.734 -6.973 -7.906 1 96.38 178 GLN B O 1
ATOM 4432 N N . ASP B 1 179 ? -11.562 -8.984 -8.609 1 95.12 179 ASP B N 1
ATOM 4433 C CA . ASP B 1 179 ? -11.484 -8.711 -10.039 1 95.12 179 ASP B CA 1
ATOM 4434 C C . ASP B 1 179 ? -12.867 -8.445 -10.617 1 95.12 179 ASP B C 1
ATOM 4436 O O . ASP B 1 179 ? -13.008 -8.18 -11.82 1 95.12 179 ASP B O 1
ATOM 4440 N N . LYS B 1 180 ? -13.883 -8.555 -9.812 1 90.38 180 LYS B N 1
ATOM 4441 C CA . LYS B 1 180 ? -15.242 -8.297 -10.281 1 90.38 180 LYS B CA 1
ATOM 4442 C C . LYS B 1 180 ? -16.078 -7.645 -9.188 1 90.38 180 LYS B C 1
ATOM 4444 O O . LYS B 1 180 ? -15.703 -7.648 -8.016 1 90.38 180 LYS B O 1
ATOM 4449 N N . LYS B 1 181 ? -17.203 -7.027 -9.625 1 86.19 181 LYS B N 1
ATOM 4450 C CA . LYS B 1 181 ? -18.156 -6.441 -8.68 1 86.19 181 LYS B CA 1
ATOM 4451 C C . LYS B 1 181 ? -19.109 -7.504 -8.125 1 86.19 181 LYS B C 1
ATOM 4453 O O . LYS B 1 181 ? -20.125 -7.824 -8.758 1 86.19 181 LYS B O 1
ATOM 4458 N N . ASP B 1 182 ? -18.766 -8.133 -7.066 1 74.19 182 ASP B N 1
ATOM 4459 C CA . ASP B 1 182 ? -19.625 -9.156 -6.488 1 74.19 182 ASP B CA 1
ATOM 4460 C C . ASP B 1 182 ? -20.891 -8.531 -5.887 1 74.19 182 ASP B C 1
ATOM 4462 O O . ASP B 1 182 ? -21.969 -9.125 -5.938 1 74.19 182 ASP B O 1
ATOM 4466 N N . LYS B 1 183 ? -20.75 -7.457 -5.211 1 76.69 183 LYS B N 1
ATOM 4467 C CA . LYS B 1 183 ? -21.859 -6.688 -4.66 1 76.69 183 LYS B CA 1
ATOM 4468 C C . LYS B 1 183 ? -21.906 -5.289 -5.262 1 76.69 183 LYS B C 1
ATOM 4470 O O . LYS B 1 183 ? -20.922 -4.82 -5.844 1 76.69 183 LYS B O 1
ATOM 4475 N N . SER B 1 184 ? -23.078 -4.75 -5.09 1 77.5 184 SER B N 1
ATOM 4476 C CA . SER B 1 184 ? -23.25 -3.398 -5.609 1 77.5 184 SER B CA 1
ATOM 4477 C C . SER B 1 184 ? -22.219 -2.441 -5.016 1 77.5 184 SER B C 1
ATOM 4479 O O . SER B 1 184 ? -21.891 -2.525 -3.828 1 77.5 184 SER B O 1
ATOM 4481 N N . ARG B 1 185 ? -21.5 -1.724 -5.742 1 77.94 185 ARG B N 1
ATOM 4482 C CA . ARG B 1 185 ? -20.609 -0.643 -5.34 1 77.94 185 ARG B CA 1
ATOM 4483 C C . ARG B 1 185 ? -19.266 -1.189 -4.879 1 77.94 185 ARG B C 1
ATOM 4485 O O . ARG B 1 185 ? -18.531 -0.511 -4.16 1 77.94 185 ARG B O 1
ATOM 4492 N N . ALA B 1 186 ? -19.016 -2.537 -5.168 1 85.25 186 ALA B N 1
ATOM 4493 C CA . ALA B 1 186 ? -17.719 -3.113 -4.801 1 85.25 186 ALA B CA 1
ATOM 4494 C C . ALA B 1 186 ? -16.625 -2.629 -5.738 1 85.25 186 ALA B C 1
ATOM 4496 O O . ALA B 1 186 ? -16.844 -2.49 -6.945 1 85.25 186 ALA B O 1
ATOM 4497 N N . PRO B 1 187 ? -15.477 -2.379 -5.148 1 91.31 187 PRO B N 1
ATOM 4498 C CA . PRO B 1 187 ? -14.328 -1.987 -5.973 1 91.31 187 PRO B CA 1
ATOM 4499 C C . PRO B 1 187 ? -13.75 -3.154 -6.773 1 91.31 187 PRO B C 1
ATOM 4501 O O . PRO B 1 187 ? -14.031 -4.316 -6.469 1 91.31 187 PRO B O 1
ATOM 4504 N N . ILE B 1 188 ? -13.133 -2.83 -7.848 1 95.81 188 ILE B N 1
ATOM 4505 C CA . ILE B 1 188 ? -12.289 -3.779 -8.562 1 95.81 188 ILE B CA 1
ATOM 4506 C C . ILE B 1 188 ? -10.82 -3.469 -8.297 1 95.81 188 ILE B C 1
ATOM 4508 O O . ILE B 1 188 ? -10.133 -2.883 -9.148 1 95.81 188 ILE B O 1
ATOM 4512 N N . SER B 1 189 ? -10.375 -3.91 -7.211 1 97.81 189 SER B N 1
ATOM 4513 C CA . SER B 1 189 ? -9.047 -3.541 -6.711 1 97.81 189 SER B CA 1
ATOM 4514 C C . SER B 1 189 ? -7.949 -4.07 -7.625 1 97.81 189 SER B C 1
ATOM 4516 O O . SER B 1 189 ? -6.902 -3.439 -7.773 1 97.81 189 SER B O 1
ATOM 4518 N N . ALA B 1 190 ? -8.195 -5.184 -8.281 1 98.38 190 ALA B N 1
ATOM 4519 C CA . ALA B 1 190 ? -7.211 -5.727 -9.211 1 98.38 190 ALA B CA 1
ATOM 4520 C C . ALA B 1 190 ? -6.918 -4.734 -10.336 1 98.38 190 ALA B C 1
ATOM 4522 O O . ALA B 1 190 ? -5.762 -4.555 -10.727 1 98.38 190 ALA B O 1
ATOM 4523 N N . LYS B 1 191 ? -7.953 -4.133 -10.844 1 98.12 191 LYS B N 1
ATOM 4524 C CA . LYS B 1 191 ? -7.766 -3.135 -11.898 1 98.12 191 LYS B CA 1
ATOM 4525 C C . LYS B 1 191 ? -7.047 -1.901 -11.359 1 98.12 191 LYS B C 1
ATOM 4527 O O . LYS B 1 191 ? -6.18 -1.341 -12.039 1 98.12 191 LYS B O 1
ATOM 4532 N N . LEU B 1 192 ? -7.426 -1.49 -10.188 1 98.5 192 LEU B N 1
ATOM 4533 C CA . LEU B 1 192 ? -6.734 -0.368 -9.562 1 98.5 192 LEU B CA 1
ATOM 4534 C C . LEU B 1 192 ? -5.238 -0.635 -9.461 1 98.5 192 LEU B C 1
ATOM 4536 O O . LEU B 1 192 ? -4.426 0.223 -9.82 1 98.5 192 LEU B O 1
ATOM 4540 N N . VAL B 1 193 ? -4.863 -1.812 -9.023 1 98.81 193 VAL B N 1
ATOM 4541 C CA . VAL B 1 193 ? -3.459 -2.178 -8.883 1 98.81 193 VAL B CA 1
ATOM 4542 C C . VAL B 1 193 ? -2.785 -2.166 -10.258 1 98.81 193 VAL B C 1
ATOM 4544 O O . VAL B 1 193 ? -1.673 -1.654 -10.398 1 98.81 193 VAL B O 1
ATOM 4547 N N . ALA B 1 194 ? -3.475 -2.713 -11.242 1 98.81 194 ALA B N 1
ATOM 4548 C CA . ALA B 1 194 ? -2.947 -2.682 -12.602 1 98.81 194 ALA B CA 1
ATOM 4549 C C . ALA B 1 194 ? -2.658 -1.251 -13.047 1 98.81 194 ALA B C 1
ATOM 4551 O O . ALA B 1 194 ? -1.596 -0.97 -13.602 1 98.81 194 ALA B O 1
ATOM 4552 N N . ASN B 1 195 ? -3.562 -0.353 -12.773 1 98.5 195 ASN B N 1
ATOM 4553 C CA . ASN B 1 195 ? -3.395 1.053 -13.125 1 98.5 195 ASN B CA 1
ATOM 4554 C C . ASN B 1 195 ? -2.23 1.685 -12.359 1 98.5 195 ASN B C 1
ATOM 4556 O O . ASN B 1 195 ? -1.479 2.484 -12.922 1 98.5 195 ASN B O 1
ATOM 4560 N N . MET B 1 196 ? -2.105 1.341 -11.148 1 98.75 196 MET B N 1
ATOM 4561 C CA . MET B 1 196 ? -1.026 1.881 -10.32 1 98.75 196 MET B CA 1
ATOM 4562 C C . MET B 1 196 ? 0.335 1.456 -10.867 1 98.75 196 MET B C 1
ATOM 4564 O O . MET B 1 196 ? 1.284 2.242 -10.852 1 98.75 196 MET B O 1
ATOM 4568 N N . LEU B 1 197 ? 0.413 0.232 -11.328 1 98.81 197 LEU B N 1
ATOM 4569 C CA . LEU B 1 197 ? 1.661 -0.255 -11.898 1 98.81 197 LEU B CA 1
ATOM 4570 C C . LEU B 1 197 ? 2.041 0.555 -13.141 1 98.81 197 LEU B C 1
ATOM 4572 O O . LEU B 1 197 ? 3.205 0.926 -13.305 1 98.81 197 LEU B O 1
ATOM 4576 N N . SER B 1 198 ? 1.088 0.855 -13.922 1 98.44 198 SER B N 1
ATOM 4577 C CA . SER B 1 198 ? 1.317 1.649 -15.125 1 98.44 198 SER B CA 1
ATOM 4578 C C . SER B 1 198 ? 1.764 3.064 -14.773 1 98.44 198 SER B C 1
ATOM 4580 O O . SER B 1 198 ? 2.73 3.576 -15.344 1 98.44 198 SER B O 1
ATOM 4582 N N . VAL B 1 199 ? 1.17 3.674 -13.82 1 98 199 VAL B N 1
ATOM 4583 C CA . VAL B 1 199 ? 1.468 5.059 -13.469 1 98 199 VAL B CA 1
ATOM 4584 C C . VAL B 1 199 ? 2.834 5.133 -12.789 1 98 199 VAL B C 1
ATOM 4586 O O . VAL B 1 199 ? 3.547 6.129 -12.93 1 98 199 VAL B O 1
ATOM 4589 N N . ALA B 1 200 ? 3.168 4.039 -12.109 1 98.56 200 ALA B N 1
ATOM 4590 C CA . ALA B 1 200 ? 4.488 3.99 -11.492 1 98.56 200 ALA B CA 1
ATOM 4591 C C . ALA B 1 200 ? 5.594 3.967 -12.539 1 98.56 200 ALA B C 1
ATOM 4593 O O . ALA B 1 200 ? 6.738 4.312 -12.258 1 98.56 200 ALA B O 1
ATOM 4594 N N . GLY B 1 201 ? 5.25 3.426 -13.75 1 98.44 201 GLY B N 1
ATOM 4595 C CA . GLY B 1 201 ? 6.211 3.496 -14.836 1 98.44 201 GLY B CA 1
ATOM 4596 C C . GLY B 1 201 ? 6.527 2.143 -15.445 1 98.44 201 GLY B C 1
ATOM 4597 O O . GLY B 1 201 ? 7.414 2.027 -16.297 1 98.44 201 GLY B O 1
ATOM 4598 N N . ALA B 1 202 ? 5.805 1.083 -15.039 1 98.81 202 ALA B N 1
ATOM 4599 C CA . ALA B 1 202 ? 6.055 -0.232 -15.625 1 98.81 202 ALA B CA 1
ATOM 4600 C C . ALA B 1 202 ? 5.727 -0.241 -17.109 1 98.81 202 ALA B C 1
ATOM 4602 O O . ALA B 1 202 ? 4.719 0.333 -17.547 1 98.81 202 ALA B O 1
ATOM 4603 N N . ASP B 1 203 ? 6.582 -0.935 -17.859 1 98.62 203 ASP B N 1
ATOM 4604 C CA . ASP B 1 203 ? 6.371 -1.066 -19.297 1 98.62 203 ASP B CA 1
ATOM 4605 C C . ASP B 1 203 ? 5.816 -2.445 -19.641 1 98.62 203 ASP B C 1
ATOM 4607 O O . ASP B 1 203 ? 5.207 -2.623 -20.703 1 98.62 203 ASP B O 1
ATOM 4611 N N . HIS B 1 204 ? 6.105 -3.338 -18.797 1 98.62 204 HIS B N 1
ATOM 4612 C CA . HIS B 1 204 ? 5.754 -4.734 -19.031 1 98.62 204 HIS B CA 1
ATOM 4613 C C . HIS B 1 204 ? 5.48 -5.457 -17.719 1 98.62 204 HIS B C 1
ATOM 4615 O O . HIS B 1 204 ? 6.078 -5.129 -16.688 1 98.62 204 HIS B O 1
ATOM 4621 N N . ILE B 1 205 ? 4.484 -6.398 -17.781 1 98.81 205 ILE B N 1
ATOM 4622 C CA . ILE B 1 205 ? 4.129 -7.168 -16.594 1 98.81 205 ILE B CA 1
ATOM 4623 C C . ILE B 1 205 ? 4.25 -8.664 -16.891 1 98.81 205 ILE B C 1
ATOM 4625 O O . ILE B 1 205 ? 3.814 -9.125 -17.953 1 98.81 205 ILE B O 1
ATOM 4629 N N . ILE B 1 206 ? 4.875 -9.398 -15.992 1 98.62 206 ILE B N 1
ATOM 4630 C CA . ILE B 1 206 ? 4.898 -10.859 -16.031 1 98.62 206 ILE B CA 1
ATOM 4631 C C . ILE B 1 206 ? 4.25 -11.422 -14.773 1 98.62 206 ILE B C 1
ATOM 4633 O O . ILE B 1 206 ? 4.621 -11.055 -13.656 1 98.62 206 ILE B O 1
ATOM 4637 N N . THR B 1 207 ? 3.285 -12.227 -14.938 1 98.56 207 THR B N 1
ATOM 4638 C CA . THR B 1 207 ? 2.592 -12.875 -13.828 1 98.56 207 THR B CA 1
ATOM 4639 C C . THR B 1 207 ? 2.543 -14.383 -14.031 1 98.56 207 THR B C 1
ATOM 4641 O O . THR B 1 207 ? 3.031 -14.898 -15.047 1 98.56 207 THR B O 1
ATOM 4644 N N . MET B 1 208 ? 2.021 -15.102 -13.023 1 98.19 208 MET B N 1
ATOM 4645 C CA . MET B 1 208 ? 1.793 -16.531 -13.141 1 98.19 208 MET B CA 1
ATOM 4646 C C . MET B 1 208 ? 0.406 -16.906 -12.633 1 98.19 208 MET B C 1
ATOM 4648 O O . MET B 1 208 ? 0.047 -16.578 -11.5 1 98.19 208 MET B O 1
ATOM 4652 N N . ASP B 1 209 ? -0.341 -17.562 -13.477 1 97.12 209 ASP B N 1
ATOM 4653 C CA . ASP B 1 209 ? -1.655 -18.109 -13.156 1 97.12 209 ASP B CA 1
ATOM 4654 C C . ASP B 1 209 ? -2.527 -17.062 -12.453 1 97.12 209 ASP B C 1
ATOM 4656 O O . ASP B 1 209 ? -2.955 -17.266 -11.32 1 97.12 209 ASP B O 1
ATOM 4660 N N . LEU B 1 210 ? -2.834 -15.992 -13.195 1 97.69 210 LEU B N 1
ATOM 4661 C CA . LEU B 1 210 ? -3.797 -15.023 -12.688 1 97.69 210 LEU B CA 1
ATOM 4662 C C . LEU B 1 210 ? -5.094 -15.711 -12.273 1 97.69 210 LEU B C 1
ATOM 4664 O O . LEU B 1 210 ? -5.547 -16.641 -12.945 1 97.69 210 LEU B O 1
ATOM 4668 N N . HIS B 1 211 ? -5.727 -15.273 -11.211 1 96.62 211 HIS B N 1
ATOM 4669 C CA . HIS B 1 211 ? -6.961 -15.844 -10.695 1 96.62 211 HIS B CA 1
ATOM 4670 C C . HIS B 1 211 ? -8.031 -15.922 -11.773 1 96.62 211 HIS B C 1
ATOM 4672 O O . HIS B 1 211 ? -8.797 -16.891 -11.828 1 96.62 211 HIS B O 1
ATOM 4678 N N . ALA B 1 212 ? -8.094 -14.938 -12.578 1 95 212 ALA B N 1
ATOM 4679 C CA . ALA B 1 212 ? -8.969 -14.883 -13.75 1 95 212 ALA B CA 1
ATOM 4680 C C . ALA B 1 212 ? -8.227 -14.352 -14.969 1 95 212 ALA B C 1
ATOM 4682 O O . ALA B 1 212 ? -7.504 -13.359 -14.883 1 95 212 ALA B O 1
ATOM 4683 N N . SER B 1 213 ? -8.477 -15.008 -16.062 1 92.38 213 SER B N 1
ATOM 4684 C CA . SER B 1 213 ? -7.773 -14.617 -17.281 1 92.38 213 SER B CA 1
ATOM 4685 C C . SER B 1 213 ? -8.156 -13.203 -17.719 1 92.38 213 SER B C 1
ATOM 4687 O O . SER B 1 213 ? -7.367 -12.5 -18.344 1 92.38 213 SER B O 1
ATOM 4689 N N . GLN B 1 214 ? -9.344 -12.766 -17.359 1 94.31 214 GLN B N 1
ATOM 4690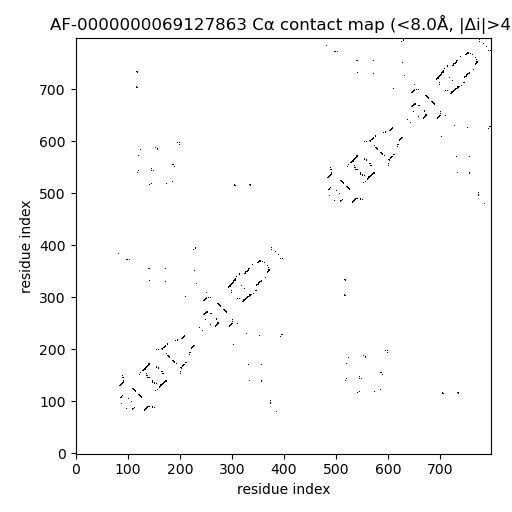 C CA . GLN B 1 214 ? -9.867 -11.453 -17.719 1 94.31 214 GLN B CA 1
ATOM 4691 C C . GLN B 1 214 ? -9.008 -10.336 -17.141 1 94.31 214 GLN B C 1
ATOM 4693 O O . GLN B 1 214 ? -9.008 -9.219 -17.656 1 94.31 214 GLN B O 1
ATOM 4698 N N . ILE B 1 215 ? -8.266 -10.617 -16.109 1 97.31 215 ILE B N 1
ATOM 4699 C CA . ILE B 1 215 ? -7.43 -9.625 -15.438 1 97.31 215 ILE B CA 1
ATOM 4700 C C . ILE B 1 215 ? -6.387 -9.086 -16.422 1 97.31 215 ILE B C 1
ATOM 4702 O O . ILE B 1 215 ? -5.961 -7.934 -16.312 1 97.31 215 ILE B O 1
ATOM 4706 N N . GLN B 1 216 ? -5.992 -9.875 -17.359 1 96.94 216 GLN B N 1
ATOM 4707 C CA . GLN B 1 216 ? -5.043 -9.445 -18.375 1 96.94 216 GLN B CA 1
ATOM 4708 C C . GLN B 1 216 ? -5.543 -8.195 -19.094 1 96.94 216 GLN B C 1
ATOM 4710 O O . GLN B 1 216 ? -4.746 -7.352 -19.516 1 96.94 216 GLN B O 1
ATOM 4715 N N . GLY B 1 217 ? -6.809 -8.031 -19.203 1 97.31 217 GLY B N 1
ATOM 4716 C CA . GLY B 1 217 ? -7.41 -6.887 -19.859 1 97.31 217 GLY B CA 1
ATOM 4717 C C . GLY B 1 217 ? -7.398 -5.633 -19 1 97.31 217 GLY B C 1
ATOM 4718 O O . GLY B 1 217 ? -7.715 -4.543 -19.484 1 97.31 217 GLY B O 1
ATOM 4719 N N . PHE B 1 218 ? -7.078 -5.781 -17.719 1 97.69 218 PHE B N 1
ATOM 4720 C CA . PHE B 1 218 ? -7.047 -4.637 -16.812 1 97.69 218 PHE B CA 1
ATOM 4721 C C . PHE B 1 218 ? -5.828 -3.764 -17.094 1 97.69 218 PHE B C 1
ATOM 4723 O O . PHE B 1 218 ? -5.801 -2.592 -16.703 1 97.69 218 PHE B O 1
ATOM 4730 N N . PHE B 1 219 ? -4.785 -4.375 -17.703 1 98 219 PHE B N 1
ATOM 4731 C CA . PHE B 1 219 ? -3.52 -3.678 -17.906 1 98 219 PHE B CA 1
ATOM 4732 C C . PHE B 1 219 ? -3.549 -2.863 -19.188 1 98 219 PHE B C 1
ATOM 4734 O O . PHE B 1 219 ? -4.012 -3.344 -20.219 1 98 219 PHE B O 1
ATOM 4741 N N . ASP B 1 220 ? -3.066 -1.646 -19.156 1 96.19 220 ASP B N 1
ATOM 4742 C CA . ASP B 1 220 ? -2.912 -0.813 -20.344 1 96.19 220 ASP B CA 1
ATOM 4743 C C . ASP B 1 220 ? -1.53 -1 -20.969 1 96.19 220 ASP B C 1
ATOM 4745 O O . ASP B 1 220 ? -1.169 -0.293 -21.922 1 96.19 220 ASP B O 1
ATOM 4749 N N . ILE B 1 221 ? -0.783 -1.878 -20.438 1 97.44 221 ILE B N 1
ATOM 4750 C CA . ILE B 1 221 ? 0.547 -2.229 -20.922 1 97.44 221 ILE B CA 1
ATOM 4751 C C . ILE B 1 221 ? 0.629 -3.734 -21.156 1 97.44 221 ILE B C 1
ATOM 4753 O O . ILE B 1 221 ? -0.274 -4.48 -20.766 1 97.44 221 ILE B O 1
ATOM 4757 N N . ALA B 1 222 ? 1.715 -4.188 -21.812 1 96.81 222 ALA B N 1
ATOM 4758 C CA . ALA B 1 222 ? 1.854 -5.602 -22.156 1 96.81 222 ALA B CA 1
ATOM 4759 C C . ALA B 1 222 ? 1.935 -6.465 -20.891 1 96.81 222 ALA B C 1
ATOM 4761 O O . ALA B 1 222 ? 2.586 -6.09 -19.922 1 96.81 222 ALA B O 1
ATOM 4762 N N . VAL B 1 223 ? 1.243 -7.578 -20.969 1 97.81 223 VAL B N 1
ATOM 4763 C CA . VAL B 1 223 ? 1.249 -8.516 -19.859 1 97.81 223 VAL B CA 1
ATOM 4764 C C . VAL B 1 223 ? 1.439 -9.938 -20.375 1 97.81 223 VAL B C 1
ATOM 4766 O O . VAL B 1 223 ? 0.825 -10.328 -21.375 1 97.81 223 VAL B O 1
ATOM 4769 N N . ASP B 1 224 ? 2.322 -10.688 -19.812 1 97.25 224 ASP B N 1
ATOM 4770 C CA . ASP B 1 224 ? 2.492 -12.125 -20.031 1 97.25 224 ASP B CA 1
ATOM 4771 C C . ASP B 1 224 ? 2.088 -12.914 -18.797 1 97.25 224 ASP B C 1
ATOM 4773 O O . ASP B 1 224 ? 2.789 -12.898 -17.781 1 97.25 224 ASP B O 1
ATOM 4777 N N . ASN B 1 225 ? 0.997 -13.562 -18.906 1 97.38 225 ASN B N 1
ATOM 4778 C CA . ASN B 1 225 ? 0.579 -14.453 -17.828 1 97.38 225 ASN B CA 1
ATOM 4779 C C . ASN B 1 225 ? 1.104 -15.875 -18.047 1 97.38 225 ASN B C 1
ATOM 4781 O O . ASN B 1 225 ? 0.551 -16.625 -18.844 1 97.38 225 ASN B O 1
ATOM 4785 N N . LEU B 1 226 ? 2.096 -16.234 -17.281 1 96.94 226 LEU B N 1
ATOM 4786 C CA . LEU B 1 226 ? 2.688 -17.562 -17.391 1 96.94 226 LEU B CA 1
ATOM 4787 C C . LEU B 1 226 ? 1.823 -18.609 -16.672 1 96.94 226 LEU B C 1
ATOM 4789 O O . LEU B 1 226 ? 0.963 -18.25 -15.867 1 96.94 226 LEU B O 1
ATOM 4793 N N . TYR B 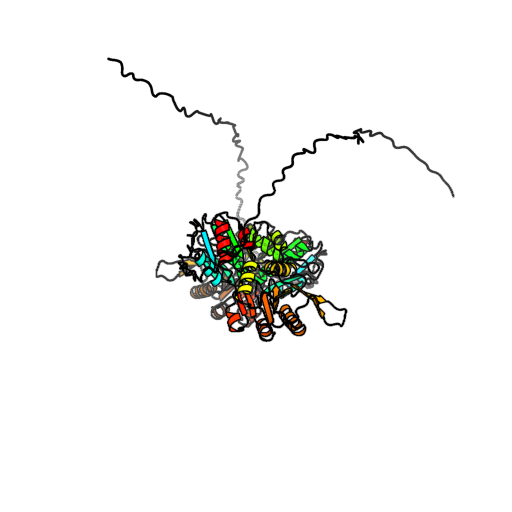1 227 ? 2.072 -19.875 -17.062 1 95.62 227 TYR B N 1
ATOM 4794 C CA . TYR B 1 227 ? 1.326 -20.969 -16.453 1 95.62 227 TYR B CA 1
ATOM 4795 C C . TYR B 1 227 ? 2.266 -21.953 -15.781 1 95.62 227 TYR B C 1
ATOM 4797 O O . TYR B 1 227 ? 3.314 -22.297 -16.328 1 95.62 227 TYR B O 1
ATOM 4805 N N . ALA B 1 228 ? 1.818 -22.375 -14.648 1 96.38 228 ALA B N 1
ATOM 4806 C CA . ALA B 1 228 ? 2.59 -23.375 -13.93 1 96.38 228 ALA B CA 1
ATOM 4807 C C . ALA B 1 228 ? 2.254 -24.781 -14.422 1 96.38 228 ALA B C 1
ATOM 4809 O O . ALA B 1 228 ? 2.908 -25.766 -14.031 1 96.38 228 ALA B O 1
ATOM 4810 N N . GLU B 1 229 ? 1.317 -24.938 -15.266 1 95.56 229 GLU B N 1
ATOM 4811 C CA . GLU B 1 229 ? 0.73 -26.203 -15.695 1 95.56 229 GLU B CA 1
ATOM 4812 C C . GLU B 1 229 ? 1.804 -27.172 -16.172 1 95.56 229 GLU B C 1
ATOM 4814 O O . GLU B 1 229 ? 1.819 -28.328 -15.773 1 95.56 229 GLU B O 1
ATOM 4819 N N . PRO B 1 230 ? 2.758 -26.734 -17.016 1 94.62 230 PRO B N 1
ATOM 4820 C CA . PRO B 1 230 ? 3.783 -27.688 -17.469 1 94.62 230 PRO B CA 1
ATOM 4821 C C . PRO B 1 230 ? 4.586 -28.266 -16.312 1 94.62 230 PRO B C 1
ATOM 4823 O O . PRO B 1 230 ? 4.902 -29.469 -16.312 1 94.62 230 PRO B O 1
ATOM 4826 N N . ALA B 1 231 ? 4.871 -27.422 -15.359 1 95.94 231 ALA B N 1
ATOM 4827 C CA . ALA B 1 231 ? 5.605 -27.891 -14.188 1 95.94 231 ALA B CA 1
ATOM 4828 C C . ALA B 1 231 ? 4.742 -28.812 -13.344 1 95.94 231 ALA B C 1
ATOM 4830 O O . ALA B 1 231 ? 5.242 -29.781 -12.758 1 95.94 231 ALA B O 1
ATOM 4831 N N . VAL B 1 232 ? 3.48 -28.531 -13.266 1 97.19 232 VAL B N 1
ATOM 4832 C CA . VAL B 1 232 ? 2.531 -29.359 -12.523 1 97.19 232 VAL B CA 1
ATOM 4833 C C . VAL B 1 232 ? 2.432 -30.75 -13.164 1 97.19 232 VAL B C 1
ATOM 4835 O O . VAL B 1 232 ? 2.475 -31.766 -12.469 1 97.19 232 VAL B O 1
ATOM 4838 N N . LEU B 1 233 ? 2.309 -30.812 -14.477 1 97 233 LEU B N 1
ATOM 4839 C CA . LEU B 1 233 ? 2.236 -32.062 -15.227 1 97 233 LEU B CA 1
ATOM 4840 C C . LEU B 1 233 ? 3.479 -32.906 -14.977 1 97 233 LEU B C 1
ATOM 4842 O O . LEU B 1 233 ? 3.375 -34.125 -14.727 1 97 233 LEU B O 1
ATOM 4846 N N . GLN B 1 234 ? 4.609 -32.219 -15.047 1 96.19 234 GLN B N 1
ATOM 4847 C CA . GLN B 1 234 ? 5.867 -32.906 -14.797 1 96.19 234 GLN B CA 1
ATOM 4848 C C . GLN B 1 234 ? 5.91 -33.469 -13.383 1 96.19 234 GLN B C 1
ATOM 4850 O O . GLN B 1 234 ? 6.316 -34.625 -13.172 1 96.19 234 GLN B O 1
ATOM 4855 N N . TRP B 1 235 ? 5.488 -32.719 -12.414 1 97.62 235 TRP B N 1
ATOM 4856 C CA . TRP B 1 235 ? 5.488 -33.156 -11.023 1 97.62 235 TRP B CA 1
ATOM 4857 C C . TRP B 1 235 ? 4.59 -34.375 -10.844 1 97.62 235 TRP B C 1
ATOM 4859 O O . TRP B 1 235 ? 4.957 -35.344 -10.164 1 97.62 235 TRP B O 1
ATOM 4869 N N . ILE B 1 236 ? 3.395 -34.344 -11.414 1 98.25 236 ILE B N 1
ATOM 4870 C CA . ILE B 1 236 ? 2.436 -35.438 -11.312 1 98.25 236 ILE B CA 1
ATOM 4871 C C . ILE B 1 236 ? 3.061 -36.75 -11.859 1 98.25 236 ILE B C 1
ATOM 4873 O O . ILE B 1 236 ? 3.051 -37.781 -11.188 1 98.25 236 ILE B O 1
ATOM 4877 N N . ARG B 1 237 ? 3.682 -36.719 -13.023 1 97.69 237 ARG B N 1
ATOM 4878 C CA . ARG B 1 237 ? 4.277 -37.875 -13.672 1 97.69 237 ARG B CA 1
ATOM 4879 C C . ARG B 1 237 ? 5.434 -38.438 -12.844 1 97.69 237 ARG B C 1
ATOM 4881 O O . ARG B 1 237 ? 5.633 -39.656 -12.789 1 97.69 237 ARG B O 1
ATOM 4888 N N . GLU B 1 238 ? 6.102 -37.5 -12.164 1 97.62 238 GLU B N 1
ATOM 4889 C CA . GLU B 1 238 ? 7.32 -37.906 -11.477 1 97.62 238 GLU B CA 1
ATOM 4890 C C . GLU B 1 238 ? 7.023 -38.375 -10.055 1 97.62 238 GLU B C 1
ATOM 4892 O O . GLU B 1 238 ? 7.766 -39.188 -9.492 1 97.62 238 GLU B O 1
ATOM 4897 N N . ASN B 1 239 ? 5.93 -37.875 -9.469 1 98 239 ASN B N 1
ATOM 4898 C CA . ASN B 1 239 ? 5.793 -38.062 -8.031 1 98 239 ASN B CA 1
ATOM 4899 C C . ASN B 1 239 ? 4.578 -38.938 -7.691 1 98 239 ASN B C 1
ATOM 4901 O O . ASN B 1 239 ? 4.441 -39.406 -6.559 1 98 239 ASN B O 1
ATOM 4905 N N . ILE B 1 240 ? 3.684 -39.156 -8.633 1 97.88 240 ILE B N 1
ATOM 4906 C CA . ILE B 1 240 ? 2.516 -40 -8.406 1 97.88 240 ILE B CA 1
ATOM 4907 C C . ILE B 1 240 ? 2.605 -41.25 -9.281 1 97.88 240 ILE B C 1
ATOM 4909 O O . ILE B 1 240 ? 2.238 -41.219 -10.453 1 97.88 240 ILE B O 1
ATOM 4913 N N . PRO B 1 241 ? 3.02 -42.344 -8.719 1 96.31 241 PRO B N 1
ATOM 4914 C CA . PRO B 1 241 ? 3.221 -43.562 -9.5 1 96.31 241 PRO B CA 1
ATOM 4915 C C . PRO B 1 241 ? 1.956 -44.031 -10.227 1 96.31 241 PRO B C 1
ATOM 4917 O O . PRO B 1 241 ? 2.033 -44.531 -11.344 1 96.31 241 PRO B O 1
ATOM 4920 N N . GLU B 1 242 ? 0.827 -43.781 -9.633 1 95 242 GLU B N 1
ATOM 4921 C CA . GLU B 1 242 ? -0.439 -44.25 -10.195 1 95 242 GLU B CA 1
ATOM 4922 C C . GLU B 1 242 ? -1.121 -43.156 -11.008 1 95 242 GLU B C 1
ATOM 4924 O O . GLU B 1 242 ? -2.348 -43.156 -11.133 1 95 242 GLU B O 1
ATOM 4929 N N . TRP B 1 243 ? -0.346 -42.25 -11.586 1 96.38 243 TRP B N 1
ATOM 4930 C CA . TRP B 1 243 ? -0.955 -41.062 -12.195 1 96.38 243 TRP B CA 1
ATOM 4931 C C . TRP B 1 243 ? -1.802 -41.438 -13.398 1 96.38 243 TRP B C 1
ATOM 4933 O O . TRP B 1 243 ? -2.754 -40.75 -13.75 1 96.38 243 TRP B O 1
ATOM 4943 N N . LYS B 1 244 ? -1.539 -42.594 -14.016 1 96.19 244 LYS B N 1
ATOM 4944 C CA . LYS B 1 244 ? -2.273 -43 -15.211 1 96.19 244 LYS B CA 1
ATOM 4945 C C . LYS B 1 244 ? -3.717 -43.375 -14.867 1 96.19 244 LYS B C 1
ATOM 4947 O O . LYS B 1 244 ? -4.586 -43.375 -15.742 1 96.19 244 LYS B O 1
ATOM 4952 N N . ASN B 1 245 ? -3.951 -43.719 -13.633 1 95 245 ASN B N 1
ATOM 4953 C CA . ASN B 1 245 ? -5.297 -44.062 -13.18 1 95 245 ASN B CA 1
ATOM 4954 C C . ASN B 1 245 ? -5.867 -42.969 -12.273 1 95 245 ASN B C 1
ATOM 4956 O O . ASN B 1 245 ? -6.773 -43.219 -11.477 1 95 245 ASN B O 1
ATOM 4960 N N . CYS B 1 246 ? -5.332 -41.812 -12.398 1 98.06 246 CYS B N 1
ATOM 4961 C CA . CYS B 1 246 ? -5.805 -40.719 -11.531 1 98.06 246 CYS B CA 1
ATOM 4962 C C . CYS B 1 246 ? -6.988 -40 -12.164 1 98.06 246 CYS B C 1
ATOM 4964 O O . CYS B 1 246 ? -7.344 -40.25 -13.312 1 98.06 246 CYS B O 1
ATOM 4966 N N . ILE B 1 247 ? -7.676 -39.219 -11.359 1 98.44 247 ILE B N 1
ATOM 4967 C CA . ILE B 1 247 ? -8.734 -38.312 -11.805 1 98.44 247 ILE B CA 1
ATOM 4968 C C . ILE B 1 247 ? -8.445 -36.906 -11.305 1 98.44 247 ILE B C 1
ATOM 4970 O O . ILE B 1 247 ? -8.047 -36.719 -10.156 1 98.44 247 ILE B O 1
ATOM 4974 N N . ILE B 1 248 ? -8.508 -35.938 -12.234 1 98.62 248 ILE B N 1
ATOM 4975 C CA . ILE B 1 248 ? -8.266 -34.531 -11.883 1 98.62 248 ILE B CA 1
ATOM 4976 C C . ILE B 1 248 ? -9.578 -33.875 -11.438 1 98.62 248 ILE B C 1
ATOM 4978 O O . ILE B 1 248 ? -10.602 -34 -12.117 1 98.62 248 ILE B O 1
ATOM 4982 N N . VAL B 1 249 ? -9.539 -33.219 -10.258 1 98.44 249 VAL B N 1
ATOM 4983 C CA . VAL B 1 249 ? -10.781 -32.75 -9.648 1 98.44 249 VAL B CA 1
ATOM 4984 C C . VAL B 1 249 ? -10.703 -31.25 -9.422 1 98.44 249 VAL B C 1
ATOM 4986 O O . VAL B 1 249 ? -9.688 -30.734 -8.945 1 98.44 249 VAL B O 1
ATOM 4989 N N . SER B 1 250 ? -11.695 -30.5 -9.82 1 97.5 250 SER B N 1
ATOM 4990 C CA . SER B 1 250 ? -11.836 -29.094 -9.477 1 97.5 250 SER B CA 1
ATOM 4991 C C . SER B 1 250 ? -12.633 -28.922 -8.195 1 97.5 250 SER B C 1
ATOM 4993 O O . SER B 1 250 ? -13.719 -29.484 -8.039 1 97.5 250 SER B O 1
ATOM 4995 N N . PRO B 1 251 ? -12.094 -28.141 -7.254 1 94.69 251 PRO B N 1
ATOM 4996 C CA . PRO B 1 251 ? -12.82 -27.953 -5.996 1 94.69 251 PRO B CA 1
ATOM 4997 C C . PRO B 1 251 ? -14.047 -27.062 -6.148 1 94.69 251 PRO B C 1
ATOM 4999 O O . PRO B 1 251 ? -14.891 -27.016 -5.25 1 94.69 251 PRO B O 1
ATOM 5002 N N . ASP B 1 252 ? -14.086 -26.281 -7.207 1 87.62 252 ASP B N 1
ATOM 5003 C CA . ASP B 1 252 ? -15.258 -25.453 -7.469 1 87.62 252 ASP B CA 1
ATOM 5004 C C . ASP B 1 252 ? -15.523 -25.328 -8.969 1 87.62 252 ASP B C 1
ATOM 5006 O O . ASP B 1 252 ? -14.742 -25.828 -9.781 1 87.62 252 ASP B O 1
ATOM 5010 N N . ALA B 1 253 ? -16.656 -24.781 -9.297 1 84.56 253 ALA B N 1
ATOM 5011 C CA . ALA B 1 253 ? -17.078 -24.719 -10.688 1 84.56 253 ALA B CA 1
ATOM 5012 C C . ALA B 1 253 ? -16.172 -23.781 -11.492 1 84.56 253 ALA B C 1
ATOM 5014 O O . ALA B 1 253 ? -15.977 -23.969 -12.695 1 84.56 253 ALA B O 1
ATOM 5015 N N . GLY B 1 254 ? -15.562 -22.828 -10.922 1 85.31 254 GLY B N 1
ATOM 5016 C CA . GLY B 1 254 ? -14.758 -21.828 -11.602 1 85.31 254 GLY B CA 1
ATOM 5017 C C . GLY B 1 254 ? -13.438 -22.359 -12.125 1 85.31 254 GLY B C 1
ATOM 5018 O O . GLY B 1 254 ? -12.852 -21.797 -13.039 1 85.31 254 GLY B O 1
ATOM 5019 N N . GLY B 1 255 ? -12.984 -23.484 -11.625 1 90 255 GLY B N 1
ATOM 5020 C CA . GLY B 1 255 ? -11.688 -24.031 -11.992 1 90 255 GLY B CA 1
ATOM 5021 C C . GLY B 1 255 ? -11.773 -25.109 -13.047 1 90 255 GLY B C 1
ATOM 5022 O O . GLY B 1 255 ? -10.781 -25.781 -13.344 1 90 255 GLY B O 1
ATOM 5023 N N . ALA B 1 256 ? -12.898 -25.297 -13.664 1 90 256 ALA B N 1
ATOM 5024 C CA . ALA B 1 256 ? -13.148 -26.406 -14.594 1 90 256 ALA B CA 1
ATOM 5025 C C . ALA B 1 256 ? -12.18 -26.344 -15.773 1 90 256 ALA B C 1
ATOM 5027 O O . ALA B 1 256 ? -11.664 -27.375 -16.203 1 90 256 ALA B O 1
ATOM 5028 N N . LYS B 1 257 ? -11.898 -25.172 -16.281 1 91.12 257 LYS B N 1
ATOM 5029 C CA . LYS B 1 257 ? -11.016 -25.031 -17.438 1 91.12 257 LYS B CA 1
ATOM 5030 C C . LYS B 1 257 ? -9.602 -25.516 -17.109 1 91.12 257 LYS B C 1
ATOM 5032 O O . LYS B 1 257 ? -8.977 -26.219 -17.906 1 91.12 257 LYS B O 1
ATOM 5037 N N . ARG B 1 258 ? -9.141 -25.156 -15.977 1 93.19 258 ARG B N 1
ATOM 5038 C CA . ARG B 1 258 ? -7.812 -25.562 -15.531 1 93.19 258 ARG B CA 1
ATOM 5039 C C . ARG B 1 258 ? -7.719 -27.078 -15.398 1 93.19 258 ARG B C 1
ATOM 5041 O O . ARG B 1 258 ? -6.754 -27.688 -15.859 1 93.19 258 ARG B O 1
ATOM 5048 N N . VAL B 1 259 ? -8.711 -27.688 -14.828 1 95.94 259 VAL B N 1
ATOM 5049 C CA . VAL B 1 259 ? -8.75 -29.109 -14.555 1 95.94 259 VAL B CA 1
ATOM 5050 C C . VAL B 1 259 ? -8.844 -29.891 -15.867 1 95.94 259 VAL B C 1
ATOM 5052 O O . VAL B 1 259 ? -8.172 -30.906 -16.047 1 95.94 259 VAL B O 1
ATOM 5055 N N . THR B 1 260 ? -9.672 -29.391 -16.781 1 95.88 260 THR B N 1
ATOM 5056 C CA . THR B 1 260 ? -9.828 -30.078 -18.062 1 95.88 260 THR B CA 1
ATOM 5057 C C . THR B 1 260 ? -8.531 -30.031 -18.859 1 95.88 260 THR B C 1
ATOM 5059 O O . THR B 1 260 ? -8.172 -31 -19.531 1 95.88 260 THR B O 1
ATOM 5062 N N . SER B 1 261 ? -7.848 -28.938 -18.781 1 95.38 261 SER B N 1
ATOM 5063 C CA . SER B 1 261 ? -6.574 -28.812 -19.484 1 95.38 261 SER B CA 1
ATOM 5064 C C . SER B 1 261 ? -5.562 -29.844 -19 1 95.38 261 SER B C 1
ATOM 5066 O O . SER B 1 261 ? -4.926 -30.531 -19.797 1 95.38 261 SER B O 1
ATOM 5068 N N . ILE B 1 262 ? -5.449 -30 -17.75 1 96.62 262 ILE B N 1
ATOM 5069 C CA . ILE B 1 262 ? -4.504 -30.938 -17.156 1 96.62 262 ILE B CA 1
ATOM 5070 C C . ILE B 1 262 ? -4.922 -32.375 -17.469 1 96.62 262 ILE B C 1
ATOM 5072 O O . ILE B 1 262 ? -4.09 -33.188 -17.828 1 96.62 262 ILE B O 1
ATOM 5076 N N . ALA B 1 263 ? -6.207 -32.625 -17.297 1 97.69 263 ALA B N 1
ATOM 5077 C CA . ALA B 1 263 ? -6.734 -33.969 -17.578 1 97.69 263 ALA B CA 1
ATOM 5078 C C . ALA B 1 263 ? -6.453 -34.375 -19.016 1 97.69 263 ALA B C 1
ATOM 5080 O O . ALA B 1 263 ? -6.047 -35.5 -19.281 1 97.69 263 ALA B O 1
ATOM 5081 N N . ASP B 1 264 ? -6.656 -33.469 -19.922 1 97 264 ASP B N 1
ATOM 5082 C CA . ASP B 1 264 ? -6.43 -33.719 -21.344 1 97 264 ASP B CA 1
ATOM 5083 C C . ASP B 1 264 ? -4.965 -34.062 -21.609 1 97 264 ASP B C 1
ATOM 5085 O O . ASP B 1 264 ? -4.664 -35 -22.359 1 97 264 ASP B O 1
ATOM 5089 N N . ARG B 1 265 ? -4.082 -33.344 -21.031 1 95.69 265 ARG B N 1
ATOM 5090 C CA . ARG B 1 265 ? -2.652 -33.562 -21.266 1 95.69 265 ARG B CA 1
ATOM 5091 C C . ARG B 1 265 ? -2.17 -34.875 -20.656 1 95.69 265 ARG B C 1
ATOM 5093 O O . ARG B 1 265 ? -1.209 -35.469 -21.141 1 95.69 265 ARG B O 1
ATOM 5100 N N . LEU B 1 266 ? -2.83 -35.312 -19.625 1 97.06 266 LEU B N 1
ATOM 5101 C CA . LEU B 1 266 ? -2.492 -36.562 -18.984 1 97.06 266 LEU B CA 1
ATOM 5102 C C . LEU B 1 266 ? -3.303 -37.719 -19.578 1 97.06 266 LEU B C 1
ATOM 5104 O O . LEU B 1 266 ? -3.033 -38.875 -19.297 1 97.06 266 LEU B O 1
ATOM 5108 N N . ASN B 1 267 ? -4.273 -37.375 -20.344 1 97.44 267 ASN B N 1
ATOM 5109 C CA . ASN B 1 267 ? -5.203 -38.344 -20.906 1 97.44 267 ASN B CA 1
ATOM 5110 C C . ASN B 1 267 ? -5.934 -39.125 -19.812 1 97.44 267 ASN B C 1
ATOM 5112 O O . ASN B 1 267 ? -5.934 -40.375 -19.828 1 97.44 267 ASN B O 1
ATOM 5116 N N . VAL B 1 268 ? -6.457 -38.375 -18.891 1 97.88 268 VAL B N 1
ATOM 5117 C CA . VAL B 1 268 ? -7.238 -38.969 -17.812 1 97.88 268 VAL B CA 1
ATOM 5118 C C . VAL B 1 268 ? -8.562 -38.219 -17.672 1 97.88 268 VAL B C 1
ATOM 5120 O O . VAL B 1 268 ? -8.781 -37.188 -18.328 1 97.88 268 VAL B O 1
ATOM 5123 N N . GLU B 1 269 ? -9.516 -38.75 -16.875 1 97.44 269 GLU B N 1
ATOM 5124 C CA . GLU B 1 269 ? -10.82 -38.156 -16.656 1 97.44 269 GLU B CA 1
ATOM 5125 C C . GLU B 1 269 ? -10.75 -37.031 -15.625 1 97.44 269 GLU B C 1
ATOM 5127 O O . GLU B 1 269 ? -9.75 -36.906 -14.922 1 97.44 269 GLU B O 1
ATOM 5132 N N . PHE B 1 270 ? -11.766 -36.219 -15.664 1 97.06 270 PHE B N 1
ATOM 5133 C CA . PHE B 1 270 ? -11.828 -35.156 -14.664 1 97.06 270 PHE B CA 1
ATOM 5134 C C . PHE B 1 270 ? -13.164 -35.188 -13.93 1 97.06 270 PHE B C 1
ATOM 5136 O O . PHE B 1 270 ? -14.125 -35.812 -14.391 1 97.06 270 PHE B O 1
ATOM 5143 N N . ALA B 1 271 ? -13.203 -34.656 -12.734 1 97.19 271 ALA B N 1
ATOM 5144 C CA . ALA B 1 271 ? -14.383 -34.531 -11.891 1 97.19 271 ALA B CA 1
ATOM 5145 C C . ALA B 1 271 ? -14.484 -33.125 -11.32 1 97.19 271 ALA B C 1
ATOM 5147 O O . ALA B 1 271 ? -13.539 -32.312 -11.422 1 97.19 271 ALA B O 1
ATOM 5148 N N . LEU B 1 272 ? -15.695 -32.75 -10.867 1 95.94 272 LEU B N 1
ATOM 5149 C CA . LEU B 1 272 ? -15.953 -31.422 -10.344 1 95.94 272 LEU B CA 1
ATOM 5150 C C . LEU B 1 272 ? -16.781 -31.5 -9.062 1 95.94 272 LEU B C 1
ATOM 5152 O O . LEU B 1 272 ? -17.719 -32.281 -8.961 1 95.94 272 LEU B O 1
ATOM 5156 N N . ILE B 1 273 ? -16.344 -30.672 -8.133 1 94.25 273 ILE B N 1
ATOM 5157 C CA . ILE B 1 273 ? -17.156 -30.484 -6.938 1 94.25 273 ILE B CA 1
ATOM 5158 C C . ILE B 1 273 ? -17.859 -29.125 -6.996 1 94.25 273 ILE B C 1
ATOM 5160 O O . ILE B 1 273 ? -17.234 -28.109 -7.34 1 94.25 273 ILE B O 1
ATOM 5164 N N . HIS B 1 274 ? -19.047 -29.062 -6.902 1 87.94 274 HIS B N 1
ATOM 5165 C CA . HIS B 1 274 ? -19.719 -27.766 -6.883 1 87.94 274 HIS B CA 1
ATOM 5166 C C . HIS B 1 274 ? -20.594 -27.625 -5.645 1 87.94 274 HIS B C 1
ATOM 5168 O O . HIS B 1 274 ? -21.141 -28.609 -5.141 1 87.94 274 HIS B O 1
ATOM 5174 N N . LYS B 1 275 ? -20.531 -26.328 -5.102 1 77.12 275 LYS B N 1
ATOM 5175 C CA . LYS B 1 275 ? -21.297 -26.016 -3.902 1 77.12 275 LYS B CA 1
ATOM 5176 C C . LYS B 1 275 ? -22.734 -25.641 -4.25 1 77.12 275 LYS B C 1
ATOM 5178 O O . LYS B 1 275 ? -22.969 -24.781 -5.098 1 77.12 275 LYS B O 1
ATOM 5183 N N . GLU B 1 276 ? -23.594 -26.5 -3.787 1 74 276 GLU B N 1
ATOM 5184 C CA . GLU B 1 276 ? -25.016 -26.172 -3.963 1 74 276 GLU B CA 1
ATOM 5185 C C . GLU B 1 276 ? -25.547 -25.391 -2.771 1 74 276 GLU B C 1
ATOM 5187 O O . GLU B 1 276 ? -25.375 -25.797 -1.622 1 74 276 GLU B O 1
ATOM 5192 N N . ARG B 1 277 ? -25.938 -24.125 -3.121 1 61.28 277 ARG B N 1
ATOM 5193 C CA . ARG B 1 277 ? -26.516 -23.297 -2.061 1 61.28 277 ARG B CA 1
ATOM 5194 C C . ARG B 1 277 ? -27.922 -23.781 -1.712 1 61.28 277 ARG B C 1
ATOM 5196 O O . ARG B 1 277 ? -28.781 -23.938 -2.596 1 61.28 277 ARG B O 1
ATOM 5203 N N . LYS B 1 278 ? -28.078 -24.391 -0.675 1 57.22 278 LYS B N 1
ATOM 5204 C CA . LYS B 1 278 ? -29.453 -24.75 -0.33 1 57.22 278 LYS B CA 1
ATOM 5205 C C . LYS B 1 278 ? -30.234 -23.531 0.167 1 57.22 278 LYS B C 1
ATOM 5207 O O . LYS B 1 278 ? -29.641 -22.531 0.579 1 57.22 278 LYS B O 1
ATOM 5212 N N . LYS B 1 279 ? -31.531 -23.781 0.112 1 56.56 279 LYS B N 1
ATOM 5213 C CA . LYS B 1 279 ? -32.5 -22.859 0.673 1 56.56 279 LYS B CA 1
ATOM 5214 C C . LYS B 1 279 ? -32.188 -22.516 2.125 1 56.56 279 LYS B C 1
ATOM 5216 O O . LYS B 1 279 ? -31.359 -23.188 2.75 1 56.56 279 LYS B O 1
ATOM 5221 N N . ALA B 1 280 ? -32.938 -21.547 2.514 1 50.44 280 ALA B N 1
ATOM 5222 C CA . ALA B 1 280 ? -32.969 -21.109 3.906 1 50.44 280 ALA B CA 1
ATOM 5223 C C . ALA B 1 280 ? -33.094 -22.312 4.855 1 50.44 280 ALA B C 1
ATOM 5225 O O . ALA B 1 280 ? -33.906 -23.203 4.652 1 50.44 280 ALA B O 1
ATOM 5226 N N . ASN B 1 281 ? -32.156 -22.469 5.781 1 52.53 281 ASN B N 1
ATOM 5227 C CA . ASN B 1 281 ? -32.125 -23.422 6.891 1 52.53 281 ASN B CA 1
ATOM 5228 C C . ASN B 1 281 ? -31.344 -24.672 6.527 1 52.53 281 ASN B C 1
ATOM 5230 O O . ASN B 1 281 ? -31.328 -25.641 7.293 1 52.53 281 ASN B O 1
ATOM 5234 N N . GLU B 1 282 ? -30.953 -24.609 5.309 1 52.09 282 GLU B N 1
ATOM 5235 C CA . GLU B 1 282 ? -30.203 -25.828 5.039 1 52.09 282 GLU B CA 1
ATOM 5236 C C . GLU B 1 282 ? -28.734 -25.516 4.777 1 52.09 282 GLU B C 1
ATOM 5238 O O . GLU B 1 282 ? -28.391 -24.406 4.371 1 52.09 282 GLU B O 1
ATOM 5243 N N . VAL B 1 283 ? -27.875 -26.516 5.266 1 56.66 283 VAL B N 1
ATOM 5244 C CA . VAL B 1 283 ? -26.422 -26.422 5.16 1 56.66 283 VAL B CA 1
ATOM 5245 C C . VAL B 1 283 ? -26 -26.594 3.701 1 56.66 283 VAL B C 1
ATOM 5247 O O . VAL B 1 283 ? -26.562 -27.406 2.971 1 56.66 283 VAL B O 1
ATOM 5250 N N . ASP B 1 284 ? -25.156 -25.703 3.266 1 62.19 284 ASP B N 1
ATOM 5251 C CA . ASP B 1 284 ? -24.562 -25.797 1.941 1 62.19 284 ASP B CA 1
ATOM 5252 C C . ASP B 1 284 ? -24.016 -27.203 1.684 1 62.19 284 ASP B C 1
ATOM 5254 O O . ASP B 1 284 ? -23.438 -27.828 2.58 1 62.19 284 ASP B O 1
ATOM 5258 N N . ARG B 1 285 ? -24.641 -27.844 0.557 1 72 285 ARG B N 1
ATOM 5259 C CA . ARG B 1 285 ? -24.188 -29.203 0.219 1 72 285 ARG B CA 1
ATOM 5260 C C . ARG B 1 285 ? -23.188 -29.172 -0.927 1 72 285 ARG B C 1
ATOM 5262 O O . ARG B 1 285 ? -23.375 -28.438 -1.905 1 72 285 ARG B O 1
ATOM 5269 N N . MET B 1 286 ? -21.938 -29.938 -0.757 1 81 286 MET B N 1
ATOM 5270 C CA . MET B 1 286 ? -20.969 -30.156 -1.83 1 81 286 MET B CA 1
ATOM 5271 C C . MET B 1 286 ? -21.328 -31.406 -2.619 1 81 286 MET B C 1
ATOM 5273 O O . MET B 1 286 ? -21.562 -32.469 -2.037 1 81 286 MET B O 1
ATOM 5277 N N . VAL B 1 287 ? -21.578 -31.219 -3.957 1 87.19 287 VAL B N 1
ATOM 5278 C CA . VAL B 1 287 ? -21.938 -32.344 -4.82 1 87.19 287 VAL B CA 1
ATOM 5279 C C . VAL B 1 287 ? -20.75 -32.688 -5.73 1 87.19 287 VAL B C 1
ATOM 5281 O O . VAL B 1 287 ? -20.172 -31.812 -6.363 1 87.19 287 VAL B O 1
ATOM 5284 N N . LEU B 1 288 ? -20.391 -33.938 -5.746 1 93.94 288 LEU B N 1
ATOM 5285 C CA . LEU B 1 288 ? -19.312 -34.438 -6.59 1 93.94 288 LEU B CA 1
ATOM 5286 C C . LEU B 1 288 ? -19.859 -34.969 -7.918 1 93.94 288 LEU B C 1
ATOM 5288 O O . LEU B 1 288 ? -20.797 -35.781 -7.941 1 93.94 288 LEU B O 1
ATOM 5292 N N . VAL B 1 289 ? -19.422 -34.406 -9 1 92.69 289 VAL B N 1
ATOM 5293 C CA . VAL B 1 289 ? -19.766 -34.844 -10.344 1 92.69 289 VAL B CA 1
ATOM 5294 C C . VAL B 1 289 ? -18.562 -35.594 -10.961 1 92.69 289 VAL B C 1
ATOM 5296 O O . VAL B 1 289 ? -17.547 -34.969 -11.281 1 92.69 289 VAL B O 1
ATOM 5299 N N . GLY B 1 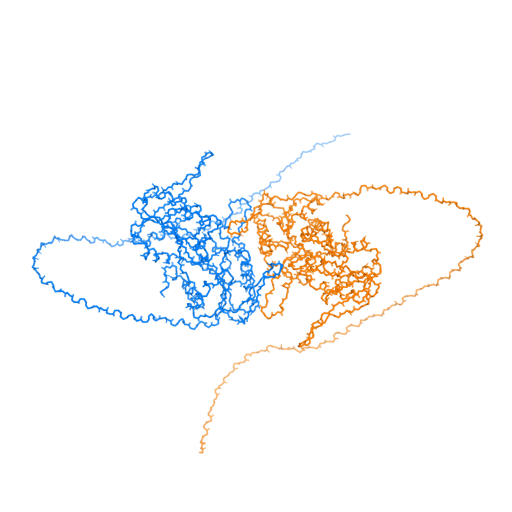290 ? -18.672 -36.875 -11.227 1 94.06 290 GLY B N 1
ATOM 5300 C CA . GLY B 1 290 ? -17.594 -37.75 -11.688 1 94.06 290 GLY B CA 1
ATOM 5301 C C . GLY B 1 290 ? -17.344 -38.938 -10.781 1 94.06 290 GLY B C 1
ATOM 5302 O O . GLY B 1 290 ? -17.797 -38.938 -9.625 1 94.06 290 GLY B O 1
ATOM 5303 N N . ASP B 1 291 ? -16.734 -39.969 -11.25 1 95.69 291 ASP B N 1
ATOM 5304 C CA . ASP B 1 291 ? -16.469 -41.188 -10.492 1 95.69 291 ASP B CA 1
ATOM 5305 C C . ASP B 1 291 ? -15.008 -41.25 -10.047 1 95.69 291 ASP B C 1
ATOM 5307 O O . ASP B 1 291 ? -14.109 -41.469 -10.859 1 95.69 291 ASP B O 1
ATOM 5311 N N . VAL B 1 292 ? -14.805 -41.125 -8.773 1 97.94 292 VAL B N 1
ATOM 5312 C CA . VAL B 1 292 ? -13.453 -41.094 -8.227 1 97.94 292 VAL B CA 1
ATOM 5313 C C . VAL B 1 292 ? -13.133 -42.406 -7.52 1 97.94 292 VAL B C 1
ATOM 5315 O O . VAL B 1 292 ? -12.055 -42.531 -6.938 1 97.94 292 VAL B O 1
ATOM 5318 N N . LYS B 1 293 ? -14.055 -43.344 -7.551 1 97.81 293 LYS B N 1
ATOM 5319 C CA . LYS B 1 293 ? -13.906 -44.594 -6.801 1 97.81 293 LYS B CA 1
ATOM 5320 C C . LYS B 1 293 ? -12.68 -45.375 -7.262 1 97.81 293 LYS B C 1
ATOM 5322 O O . LYS B 1 293 ? -12.477 -45.562 -8.461 1 97.81 293 LYS B O 1
ATOM 5327 N N . ASP B 1 294 ? -11.93 -45.781 -6.328 1 97.62 294 ASP B N 1
ATOM 5328 C CA . ASP B 1 294 ? -10.75 -46.625 -6.512 1 97.62 294 ASP B CA 1
ATOM 5329 C C . ASP B 1 294 ? -9.711 -45.938 -7.387 1 97.62 294 ASP B C 1
ATOM 5331 O O . ASP B 1 294 ? -8.984 -46.594 -8.133 1 97.62 294 ASP B O 1
ATOM 5335 N N . ARG B 1 295 ? -9.641 -44.625 -7.371 1 97.94 295 ARG B N 1
ATOM 5336 C CA . ARG B 1 295 ? -8.68 -43.844 -8.141 1 97.94 295 ARG B CA 1
ATOM 5337 C C . ARG B 1 295 ? -7.941 -42.844 -7.246 1 97.94 295 ARG B C 1
ATOM 5339 O O . ARG B 1 295 ? -8.406 -42.531 -6.148 1 97.94 295 ARG B O 1
ATOM 5346 N N . VAL B 1 296 ? -6.77 -42.469 -7.734 1 98.44 296 VAL B N 1
ATOM 5347 C CA . VAL B 1 296 ? -6.082 -41.344 -7.113 1 98.44 296 VAL B CA 1
ATOM 5348 C C . VAL B 1 296 ? -6.73 -40.031 -7.551 1 98.44 296 VAL B C 1
ATOM 5350 O O . VAL B 1 296 ? -6.867 -39.75 -8.75 1 98.44 296 VAL B O 1
ATOM 5353 N N . ALA B 1 297 ? -7.238 -39.219 -6.566 1 98.69 297 ALA B N 1
ATOM 5354 C CA . ALA B 1 297 ? -7.867 -37.938 -6.871 1 98.69 297 ALA B CA 1
ATOM 5355 C C . ALA B 1 297 ? -6.883 -36.781 -6.672 1 98.69 297 ALA B C 1
ATOM 5357 O O . ALA B 1 297 ? -6.234 -36.688 -5.629 1 98.69 297 ALA B O 1
ATOM 5358 N N . ILE B 1 298 ? -6.738 -35.969 -7.676 1 98.75 298 ILE B N 1
ATOM 5359 C CA . ILE B 1 298 ? -5.844 -34.812 -7.605 1 98.75 298 ILE B CA 1
ATOM 5360 C C . ILE B 1 298 ? -6.648 -33.531 -7.734 1 98.75 298 ILE B C 1
ATOM 5362 O O . ILE B 1 298 ? -7.129 -33.188 -8.82 1 98.75 298 ILE B O 1
ATOM 5366 N N . LEU B 1 299 ? -6.824 -32.812 -6.605 1 98.44 299 LEU B N 1
ATOM 5367 C CA . LEU B 1 299 ? -7.453 -31.5 -6.605 1 98.44 299 LEU B CA 1
ATOM 5368 C C . LEU B 1 299 ? -6.531 -30.453 -7.219 1 98.44 299 LEU B C 1
ATOM 5370 O O . LEU B 1 299 ? -5.348 -30.391 -6.879 1 98.44 299 LEU B O 1
ATOM 5374 N N . VAL B 1 300 ? -7.055 -29.656 -8.148 1 98.12 300 VAL B N 1
ATOM 5375 C CA . VAL B 1 300 ? -6.242 -28.625 -8.781 1 98.12 300 VAL B CA 1
ATOM 5376 C C . VAL B 1 300 ? -6.953 -27.266 -8.672 1 98.12 300 VAL B C 1
ATOM 5378 O O . VAL B 1 300 ? -8.164 -27.172 -8.906 1 98.12 300 VAL B O 1
ATOM 5381 N N . ASP B 1 301 ? -6.258 -26.234 -8.281 1 96.81 301 ASP B N 1
ATOM 5382 C CA . ASP B 1 301 ? -6.77 -24.875 -8.195 1 96.81 301 ASP B CA 1
ATOM 5383 C C . ASP B 1 301 ? -5.645 -23.844 -8.367 1 96.81 301 ASP B C 1
ATOM 5385 O O . ASP B 1 301 ? -4.469 -24.219 -8.422 1 96.81 301 ASP B O 1
ATOM 5389 N N . ASP B 1 302 ? -5.973 -22.625 -8.617 1 96.81 302 ASP B N 1
ATOM 5390 C CA . ASP B 1 302 ? -4.945 -21.609 -8.758 1 96.81 302 ASP B CA 1
ATOM 5391 C C . ASP B 1 302 ? -4.355 -21.219 -7.406 1 96.81 302 ASP B C 1
ATOM 5393 O O . ASP B 1 302 ? -3.145 -21.031 -7.281 1 96.81 302 ASP B O 1
ATOM 5397 N N . MET B 1 303 ? -5.234 -21.109 -6.383 1 97.69 303 MET B N 1
ATOM 5398 C CA . MET B 1 303 ? -4.676 -20.703 -5.094 1 97.69 303 MET B CA 1
ATOM 5399 C C . MET B 1 303 ? -5.484 -21.281 -3.941 1 97.69 303 MET B C 1
ATOM 5401 O O . MET B 1 303 ? -6.625 -21.703 -4.129 1 97.69 303 MET B O 1
ATOM 5405 N N . ALA B 1 304 ? -4.926 -21.406 -2.797 1 97.88 304 ALA B N 1
ATOM 5406 C CA . ALA B 1 304 ? -5.574 -21.734 -1.526 1 97.88 304 ALA B CA 1
ATOM 5407 C C . ALA B 1 304 ? -5.121 -20.781 -0.424 1 97.88 304 ALA B C 1
ATOM 5409 O O . ALA B 1 304 ? -3.926 -20.531 -0.259 1 97.88 304 ALA B O 1
ATOM 5410 N N . ASP B 1 305 ? -6.082 -20.281 0.228 1 97.38 305 ASP B N 1
ATOM 5411 C CA . ASP B 1 305 ? -5.816 -19.297 1.272 1 97.38 305 ASP B CA 1
ATOM 5412 C C . ASP B 1 305 ? -5.965 -19.906 2.66 1 97.38 305 ASP B C 1
ATOM 5414 O O . ASP B 1 305 ? -5.023 -20.5 3.186 1 97.38 305 ASP B O 1
ATOM 5418 N N . THR B 1 306 ? -7.145 -20.078 3.184 1 97.38 306 THR B N 1
ATOM 5419 C CA . THR B 1 306 ? -7.375 -20.672 4.488 1 97.38 306 THR B CA 1
ATOM 5420 C C . THR B 1 306 ? -7.543 -22.188 4.363 1 97.38 306 THR B C 1
ATOM 5422 O O . THR B 1 306 ? -7.566 -22.906 5.367 1 97.38 306 THR B O 1
ATOM 5425 N N . CYS B 1 307 ? -7.727 -22.672 3.199 1 97.5 307 CYS B N 1
ATOM 5426 C CA . CYS B 1 307 ? -7.73 -24.078 2.795 1 97.5 307 CYS B CA 1
ATOM 5427 C C . CYS B 1 307 ? -9.023 -24.766 3.207 1 97.5 307 CYS B C 1
ATOM 5429 O O . CYS B 1 307 ? -9.125 -25.984 3.152 1 97.5 307 CYS B O 1
ATOM 5431 N N . GLY B 1 308 ? -10.055 -24 3.541 1 95.25 308 GLY B N 1
ATOM 5432 C CA . GLY B 1 308 ? -11.336 -24.578 3.883 1 95.25 308 GLY B CA 1
ATOM 5433 C C . GLY B 1 308 ? -11.953 -25.375 2.744 1 95.25 308 GLY B C 1
ATOM 5434 O O . GLY B 1 308 ? -12.383 -26.516 2.934 1 95.25 308 GLY B O 1
ATOM 5435 N N . THR B 1 309 ? -11.93 -24.844 1.575 1 93.81 309 THR B N 1
ATOM 5436 C CA . THR B 1 309 ? -12.562 -25.422 0.4 1 93.81 309 THR B CA 1
ATOM 5437 C C . THR B 1 309 ? -11.859 -26.719 -0.002 1 93.81 309 THR B C 1
ATOM 5439 O O . THR B 1 309 ? -12.508 -27.75 -0.193 1 93.81 309 THR B O 1
ATOM 5442 N N . ILE B 1 310 ? -10.57 -26.734 -0.044 1 96.69 310 ILE B N 1
ATOM 5443 C CA . ILE B 1 310 ? -9.867 -27.906 -0.551 1 96.69 310 ILE B CA 1
ATOM 5444 C C . ILE B 1 310 ? -9.906 -29.016 0.495 1 96.69 310 ILE B C 1
ATOM 5446 O O . ILE B 1 310 ? -9.945 -30.203 0.151 1 96.69 310 ILE B O 1
ATOM 5450 N N . CYS B 1 311 ? -9.859 -28.672 1.753 1 97.5 311 CYS B N 1
ATOM 5451 C CA . CYS B 1 311 ? -9.93 -29.688 2.793 1 97.5 311 CYS B CA 1
ATOM 5452 C C . CYS B 1 311 ? -11.297 -30.375 2.807 1 97.5 311 CYS B C 1
ATOM 5454 O O . CYS B 1 311 ? -11.391 -31.594 2.928 1 97.5 311 CYS B O 1
ATOM 5456 N N . HIS B 1 312 ? -12.344 -29.562 2.662 1 95 312 HIS B N 1
ATOM 5457 C CA . HIS B 1 312 ? -13.68 -30.141 2.557 1 95 312 HIS B CA 1
ATOM 5458 C C . HIS B 1 312 ? -13.805 -31.031 1.324 1 95 312 HIS B C 1
ATOM 5460 O O . HIS B 1 312 ? -14.438 -32.094 1.377 1 95 312 HIS B O 1
ATOM 5466 N N . ALA B 1 313 ? -13.242 -30.562 0.304 1 96.44 313 ALA B N 1
ATOM 5467 C CA . ALA B 1 313 ? -13.242 -31.344 -0.928 1 96.44 313 ALA B CA 1
ATOM 5468 C C . ALA B 1 313 ? -12.516 -32.688 -0.733 1 96.44 313 ALA B C 1
ATOM 5470 O O . ALA B 1 313 ? -12.961 -33.719 -1.219 1 96.44 313 ALA B O 1
ATOM 5471 N N . ALA B 1 314 ? -11.383 -32.656 -0.04 1 97.81 314 ALA B N 1
ATOM 5472 C CA . ALA B 1 314 ? -10.617 -33.875 0.222 1 97.81 314 ALA B CA 1
ATOM 5473 C C . ALA B 1 314 ? -11.445 -34.906 0.985 1 97.81 314 ALA B C 1
ATOM 5475 O O . ALA B 1 314 ? -11.438 -36.094 0.651 1 97.81 314 ALA B O 1
ATOM 5476 N N . ASP B 1 315 ? -12.172 -34.438 1.962 1 96.94 315 ASP B N 1
ATOM 5477 C CA . ASP B 1 315 ? -13.039 -35.312 2.734 1 96.94 315 ASP B CA 1
ATOM 5478 C C . ASP B 1 315 ? -14.094 -35.969 1.843 1 96.94 315 ASP B C 1
ATOM 5480 O O . ASP B 1 315 ? -14.352 -37.156 1.942 1 96.94 315 ASP B O 1
ATOM 5484 N N . LYS B 1 316 ? -14.68 -35.156 0.998 1 95.94 316 LYS B N 1
ATOM 5485 C CA . LYS B 1 316 ? -15.719 -35.656 0.097 1 95.94 316 LYS B CA 1
ATOM 5486 C C . LYS B 1 316 ? -15.164 -36.719 -0.853 1 95.94 316 LYS B C 1
ATOM 5488 O O . LYS B 1 316 ? -15.859 -37.688 -1.18 1 95.94 316 LYS B O 1
ATOM 5493 N N . LEU B 1 317 ? -13.969 -36.531 -1.294 1 98 317 LEU B N 1
ATOM 5494 C CA . LEU B 1 317 ? -13.344 -37.438 -2.225 1 98 317 LEU B CA 1
ATOM 5495 C C . LEU B 1 317 ? -13.055 -38.781 -1.549 1 98 317 LEU B C 1
ATOM 5497 O O . LEU B 1 317 ? -13.289 -39.844 -2.137 1 98 317 LEU B O 1
ATOM 5501 N N . ILE B 1 318 ? -12.57 -38.75 -0.33 1 98.19 318 ILE B N 1
ATOM 5502 C CA . ILE B 1 318 ? -12.32 -39.969 0.43 1 98.19 318 ILE B CA 1
ATOM 5503 C C . ILE B 1 318 ? -13.641 -40.688 0.672 1 98.19 318 ILE B C 1
ATOM 5505 O O . ILE B 1 318 ? -13.727 -41.906 0.492 1 98.19 318 ILE B O 1
ATOM 5509 N N . ASP B 1 319 ? -14.656 -39.969 1.021 1 97.12 319 ASP B N 1
ATOM 5510 C CA . ASP B 1 319 ? -15.977 -40.562 1.257 1 97.12 319 ASP B CA 1
ATOM 5511 C C . ASP B 1 319 ? -16.516 -41.219 -0.006 1 97.12 319 ASP B C 1
ATOM 5513 O O . ASP B 1 319 ? -17.25 -42.219 0.072 1 97.12 319 ASP B O 1
ATOM 5517 N N . ALA B 1 320 ? -16.141 -40.688 -1.114 1 97.44 320 ALA B N 1
ATOM 5518 C CA . ALA B 1 320 ? -16.641 -41.188 -2.396 1 97.44 320 ALA B CA 1
ATOM 5519 C C . ALA B 1 320 ? -15.797 -42.344 -2.896 1 97.44 320 ALA B C 1
ATOM 5521 O O . ALA B 1 320 ? -16.094 -42.938 -3.938 1 97.44 320 ALA B O 1
ATOM 5522 N N . GLY B 1 321 ? -14.68 -42.656 -2.221 1 98.12 321 GLY B N 1
ATOM 5523 C CA . GLY B 1 321 ? -13.977 -43.906 -2.523 1 98.12 321 GLY B CA 1
ATOM 5524 C C . GLY B 1 321 ? -12.617 -43.656 -3.15 1 98.12 321 GLY B C 1
ATOM 5525 O O . GLY B 1 321 ? -11.969 -44.625 -3.6 1 98.12 321 GLY B O 1
ATOM 5526 N N . ALA B 1 322 ? -12.141 -42.469 -3.215 1 98.31 322 ALA B N 1
ATOM 5527 C CA . ALA B 1 322 ? -10.789 -42.219 -3.715 1 98.31 322 ALA B CA 1
ATOM 5528 C C . ALA B 1 322 ? -9.75 -42.938 -2.861 1 98.31 322 ALA B C 1
ATOM 5530 O O . ALA B 1 322 ? -9.867 -42.969 -1.634 1 98.31 322 ALA B O 1
ATOM 5531 N N . THR B 1 323 ? -8.758 -43.469 -3.471 1 98.12 323 THR B N 1
ATOM 5532 C CA . THR B 1 323 ? -7.734 -44.219 -2.748 1 98.12 323 THR B CA 1
ATOM 5533 C C . THR B 1 323 ? -6.762 -43.25 -2.061 1 98.12 323 THR B C 1
ATOM 5535 O O . THR B 1 323 ? -6.328 -43.5 -0.933 1 98.12 323 THR B O 1
ATOM 5538 N N . LYS B 1 324 ? -6.312 -42.25 -2.779 1 98.31 324 LYS B N 1
ATOM 5539 C CA . LYS B 1 324 ? -5.449 -41.188 -2.307 1 98.31 324 LYS B CA 1
ATOM 5540 C C . LYS B 1 324 ? -5.941 -39.812 -2.799 1 98.31 324 LYS B C 1
ATOM 5542 O O . LYS B 1 324 ? -6.594 -39.719 -3.84 1 98.31 324 LYS B O 1
ATOM 5547 N N . VAL B 1 325 ? -5.637 -38.781 -2.018 1 98.69 325 VAL B N 1
ATOM 5548 C CA . VAL B 1 325 ? -6.023 -37.406 -2.42 1 98.69 325 VAL B CA 1
ATOM 5549 C C . VAL B 1 325 ? -4.805 -36.5 -2.383 1 98.69 325 VAL B C 1
ATOM 5551 O O . VAL B 1 325 ? -4.078 -36.469 -1.387 1 98.69 325 VAL B O 1
ATOM 5554 N N . TYR B 1 326 ? -4.5 -35.844 -3.508 1 98.81 326 TYR B N 1
ATOM 5555 C CA . TYR B 1 326 ? -3.508 -34.781 -3.617 1 98.81 326 TYR B CA 1
ATOM 5556 C C . TYR B 1 326 ? -4.176 -33.469 -3.908 1 98.81 326 TYR B C 1
ATOM 5558 O O . TYR B 1 326 ? -5.262 -33.406 -4.488 1 98.81 326 TYR B O 1
ATOM 5566 N N . ALA B 1 327 ? -3.588 -32.406 -3.459 1 98.81 327 ALA B N 1
ATOM 5567 C CA . ALA B 1 327 ? -3.951 -31.062 -3.898 1 98.81 327 ALA B CA 1
ATOM 5568 C C . ALA B 1 327 ? -2.758 -30.344 -4.531 1 98.81 327 ALA B C 1
ATOM 5570 O O . ALA B 1 327 ? -1.653 -30.375 -3.982 1 98.81 327 ALA B O 1
ATOM 5571 N N . ILE B 1 328 ? -2.945 -29.828 -5.711 1 98.69 328 ILE B N 1
ATOM 5572 C CA . ILE B 1 328 ? -1.897 -29.078 -6.395 1 98.69 328 ILE B CA 1
ATOM 5573 C C . ILE B 1 328 ? -2.404 -27.672 -6.73 1 98.69 328 ILE B C 1
ATOM 5575 O O . ILE B 1 328 ? -3.365 -27.516 -7.488 1 98.69 328 ILE B O 1
ATOM 5579 N N . LEU B 1 329 ? -1.807 -26.703 -6.16 1 98.12 329 LEU B N 1
ATOM 5580 C CA . LEU B 1 329 ? -2.158 -25.297 -6.332 1 98.12 329 LEU B CA 1
ATOM 5581 C C . LEU B 1 329 ? -0.956 -24.5 -6.805 1 98.12 329 LEU B C 1
ATOM 5583 O O . LEU B 1 329 ? 0.185 -24.812 -6.465 1 98.12 329 LEU B O 1
ATOM 5587 N N . THR B 1 330 ? -1.206 -23.422 -7.578 1 98.38 330 THR B N 1
ATOM 5588 C CA . THR B 1 330 ? -0.104 -22.562 -7.969 1 98.38 330 THR B CA 1
ATOM 5589 C C . THR B 1 330 ? 0.362 -21.719 -6.785 1 98.38 330 THR B C 1
ATOM 5591 O O . THR B 1 330 ? 1.546 -21.719 -6.441 1 98.38 330 THR B O 1
ATOM 5594 N N . HIS B 1 331 ? -0.564 -21.016 -6.16 1 98.75 331 HIS B N 1
ATOM 5595 C CA . HIS B 1 331 ? -0.221 -20.078 -5.094 1 98.75 331 HIS B CA 1
ATOM 5596 C C . HIS B 1 331 ? -0.697 -20.594 -3.738 1 98.75 331 HIS B C 1
ATOM 5598 O O . HIS B 1 331 ? -1.897 -20.594 -3.455 1 98.75 331 HIS B O 1
ATOM 5604 N N . GLY B 1 332 ? 0.212 -21.062 -2.922 1 98.69 332 GLY B N 1
ATOM 5605 C CA . GLY B 1 332 ? -0.114 -21.438 -1.555 1 98.69 332 GLY B CA 1
ATOM 5606 C C . GLY B 1 332 ? -0.066 -20.266 -0.587 1 98.69 332 GLY B C 1
ATOM 5607 O O . GLY B 1 332 ? 0.963 -20.016 0.046 1 98.69 332 GLY B O 1
ATOM 5608 N N . ILE B 1 333 ? -1.105 -19.547 -0.452 1 98.38 333 ILE B N 1
ATOM 5609 C CA . ILE B 1 333 ? -1.168 -18.406 0.46 1 98.38 333 ILE B CA 1
ATOM 5610 C C . ILE B 1 333 ? -1.155 -18.906 1.904 1 98.38 333 ILE B C 1
ATOM 5612 O O . ILE B 1 333 ? -0.362 -18.438 2.723 1 98.38 333 ILE B O 1
ATOM 5616 N N . PHE B 1 334 ? -2.027 -19.906 2.236 1 98.19 334 PHE B N 1
ATOM 5617 C CA . PHE B 1 334 ? -2.084 -20.656 3.492 1 98.19 334 PHE B CA 1
ATOM 5618 C C . PHE B 1 334 ? -2.148 -19.703 4.68 1 98.19 334 PHE B C 1
ATOM 5620 O O . PHE B 1 334 ? -1.355 -19.812 5.617 1 98.19 334 PHE B O 1
ATOM 5627 N N . SER B 1 335 ? -3.08 -18.812 4.738 1 97 335 SER B N 1
ATOM 5628 C CA . SER B 1 335 ? -3.252 -17.875 5.84 1 97 335 SER B CA 1
ATOM 5629 C C . SER B 1 335 ? -4.141 -18.453 6.934 1 97 335 SER B C 1
ATOM 5631 O O . SER B 1 335 ? -4.812 -19.453 6.719 1 97 335 SER B O 1
ATOM 5633 N N . GLY B 1 336 ? -4.055 -17.922 8.141 1 95.62 336 GLY B N 1
ATOM 5634 C CA . GLY B 1 336 ? -4.957 -18.297 9.211 1 95.62 336 GLY B CA 1
ATOM 5635 C C . GLY B 1 336 ? -4.828 -19.75 9.609 1 95.62 336 GLY B C 1
ATOM 5636 O O . GLY B 1 336 ? -3.73 -20.234 9.914 1 95.62 336 GLY B O 1
ATOM 5637 N N . PRO B 1 337 ? -6 -20.516 9.539 1 97.12 337 PRO B N 1
ATOM 5638 C CA . PRO B 1 337 ? -6.008 -21.906 10.016 1 97.12 337 PRO B CA 1
ATOM 5639 C C . PRO B 1 337 ? -5.551 -22.891 8.953 1 97.12 337 PRO B C 1
ATOM 5641 O O . PRO B 1 337 ? -5.73 -24.109 9.109 1 97.12 337 PRO B O 1
ATOM 5644 N N . ALA B 1 338 ? -4.965 -22.406 7.926 1 98.19 338 ALA B N 1
ATOM 5645 C CA . ALA B 1 338 ? -4.664 -23.234 6.762 1 98.19 338 ALA B CA 1
ATOM 5646 C C . ALA B 1 338 ? -3.789 -24.422 7.145 1 98.19 338 ALA B C 1
ATOM 5648 O O . ALA B 1 338 ? -4.094 -25.562 6.793 1 98.19 338 ALA B O 1
ATOM 5649 N N . ILE B 1 339 ? -2.742 -24.219 7.879 1 98.38 339 ILE B N 1
ATOM 5650 C CA . ILE B 1 339 ? -1.771 -25.266 8.203 1 98.38 339 ILE B CA 1
ATOM 5651 C C . ILE B 1 339 ? -2.43 -26.328 9.062 1 98.38 339 ILE B C 1
ATOM 5653 O O . ILE B 1 339 ? -2.264 -27.531 8.812 1 98.38 339 ILE B O 1
ATOM 5657 N N . SER B 1 340 ? -3.184 -25.875 10.07 1 98.38 340 SER B N 1
ATOM 5658 C CA . SER B 1 340 ? -3.91 -26.812 10.914 1 98.38 340 SER B CA 1
ATOM 5659 C C . SER B 1 340 ? -4.91 -27.625 10.102 1 98.38 340 SER B C 1
ATOM 5661 O O . SER B 1 340 ? -5.047 -28.828 10.312 1 98.38 340 SER B O 1
ATOM 5663 N N . ARG B 1 341 ? -5.582 -27 9.156 1 98.5 341 ARG B N 1
ATOM 5664 C CA . ARG B 1 341 ? -6.559 -27.672 8.312 1 98.5 341 ARG B CA 1
ATOM 5665 C C . ARG B 1 341 ? -5.887 -28.719 7.43 1 98.5 341 ARG B C 1
ATOM 5667 O O . ARG B 1 341 ? -6.371 -29.859 7.312 1 98.5 341 ARG B O 1
ATOM 5674 N N . ILE B 1 342 ? -4.77 -28.344 6.855 1 98.69 342 ILE B N 1
ATOM 5675 C CA . ILE B 1 342 ? -4.055 -29.266 5.969 1 98.69 342 ILE B CA 1
ATOM 5676 C C . ILE B 1 342 ? -3.557 -30.469 6.762 1 98.69 342 ILE B C 1
ATOM 5678 O O . ILE B 1 342 ? -3.693 -31.609 6.316 1 98.69 342 ILE B O 1
ATOM 5682 N N . ASN B 1 343 ? -3.041 -30.203 7.938 1 98.44 343 ASN B N 1
ATOM 5683 C CA . ASN B 1 343 ? -2.529 -31.266 8.781 1 98.44 343 ASN B CA 1
ATOM 5684 C C . ASN B 1 343 ? -3.623 -32.281 9.133 1 98.44 343 ASN B C 1
ATOM 5686 O O . ASN B 1 343 ? -3.357 -33.469 9.242 1 98.44 343 ASN B O 1
ATOM 5690 N N . ASN B 1 344 ? -4.82 -31.875 9.219 1 98.25 344 ASN B N 1
ATOM 5691 C CA . ASN B 1 344 ? -5.91 -32.719 9.695 1 98.25 344 ASN B CA 1
ATOM 5692 C C . ASN B 1 344 ? -6.707 -33.312 8.539 1 98.25 344 ASN B C 1
ATOM 5694 O O . ASN B 1 344 ? -7.566 -34.156 8.75 1 98.25 344 ASN B O 1
ATOM 5698 N N . ALA B 1 345 ? -6.5 -32.844 7.352 1 98.38 345 ALA B N 1
ATOM 5699 C CA . ALA B 1 345 ? -7.215 -33.312 6.176 1 98.38 345 ALA B CA 1
ATOM 5700 C C . ALA B 1 345 ? -6.52 -34.531 5.574 1 98.38 345 ALA B C 1
ATOM 5702 O O . ALA B 1 345 ? -5.324 -34.75 5.797 1 98.38 345 ALA B O 1
ATOM 5703 N N . PRO B 1 346 ? -7.23 -35.344 4.895 1 98.44 346 PRO B N 1
ATOM 5704 C CA . PRO B 1 346 ? -6.664 -36.594 4.363 1 98.44 346 PRO B CA 1
ATOM 5705 C C . PRO B 1 346 ? -5.891 -36.375 3.066 1 98.44 346 PRO B C 1
ATOM 5707 O O . PRO B 1 346 ? -6.117 -37.094 2.084 1 98.44 346 PRO B O 1
ATOM 5710 N N . PHE B 1 347 ? -4.945 -35.5 3.076 1 98.69 347 PHE B N 1
ATOM 5711 C CA . PHE B 1 347 ? -4.082 -35.312 1.922 1 98.69 347 PHE B CA 1
ATOM 5712 C C . PHE B 1 347 ? -2.844 -36.188 2 1 98.69 347 PHE B C 1
ATOM 5714 O O . PHE B 1 347 ? -2.262 -36.344 3.074 1 98.69 347 PHE B O 1
ATOM 5721 N N . GLU B 1 348 ? -2.529 -36.781 0.885 1 98.38 348 GLU B N 1
ATOM 5722 C CA . GLU B 1 348 ? -1.19 -37.344 0.754 1 98.38 348 GLU B CA 1
ATOM 5723 C C . GLU B 1 348 ? -0.13 -36.25 0.677 1 98.38 348 GLU B C 1
ATOM 5725 O O . GLU B 1 348 ? 0.936 -36.375 1.285 1 98.38 348 GLU B O 1
ATOM 5730 N N . ALA B 1 349 ? -0.404 -35.25 -0.093 1 98.62 349 ALA B N 1
ATOM 5731 C CA . ALA B 1 349 ? 0.462 -34.094 -0.248 1 98.62 349 ALA B CA 1
ATOM 5732 C C . ALA B 1 349 ? -0.327 -32.875 -0.747 1 98.62 349 ALA B C 1
ATOM 5734 O O . ALA B 1 349 ? -1.311 -33.031 -1.475 1 98.62 349 ALA B O 1
ATOM 5735 N N . VAL B 1 350 ? 0.068 -31.75 -0.285 1 98.88 350 VAL B N 1
ATOM 5736 C CA . VAL B 1 350 ? -0.384 -30.469 -0.814 1 98.88 350 VAL B CA 1
ATOM 5737 C C . VAL B 1 350 ? 0.771 -29.766 -1.524 1 98.88 350 VAL B C 1
ATOM 5739 O O . VAL B 1 350 ? 1.714 -29.297 -0.879 1 98.88 350 VAL B O 1
ATOM 5742 N N . VAL B 1 351 ? 0.626 -29.719 -2.834 1 98.88 351 VAL B N 1
ATOM 5743 C CA . VAL B 1 351 ? 1.73 -29.266 -3.67 1 98.88 351 VAL B CA 1
ATOM 5744 C C . VAL B 1 351 ? 1.448 -27.844 -4.168 1 98.88 351 VAL B C 1
ATOM 5746 O O . VAL B 1 351 ? 0.367 -27.578 -4.691 1 98.88 351 VAL B O 1
ATOM 5749 N N . VAL B 1 352 ? 2.389 -26.906 -3.93 1 98.88 352 VAL B N 1
ATOM 5750 C CA . VAL B 1 352 ? 2.279 -25.531 -4.406 1 98.88 352 VAL B CA 1
ATOM 5751 C C . VAL B 1 352 ? 3.568 -25.125 -5.113 1 98.88 352 VAL B C 1
ATOM 5753 O O . VAL B 1 352 ? 4.52 -25.922 -5.18 1 98.88 352 VAL B O 1
ATOM 5756 N N . THR B 1 353 ? 3.605 -23.938 -5.711 1 98.75 353 THR B N 1
ATOM 5757 C CA . THR B 1 353 ? 4.832 -23.406 -6.293 1 98.75 353 THR B CA 1
ATOM 5758 C C . THR B 1 353 ? 5.508 -22.422 -5.34 1 98.75 353 THR B C 1
ATOM 5760 O O . THR B 1 353 ? 4.949 -22.078 -4.297 1 98.75 353 THR B O 1
ATOM 5763 N N . ASN B 1 354 ? 6.703 -22.078 -5.688 1 98.69 354 ASN B N 1
ATOM 5764 C CA . ASN B 1 354 ? 7.391 -21.078 -4.875 1 98.69 354 ASN B CA 1
ATOM 5765 C C . ASN B 1 354 ? 7.109 -19.656 -5.367 1 98.69 354 ASN B C 1
ATOM 5767 O O . ASN B 1 354 ? 7.961 -18.781 -5.246 1 98.69 354 ASN B O 1
ATOM 5771 N N . THR B 1 355 ? 5.934 -19.438 -5.973 1 98.75 355 THR B N 1
ATOM 5772 C CA . THR B 1 355 ? 5.492 -18.078 -6.23 1 98.75 355 THR B CA 1
ATOM 5773 C C . THR B 1 355 ? 5.406 -17.281 -4.926 1 98.75 355 THR B C 1
ATOM 5775 O O . THR B 1 355 ? 5.516 -16.047 -4.934 1 98.75 355 THR B O 1
ATOM 5778 N N . ILE B 1 356 ? 5.102 -17.969 -3.91 1 98.5 356 ILE B N 1
ATOM 5779 C CA . ILE B 1 356 ? 5.078 -17.469 -2.539 1 98.5 356 ILE B CA 1
ATOM 5780 C C . ILE B 1 356 ? 6.047 -18.281 -1.68 1 98.5 356 ILE B C 1
ATOM 5782 O O . ILE B 1 356 ? 6.137 -19.5 -1.817 1 98.5 356 ILE B O 1
ATOM 5786 N N . PRO B 1 357 ? 6.781 -17.578 -0.757 1 98.25 357 PRO B N 1
ATOM 5787 C CA . PRO B 1 357 ? 7.672 -18.359 0.114 1 98.25 357 PRO B CA 1
ATOM 5788 C C . PRO B 1 357 ? 6.918 -19.375 0.964 1 98.25 357 PRO B C 1
ATOM 5790 O O . PRO B 1 357 ? 5.871 -19.062 1.535 1 98.25 357 PRO B O 1
ATOM 5793 N N . GLN B 1 358 ? 7.496 -20.609 1.07 1 98.19 358 GLN B N 1
ATOM 5794 C CA . GLN B 1 358 ? 6.789 -21.688 1.757 1 98.19 358 GLN B CA 1
ATOM 5795 C C . GLN B 1 358 ? 7.629 -22.266 2.895 1 98.19 358 GLN B C 1
ATOM 5797 O O . GLN B 1 358 ? 7.156 -23.109 3.656 1 98.19 358 GLN B O 1
ATOM 5802 N N . GLU B 1 359 ? 8.852 -21.828 3.08 1 96.38 359 GLU B N 1
ATOM 5803 C CA . GLU B 1 359 ? 9.828 -22.469 3.959 1 96.38 359 GLU B CA 1
ATOM 5804 C C . GLU B 1 359 ? 9.281 -22.609 5.379 1 96.38 359 GLU B C 1
ATOM 5806 O O . GLU B 1 359 ? 9.352 -23.688 5.973 1 96.38 359 GLU B O 1
ATOM 5811 N N . GLU B 1 360 ? 8.711 -21.578 5.93 1 96.12 360 GLU B N 1
ATOM 5812 C CA . GLU B 1 360 ? 8.188 -21.625 7.289 1 96.12 360 GLU B CA 1
ATOM 5813 C C . GLU B 1 360 ? 6.977 -22.547 7.383 1 96.12 360 GLU B C 1
ATOM 5815 O O . GLU B 1 360 ? 6.805 -23.25 8.375 1 96.12 360 GLU B O 1
ATOM 5820 N N . LYS B 1 361 ? 6.16 -22.516 6.375 1 97.06 361 LYS B N 1
ATOM 5821 C CA . LYS B 1 361 ? 4.969 -23.359 6.344 1 97.06 361 LYS B CA 1
ATOM 5822 C C . LYS B 1 361 ? 5.336 -24.844 6.25 1 97.06 361 LYS B C 1
ATOM 5824 O O . LYS B 1 361 ? 4.699 -25.688 6.879 1 97.06 361 LYS B O 1
ATOM 5829 N N . MET B 1 362 ? 6.34 -25.125 5.488 1 97.69 362 MET B N 1
ATOM 5830 C CA . MET B 1 362 ? 6.793 -26.5 5.297 1 97.69 362 MET B CA 1
ATOM 5831 C C . MET B 1 362 ? 7.332 -27.078 6.602 1 97.69 362 MET B C 1
ATOM 5833 O O . MET B 1 362 ? 7.273 -28.281 6.816 1 97.69 362 MET B O 1
ATOM 5837 N N . LYS B 1 363 ? 7.891 -26.25 7.5 1 97.44 363 LYS B N 1
ATOM 5838 C CA . LYS B 1 363 ? 8.375 -26.703 8.797 1 97.44 363 LYS B CA 1
ATOM 5839 C C . LYS B 1 363 ? 7.227 -27.156 9.688 1 97.44 363 LYS B C 1
ATOM 5841 O O . LYS B 1 363 ? 7.391 -28.062 10.508 1 97.44 363 LYS B O 1
ATOM 5846 N N . SER B 1 364 ? 6.094 -26.531 9.445 1 97.44 364 SER B N 1
ATOM 5847 C CA . SER B 1 364 ? 4.945 -26.797 10.305 1 97.44 364 SER B CA 1
ATOM 5848 C C . SER B 1 364 ? 4.016 -27.844 9.688 1 97.44 364 SER B C 1
ATOM 5850 O O . SER B 1 364 ? 3.059 -28.281 10.328 1 97.44 364 SER B O 1
ATOM 5852 N N . CYS B 1 365 ? 4.234 -28.203 8.453 1 98.19 365 CYS B N 1
ATOM 5853 C CA . CYS B 1 365 ? 3.361 -29.141 7.742 1 98.19 365 CYS B CA 1
ATOM 5854 C C . CYS B 1 365 ? 4.148 -29.953 6.723 1 98.19 365 CYS B C 1
ATOM 5856 O O . CYS B 1 365 ? 4.43 -29.469 5.625 1 98.19 365 CYS B O 1
ATOM 5858 N N . GLU B 1 366 ? 4.34 -31.219 6.992 1 97.44 366 GLU B N 1
ATOM 5859 C CA . GLU B 1 366 ? 5.164 -32.094 6.16 1 97.44 366 GLU B CA 1
ATOM 5860 C C . GLU B 1 366 ? 4.449 -32.438 4.859 1 97.44 366 GLU B C 1
ATOM 5862 O O . GLU B 1 366 ? 5.082 -32.875 3.9 1 97.44 366 GLU B O 1
ATOM 5867 N N . LYS B 1 367 ? 3.184 -32.219 4.816 1 98.5 367 LYS B N 1
ATOM 5868 C CA . LYS B 1 367 ? 2.393 -32.562 3.635 1 98.5 367 LYS B CA 1
ATOM 5869 C C . LYS B 1 367 ? 2.641 -31.562 2.506 1 98.5 367 LYS B C 1
ATOM 5871 O O . LYS B 1 367 ? 2.297 -31.828 1.351 1 98.5 367 LYS B O 1
ATOM 5876 N N . ILE B 1 368 ? 3.217 -30.391 2.826 1 98.81 368 ILE B N 1
ATOM 5877 C CA . ILE B 1 368 ? 3.408 -29.344 1.833 1 98.81 368 ILE B CA 1
ATOM 5878 C C . ILE B 1 368 ? 4.668 -29.625 1.019 1 98.81 368 ILE B C 1
ATOM 5880 O O . ILE B 1 368 ? 5.734 -29.875 1.582 1 98.81 368 ILE B O 1
ATOM 5884 N N . GLN B 1 369 ? 4.516 -29.641 -0.255 1 98.62 369 GLN B N 1
ATOM 5885 C CA . GLN B 1 369 ? 5.617 -29.766 -1.202 1 98.62 369 GLN B CA 1
ATOM 5886 C C . GLN B 1 369 ? 5.621 -28.594 -2.188 1 98.62 369 GLN B C 1
ATOM 5888 O O . GLN B 1 369 ? 4.582 -27.984 -2.428 1 98.62 369 GLN B O 1
ATOM 5893 N N . VAL B 1 370 ? 6.867 -28.297 -2.742 1 98.69 370 VAL B N 1
ATOM 5894 C CA . VAL B 1 370 ? 6.977 -27.078 -3.523 1 98.69 370 VAL B CA 1
ATOM 5895 C C . VAL B 1 370 ? 7.57 -27.391 -4.895 1 98.69 370 VAL B C 1
ATOM 5897 O O . VAL B 1 370 ? 8.57 -28.094 -5 1 98.69 370 VAL B O 1
ATOM 5900 N N . ILE B 1 371 ? 6.902 -26.938 -5.914 1 98.31 371 ILE B N 1
ATOM 5901 C CA . ILE B 1 371 ? 7.43 -26.938 -7.273 1 98.31 371 ILE B CA 1
ATOM 5902 C C . ILE B 1 371 ? 8.195 -25.641 -7.52 1 98.31 371 ILE B C 1
ATOM 5904 O O . ILE B 1 371 ? 7.676 -24.547 -7.281 1 98.31 371 ILE B O 1
ATOM 5908 N N . ASP B 1 372 ? 9.422 -25.703 -7.918 1 97.94 372 ASP B N 1
ATOM 5909 C CA . ASP B 1 372 ? 10.258 -24.547 -8.195 1 97.94 372 ASP B CA 1
ATOM 5910 C C . ASP B 1 372 ? 9.977 -23.984 -9.594 1 97.94 372 ASP B C 1
ATOM 5912 O O . ASP B 1 372 ? 10.203 -24.656 -10.594 1 97.94 372 ASP B O 1
ATOM 5916 N N . ILE B 1 373 ? 9.516 -22.766 -9.656 1 97.62 373 ILE B N 1
ATOM 5917 C CA . ILE B 1 373 ? 9.133 -22.188 -10.945 1 97.62 373 ILE B CA 1
ATOM 5918 C C . ILE B 1 373 ? 10.219 -21.219 -11.414 1 97.62 373 ILE B C 1
ATOM 5920 O O . ILE B 1 373 ? 10.023 -20.484 -12.383 1 97.62 373 ILE B O 1
ATOM 5924 N N . SER B 1 374 ? 11.406 -21.156 -10.773 1 97.94 374 SER B N 1
ATOM 5925 C CA . SER B 1 374 ? 12.461 -20.219 -11.109 1 97.94 374 SER B CA 1
ATOM 5926 C C . SER B 1 374 ? 12.922 -20.391 -12.555 1 97.94 374 SER B C 1
ATOM 5928 O O . SER B 1 374 ? 13.266 -19.406 -13.219 1 97.94 374 SER B O 1
ATOM 5930 N N . MET B 1 375 ? 12.914 -21.625 -13.016 1 95.88 375 MET B N 1
ATOM 5931 C CA . MET B 1 375 ? 13.352 -21.891 -14.383 1 95.88 375 MET B CA 1
ATOM 5932 C C . MET B 1 375 ? 12.391 -21.266 -15.391 1 95.88 375 MET B C 1
ATOM 5934 O O . MET B 1 375 ? 12.828 -20.703 -16.406 1 95.88 375 MET B O 1
ATOM 5938 N N . ILE B 1 376 ? 11.102 -21.344 -15.125 1 96.75 376 ILE B N 1
ATOM 5939 C CA . ILE B 1 376 ? 10.094 -20.766 -16 1 96.75 376 ILE B CA 1
ATOM 5940 C C . ILE B 1 376 ? 10.25 -19.25 -16.031 1 96.75 376 ILE B C 1
ATOM 5942 O O . ILE B 1 376 ? 10.25 -18.641 -17.109 1 96.75 376 ILE B O 1
ATOM 5946 N N . LEU B 1 377 ? 10.422 -18.609 -14.883 1 98 377 LEU B N 1
ATOM 5947 C CA . LEU B 1 377 ? 10.586 -17.156 -14.797 1 98 377 LEU B CA 1
ATOM 5948 C C . LEU B 1 377 ? 11.867 -16.719 -15.492 1 98 377 LEU B C 1
ATOM 5950 O O . LEU B 1 377 ? 11.867 -15.719 -16.219 1 98 377 LEU B O 1
ATOM 5954 N N . ALA B 1 378 ? 12.953 -17.438 -15.266 1 97.88 378 ALA B N 1
ATOM 5955 C CA . ALA B 1 378 ? 14.234 -17.094 -15.891 1 97.88 378 ALA B CA 1
ATOM 5956 C C . ALA B 1 378 ? 14.125 -17.109 -17.406 1 97.88 378 ALA B C 1
ATOM 5958 O O . ALA B 1 378 ? 14.586 -16.188 -18.078 1 97.88 378 ALA B O 1
ATOM 5959 N N . GLU B 1 379 ? 13.523 -18.156 -17.906 1 96.56 379 GLU B N 1
ATOM 5960 C CA . GLU B 1 379 ? 13.367 -18.281 -19.359 1 96.56 379 GLU B CA 1
ATOM 5961 C C . GLU B 1 379 ? 12.469 -17.172 -19.906 1 96.56 379 GLU B C 1
ATOM 5963 O O . GLU B 1 379 ? 12.719 -16.641 -20.984 1 96.56 379 GLU B O 1
ATOM 5968 N N . ALA B 1 380 ? 11.414 -16.859 -19.188 1 97.5 380 ALA B N 1
ATOM 5969 C CA . ALA B 1 380 ? 10.531 -15.781 -19.609 1 97.5 380 ALA B CA 1
ATOM 5970 C C . ALA B 1 380 ? 11.289 -14.461 -19.688 1 97.5 380 ALA B C 1
ATOM 5972 O O . ALA B 1 380 ? 11.125 -13.703 -20.641 1 97.5 380 ALA B O 1
ATOM 5973 N N . ILE B 1 381 ? 12.086 -14.156 -18.703 1 98.12 381 ILE B N 1
ATOM 5974 C CA . ILE B 1 381 ? 12.875 -12.93 -18.656 1 98.12 381 ILE B CA 1
ATOM 5975 C C . ILE B 1 381 ? 13.867 -12.906 -19.812 1 98.12 381 ILE B C 1
ATOM 5977 O O . ILE B 1 381 ? 13.984 -11.906 -20.531 1 98.12 381 ILE B O 1
ATOM 5981 N N . ARG B 1 382 ? 14.562 -14.008 -20.047 1 96.88 382 ARG B N 1
ATOM 5982 C CA . ARG B 1 382 ? 15.539 -14.109 -21.141 1 96.88 382 ARG B CA 1
ATOM 5983 C C . ARG B 1 382 ? 14.883 -13.859 -22.484 1 96.88 382 ARG B C 1
ATOM 5985 O O . ARG B 1 382 ? 15.398 -13.086 -23.297 1 96.88 382 ARG B O 1
ATOM 5992 N N . ARG B 1 383 ? 13.758 -14.508 -22.703 1 96 383 ARG B N 1
ATOM 5993 C CA . ARG B 1 383 ? 13.055 -14.383 -23.969 1 96 383 ARG B CA 1
ATOM 5994 C C . ARG B 1 383 ? 12.531 -12.961 -24.172 1 96 383 ARG B C 1
ATOM 5996 O O . ARG B 1 383 ? 12.633 -12.414 -25.266 1 96 383 ARG B O 1
ATOM 6003 N N . THR B 1 384 ? 11.977 -12.391 -23.109 1 96.31 384 THR B N 1
ATOM 6004 C CA . THR B 1 384 ? 11.477 -11.023 -23.188 1 96.31 384 THR B CA 1
ATOM 6005 C C . THR B 1 384 ? 12.609 -10.047 -23.484 1 96.31 384 THR B C 1
ATOM 6007 O O . THR B 1 384 ? 12.469 -9.172 -24.344 1 96.31 384 THR B O 1
ATOM 6010 N N . HIS B 1 385 ? 13.688 -10.203 -22.828 1 96.88 385 HIS B N 1
ATOM 6011 C CA . HIS B 1 385 ? 14.844 -9.336 -23.031 1 96.88 385 HIS B CA 1
ATOM 6012 C C . HIS B 1 385 ? 15.352 -9.414 -24.453 1 96.88 385 HIS B C 1
ATOM 6014 O O . HIS B 1 385 ? 15.734 -8.391 -25.047 1 96.88 385 HIS B O 1
ATOM 6020 N N . ASN B 1 386 ? 15.328 -10.609 -25.047 1 94.69 386 ASN B N 1
ATOM 6021 C CA . ASN B 1 386 ? 15.906 -10.844 -26.375 1 94.69 386 ASN B CA 1
ATOM 6022 C C . ASN B 1 386 ? 14.867 -10.648 -27.484 1 94.69 386 ASN B C 1
ATOM 6024 O O . ASN B 1 386 ? 15.164 -10.852 -28.656 1 94.69 386 ASN B O 1
ATOM 6028 N N . GLY B 1 387 ? 13.672 -10.398 -27.109 1 92.62 387 GLY B N 1
ATOM 6029 C CA . GLY B 1 387 ? 12.625 -10.219 -28.094 1 92.62 387 GLY B CA 1
ATOM 6030 C C . GLY B 1 387 ? 12.125 -11.523 -28.688 1 92.62 387 GLY B C 1
ATOM 6031 O O . GLY B 1 387 ? 11.719 -11.57 -29.844 1 92.62 387 GLY B O 1
ATOM 6032 N N . GLU B 1 388 ? 12.219 -12.57 -27.891 1 91.56 388 GLU B N 1
ATOM 6033 C CA . GLU B 1 388 ? 11.742 -13.891 -28.281 1 91.56 388 GLU B CA 1
ATOM 6034 C C . GLU B 1 388 ? 10.344 -14.164 -27.734 1 91.56 388 GLU B C 1
ATOM 6036 O O . GLU B 1 388 ? 9.938 -13.57 -26.734 1 91.56 388 GLU B O 1
ATOM 6041 N N . SER B 1 389 ? 9.656 -15.008 -28.359 1 89.88 389 SER B N 1
ATOM 6042 C CA . SER B 1 389 ? 8.297 -15.328 -27.953 1 89.88 389 SER B CA 1
ATOM 6043 C C . SER B 1 389 ? 8.289 -16.094 -26.625 1 89.88 389 SER B C 1
ATOM 6045 O O . SER B 1 389 ? 9.078 -17.016 -26.422 1 89.88 389 SER B O 1
ATOM 6047 N N . VAL B 1 390 ? 7.316 -15.68 -25.797 1 88.81 390 VAL B N 1
ATOM 6048 C CA . VAL B 1 390 ? 7.156 -16.328 -24.5 1 88.81 390 VAL B CA 1
ATOM 6049 C C . VAL B 1 390 ? 6.121 -17.438 -24.594 1 88.81 390 VAL B C 1
ATOM 6051 O O . VAL B 1 390 ? 6.02 -18.281 -23.703 1 88.81 390 VAL B O 1
ATOM 6054 N N . SER B 1 391 ? 5.473 -17.625 -25.703 1 83.88 391 SER B N 1
ATOM 6055 C CA . SER B 1 391 ? 4.367 -18.562 -25.859 1 83.88 391 SER B CA 1
ATOM 6056 C C . SER B 1 391 ? 4.836 -20 -25.703 1 83.88 391 SER B C 1
ATOM 6058 O O . SER B 1 391 ? 4.059 -20.859 -25.297 1 83.88 391 SER B O 1
ATOM 6060 N N . TYR B 1 392 ? 6.078 -20.234 -26.031 1 79.25 392 TYR B N 1
ATOM 6061 C CA . TYR B 1 392 ? 6.672 -21.562 -25.891 1 79.25 392 TYR B CA 1
ATOM 6062 C C . TYR B 1 392 ? 6.535 -22.047 -24.453 1 79.25 392 TYR B C 1
ATOM 6064 O O . TYR B 1 392 ? 6.301 -23.234 -24.219 1 79.25 392 TYR B O 1
ATOM 6072 N N . LEU B 1 393 ? 6.523 -21.188 -23.516 1 80.88 393 LEU B N 1
ATOM 6073 C CA . LEU B 1 393 ? 6.539 -21.516 -22.094 1 80.88 393 LEU B CA 1
ATOM 6074 C C . LEU B 1 393 ? 5.145 -21.891 -21.609 1 80.88 393 LEU B C 1
ATOM 6076 O O . LEU B 1 393 ? 4.988 -22.422 -20.516 1 80.88 393 LEU B O 1
ATOM 6080 N N . PHE B 1 394 ? 4.215 -21.734 -22.406 1 80.25 394 PHE B N 1
ATOM 6081 C CA . PHE B 1 394 ? 2.848 -22.031 -21.984 1 80.25 394 PHE B CA 1
ATOM 6082 C C . PHE B 1 394 ? 2.586 -23.531 -22.031 1 80.25 394 PHE B C 1
ATOM 6084 O O . PHE B 1 394 ? 1.675 -24.031 -21.359 1 80.25 394 PHE B O 1
ATOM 6091 N N . SER B 1 395 ? 3.414 -24.172 -22.844 1 75.94 395 SER B N 1
ATOM 6092 C CA . SER B 1 395 ? 3.127 -25.578 -23.047 1 75.94 395 SER B CA 1
ATOM 6093 C C . SER B 1 395 ? 4.336 -26.438 -22.703 1 75.94 395 SER B C 1
ATOM 6095 O O . SER B 1 395 ? 4.223 -27.672 -22.578 1 75.94 395 SER B O 1
ATOM 6097 N N . HIS B 1 396 ? 5.469 -25.766 -22.531 1 76.06 396 HIS B N 1
ATOM 6098 C CA . HIS B 1 396 ? 6.688 -26.531 -22.297 1 76.06 396 HIS B CA 1
ATOM 6099 C C . HIS B 1 396 ? 7.465 -26 -21.109 1 76.06 396 HIS B C 1
ATOM 6101 O O . HIS B 1 396 ? 7.48 -24.781 -20.859 1 76.06 396 HIS B O 1
ATOM 6107 N N . VAL B 1 397 ? 7.977 -26.922 -20.328 1 72.38 397 VAL B N 1
ATOM 6108 C CA . VAL B 1 397 ? 8.945 -26.531 -19.312 1 72.38 397 VAL B CA 1
ATOM 6109 C C . VAL B 1 397 ? 10.336 -26.438 -19.922 1 72.38 397 VAL B C 1
ATOM 6111 O O . VAL B 1 397 ? 10.773 -27.359 -20.625 1 72.38 397 VAL B O 1
ATOM 6114 N N . PRO B 1 398 ? 10.914 -25.266 -19.688 1 62.03 398 PRO B N 1
ATOM 6115 C CA . PRO B 1 398 ? 12.281 -25.234 -20.219 1 62.03 398 PRO B CA 1
ATOM 6116 C C . PRO B 1 398 ? 13.203 -26.25 -19.547 1 62.03 398 PRO B C 1
ATOM 6118 O O . PRO B 1 398 ? 13.008 -26.594 -18.391 1 62.03 398 PRO B O 1
ATOM 6121 N N . LEU B 1 399 ? 13.961 -27.109 -20.438 1 53.22 399 LEU B N 1
ATOM 6122 C CA . LEU B 1 399 ? 14.914 -28.094 -19.938 1 53.22 399 LEU B CA 1
ATOM 6123 C C . LEU B 1 399 ? 16.156 -27.422 -19.375 1 53.22 399 LEU B C 1
ATOM 6125 O O . LEU B 1 399 ? 16.562 -26.359 -19.875 1 53.22 399 LEU B O 1
#

Radius of gyration: 39.96 Å; Cα contacts (8 Å, |Δi|>4): 1449; chains: 2; bounding box: 132×151×117 Å